Protein AF-A0A401GJI7-F1 (afdb_monomer)

Nearest PDB structures (foldseek):
  3aly-assembly1_A  TM=7.176E-01  e=6.654E-03  Sulfurisphaera tokodaii str. 7
  2ehg-assembly1_A  TM=6.901E-01  e=6.960E-03  Sulfurisphaera tokodaii str. 7
  8gh6-assembly1_A  TM=5.096E-01  e=1.489E-01  Bombyx mori
  8ibz-assembly1_C  TM=4.390E-01  e=1.629E-01  Bombyx mori
  3taz-assembly1_B  TM=2.075E-01  e=1.782E-01  Pyrococcus furiosus DSM 3638

Foldseek 3Di:
DDDDPLFDDDFDPDPVVVQVVQQVVQLVQLVVVHDDPQVLDAAEDAQDDPDDQWDWHWHADSVCSPDPDTDIDTHGYDLQWDQDPNATFLDQPVLLVVLLVLLVPDDDDDDPAQDFLLVVLVCCVVPNVVVSLVNLLRPFHALVSLVVSLQSNQVVVCVSVVDPDGDDSCQQCFDVVLVRVNRPRSSLSNLLSLQVSLVCQCLPLDPSSVVVSVVLQVCCCVVVNQLARLQQELDDPPQCVVVSSRHRPSNSRNSNLCNVLSKGWHQLAQQCVQLQVAFPLSLLRLADDPPPQRADPVLSVQCVVLVNGTRNSFWHWDADDDDDDDRPKIATQTDPCVCVSCVPTPNNVVNVSVRVVRRVDILQSSQVSSNDDDDDPPDDDDDDDDDDDDDDDDDDDDDPDDPSRSCSNHALVVLLVVQLVQLVVQFVPDPDDADDDPDWAKEKAKDKPPQDDAPLDWMWIKMWIHTPRGIAIATQCVQFQLDHRVLRQLVNLLSRLSPQDLPPPDDDDAHEYEDQPVVLLCVLVVQLPDPDHDRPVVCQQPRNSLSSQSSNCSVNVRPRRNYRYDHDHPPDPDPPPRRSNRVVRVCRNHVCSPPPGHHGDDSSSSDRSIFMAHPSRGTNSHRSSVSSSSSVSVVLSPPPVNPLCVVDDPVLADPDDAFCACSNVPDDSLLVVLLSCLSRVNPPWQLSCCVPPVPHHQCHLVDDPDGGHLQCLQAPPPVLVVLLVVLLVVLLVVLVVLCVVLVDDPVLSVQLSVQSNCQRYQAPQARVSGHDLSNLGGGYRDQPDPPGDDPSRVVSVSVSSNSSSVSSSVSSSVSSVVVVVVPPPPDDDPDDDDPDDDDPVCPVVDDDD

pLDDT: mean 79.85, std 16.94, range [22.72, 97.19]

Organism: NCBI:txid139825

Mean predicted aligned error: 14.29 Å

Secondary structure (DSSP, 8-state):
-EEETTEEE---SSHHHHHHHHHHHHHHHHTTT----TTT-EEE-SS-SS--SEEEEEEEBTTBTT-SPEEEEEEEEESS-EEETTEEET-HHHHHHHHHHHHHS-PPP--SSPPPHHHHHHHIIIIIIHHHHHHHHHS---HHHHHHHHHHHHHHHHHHHT-SSPPPHHHHHS-GGGTS--PPPHHHHHHHHHHHHHHHHHT-SSHHHHHHHHHHHHHIIIIISTT--TTTS-------GGGTTTS-HHHHHHHHHHHHHT-EEEES--HHHHHT-SBHHHHHHHS---TTTPPPHHHHHHHHHTT--BGGGTEEEEEPP-TTS--S-EEEEE-TTHHHHHTTSGGGTTHHHHHHHHHH-BHHHHHHHHH------------------------------S--GGGGGS-HHHHHHHHHHHHHHHHHH--SPPP--SS--EEEEEEEESSSPPTT---EEEEEEE-SS-EEEEE-GGGGGG--HHHHHHHHHHHHHTTS-S---S-----EEEES-HHHHHHHHHHHHSSSPPPTTTTTT-TTHHHHHHHHHHHHS-TT---EEEE--TT----SHHHHHHHHHHHHHHHTTTS----PPP-TTTS-SEEEEETTTEEE-S-HHHHHHHHHHHHHHS-TT--SGGG--GGGS--SPPP--HHHHT--HHHHHHHHHHHTT----HHHHHHHHS-S-SB-TTS-SSB--HHIIIII-TTTHHHHHHHHHHHHHHHHHHHHHTT--HHHHHHHHHHHHTTTS--TTSGGG---GGGT---------SSPPPHHHHHHHHHHHHHHHHHHHHHHHHHHHHHHHHHSTT-------------GGGGGGSPP-

Structure (mmCIF, N/CA/C/O backbone):
data_AF-A0A401GJI7-F1
#
_entry.id   AF-A0A401GJI7-F1
#
loop_
_atom_site.group_PDB
_atom_site.id
_atom_site.type_symbol
_atom_site.label_atom_id
_atom_site.label_alt_id
_atom_site.label_comp_id
_atom_site.label_asym_id
_atom_site.label_entity_id
_atom_site.label_seq_id
_atom_site.pdbx_PDB_ins_code
_atom_site.Cartn_x
_atom_site.Cartn_y
_atom_site.Cartn_z
_atom_site.occupancy
_atom_site.B_iso_or_equiv
_atom_site.auth_seq_id
_atom_site.auth_comp_id
_atom_site.auth_asym_id
_atom_site.auth_atom_id
_atom_site.pdbx_PDB_model_num
ATOM 1 N N . MET A 1 1 ? -27.485 -1.764 1.459 1.00 52.91 1 MET A N 1
ATOM 2 C CA . MET A 1 1 ? -27.855 -2.400 0.178 1.00 52.91 1 MET A CA 1
ATOM 3 C C . MET A 1 1 ? -27.010 -1.759 -0.903 1.00 52.91 1 MET A C 1
ATOM 5 O O . MET A 1 1 ? -27.029 -0.539 -1.001 1.00 52.91 1 MET A O 1
ATOM 9 N N . VAL A 1 2 ? -26.241 -2.546 -1.651 1.00 61.12 2 VAL A N 1
ATOM 10 C CA . VAL A 1 2 ? -25.560 -2.066 -2.862 1.00 61.12 2 VAL A CA 1
ATOM 11 C C . VAL A 1 2 ? -26.446 -2.448 -4.033 1.00 61.12 2 VAL A C 1
ATOM 13 O O . VAL A 1 2 ? -26.801 -3.615 -4.152 1.00 61.12 2 VAL A O 1
ATOM 16 N N . LYS A 1 3 ? -26.839 -1.477 -4.854 1.00 57.28 3 LYS A N 1
ATOM 17 C CA . LYS A 1 3 ? -27.684 -1.710 -6.024 1.00 57.28 3 LYS A CA 1
ATOM 18 C C . LYS A 1 3 ? -26.999 -1.147 -7.255 1.00 57.28 3 LYS A C 1
ATOM 20 O O . LYS A 1 3 ? -26.619 0.022 -7.264 1.00 57.28 3 LYS A O 1
ATOM 25 N N . VAL A 1 4 ? -26.877 -1.971 -8.284 1.00 64.50 4 VAL A N 1
ATOM 26 C CA . VAL A 1 4 ? -26.398 -1.578 -9.605 1.00 64.50 4 VAL A CA 1
ATOM 27 C C . VAL A 1 4 ? -27.353 -2.217 -10.602 1.00 64.50 4 VAL A C 1
ATOM 29 O O . VAL A 1 4 ? -27.445 -3.433 -10.660 1.00 64.50 4 VAL A O 1
ATOM 32 N N . THR A 1 5 ? -28.110 -1.387 -11.323 1.00 76.12 5 THR A N 1
ATOM 33 C CA . THR A 1 5 ? -29.221 -1.826 -12.189 1.00 76.12 5 THR A CA 1
ATOM 34 C C . THR A 1 5 ? -30.233 -2.714 -11.443 1.00 76.12 5 THR A C 1
ATOM 36 O O . THR A 1 5 ? -30.907 -2.238 -10.525 1.00 76.12 5 THR A O 1
ATOM 39 N N . ASP A 1 6 ? -30.363 -3.967 -11.856 1.00 78.88 6 ASP A N 1
ATOM 40 C CA . ASP A 1 6 ? -31.171 -5.046 -11.297 1.00 78.88 6 ASP A CA 1
ATOM 41 C C . ASP A 1 6 ? -30.412 -5.882 -10.251 1.00 78.88 6 ASP A C 1
ATOM 43 O O . ASP A 1 6 ? -31.036 -6.418 -9.333 1.00 78.88 6 ASP A O 1
ATOM 47 N N . ASP A 1 7 ? -29.080 -5.918 -10.308 1.00 81.81 7 ASP A N 1
ATOM 48 C CA . ASP A 1 7 ? -28.248 -6.642 -9.350 1.00 81.81 7 ASP A CA 1
ATOM 49 C C . ASP A 1 7 ? -28.186 -5.894 -8.007 1.00 81.81 7 ASP A C 1
ATOM 51 O O . ASP A 1 7 ? -27.717 -4.753 -7.896 1.00 81.81 7 ASP A O 1
ATOM 55 N N . SER A 1 8 ? -28.667 -6.549 -6.949 1.00 86.06 8 SER A N 1
ATOM 56 C CA . SER A 1 8 ? -28.716 -5.990 -5.594 1.00 86.06 8 SER A CA 1
ATOM 57 C C . SER A 1 8 ? -28.062 -6.928 -4.584 1.00 86.06 8 SER A C 1
ATOM 59 O O . SER A 1 8 ? -28.325 -8.126 -4.577 1.00 86.06 8 SER A O 1
ATOM 61 N N . ALA A 1 9 ? -27.243 -6.371 -3.691 1.00 87.31 9 ALA A N 1
ATOM 62 C CA . ALA A 1 9 ? -26.612 -7.090 -2.589 1.00 87.31 9 ALA A CA 1
ATOM 63 C C . ALA A 1 9 ? -27.047 -6.511 -1.232 1.00 87.31 9 ALA A C 1
ATOM 65 O O . ALA A 1 9 ? -26.938 -5.302 -0.971 1.00 87.31 9 ALA A O 1
ATOM 66 N N . ILE A 1 10 ? -27.518 -7.390 -0.345 1.00 88.38 10 ILE A N 1
ATOM 67 C CA . ILE A 1 10 ? -27.841 -7.086 1.053 1.00 88.38 10 ILE A CA 1
ATOM 68 C C . ILE A 1 10 ? -26.783 -7.750 1.932 1.00 88.38 10 ILE A C 1
ATOM 70 O O . ILE A 1 10 ? -26.533 -8.943 1.813 1.00 88.38 10 ILE A O 1
ATOM 74 N N . ILE A 1 11 ? -26.161 -6.967 2.813 1.00 86.25 11 ILE A N 1
ATOM 75 C CA . ILE A 1 11 ? -25.083 -7.425 3.692 1.00 86.25 11 ILE A CA 1
ATOM 76 C C . ILE A 1 11 ? -25.544 -7.236 5.132 1.00 86.25 11 ILE A C 1
ATOM 78 O O . ILE A 1 11 ? -25.928 -6.131 5.519 1.00 86.25 11 ILE A O 1
ATOM 82 N N . THR A 1 12 ? -25.506 -8.307 5.920 1.00 86.56 12 THR A N 1
ATOM 83 C CA . THR A 1 12 ? -25.958 -8.323 7.317 1.00 86.56 12 THR A CA 1
ATOM 84 C C . THR A 1 12 ? -25.105 -9.265 8.156 1.00 86.56 12 THR A C 1
ATOM 86 O O . THR A 1 12 ? -24.618 -10.268 7.650 1.00 86.56 12 THR A O 1
ATOM 89 N N . THR A 1 13 ? -24.994 -8.988 9.455 1.00 84.31 13 THR A N 1
ATOM 90 C CA . THR A 1 13 ? -24.252 -9.817 10.422 1.00 84.31 13 THR A CA 1
ATOM 91 C C . THR A 1 13 ? -24.993 -11.087 10.853 1.00 84.31 13 THR A C 1
ATOM 93 O O . THR A 1 13 ? -24.367 -12.003 11.373 1.00 84.31 13 THR A O 1
ATOM 96 N N . THR A 1 14 ? -26.321 -11.149 10.695 1.00 85.75 14 THR A N 1
ATOM 97 C CA . THR A 1 14 ? -27.144 -12.279 11.156 1.00 85.75 14 THR A CA 1
ATOM 98 C C . THR A 1 14 ? -28.225 -12.642 10.144 1.00 85.75 14 THR A C 1
ATOM 100 O O . THR A 1 14 ? -28.720 -11.787 9.407 1.00 85.75 14 THR A O 1
ATOM 103 N N . HIS A 1 15 ? -28.645 -13.909 10.156 1.00 88.00 15 HIS A N 1
ATOM 104 C CA . HIS A 1 15 ? -29.714 -14.406 9.289 1.00 88.00 15 HIS A CA 1
ATOM 105 C C . HIS A 1 15 ? -31.056 -13.692 9.531 1.00 88.00 15 HIS A C 1
ATOM 107 O O . HIS A 1 15 ? -31.736 -13.324 8.582 1.00 88.00 15 HIS A O 1
ATOM 113 N N . ASN A 1 16 ? -31.413 -13.413 10.788 1.00 91.12 16 ASN A N 1
ATOM 114 C CA . ASN A 1 16 ? -32.656 -12.704 11.116 1.00 91.12 16 ASN A CA 1
ATOM 115 C C . ASN A 1 16 ? -32.661 -11.277 10.536 1.00 91.12 16 ASN A C 1
ATOM 117 O O . ASN A 1 16 ? -33.642 -10.843 9.934 1.00 91.12 16 ASN A O 1
ATOM 121 N N . SER A 1 17 ? -31.535 -10.564 10.644 1.00 90.06 17 SER A N 1
ATOM 122 C CA . SER A 1 17 ? -31.387 -9.255 10.006 1.00 90.06 17 SER A CA 1
ATOM 123 C C . SER A 1 17 ? -31.508 -9.350 8.483 1.00 90.06 17 SER A C 1
ATOM 125 O O . SER A 1 17 ? -32.185 -8.510 7.893 1.00 90.06 17 SER A O 1
ATOM 127 N N . LEU A 1 18 ? -30.927 -10.383 7.855 1.00 91.69 18 LEU A N 1
ATOM 128 C CA . LEU A 1 18 ? -31.061 -10.627 6.414 1.00 91.69 18 LEU A CA 1
ATOM 129 C C . LEU A 1 18 ? -32.524 -10.822 6.008 1.00 91.69 18 LEU A C 1
ATOM 131 O O . LEU A 1 18 ? -32.992 -10.158 5.088 1.00 91.69 18 LEU A O 1
ATOM 135 N N . GLN A 1 19 ? -33.255 -11.683 6.721 1.00 93.56 19 GLN A N 1
ATOM 136 C CA . GLN A 1 19 ? -34.673 -11.954 6.472 1.00 93.56 19 GLN A CA 1
ATOM 137 C C . GLN A 1 19 ? -35.515 -10.679 6.596 1.00 93.56 19 GLN A C 1
ATOM 139 O O . GLN A 1 19 ? -36.306 -10.370 5.709 1.00 93.56 19 GLN A O 1
ATOM 144 N N . ARG A 1 20 ? -35.301 -9.882 7.650 1.00 91.81 20 ARG A N 1
ATOM 145 C CA . ARG A 1 20 ? -36.001 -8.600 7.833 1.00 91.81 20 ARG A CA 1
ATOM 146 C C . ARG A 1 20 ? -35.687 -7.604 6.721 1.00 91.81 20 ARG A C 1
ATOM 148 O O . ARG A 1 20 ? -36.605 -6.999 6.175 1.00 91.81 20 ARG A O 1
ATOM 155 N N . SER A 1 21 ? -34.410 -7.432 6.377 1.00 91.94 21 SER A N 1
ATOM 156 C CA . SER A 1 21 ? -33.995 -6.537 5.289 1.00 91.94 21 SER A CA 1
ATOM 157 C C . SER A 1 21 ? -34.542 -6.985 3.936 1.00 91.94 21 SER A C 1
ATOM 159 O O . SER A 1 21 ? -34.952 -6.144 3.142 1.00 91.94 21 SER A O 1
ATOM 161 N N . CYS A 1 22 ? -34.589 -8.293 3.685 1.00 92.25 22 CYS A N 1
ATOM 162 C CA . CYS A 1 22 ? -35.160 -8.861 2.473 1.00 92.25 22 CYS A CA 1
ATOM 163 C C . CYS A 1 22 ? -36.668 -8.608 2.392 1.00 92.25 22 CYS A C 1
ATOM 165 O O . CYS A 1 22 ? -37.124 -8.058 1.398 1.00 92.25 22 CYS A O 1
ATOM 167 N N . LEU A 1 23 ? -37.423 -8.857 3.467 1.00 90.94 23 LEU A N 1
ATOM 168 C CA . LEU A 1 23 ? -38.859 -8.564 3.501 1.00 90.94 23 LEU A CA 1
ATOM 169 C C . LEU A 1 23 ? -39.157 -7.070 3.274 1.00 90.94 23 LEU A C 1
ATOM 171 O O . LEU A 1 23 ? -40.095 -6.718 2.562 1.00 90.94 23 LEU A O 1
ATOM 175 N N . MET A 1 24 ? -38.347 -6.179 3.857 1.00 89.69 24 MET A N 1
ATOM 176 C CA . MET A 1 24 ? -38.456 -4.736 3.613 1.00 89.69 24 MET A CA 1
ATOM 177 C C . MET A 1 24 ? -38.156 -4.373 2.154 1.00 89.69 24 MET A C 1
ATOM 179 O O . MET A 1 24 ? -38.851 -3.535 1.582 1.00 89.69 24 MET A O 1
ATOM 183 N N . MET A 1 25 ? -37.143 -5.001 1.551 1.00 90.75 25 MET A N 1
ATOM 184 C CA . MET A 1 25 ? -36.811 -4.817 0.138 1.00 90.75 25 MET A CA 1
ATOM 185 C C . MET A 1 25 ? -37.958 -5.284 -0.764 1.00 90.75 25 MET A C 1
ATOM 187 O O . MET A 1 25 ? -38.340 -4.540 -1.660 1.00 90.75 25 MET A O 1
ATOM 191 N N . GLU A 1 26 ? -38.531 -6.460 -0.509 1.00 90.75 26 GLU A N 1
ATOM 192 C CA . GLU A 1 26 ? -39.651 -7.015 -1.279 1.00 90.75 26 GLU A CA 1
ATOM 193 C C . GLU A 1 26 ? -40.870 -6.089 -1.225 1.00 90.75 26 GLU A C 1
ATOM 195 O O . GLU A 1 26 ? -41.393 -5.686 -2.264 1.00 90.75 26 GLU A O 1
ATOM 200 N N . ARG A 1 27 ? -41.256 -5.643 -0.019 1.00 88.81 27 ARG A N 1
ATOM 201 C CA . ARG A 1 27 ? -42.331 -4.654 0.173 1.00 88.81 27 ARG A CA 1
ATOM 202 C C . ARG A 1 27 ? -42.067 -3.367 -0.596 1.00 88.81 27 ARG A C 1
ATOM 204 O O . ARG A 1 27 ? -42.973 -2.830 -1.222 1.00 88.81 27 ARG A O 1
ATOM 211 N N . PHE A 1 28 ? -40.831 -2.877 -0.573 1.00 88.19 28 PHE A N 1
ATOM 212 C CA . PHE A 1 28 ? -40.463 -1.682 -1.320 1.00 88.19 28 PHE A CA 1
ATOM 213 C C . PHE A 1 28 ? -40.555 -1.899 -2.835 1.00 88.19 28 PHE A C 1
ATOM 215 O O . PHE A 1 28 ? -41.115 -1.056 -3.524 1.00 88.19 28 PHE A O 1
ATOM 222 N N . GLN A 1 29 ? -40.029 -3.005 -3.366 1.00 88.69 29 GLN A N 1
ATOM 223 C CA . GLN A 1 29 ? -39.972 -3.271 -4.807 1.00 88.69 29 GLN A CA 1
ATOM 224 C C . GLN A 1 29 ? -41.355 -3.471 -5.435 1.00 88.69 29 GLN A C 1
ATOM 226 O O . GLN A 1 29 ? -41.609 -2.920 -6.510 1.00 88.69 29 GLN A O 1
ATOM 231 N N . VAL A 1 30 ? -42.262 -4.180 -4.754 1.00 88.62 30 VAL A N 1
ATOM 232 C CA . VAL A 1 30 ? -43.613 -4.435 -5.279 1.00 88.62 30 VAL A CA 1
ATOM 233 C C . VAL A 1 30 ? -44.409 -3.140 -5.453 1.00 88.62 30 VAL A C 1
ATOM 235 O O . VAL A 1 30 ? -45.145 -3.013 -6.428 1.00 88.62 30 VAL A O 1
ATOM 238 N N . MET A 1 31 ? -44.185 -2.122 -4.611 1.00 86.06 31 MET A N 1
ATOM 239 C CA . MET A 1 31 ? -44.800 -0.794 -4.789 1.00 86.06 31 MET A CA 1
ATOM 240 C C . MET A 1 31 ? -44.428 -0.119 -6.120 1.00 86.06 31 MET A C 1
ATOM 242 O O . MET A 1 31 ? -45.150 0.763 -6.579 1.00 86.06 31 MET A O 1
ATOM 246 N N . TYR A 1 32 ? -43.326 -0.535 -6.750 1.00 87.94 32 TYR A N 1
ATOM 247 C CA . TYR A 1 32 ? -42.883 -0.066 -8.067 1.00 87.94 32 TYR A CA 1
ATOM 248 C C . TYR A 1 32 ? -43.124 -1.100 -9.181 1.00 87.94 32 TYR A C 1
ATOM 250 O O . TYR A 1 32 ? -42.639 -0.918 -10.298 1.00 87.94 32 TYR A O 1
ATOM 258 N N . GLY A 1 33 ? -43.854 -2.185 -8.898 1.00 88.06 33 GLY A N 1
ATOM 259 C CA . GLY A 1 33 ? -44.110 -3.270 -9.848 1.00 88.06 33 GLY A CA 1
ATOM 260 C C . GLY A 1 33 ? -42.872 -4.110 -10.179 1.00 88.06 33 GLY A C 1
ATOM 261 O O . GLY A 1 33 ? -42.792 -4.677 -11.268 1.00 88.06 33 GLY A O 1
ATOM 262 N N . TRP A 1 34 ? -41.880 -4.153 -9.285 1.00 88.50 34 TRP A N 1
ATOM 263 C CA . TRP A 1 34 ? -40.667 -4.959 -9.440 1.00 88.50 34 TRP A CA 1
ATOM 264 C C . TRP A 1 34 ? -40.725 -6.210 -8.564 1.00 88.50 34 TRP A C 1
ATOM 266 O O . TRP A 1 34 ? -41.203 -6.156 -7.434 1.00 88.50 34 TRP A O 1
ATOM 276 N N . PHE A 1 35 ? -40.198 -7.322 -9.085 1.00 88.75 35 PHE A N 1
ATOM 277 C CA . PHE A 1 35 ? -40.228 -8.630 -8.428 1.00 88.75 35 PHE A CA 1
ATOM 278 C C . PHE A 1 35 ? -38.848 -9.283 -8.438 1.00 88.75 35 PHE A C 1
ATOM 280 O O . PHE A 1 35 ? -38.150 -9.262 -9.458 1.00 88.75 35 PHE A O 1
ATOM 287 N N . THR A 1 36 ? -38.475 -9.908 -7.323 1.00 90.06 36 THR A N 1
ATOM 288 C CA . THR A 1 36 ? -37.210 -10.636 -7.207 1.00 90.06 36 THR A CA 1
ATOM 289 C C . THR A 1 36 ? -37.245 -11.941 -7.996 1.00 90.06 36 THR A C 1
ATOM 291 O O . THR A 1 36 ? -38.158 -12.759 -7.877 1.00 90.06 36 THR A O 1
ATOM 294 N N . ASN A 1 37 ? -36.197 -12.179 -8.788 1.00 91.00 37 ASN A N 1
ATOM 295 C CA . ASN A 1 37 ? -35.975 -13.470 -9.428 1.00 91.00 37 ASN A CA 1
ATOM 296 C C . ASN A 1 37 ? -35.244 -14.421 -8.471 1.00 91.00 37 ASN A C 1
ATOM 298 O O . ASN A 1 37 ? -34.020 -14.551 -8.522 1.00 91.00 37 ASN A O 1
ATOM 302 N N . TRP A 1 38 ? -36.014 -15.120 -7.638 1.00 90.62 38 TRP A N 1
ATOM 303 C CA . TRP A 1 38 ? -35.503 -16.041 -6.619 1.00 90.62 38 TRP A CA 1
ATOM 304 C C . TRP A 1 38 ? -34.615 -17.170 -7.159 1.00 90.62 38 TRP A C 1
ATOM 306 O O . TRP A 1 38 ? -33.743 -17.644 -6.439 1.00 90.62 38 TRP A O 1
ATOM 316 N N . LEU A 1 39 ? -34.776 -17.574 -8.426 1.00 89.31 39 LEU A N 1
ATOM 317 C CA . LEU A 1 39 ? -33.933 -18.605 -9.051 1.00 89.31 39 LEU A CA 1
ATOM 318 C C . LEU A 1 39 ? -32.500 -18.123 -9.308 1.00 89.31 39 LEU A C 1
ATOM 320 O O . LEU A 1 39 ? -31.580 -18.937 -9.366 1.00 89.31 39 LEU A O 1
ATOM 324 N N . LYS A 1 40 ? -32.313 -16.811 -9.491 1.00 88.69 40 LYS A N 1
ATOM 325 C CA . LYS A 1 40 ? -30.992 -16.182 -9.639 1.00 88.69 40 LYS A CA 1
ATOM 326 C C . LYS A 1 40 ? -30.404 -15.738 -8.299 1.00 88.69 40 LYS A C 1
ATOM 328 O O . LYS A 1 40 ? -29.203 -15.497 -8.217 1.00 88.69 40 LYS A O 1
ATOM 333 N N . SER A 1 41 ? -31.236 -15.605 -7.269 1.00 90.88 41 SER A N 1
ATOM 334 C CA . SER A 1 41 ? -30.812 -15.193 -5.936 1.00 90.88 41 SER A CA 1
ATOM 335 C C . SER A 1 41 ? -29.980 -16.277 -5.250 1.00 90.88 41 SER A C 1
ATOM 337 O O . SER A 1 41 ? -30.242 -17.473 -5.369 1.00 90.88 41 SER A O 1
ATOM 339 N N . LEU A 1 42 ? -28.981 -15.843 -4.488 1.00 92.75 42 LEU A N 1
ATOM 340 C CA . LEU A 1 42 ? -28.121 -16.707 -3.689 1.00 92.75 42 LEU A CA 1
ATOM 341 C C . LEU A 1 42 ? -27.815 -16.042 -2.349 1.00 92.75 42 LEU A C 1
ATOM 343 O O . LEU A 1 42 ? -27.836 -14.816 -2.234 1.00 92.75 42 LEU A O 1
ATOM 347 N N . ILE A 1 43 ? -27.508 -16.856 -1.344 1.00 91.88 43 ILE A N 1
ATOM 348 C CA . ILE A 1 43 ? -27.002 -16.395 -0.052 1.00 91.88 43 ILE A CA 1
ATOM 349 C C . ILE A 1 43 ? -25.539 -16.793 0.040 1.00 91.88 43 ILE A C 1
ATOM 351 O O . ILE A 1 43 ? -25.201 -17.972 -0.046 1.00 91.88 43 ILE A O 1
ATOM 355 N N . PHE A 1 44 ? -24.674 -15.807 0.237 1.00 88.38 44 PHE A N 1
ATOM 356 C CA . PHE A 1 44 ? -23.254 -16.041 0.447 1.00 88.38 44 PHE A CA 1
ATOM 357 C C . PHE A 1 44 ? -22.922 -15.985 1.932 1.00 88.38 44 PHE A C 1
ATOM 359 O O . PHE A 1 44 ? -23.199 -14.980 2.587 1.00 88.38 44 PHE A O 1
ATOM 366 N N . LEU A 1 45 ? -22.342 -17.062 2.458 1.00 84.62 45 LEU A N 1
ATOM 367 C CA . LEU A 1 45 ? -21.911 -17.152 3.852 1.00 84.62 45 LEU A CA 1
ATOM 368 C C . LEU A 1 45 ? -20.396 -17.338 3.916 1.00 84.62 45 LEU A C 1
ATOM 370 O O . LEU A 1 45 ? -19.846 -18.212 3.249 1.00 84.62 45 LEU A O 1
ATOM 374 N N . LEU A 1 46 ? -19.749 -16.545 4.767 1.00 75.31 46 LEU A N 1
ATOM 375 C CA . LEU A 1 46 ? -18.341 -16.685 5.137 1.00 75.31 46 LEU A CA 1
ATOM 376 C C . LEU A 1 46 ? -18.245 -17.141 6.597 1.00 75.31 46 LEU A C 1
ATOM 378 O O . LEU A 1 46 ? -19.110 -16.798 7.402 1.00 75.31 46 LEU A O 1
ATOM 382 N N . ASN A 1 47 ? -17.196 -17.895 6.935 1.00 70.31 47 ASN A N 1
ATOM 383 C CA . ASN A 1 47 ? -16.873 -18.322 8.307 1.00 70.31 47 ASN A CA 1
ATOM 384 C C . ASN A 1 47 ? -17.948 -19.141 9.056 1.00 70.31 47 ASN A C 1
ATOM 386 O O . ASN A 1 47 ? -17.978 -19.150 10.285 1.00 70.31 47 ASN A O 1
ATOM 390 N N . VAL A 1 48 ? -18.812 -19.880 8.354 1.00 72.19 48 VAL A N 1
ATOM 391 C CA . VAL A 1 48 ? -19.814 -20.748 9.000 1.00 72.19 48 VAL A CA 1
ATOM 392 C C . VAL A 1 48 ? -19.388 -22.214 8.920 1.00 72.19 48 VAL A C 1
ATOM 394 O O . VAL A 1 48 ? -19.221 -22.769 7.836 1.00 72.19 48 VAL A O 1
ATOM 397 N N . LEU A 1 49 ? -19.250 -22.861 10.080 1.00 65.62 49 LEU A N 1
ATOM 398 C CA . LEU A 1 49 ? -19.062 -24.311 10.174 1.00 65.62 49 LEU A CA 1
ATOM 399 C C . LEU A 1 49 ? -20.396 -25.016 9.880 1.00 65.62 49 LEU A C 1
ATOM 401 O O . LEU A 1 49 ? -21.411 -24.668 10.477 1.00 65.62 49 LEU A O 1
ATOM 405 N N . ASN A 1 50 ? -20.380 -26.026 9.003 1.00 73.81 50 ASN A N 1
ATOM 406 C CA . ASN A 1 50 ? -21.556 -26.811 8.593 1.00 73.81 50 ASN A CA 1
ATOM 407 C C . ASN A 1 50 ? -22.678 -25.959 7.972 1.00 73.81 50 ASN A C 1
ATOM 409 O O . ASN A 1 50 ? -23.761 -25.813 8.539 1.00 73.81 50 ASN A O 1
ATOM 413 N N . THR A 1 51 ? -22.426 -25.392 6.792 1.00 79.69 51 THR A N 1
ATOM 414 C CA . THR A 1 51 ? -23.426 -24.586 6.088 1.00 79.69 51 THR A CA 1
ATOM 415 C C . THR A 1 51 ? -24.574 -25.432 5.526 1.00 79.69 51 THR A C 1
ATOM 417 O O . THR A 1 51 ? -24.329 -26.458 4.886 1.00 79.69 51 THR A O 1
ATOM 420 N N . PRO A 1 52 ? -25.839 -25.012 5.719 1.00 87.94 52 PRO A N 1
ATOM 421 C CA . PRO A 1 52 ? -26.973 -25.651 5.060 1.00 87.94 52 PRO A CA 1
ATOM 422 C C . PRO A 1 52 ? -26.928 -25.391 3.548 1.00 87.94 52 PRO A C 1
ATOM 424 O O . PRO A 1 52 ? -26.386 -24.381 3.108 1.00 87.94 52 PRO A O 1
ATOM 427 N N . HIS A 1 53 ? -27.516 -26.283 2.744 1.00 89.19 53 HIS A N 1
ATOM 428 C CA . HIS A 1 53 ? -27.558 -26.128 1.280 1.00 89.19 53 HIS A CA 1
ATOM 429 C C . HIS A 1 53 ? -28.508 -25.010 0.811 1.00 89.19 53 HIS A C 1
ATOM 431 O O . HIS A 1 53 ? -28.282 -24.406 -0.242 1.00 89.19 53 HIS A O 1
ATOM 437 N N . SER A 1 54 ? -29.552 -24.722 1.588 1.00 92.12 54 SER A N 1
ATOM 438 C CA . SER A 1 54 ? -30.512 -23.645 1.348 1.00 92.12 54 SER A CA 1
ATOM 439 C C . SER A 1 54 ? -30.932 -22.984 2.660 1.00 92.12 54 SER A C 1
ATOM 441 O O . SER A 1 54 ? -30.832 -23.584 3.734 1.00 92.12 54 SER A O 1
ATOM 443 N N . LEU A 1 55 ? -31.391 -21.736 2.572 1.00 92.94 55 LEU A N 1
ATOM 444 C CA . LEU A 1 55 ? -32.003 -21.008 3.681 1.00 92.94 55 LEU A CA 1
ATOM 445 C C . LEU A 1 55 ? -33.325 -20.368 3.231 1.00 92.94 55 LEU A C 1
ATOM 447 O O . LEU A 1 55 ? -33.389 -19.838 2.118 1.00 92.94 55 LEU A O 1
ATOM 451 N N . PRO A 1 56 ? -34.359 -20.384 4.090 1.00 93.62 56 PRO A N 1
ATOM 452 C CA . PRO A 1 56 ? -35.654 -19.811 3.764 1.00 93.62 56 PRO A CA 1
ATOM 453 C C . PRO A 1 56 ? -35.614 -18.280 3.862 1.00 93.62 56 PRO A C 1
ATOM 455 O O . PRO A 1 56 ? -35.282 -17.712 4.910 1.00 93.62 56 PRO A O 1
ATOM 458 N N . MET A 1 57 ? -36.011 -17.614 2.780 1.00 94.94 57 MET A N 1
ATOM 459 C CA . MET A 1 57 ? -36.098 -16.160 2.673 1.00 94.94 57 MET A CA 1
ATOM 460 C C . MET A 1 57 ? -37.549 -15.691 2.534 1.00 94.94 57 MET A C 1
ATOM 462 O O . MET A 1 57 ? -38.308 -16.291 1.769 1.00 94.94 57 MET A O 1
ATOM 466 N N . PRO A 1 58 ? -37.946 -14.634 3.264 1.00 93.62 58 PRO A N 1
ATOM 467 C CA . PRO A 1 58 ? -39.305 -14.117 3.220 1.00 93.62 58 PRO A CA 1
ATOM 468 C C . PRO A 1 58 ? -39.544 -13.232 1.987 1.00 93.62 58 PRO A C 1
ATOM 470 O O . PRO A 1 58 ? -38.679 -12.457 1.584 1.00 93.62 58 PRO A O 1
ATOM 473 N N . SER A 1 59 ? -40.759 -13.301 1.454 1.00 91.31 59 SER A N 1
ATOM 474 C CA . SER A 1 59 ? -41.318 -12.478 0.380 1.00 91.31 59 SER A CA 1
ATOM 475 C C . SER A 1 59 ? -42.790 -12.160 0.679 1.00 91.31 59 SER A C 1
ATOM 477 O O . SER A 1 59 ? -43.335 -12.573 1.707 1.00 91.31 59 SER A O 1
ATOM 479 N N . ILE A 1 60 ? -43.433 -11.406 -0.205 1.00 90.31 60 ILE A N 1
ATOM 480 C CA . ILE A 1 60 ? -44.837 -10.990 -0.117 1.00 90.31 60 ILE A CA 1
ATOM 481 C C . ILE A 1 60 ? -45.604 -11.411 -1.371 1.00 90.31 60 ILE A C 1
ATOM 483 O O . ILE A 1 60 ? -45.015 -11.624 -2.429 1.00 90.31 60 ILE A O 1
ATOM 487 N N . SER A 1 61 ? -46.930 -11.511 -1.260 1.00 85.38 61 SER A N 1
ATOM 488 C CA . SER A 1 61 ? -47.782 -11.734 -2.430 1.00 85.38 61 SER A CA 1
ATOM 489 C C . SER A 1 61 ? -47.804 -10.484 -3.321 1.00 85.38 61 SER A C 1
ATOM 491 O O . SER A 1 61 ? -48.107 -9.402 -2.814 1.00 85.38 61 SER A O 1
ATOM 493 N N . PRO A 1 62 ? -47.551 -10.604 -4.639 1.00 80.88 62 PRO A N 1
ATOM 494 C CA . PRO A 1 62 ? -47.727 -9.508 -5.594 1.00 80.88 62 PRO A CA 1
ATOM 495 C C . PRO A 1 62 ? -49.139 -8.916 -5.584 1.00 80.88 62 PRO A C 1
ATOM 497 O O . PRO A 1 62 ? -49.304 -7.711 -5.758 1.00 80.88 62 PRO A O 1
ATOM 500 N N . ASP A 1 63 ? -50.140 -9.773 -5.373 1.00 82.75 63 ASP A N 1
ATOM 501 C CA . ASP A 1 63 ? -51.557 -9.412 -5.442 1.00 82.75 63 ASP A CA 1
ATOM 502 C C . ASP A 1 63 ? -52.049 -8.708 -4.166 1.00 82.75 63 ASP A C 1
ATOM 504 O O . ASP A 1 63 ? -53.082 -8.042 -4.184 1.00 82.75 63 ASP A O 1
ATOM 508 N N . ASP A 1 64 ? -51.308 -8.841 -3.059 1.00 82.50 64 ASP A N 1
ATOM 509 C CA . ASP A 1 64 ? -51.615 -8.208 -1.773 1.00 82.50 64 ASP A CA 1
ATOM 510 C C . ASP A 1 64 ? -50.320 -7.821 -1.025 1.00 82.50 64 ASP A C 1
ATOM 512 O O . ASP A 1 64 ? -49.897 -8.503 -0.084 1.00 82.50 64 ASP A O 1
ATOM 516 N N . PRO A 1 65 ? -49.651 -6.724 -1.432 1.00 75.06 65 PRO A N 1
ATOM 517 C CA . PRO A 1 65 ? -48.370 -6.315 -0.855 1.00 75.06 65 PRO A CA 1
ATOM 518 C C . PRO A 1 65 ? -48.469 -5.747 0.567 1.00 75.06 65 PRO A C 1
ATOM 520 O O . PRO A 1 65 ? -47.447 -5.599 1.241 1.00 75.06 65 PRO A O 1
ATOM 523 N N . VAL A 1 66 ? -49.681 -5.404 1.018 1.00 78.06 66 VAL A N 1
ATOM 524 C CA . VAL A 1 66 ? -49.946 -4.835 2.352 1.00 78.06 66 VAL A CA 1
ATOM 525 C C . VAL A 1 66 ? -50.251 -5.937 3.375 1.00 78.06 66 VAL A C 1
ATOM 527 O O . VAL A 1 66 ? -50.213 -5.681 4.576 1.00 78.06 66 VAL A O 1
ATOM 530 N N . SER A 1 67 ? -50.489 -7.171 2.917 1.00 79.44 67 SER A N 1
ATOM 531 C CA . SER A 1 67 ? -50.705 -8.338 3.770 1.00 79.44 67 SER A CA 1
ATOM 532 C C . SER A 1 67 ? -49.564 -8.569 4.766 1.00 79.44 67 SER A C 1
ATOM 534 O O . SER A 1 67 ? -48.375 -8.441 4.449 1.00 79.44 67 SER A O 1
ATOM 536 N N . ASP A 1 68 ? -49.923 -9.040 5.960 1.00 82.19 68 ASP A N 1
ATOM 537 C CA . ASP A 1 68 ? -48.968 -9.621 6.913 1.00 82.19 68 ASP A CA 1
ATOM 538 C C . ASP A 1 68 ? -48.583 -11.068 6.551 1.00 82.19 68 ASP A C 1
ATOM 540 O O . ASP A 1 68 ? -47.734 -11.680 7.203 1.00 82.19 68 ASP A O 1
ATOM 544 N N . THR A 1 69 ? -49.177 -11.620 5.490 1.00 84.50 69 THR A N 1
ATOM 545 C CA . THR A 1 69 ? -48.884 -12.966 4.995 1.00 84.50 69 THR A CA 1
ATOM 546 C C . THR A 1 69 ? -47.521 -13.000 4.299 1.00 84.50 69 THR A C 1
ATOM 548 O O . THR A 1 69 ? -47.317 -12.350 3.274 1.00 84.50 69 THR A O 1
ATOM 551 N N . VAL A 1 70 ? -46.586 -13.786 4.841 1.00 88.88 70 VAL A N 1
ATOM 552 C CA . VAL A 1 70 ? -45.225 -13.947 4.305 1.00 88.88 70 VAL A CA 1
ATOM 553 C C . VAL A 1 70 ? -45.121 -15.233 3.487 1.00 88.88 70 VAL A C 1
ATOM 555 O O . VAL A 1 70 ? -45.458 -16.314 3.972 1.00 88.88 70 VAL A O 1
ATOM 558 N N . ILE A 1 71 ? -44.607 -15.118 2.263 1.00 91.00 71 ILE A N 1
ATOM 559 C CA . ILE A 1 71 ? -44.263 -16.244 1.386 1.00 91.00 71 ILE A CA 1
ATOM 560 C C . ILE A 1 71 ? -42.796 -16.607 1.621 1.00 91.00 71 ILE A C 1
ATOM 562 O O . ILE A 1 71 ? -41.964 -15.722 1.786 1.00 91.00 71 ILE A O 1
ATOM 566 N N . TRP A 1 72 ? -42.462 -17.895 1.643 1.00 93.19 72 TRP A N 1
ATOM 567 C CA . TRP A 1 72 ? -41.095 -18.358 1.883 1.00 93.19 72 TRP A CA 1
ATOM 568 C C . TRP A 1 72 ? -40.496 -18.989 0.630 1.00 93.19 72 TRP A C 1
ATOM 570 O O . TRP A 1 72 ? -41.115 -19.851 0.008 1.00 93.19 72 TRP A O 1
ATOM 580 N N . HIS A 1 73 ? -39.275 -18.581 0.292 1.00 93.00 73 HIS A N 1
ATOM 581 C CA . HIS A 1 73 ? -38.491 -19.135 -0.808 1.00 93.00 73 HIS A CA 1
ATOM 582 C C . HIS A 1 73 ? -37.210 -19.770 -0.275 1.00 93.00 73 HIS A C 1
ATOM 584 O O . HIS A 1 73 ? -36.459 -19.129 0.458 1.00 93.00 73 HIS A O 1
ATOM 590 N N . ASP A 1 74 ? -36.930 -21.009 -0.673 1.00 93.50 74 ASP A N 1
ATOM 591 C CA . ASP A 1 74 ? -35.650 -21.649 -0.377 1.00 93.50 74 ASP A CA 1
ATOM 592 C C . ASP A 1 74 ? -34.571 -21.108 -1.314 1.00 93.50 74 ASP A C 1
ATOM 594 O O . ASP A 1 74 ? -34.564 -21.381 -2.516 1.00 93.50 74 ASP A O 1
ATOM 598 N N . VAL A 1 75 ? -33.642 -20.334 -0.757 1.00 94.12 75 VAL A N 1
ATOM 599 C CA . VAL A 1 75 ? -32.548 -19.720 -1.511 1.00 94.12 75 VAL A CA 1
ATOM 600 C C . VAL A 1 75 ? -31.276 -20.526 -1.309 1.00 94.12 75 VAL A C 1
ATOM 602 O O . VAL A 1 75 ? -30.911 -20.873 -0.184 1.00 94.12 75 VAL A O 1
ATOM 605 N N . ARG A 1 76 ? -30.580 -20.822 -2.410 1.00 93.56 76 ARG A N 1
ATOM 606 C CA . ARG A 1 76 ? -29.328 -21.585 -2.393 1.00 93.56 76 ARG A CA 1
ATOM 607 C C . ARG A 1 76 ? -28.248 -20.842 -1.608 1.00 93.56 76 ARG A C 1
ATOM 609 O O . ARG A 1 76 ? -27.992 -19.663 -1.850 1.00 93.56 76 ARG A O 1
ATOM 616 N N . VAL A 1 77 ? -27.563 -21.568 -0.731 1.00 90.81 77 VAL A N 1
ATOM 617 C CA . VAL A 1 77 ? -26.398 -21.071 0.003 1.00 90.81 77 VAL A CA 1
ATOM 618 C C . VAL A 1 77 ? -25.118 -21.442 -0.743 1.00 90.81 77 VAL A C 1
ATOM 620 O O . VAL A 1 77 ? -24.954 -22.570 -1.212 1.00 90.81 77 VAL A O 1
ATOM 623 N N . VAL A 1 78 ? -24.198 -20.487 -0.847 1.00 88.25 78 VAL A N 1
ATOM 624 C CA . VAL A 1 78 ? -22.876 -20.660 -1.453 1.00 88.25 78 VAL A CA 1
ATOM 625 C C . VAL A 1 78 ? -21.809 -20.160 -0.479 1.00 88.25 78 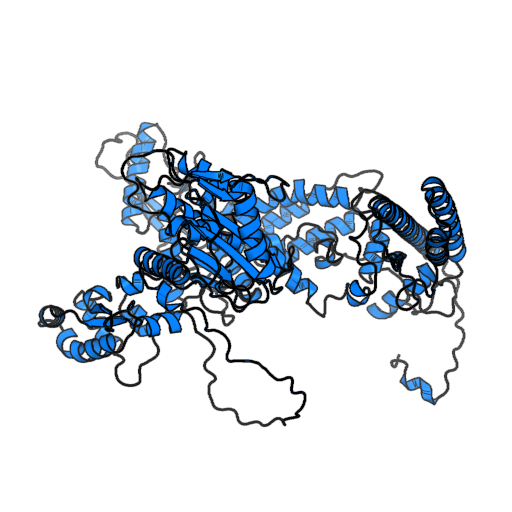VAL A C 1
ATOM 627 O O . VAL A 1 78 ? -21.988 -19.142 0.182 1.00 88.25 78 VAL A O 1
ATOM 630 N N . THR A 1 79 ? -20.692 -20.880 -0.386 1.00 82.00 79 THR A N 1
ATOM 631 C CA . THR A 1 79 ? -19.543 -20.529 0.476 1.00 82.00 79 THR A CA 1
ATOM 632 C C . THR A 1 79 ? -18.245 -20.353 -0.303 1.00 82.00 79 THR A C 1
ATOM 634 O O . THR A 1 79 ? -17.238 -19.916 0.241 1.00 82.00 79 THR A O 1
ATOM 637 N N . THR A 1 80 ? -18.241 -20.713 -1.587 1.00 80.88 80 THR A N 1
ATOM 638 C CA . THR A 1 80 ? -17.033 -20.723 -2.414 1.00 80.88 80 THR A CA 1
ATOM 639 C C . THR A 1 80 ? -16.840 -19.410 -3.149 1.00 80.88 80 THR A C 1
ATOM 641 O O . THR A 1 80 ? -15.817 -18.767 -2.971 1.00 80.88 80 THR A O 1
ATOM 644 N N . HIS A 1 81 ? -17.810 -19.005 -3.966 1.00 85.25 81 HIS A N 1
ATOM 645 C CA . HIS A 1 81 ? -17.713 -17.827 -4.821 1.00 85.25 81 HIS A CA 1
ATOM 646 C C . HIS A 1 81 ? -19.100 -17.254 -5.107 1.00 85.25 81 HIS A C 1
ATOM 648 O O . HIS A 1 81 ? -20.103 -17.953 -4.963 1.00 85.25 81 HIS A O 1
ATOM 654 N N . ILE A 1 82 ? -19.150 -16.003 -5.555 1.00 87.06 82 ILE A N 1
ATOM 655 C CA . ILE A 1 82 ? -20.369 -15.371 -6.073 1.00 87.06 82 ILE A CA 1
ATOM 656 C C . ILE A 1 82 ? -20.083 -14.697 -7.402 1.00 87.06 82 ILE A C 1
ATOM 658 O O . ILE A 1 82 ? -18.976 -14.218 -7.626 1.00 87.06 82 ILE A O 1
ATOM 662 N N . GLU A 1 83 ? -21.082 -14.631 -8.271 1.00 84.69 83 GLU A N 1
ATOM 663 C CA . GLU A 1 83 ? -21.029 -13.777 -9.450 1.00 84.69 83 GLU A CA 1
ATOM 664 C C . GLU A 1 83 ? -21.786 -12.482 -9.148 1.00 84.69 83 GLU A C 1
ATOM 666 O O . GLU A 1 83 ? -22.970 -12.510 -8.818 1.00 84.69 83 GLU A O 1
ATOM 671 N N . PHE A 1 84 ? -21.100 -11.345 -9.236 1.00 82.44 84 PHE A N 1
ATOM 672 C CA . PHE A 1 84 ? -21.712 -10.025 -9.095 1.00 82.44 84 PHE A CA 1
ATOM 673 C C . PHE A 1 84 ? -21.154 -9.106 -10.177 1.00 82.44 84 PHE A C 1
ATOM 675 O O . PHE A 1 84 ? -19.938 -9.036 -10.361 1.00 82.44 84 PHE A O 1
ATOM 682 N N . LEU A 1 85 ? -22.024 -8.433 -10.939 1.00 79.88 85 LEU A N 1
ATOM 683 C CA . LEU A 1 85 ? -21.626 -7.585 -12.073 1.00 79.88 85 LEU A CA 1
ATOM 684 C C . LEU A 1 85 ? -20.727 -8.305 -13.094 1.00 79.88 85 LEU A C 1
ATOM 686 O O . LEU A 1 85 ? -19.788 -7.721 -13.641 1.00 79.88 85 LEU A O 1
ATOM 690 N N . ARG A 1 86 ? -21.015 -9.590 -13.356 1.00 77.31 86 ARG A N 1
ATOM 691 C CA . ARG A 1 86 ? -20.231 -10.475 -14.246 1.00 77.31 86 ARG A CA 1
ATOM 692 C C . ARG A 1 86 ? -18.775 -10.669 -13.802 1.00 77.31 86 ARG A C 1
ATOM 694 O O . ARG A 1 86 ? -17.880 -10.911 -14.627 1.00 77.31 86 ARG A O 1
ATOM 701 N N . VAL A 1 87 ? -18.508 -10.508 -12.508 1.00 77.19 87 VAL A N 1
ATOM 702 C CA . VAL A 1 87 ? -17.218 -10.792 -11.880 1.00 77.19 87 VAL A CA 1
ATOM 703 C C . VAL A 1 87 ? -17.416 -11.905 -10.863 1.00 77.19 87 VAL A C 1
ATOM 705 O O . VAL A 1 87 ? -18.264 -11.803 -9.980 1.00 77.19 87 VAL A O 1
ATOM 708 N N . HIS A 1 88 ? -16.613 -12.959 -10.991 1.00 83.50 88 HIS A N 1
ATOM 709 C CA . HIS A 1 88 ? -16.549 -14.019 -9.997 1.00 83.50 88 HIS A CA 1
ATOM 710 C C . HIS A 1 88 ? -15.701 -13.534 -8.818 1.00 83.50 88 HIS A C 1
ATOM 712 O O . HIS A 1 88 ? -14.494 -13.326 -8.944 1.00 83.50 88 HIS A O 1
ATOM 718 N N . ILE A 1 89 ? -16.350 -13.314 -7.682 1.00 84.62 89 ILE A N 1
ATOM 719 C CA . ILE A 1 89 ? -15.729 -12.930 -6.418 1.00 84.62 89 ILE A CA 1
ATOM 720 C C . ILE A 1 89 ? -15.417 -14.206 -5.642 1.00 84.62 89 ILE A C 1
ATOM 722 O O . ILE A 1 89 ? -16.249 -15.107 -5.548 1.00 84.62 89 ILE A O 1
ATOM 726 N N . ASN A 1 90 ? -14.225 -14.251 -5.059 1.00 87.25 90 ASN A N 1
ATOM 727 C CA . ASN A 1 90 ? -13.642 -15.384 -4.351 1.00 87.25 90 ASN A CA 1
ATOM 728 C C . ASN A 1 90 ? -13.300 -16.611 -5.226 1.00 87.25 90 ASN A C 1
ATOM 730 O O . ASN A 1 90 ? -13.138 -17.712 -4.708 1.00 87.25 90 ASN A O 1
ATOM 734 N N . ASP A 1 91 ? -13.128 -16.421 -6.541 1.00 88.88 91 ASP A N 1
ATOM 735 C CA . ASP A 1 91 ? -12.616 -17.442 -7.471 1.00 88.88 91 ASP A CA 1
ATOM 736 C C . ASP A 1 91 ? -11.400 -16.915 -8.268 1.00 88.88 91 ASP A C 1
ATOM 738 O O . ASP A 1 91 ? -11.541 -16.412 -9.390 1.00 88.88 91 ASP A O 1
ATOM 742 N N . PRO A 1 92 ? -10.178 -17.002 -7.706 1.00 90.06 92 PRO A N 1
ATOM 743 C CA . PRO A 1 92 ? -8.974 -16.510 -8.376 1.00 90.06 92 PRO A CA 1
ATOM 744 C C . PRO A 1 92 ? -8.620 -17.311 -9.640 1.00 90.06 92 PRO A C 1
ATOM 746 O O . PRO A 1 92 ? -7.948 -16.786 -10.526 1.00 90.06 92 PRO A O 1
ATOM 749 N N . ASN A 1 93 ? -9.073 -18.565 -9.760 1.00 91.94 93 ASN A N 1
ATOM 750 C CA . ASN A 1 93 ? -8.771 -19.406 -10.919 1.00 91.94 93 ASN A CA 1
ATOM 751 C C . ASN A 1 93 ? -9.602 -18.996 -12.131 1.00 91.94 93 ASN A C 1
ATOM 753 O O . ASN A 1 93 ? -9.048 -18.804 -13.213 1.00 91.94 93 ASN A O 1
ATOM 757 N N . HIS A 1 94 ? -10.909 -18.798 -11.942 1.00 91.88 94 HIS A N 1
ATOM 758 C CA . HIS A 1 94 ? -11.758 -18.256 -12.998 1.00 91.88 94 HIS A CA 1
ATOM 759 C C . HIS A 1 94 ? -11.249 -16.884 -13.452 1.00 91.88 94 HIS A C 1
ATOM 761 O O . HIS A 1 94 ? -11.141 -16.608 -14.648 1.00 91.88 94 HIS A O 1
ATOM 767 N N . GLN A 1 95 ? -10.877 -16.033 -12.493 1.00 92.62 95 GLN A N 1
ATOM 768 C CA . GLN A 1 95 ? -10.341 -14.716 -12.801 1.00 92.62 95 GLN A CA 1
ATOM 769 C C . GLN A 1 95 ? -9.035 -14.793 -13.601 1.00 92.62 95 GLN A C 1
ATOM 771 O O . GLN A 1 95 ? -8.861 -14.042 -14.559 1.00 92.62 95 GLN A O 1
ATOM 776 N N . TYR A 1 96 ? -8.136 -15.718 -13.259 1.00 95.31 96 TYR A N 1
ATOM 777 C CA . TYR A 1 96 ? -6.912 -15.956 -14.020 1.00 95.31 96 TYR A CA 1
ATOM 778 C C . TYR A 1 96 ? -7.195 -16.323 -15.483 1.00 95.31 96 TYR A C 1
ATOM 780 O O . TYR A 1 96 ? -6.606 -15.707 -16.373 1.00 95.31 96 TYR A O 1
ATOM 788 N N . GLU A 1 97 ? -8.105 -17.266 -15.748 1.00 95.69 97 GLU A N 1
ATOM 789 C CA . GLU A 1 97 ? -8.446 -17.655 -17.125 1.00 95.69 97 GLU A CA 1
ATOM 790 C C . GLU A 1 97 ? -9.098 -16.495 -17.891 1.00 95.69 97 GLU A C 1
ATOM 792 O O . GLU A 1 97 ? -8.704 -16.200 -19.017 1.00 95.69 97 GLU A O 1
ATOM 797 N N . LYS A 1 98 ? -9.989 -15.727 -17.253 1.00 93.62 98 LYS A N 1
ATOM 798 C CA . LYS A 1 98 ? -10.577 -14.523 -17.862 1.00 93.62 98 LYS A CA 1
ATOM 799 C C . LYS A 1 98 ? -9.518 -13.489 -18.251 1.00 93.62 98 LYS A C 1
ATOM 801 O O . LYS A 1 98 ? -9.564 -12.919 -19.341 1.00 93.62 98 LYS A O 1
ATOM 806 N N . LEU A 1 99 ? -8.550 -13.228 -17.371 1.00 94.88 99 LEU A N 1
ATOM 807 C CA . LEU A 1 99 ? -7.451 -12.301 -17.655 1.00 94.88 99 LEU A CA 1
ATOM 808 C C . LEU A 1 99 ? -6.527 -12.829 -18.755 1.00 94.88 99 LEU A C 1
ATOM 810 O O . LEU A 1 99 ? -6.081 -12.061 -19.610 1.00 94.88 99 LEU A O 1
ATOM 814 N N . ARG A 1 100 ? -6.265 -14.136 -18.763 1.00 96.31 100 ARG A N 1
ATOM 815 C CA . ARG A 1 100 ? -5.521 -14.808 -19.826 1.00 96.31 100 ARG A CA 1
ATOM 816 C C . ARG A 1 100 ? -6.214 -14.633 -21.176 1.00 96.31 100 ARG A C 1
ATOM 818 O O . ARG A 1 100 ? -5.544 -14.245 -22.131 1.00 96.31 100 ARG A O 1
ATOM 825 N N . ASP A 1 101 ? -7.527 -14.826 -21.248 1.00 95.38 101 ASP A N 1
ATOM 826 C CA . ASP A 1 101 ? -8.307 -14.646 -22.476 1.00 95.38 101 ASP A CA 1
ATOM 827 C C . ASP A 1 101 ? -8.271 -13.198 -22.974 1.00 95.38 101 ASP A C 1
ATOM 829 O O . ASP A 1 101 ? -8.126 -12.958 -24.174 1.00 95.38 101 ASP A O 1
ATOM 833 N N . ILE A 1 102 ? -8.310 -12.212 -22.072 1.00 94.62 102 ILE A N 1
ATOM 834 C CA . ILE A 1 102 ? -8.137 -10.794 -22.433 1.00 94.62 102 ILE A CA 1
ATOM 835 C C . ILE A 1 102 ? -6.766 -10.555 -23.087 1.00 94.62 102 ILE A C 1
ATOM 837 O O . ILE A 1 102 ? -6.684 -9.843 -24.084 1.00 94.62 102 ILE A O 1
ATOM 841 N N . ILE A 1 103 ? -5.689 -11.156 -22.570 1.00 94.44 103 ILE A N 1
ATOM 842 C CA . ILE A 1 103 ? -4.330 -11.008 -23.129 1.00 94.44 103 ILE A CA 1
ATOM 843 C C . ILE A 1 103 ? -4.188 -11.755 -24.467 1.00 94.44 103 ILE A C 1
ATOM 845 O O . ILE A 1 103 ? -3.540 -11.267 -25.399 1.00 94.44 103 ILE A O 1
ATOM 849 N N . LEU A 1 104 ? -4.790 -12.940 -24.588 1.00 93.25 104 LEU A N 1
ATOM 850 C CA . LEU A 1 104 ? -4.745 -13.754 -25.806 1.00 93.25 104 LEU A CA 1
ATOM 851 C C . LEU A 1 104 ? -5.642 -13.216 -26.927 1.00 93.25 104 LEU A C 1
ATOM 853 O O . LEU A 1 104 ? -5.323 -13.417 -28.091 1.00 93.25 104 LEU A O 1
ATOM 857 N N . SER A 1 105 ? -6.714 -12.499 -26.599 1.00 92.62 105 SER A N 1
ATOM 858 C CA . SER A 1 105 ? -7.569 -11.801 -27.573 1.00 92.62 105 SER A CA 1
ATOM 859 C C . SER A 1 105 ? -7.101 -10.378 -27.889 1.00 92.62 105 SER A C 1
ATOM 861 O O . SER A 1 105 ? -7.682 -9.708 -28.738 1.00 92.62 105 SER A O 1
ATOM 863 N N . PHE A 1 106 ? -6.069 -9.885 -27.199 1.00 91.50 106 PHE A N 1
ATOM 864 C CA . PHE A 1 106 ? -5.523 -8.559 -27.453 1.00 91.50 106 PHE A CA 1
ATOM 865 C C . PHE A 1 106 ? -4.667 -8.549 -28.717 1.00 91.50 106 PHE A C 1
ATOM 867 O O . PHE A 1 106 ? -3.569 -9.112 -28.734 1.00 91.50 106 PHE A O 1
ATOM 874 N N . ASP A 1 107 ? -5.157 -7.865 -29.745 1.00 86.38 107 ASP A N 1
ATOM 875 C CA . ASP A 1 107 ? -4.459 -7.716 -31.014 1.00 86.38 107 ASP A CA 1
ATOM 876 C C . ASP A 1 107 ? -3.678 -6.405 -31.078 1.00 86.38 107 ASP A C 1
ATOM 878 O O . ASP A 1 107 ? -4.164 -5.325 -30.730 1.00 86.38 107 ASP A O 1
ATOM 882 N N . LEU A 1 108 ? -2.442 -6.512 -31.557 1.00 84.25 108 LEU A N 1
ATOM 883 C CA . LEU A 1 108 ? -1.604 -5.364 -31.865 1.00 84.25 108 LEU A CA 1
ATOM 884 C C . LEU A 1 108 ? -1.861 -4.910 -33.308 1.00 84.25 108 LEU A C 1
ATOM 886 O O . LEU A 1 108 ? -2.103 -5.748 -34.178 1.00 84.25 108 LEU A O 1
ATOM 890 N N . PRO A 1 109 ? -1.796 -3.597 -33.589 1.00 80.00 109 PRO A N 1
ATOM 891 C CA . PRO A 1 109 ? -1.998 -3.086 -34.937 1.00 80.00 109 PRO A CA 1
ATOM 892 C C . PRO A 1 109 ? -0.957 -3.676 -35.893 1.00 80.00 109 PRO A C 1
ATOM 894 O O . PRO A 1 109 ? 0.248 -3.579 -35.658 1.00 80.00 109 PRO A O 1
ATOM 897 N N . ASN A 1 110 ? -1.434 -4.280 -36.980 1.00 72.44 110 ASN A N 1
ATOM 898 C CA . ASN A 1 110 ? -0.585 -4.828 -38.029 1.00 72.44 110 ASN A CA 1
ATOM 899 C C . ASN A 1 110 ? -0.191 -3.700 -38.994 1.00 72.44 110 ASN A C 1
ATOM 901 O O . ASN A 1 110 ? -1.014 -3.233 -39.782 1.00 72.44 110 ASN A O 1
ATOM 905 N N . LEU A 1 111 ? 1.046 -3.217 -38.881 1.00 75.31 111 LEU A N 1
ATOM 906 C CA . LEU A 1 111 ? 1.594 -2.131 -39.694 1.00 75.31 111 LEU A CA 1
ATOM 907 C C . LEU A 1 111 ? 2.783 -2.638 -40.515 1.00 75.31 111 LEU A C 1
ATOM 909 O O . LEU A 1 111 ? 3.496 -3.543 -40.092 1.00 75.31 111 LEU A O 1
ATOM 913 N N . SER A 1 112 ? 3.046 -2.006 -41.663 1.00 67.38 112 SER A N 1
ATOM 914 C CA . SER A 1 112 ? 4.202 -2.329 -42.517 1.00 67.38 112 SER A CA 1
ATOM 915 C C . SER A 1 112 ? 5.557 -2.071 -41.841 1.00 67.38 112 SER A C 1
ATOM 917 O O . SER A 1 112 ? 6.567 -2.644 -42.242 1.00 67.38 112 SER A O 1
ATOM 919 N N . LEU A 1 113 ? 5.579 -1.220 -40.812 1.00 66.50 113 LEU A N 1
ATOM 920 C CA . LEU A 1 113 ? 6.733 -0.924 -39.970 1.00 66.50 113 LEU A CA 1
ATOM 921 C C . LEU A 1 113 ? 6.371 -1.191 -38.508 1.00 66.50 113 LEU A C 1
ATOM 923 O O . LEU A 1 113 ? 5.357 -0.689 -38.018 1.00 66.50 113 LEU A O 1
ATOM 927 N N . CYS A 1 114 ? 7.220 -1.935 -37.796 1.00 69.62 114 CYS A N 1
ATOM 928 C CA . CYS A 1 114 ? 7.015 -2.199 -36.375 1.00 69.62 114 CYS A CA 1
ATOM 929 C C . CYS A 1 114 ? 7.001 -0.892 -35.574 1.00 69.62 114 CYS A C 1
ATOM 931 O O . CYS A 1 114 ? 7.935 -0.088 -35.639 1.00 69.62 114 CYS A O 1
ATOM 933 N N . LEU A 1 115 ? 5.950 -0.710 -34.775 1.00 76.50 115 LEU A N 1
ATOM 934 C CA . LEU A 1 115 ? 5.841 0.407 -33.838 1.00 76.50 115 LEU A CA 1
ATOM 935 C C . LEU A 1 115 ? 7.054 0.501 -32.892 1.00 76.50 115 LEU A C 1
ATOM 937 O O . LEU A 1 115 ? 7.545 -0.527 -32.414 1.00 76.50 115 LEU A O 1
ATOM 941 N N . PRO A 1 116 ? 7.490 1.726 -32.540 1.00 74.50 116 PRO A N 1
ATOM 942 C CA . PRO A 1 116 ? 8.477 1.939 -31.489 1.00 74.50 116 PRO A CA 1
ATOM 943 C C . PRO A 1 116 ? 8.038 1.348 -30.146 1.00 74.50 116 PRO A C 1
ATOM 945 O O . PRO A 1 116 ? 6.854 1.370 -29.797 1.00 74.50 116 PRO A O 1
ATOM 948 N N . LEU A 1 117 ? 9.013 0.906 -29.347 1.00 75.44 117 LEU A N 1
ATOM 949 C CA . LEU A 1 117 ? 8.782 0.318 -28.024 1.00 75.44 117 LEU A CA 1
ATOM 950 C C . LEU A 1 117 ? 8.000 1.258 -27.083 1.00 75.44 117 LEU A C 1
ATOM 952 O O . LEU A 1 117 ? 7.174 0.797 -26.303 1.00 75.44 117 LEU A O 1
ATOM 956 N N . THR A 1 118 ? 8.193 2.577 -27.203 1.00 75.44 118 THR A N 1
ATOM 957 C CA . THR A 1 118 ? 7.435 3.607 -26.464 1.00 75.44 118 THR A CA 1
ATOM 958 C C . THR A 1 118 ? 5.947 3.587 -26.761 1.00 75.44 118 THR A C 1
ATOM 960 O O . THR A 1 118 ? 5.125 3.665 -25.847 1.00 75.44 118 THR A O 1
ATOM 963 N N . VAL A 1 119 ? 5.604 3.507 -28.047 1.00 81.69 119 VAL A N 1
ATOM 964 C CA . VAL A 1 119 ? 4.223 3.473 -28.523 1.00 81.69 119 VAL A CA 1
ATOM 965 C C . VAL A 1 119 ? 3.591 2.161 -28.093 1.00 81.69 119 VAL A C 1
ATOM 967 O O . VAL A 1 119 ? 2.484 2.170 -27.563 1.00 81.69 119 VAL A O 1
ATOM 970 N N . LEU A 1 120 ? 4.327 1.054 -28.224 1.00 84.50 120 LEU A N 1
ATOM 971 C CA . LEU A 1 120 ? 3.876 -0.250 -27.762 1.00 84.50 120 LEU A CA 1
ATOM 972 C C . LEU A 1 120 ? 3.587 -0.234 -26.255 1.00 84.50 120 LEU A C 1
ATOM 974 O O . LEU A 1 120 ? 2.479 -0.562 -25.849 1.00 84.50 120 LEU A O 1
ATOM 978 N N . ARG A 1 121 ? 4.522 0.248 -25.428 1.00 86.12 121 ARG A N 1
ATOM 979 C CA . ARG A 1 121 ? 4.322 0.414 -23.980 1.00 86.12 121 ARG A CA 1
ATOM 980 C C . ARG A 1 121 ? 3.058 1.212 -23.670 1.00 86.12 121 ARG A C 1
ATOM 982 O O . ARG A 1 121 ? 2.252 0.788 -22.849 1.00 86.12 121 ARG A O 1
ATOM 989 N N . ARG A 1 122 ? 2.850 2.341 -24.356 1.00 87.81 122 ARG A N 1
ATOM 990 C CA . ARG A 1 122 ? 1.652 3.171 -24.181 1.00 87.81 122 ARG A CA 1
ATOM 991 C C . ARG A 1 122 ? 0.372 2.423 -24.560 1.00 87.81 122 ARG A C 1
ATOM 993 O O . ARG A 1 122 ? -0.597 2.519 -23.816 1.00 87.81 122 ARG A O 1
ATOM 1000 N N . ILE A 1 123 ? 0.372 1.665 -25.657 1.00 89.94 123 ILE A N 1
ATOM 1001 C CA . ILE A 1 123 ? -0.755 0.814 -26.071 1.00 89.94 123 ILE A CA 1
ATOM 1002 C C . ILE A 1 123 ? -1.062 -0.232 -24.992 1.00 89.94 123 ILE A C 1
ATOM 1004 O O . ILE A 1 123 ? -2.212 -0.367 -24.580 1.00 89.94 123 ILE A O 1
ATOM 1008 N N . PHE A 1 124 ? -0.048 -0.930 -24.475 1.00 91.62 124 PHE A N 1
ATOM 1009 C CA . PHE A 1 124 ? -0.236 -1.900 -23.395 1.00 91.62 124 PHE A CA 1
ATOM 1010 C C . PHE A 1 124 ? -0.828 -1.237 -22.144 1.00 91.62 124 PHE A C 1
ATOM 1012 O O . PHE A 1 124 ? -1.838 -1.709 -21.628 1.00 91.62 124 PHE A O 1
ATOM 1019 N N . THR A 1 125 ? -0.275 -0.110 -21.695 1.00 90.19 125 THR A N 1
ATOM 1020 C CA . THR A 1 125 ? -0.784 0.614 -20.520 1.00 90.19 125 THR A CA 1
ATOM 1021 C C . THR A 1 125 ? -2.215 1.127 -20.723 1.00 90.19 125 THR A C 1
ATOM 1023 O O . THR A 1 125 ? -3.066 0.944 -19.855 1.00 90.19 125 THR A O 1
ATOM 1026 N N . GLN A 1 126 ? -2.507 1.762 -21.862 1.00 91.19 126 GLN A N 1
ATOM 1027 C CA . GLN A 1 126 ? -3.780 2.455 -22.093 1.00 91.19 126 GLN A CA 1
ATOM 1028 C C . GLN A 1 126 ? -4.908 1.539 -22.568 1.00 91.19 126 GLN A C 1
ATOM 1030 O O . GLN A 1 126 ? -6.069 1.851 -22.310 1.00 91.19 126 GLN A O 1
ATOM 1035 N N . CYS A 1 127 ? -4.601 0.432 -23.246 1.00 91.94 127 CYS A N 1
ATOM 1036 C CA . CYS A 1 127 ? -5.611 -0.434 -23.861 1.00 91.94 127 CYS A CA 1
ATOM 1037 C C . CYS A 1 127 ? -5.721 -1.805 -23.187 1.00 91.94 127 CYS A C 1
ATOM 1039 O O . CYS A 1 127 ? -6.833 -2.300 -23.020 1.00 91.94 127 CYS A O 1
ATOM 1041 N N . LEU A 1 128 ? -4.599 -2.432 -22.812 1.00 93.50 128 LEU A N 1
ATOM 1042 C CA . LEU A 1 128 ? -4.624 -3.758 -22.186 1.00 93.50 128 LEU A CA 1
ATOM 1043 C C . LEU A 1 128 ? -4.784 -3.648 -20.668 1.00 93.50 128 LEU A C 1
ATOM 1045 O O . LEU A 1 128 ? -5.727 -4.186 -20.093 1.00 93.50 128 LEU A O 1
ATOM 1049 N N . ILE A 1 129 ? -3.885 -2.919 -20.010 1.00 93.88 129 ILE A N 1
ATOM 1050 C CA . ILE A 1 129 ? -3.862 -2.817 -18.547 1.00 93.88 129 ILE A CA 1
ATOM 1051 C C . ILE A 1 129 ? -5.078 -2.071 -18.009 1.00 93.88 129 ILE A C 1
ATOM 1053 O O . ILE A 1 129 ? -5.627 -2.481 -16.994 1.00 93.88 129 ILE A O 1
ATOM 1057 N N . SER A 1 130 ? -5.564 -1.046 -18.711 1.00 91.88 130 SER A N 1
ATOM 1058 C CA . SER A 1 130 ? -6.813 -0.360 -18.355 1.00 91.88 130 SER A CA 1
ATOM 1059 C C . SER A 1 130 ? -8.032 -1.295 -18.315 1.00 91.88 130 SER A C 1
ATOM 1061 O O . SER A 1 130 ? -8.942 -1.064 -17.524 1.00 91.88 130 SER A O 1
ATOM 1063 N N . ARG A 1 131 ? -8.039 -2.375 -19.113 1.00 92.00 131 ARG A N 1
ATOM 1064 C CA . ARG A 1 131 ? -9.075 -3.422 -19.083 1.00 92.00 131 ARG A CA 1
ATOM 1065 C C . ARG A 1 131 ? -8.841 -4.447 -17.973 1.00 92.00 131 ARG A C 1
ATOM 1067 O O . ARG A 1 131 ? -9.804 -4.967 -17.426 1.00 92.00 131 ARG A O 1
ATOM 1074 N N . ILE A 1 132 ? -7.585 -4.738 -17.634 1.00 93.06 132 ILE A N 1
ATOM 1075 C CA . ILE A 1 132 ? -7.210 -5.737 -16.618 1.00 93.06 132 ILE A CA 1
ATOM 1076 C C . ILE A 1 132 ? -7.321 -5.186 -15.188 1.00 93.06 132 ILE A C 1
ATOM 1078 O O . ILE A 1 132 ? -7.752 -5.901 -14.286 1.00 93.06 132 ILE A O 1
ATOM 1082 N N . LEU A 1 133 ? -6.955 -3.924 -14.959 1.00 90.75 133 LEU A N 1
ATOM 1083 C CA . LEU A 1 133 ? -6.900 -3.322 -13.622 1.00 90.75 133 LEU A CA 1
ATOM 1084 C C . LEU A 1 133 ? -8.215 -3.417 -12.834 1.00 90.75 133 LEU A C 1
ATOM 1086 O O . LEU A 1 133 ? -8.156 -3.831 -11.677 1.00 90.75 133 LEU A O 1
ATOM 1090 N N . PRO A 1 134 ? -9.394 -3.106 -13.412 1.00 90.12 134 PRO A N 1
ATOM 1091 C CA . PRO A 1 134 ? -10.655 -3.248 -12.690 1.00 90.12 134 PRO A CA 1
ATOM 1092 C C . PRO A 1 134 ? -10.882 -4.683 -12.212 1.00 90.12 134 PRO A C 1
ATOM 1094 O O . PRO A 1 134 ? -11.311 -4.901 -11.085 1.00 90.12 134 PRO A O 1
ATOM 1097 N N . HIS A 1 135 ? -10.536 -5.670 -13.040 1.00 90.88 135 HIS A N 1
ATOM 1098 C CA . HIS A 1 135 ? -10.663 -7.083 -12.701 1.00 90.88 135 HIS A CA 1
ATOM 1099 C C . HIS A 1 135 ? -9.763 -7.471 -11.519 1.00 90.88 135 HIS A C 1
ATOM 1101 O O . HIS A 1 135 ? -10.249 -8.089 -10.572 1.00 90.88 135 HIS A O 1
ATOM 1107 N N . LEU A 1 136 ? -8.493 -7.055 -11.518 1.00 91.31 136 LEU A N 1
ATOM 1108 C CA . LEU A 1 136 ? -7.583 -7.299 -10.390 1.00 91.31 136 LEU A CA 1
ATOM 1109 C C . LEU A 1 136 ? -8.026 -6.581 -9.107 1.00 91.31 136 LEU A C 1
ATOM 1111 O O . LEU A 1 136 ? -7.894 -7.135 -8.021 1.00 91.31 136 LEU A O 1
ATOM 1115 N N . ALA A 1 137 ? -8.593 -5.377 -9.224 1.00 88.38 137 ALA A N 1
ATOM 1116 C CA . ALA A 1 137 ? -9.098 -4.618 -8.081 1.00 88.38 137 ALA A CA 1
ATOM 1117 C C . ALA A 1 137 ? -10.340 -5.252 -7.423 1.00 88.38 137 ALA A C 1
ATOM 1119 O O . ALA A 1 137 ? -10.575 -5.036 -6.233 1.00 88.38 137 ALA A O 1
ATOM 1120 N N . PHE A 1 138 ? -11.141 -6.009 -8.184 1.00 86.00 138 PHE A N 1
ATOM 1121 C CA . PHE A 1 138 ? -12.262 -6.789 -7.648 1.00 86.00 138 PHE A CA 1
ATOM 1122 C C . PHE A 1 138 ? -11.812 -8.126 -7.061 1.00 86.00 138 PHE A C 1
ATOM 1124 O O . PHE A 1 138 ? -12.241 -8.492 -5.971 1.00 86.00 138 PHE A O 1
ATOM 1131 N N . GLN A 1 139 ? -10.971 -8.858 -7.791 1.00 90.81 139 GLN A N 1
ATOM 1132 C CA . GLN A 1 139 ? -10.479 -10.168 -7.388 1.00 90.81 139 GLN A CA 1
ATOM 1133 C C . GLN A 1 139 ? -9.009 -10.302 -7.800 1.00 90.81 139 GLN A C 1
ATOM 1135 O O . GLN A 1 139 ? -8.721 -10.583 -8.969 1.00 90.81 139 GLN A O 1
ATOM 1140 N N . PRO A 1 140 ? -8.076 -10.132 -6.852 1.00 93.81 140 PRO A N 1
ATOM 1141 C CA . PRO A 1 140 ? -6.683 -10.485 -7.056 1.00 93.81 140 PRO A CA 1
ATOM 1142 C C . PRO A 1 140 ? -6.528 -11.985 -7.331 1.00 93.81 140 PRO A C 1
ATOM 1144 O O . PRO A 1 140 ? -7.312 -12.818 -6.858 1.00 93.81 140 PRO A O 1
ATOM 1147 N N . ILE A 1 141 ? -5.493 -12.320 -8.090 1.00 94.88 141 ILE A N 1
ATOM 1148 C CA . ILE A 1 141 ? -5.073 -13.690 -8.390 1.00 94.88 141 ILE A CA 1
ATOM 1149 C C . ILE A 1 141 ? -3.811 -14.029 -7.596 1.00 94.88 141 ILE A C 1
ATOM 1151 O O . ILE A 1 141 ? -3.158 -13.154 -7.029 1.00 94.88 141 ILE A O 1
ATOM 1155 N N . THR A 1 142 ? -3.430 -15.305 -7.561 1.00 92.69 142 THR A N 1
ATOM 1156 C CA . THR A 1 142 ? -2.183 -15.689 -6.884 1.00 92.69 142 THR A CA 1
ATOM 1157 C C . THR A 1 142 ? -0.968 -15.072 -7.585 1.00 92.69 142 THR A C 1
ATOM 1159 O O . THR A 1 142 ? -0.948 -14.935 -8.812 1.00 92.69 142 THR A O 1
ATOM 1162 N N . HIS A 1 143 ? 0.090 -14.768 -6.831 1.00 91.56 143 HIS A N 1
ATOM 1163 C CA . HIS A 1 143 ? 1.326 -14.210 -7.391 1.00 91.56 143 HIS A CA 1
ATOM 1164 C C . HIS A 1 143 ? 1.885 -15.064 -8.548 1.00 91.56 143 HIS A C 1
ATOM 1166 O O . HIS A 1 143 ? 2.243 -14.549 -9.606 1.00 91.56 143 HIS A O 1
ATOM 1172 N N . GLN A 1 144 ? 1.872 -16.396 -8.409 1.00 92.38 144 GLN A N 1
ATOM 1173 C CA . GLN A 1 144 ? 2.320 -17.316 -9.464 1.00 92.38 144 GLN A CA 1
ATOM 1174 C C . GLN A 1 144 ? 1.493 -17.192 -10.752 1.00 92.38 144 GLN A C 1
ATOM 1176 O O . GLN A 1 144 ? 2.041 -17.241 -11.855 1.00 92.38 144 GLN A O 1
ATOM 1181 N N . GLN A 1 145 ? 0.173 -17.032 -10.635 1.00 95.19 145 GLN A N 1
ATOM 1182 C CA . GLN A 1 145 ? -0.704 -16.792 -11.780 1.00 95.19 145 GLN A CA 1
ATOM 1183 C C . GLN A 1 145 ? -0.402 -15.440 -12.431 1.00 95.19 145 GLN A C 1
ATOM 1185 O O . GLN A 1 145 ? -0.278 -15.376 -13.655 1.00 95.19 145 GLN A O 1
ATOM 1190 N N . ALA A 1 146 ? -0.204 -14.384 -11.638 1.00 95.31 146 ALA A N 1
ATOM 1191 C CA . ALA A 1 146 ? 0.142 -13.062 -12.154 1.00 95.31 146 ALA A CA 1
ATOM 1192 C C . ALA A 1 146 ? 1.475 -13.075 -12.922 1.00 95.31 146 ALA A C 1
ATOM 1194 O O . ALA A 1 146 ? 1.554 -12.543 -14.030 1.00 95.31 146 ALA A O 1
ATOM 1195 N N . VAL A 1 147 ? 2.488 -13.781 -12.406 1.00 92.44 147 VAL A N 1
ATOM 1196 C CA . VAL A 1 147 ? 3.767 -13.999 -13.101 1.00 92.44 147 VAL A CA 1
ATOM 1197 C C . VAL A 1 147 ? 3.563 -14.748 -14.422 1.00 92.44 147 VAL A C 1
ATOM 1199 O O . VAL A 1 147 ? 4.149 -14.365 -15.435 1.00 92.44 147 VAL A O 1
ATOM 1202 N N . LYS A 1 148 ? 2.706 -15.777 -14.477 1.00 94.44 148 LYS A N 1
ATOM 1203 C CA . LYS A 1 148 ? 2.384 -16.471 -15.741 1.00 94.44 148 LYS A CA 1
ATOM 1204 C C . LYS A 1 148 ? 1.739 -15.534 -16.769 1.00 94.44 148 LYS A C 1
ATOM 1206 O O . LYS A 1 148 ? 2.100 -15.594 -17.943 1.00 94.44 148 LYS A O 1
ATOM 1211 N N . LEU A 1 149 ? 0.820 -14.657 -16.354 1.00 94.75 149 LEU A N 1
ATOM 1212 C CA . LEU A 1 149 ? 0.224 -13.655 -17.250 1.00 94.75 149 LEU A CA 1
ATOM 1213 C C . LEU A 1 149 ? 1.262 -12.634 -17.740 1.00 94.75 149 LEU A C 1
ATOM 1215 O O . LEU A 1 149 ? 1.241 -12.239 -18.905 1.00 94.75 149 LEU A O 1
ATOM 1219 N N . GLU A 1 150 ? 2.211 -12.249 -16.887 1.00 92.38 150 GLU A N 1
ATOM 1220 C CA . GLU A 1 150 ? 3.317 -11.362 -17.261 1.00 92.38 150 GLU A CA 1
ATOM 1221 C C . GLU A 1 150 ? 4.223 -12.000 -18.329 1.00 92.38 150 GLU A C 1
ATOM 1223 O O . GLU A 1 150 ? 4.593 -11.346 -19.309 1.00 92.38 150 GLU A O 1
ATOM 1228 N N . HIS A 1 151 ? 4.500 -13.304 -18.222 1.00 90.31 151 HIS A N 1
ATOM 1229 C CA . HIS A 1 151 ? 5.199 -14.058 -19.267 1.00 90.31 151 HIS A CA 1
ATOM 1230 C C . HIS A 1 151 ? 4.411 -14.106 -20.585 1.00 90.31 151 HIS A C 1
ATOM 1232 O O . HIS A 1 151 ? 5.020 -14.050 -21.653 1.00 90.31 151 HIS A O 1
ATOM 1238 N N . LEU A 1 152 ? 3.075 -14.168 -20.544 1.00 91.38 152 LEU A N 1
ATOM 1239 C CA . LEU A 1 152 ? 2.247 -14.105 -21.754 1.00 91.38 152 LEU A CA 1
ATOM 1240 C C . LEU A 1 152 ? 2.319 -12.731 -22.427 1.00 91.38 152 LEU A C 1
ATOM 1242 O O . LEU A 1 152 ? 2.507 -12.668 -23.639 1.00 91.38 152 LEU A O 1
ATOM 1246 N N . ILE A 1 153 ? 2.248 -11.635 -21.666 1.00 89.94 153 ILE A N 1
ATOM 1247 C CA . ILE A 1 153 ? 2.470 -10.279 -22.203 1.00 89.94 153 ILE A CA 1
ATOM 1248 C C . ILE A 1 153 ? 3.854 -10.188 -22.847 1.00 89.94 153 ILE A C 1
ATOM 1250 O O . ILE A 1 153 ? 3.997 -9.729 -23.979 1.00 89.94 153 ILE A O 1
ATOM 1254 N N . THR A 1 154 ? 4.864 -10.693 -22.145 1.00 86.38 154 THR A N 1
ATOM 1255 C CA . THR A 1 154 ? 6.250 -10.730 -22.614 1.00 86.38 154 THR A CA 1
ATOM 1256 C C . THR A 1 154 ? 6.379 -11.517 -23.923 1.00 86.38 154 THR A C 1
ATOM 1258 O O . THR A 1 154 ? 7.047 -11.070 -24.856 1.00 86.38 154 THR A O 1
ATOM 1261 N N . LEU A 1 155 ? 5.679 -12.650 -24.040 1.00 84.94 155 LEU A N 1
ATOM 1262 C CA . LEU A 1 155 ? 5.607 -13.447 -25.263 1.00 84.94 155 LEU A CA 1
ATOM 1263 C C . LEU A 1 155 ? 4.921 -12.691 -26.408 1.00 84.94 155 LEU A C 1
ATOM 1265 O O . LEU A 1 155 ? 5.392 -12.765 -27.538 1.00 84.94 155 LEU A O 1
ATOM 1269 N N . ARG A 1 156 ? 3.847 -11.938 -26.143 1.00 86.12 156 ARG A N 1
ATOM 1270 C CA . ARG A 1 156 ? 3.174 -11.118 -27.166 1.00 86.12 156 ARG A CA 1
ATOM 1271 C C . ARG A 1 156 ? 4.082 -10.009 -27.689 1.00 86.12 156 ARG A C 1
ATOM 1273 O O . ARG A 1 156 ? 4.173 -9.819 -28.899 1.00 86.12 156 ARG A O 1
ATOM 1280 N N . VAL A 1 157 ? 4.800 -9.325 -26.796 1.00 82.81 157 VAL A N 1
ATOM 1281 C CA . VAL A 1 157 ? 5.811 -8.324 -27.175 1.00 82.81 157 VAL A CA 1
ATOM 1282 C C . VAL A 1 157 ? 6.928 -8.980 -27.993 1.00 82.81 157 VAL A C 1
ATOM 1284 O O . VAL A 1 157 ? 7.326 -8.451 -29.026 1.00 82.81 157 VAL A O 1
ATOM 1287 N N . HIS A 1 158 ? 7.389 -10.165 -27.589 1.00 78.31 158 HIS A N 1
ATOM 1288 C CA . HIS A 1 158 ? 8.366 -10.951 -28.343 1.00 78.31 158 HIS A CA 1
ATOM 1289 C C . HIS A 1 158 ? 7.885 -11.310 -29.759 1.00 78.31 158 HIS A C 1
ATOM 1291 O O . HIS A 1 158 ? 8.612 -11.077 -30.724 1.00 78.31 158 HIS A O 1
ATOM 1297 N N . GLN A 1 159 ? 6.663 -11.831 -29.893 1.00 79.75 159 GLN A N 1
ATOM 1298 C CA . GLN A 1 159 ? 6.064 -12.210 -31.177 1.00 79.75 159 GLN A CA 1
ATOM 1299 C C . GLN A 1 159 ? 5.898 -11.011 -32.110 1.00 79.75 159 GLN A C 1
ATOM 1301 O O . GLN A 1 159 ? 6.250 -11.104 -33.283 1.00 79.75 159 GLN A O 1
ATOM 1306 N N . TYR A 1 160 ? 5.416 -9.880 -31.583 1.00 81.25 160 TYR A N 1
ATOM 1307 C CA . TYR A 1 160 ? 5.193 -8.660 -32.361 1.00 81.25 160 TYR A CA 1
ATOM 1308 C C . TYR A 1 160 ? 6.446 -8.200 -33.105 1.00 81.25 160 TYR A C 1
ATOM 1310 O O . TYR A 1 160 ? 6.379 -7.753 -34.246 1.00 81.25 160 TYR A O 1
ATOM 1318 N N . PHE A 1 161 ? 7.604 -8.350 -32.475 1.00 74.44 161 PHE A N 1
ATOM 1319 C CA . PHE A 1 161 ? 8.862 -7.976 -33.089 1.00 74.44 161 PHE A CA 1
ATOM 1320 C C . PHE A 1 161 ? 9.646 -9.148 -33.716 1.00 74.44 161 PHE A C 1
ATOM 1322 O O . PHE A 1 161 ? 10.682 -8.915 -34.336 1.00 74.44 161 PHE A O 1
ATOM 1329 N N . SER A 1 162 ? 9.163 -10.391 -33.584 1.00 69.25 162 SER A N 1
ATOM 1330 C CA . SER A 1 162 ? 9.749 -11.601 -34.189 1.00 69.25 162 SER A CA 1
ATOM 1331 C C . SER A 1 162 ? 11.226 -11.839 -33.840 1.00 69.25 162 SER A C 1
ATOM 1333 O O . SER A 1 162 ? 12.056 -12.118 -34.707 1.00 69.25 162 SER A O 1
ATOM 1335 N N . PHE A 1 163 ? 11.579 -11.710 -32.560 1.00 60.59 163 PHE A N 1
ATOM 1336 C CA . PHE A 1 163 ? 12.969 -11.864 -32.125 1.00 60.59 163 PHE A CA 1
ATOM 1337 C C . PHE A 1 163 ? 13.445 -13.317 -32.001 1.00 60.59 163 PHE A C 1
ATOM 1339 O O . PHE A 1 163 ? 12.629 -14.213 -31.812 1.00 60.59 163 PHE A O 1
ATOM 1346 N N . PRO A 1 164 ? 14.770 -13.570 -32.045 1.00 51.84 164 PRO A N 1
ATOM 1347 C CA . PRO A 1 164 ? 15.316 -14.920 -31.892 1.00 51.84 164 PRO A CA 1
ATOM 1348 C C . PRO A 1 164 ? 15.257 -15.465 -30.452 1.00 51.84 164 PRO A C 1
ATOM 1350 O O . PRO A 1 164 ? 15.287 -16.680 -30.277 1.00 51.84 164 PRO A O 1
ATOM 1353 N N . PHE A 1 165 ? 15.131 -14.617 -29.416 1.00 59.00 165 PHE A N 1
ATOM 1354 C CA . PHE A 1 165 ? 15.063 -15.061 -28.014 1.00 59.00 165 PHE A CA 1
ATOM 1355 C C . PHE A 1 165 ? 13.936 -14.415 -27.214 1.00 59.00 165 PHE A C 1
ATOM 1357 O O . PHE A 1 165 ? 13.553 -13.268 -27.450 1.00 59.00 165 PHE A O 1
ATOM 1364 N N . ARG A 1 166 ? 13.424 -15.157 -26.226 1.00 62.09 166 ARG A N 1
ATOM 1365 C CA . ARG A 1 166 ? 12.367 -14.690 -25.323 1.00 62.09 166 ARG A CA 1
ATOM 1366 C C . ARG A 1 166 ? 12.904 -13.601 -24.392 1.00 62.09 166 ARG A C 1
ATOM 1368 O O . ARG A 1 166 ? 13.919 -13.804 -23.732 1.00 62.09 166 ARG A O 1
ATOM 1375 N N . PHE A 1 167 ? 12.184 -12.482 -24.308 1.00 65.38 167 PHE A N 1
ATOM 1376 C CA . PHE A 1 167 ? 12.460 -11.431 -23.328 1.00 65.38 167 PHE A CA 1
ATOM 1377 C C . PHE A 1 167 ? 12.390 -11.993 -21.901 1.00 65.38 167 PHE A C 1
ATOM 1379 O O . PHE A 1 167 ? 11.504 -12.791 -21.588 1.00 65.38 167 PHE A O 1
ATOM 1386 N N . ASN A 1 168 ? 13.284 -11.535 -21.021 1.00 73.69 168 ASN A N 1
ATOM 1387 C CA . ASN A 1 168 ? 13.085 -11.709 -19.584 1.00 73.69 168 ASN A CA 1
ATOM 1388 C C . ASN A 1 168 ? 11.944 -10.771 -19.147 1.00 73.69 168 ASN A C 1
ATOM 1390 O O . ASN A 1 168 ? 12.030 -9.557 -19.351 1.00 73.69 168 ASN A O 1
ATOM 1394 N N . SER A 1 169 ? 10.878 -11.330 -18.568 1.00 78.06 169 SER A N 1
ATOM 1395 C CA . SER A 1 169 ? 9.693 -10.569 -18.160 1.00 78.06 169 SER A CA 1
ATOM 1396 C C . SER A 1 169 ? 10.007 -9.511 -17.101 1.00 78.06 169 SER A C 1
ATOM 1398 O O . SER A 1 169 ? 9.482 -8.404 -17.178 1.00 78.06 169 SER A O 1
ATOM 1400 N N . GLN A 1 170 ? 10.921 -9.802 -16.168 1.00 79.19 170 GLN A N 1
ATOM 1401 C CA . GLN A 1 170 ? 11.326 -8.856 -15.124 1.00 79.19 170 GLN A CA 1
ATOM 1402 C C . GLN A 1 170 ? 11.993 -7.620 -15.731 1.00 79.19 170 GLN A C 1
ATOM 1404 O O . GLN A 1 170 ? 11.669 -6.500 -15.356 1.00 79.19 170 GLN A O 1
ATOM 1409 N N . LEU A 1 171 ? 12.868 -7.798 -16.725 1.00 75.94 171 LEU A N 1
ATOM 1410 C CA . LEU A 1 171 ? 13.532 -6.685 -17.407 1.00 75.94 171 LEU A CA 1
ATOM 1411 C C . LEU A 1 171 ? 12.539 -5.830 -18.208 1.00 75.94 171 LEU A C 1
ATOM 1413 O O . LEU A 1 171 ? 12.637 -4.602 -18.217 1.00 75.94 171 LEU A O 1
ATOM 1417 N N . LEU A 1 172 ? 11.575 -6.477 -18.875 1.00 80.94 172 LEU A N 1
ATOM 1418 C CA . LEU A 1 172 ? 10.523 -5.785 -19.616 1.00 80.94 172 LEU A CA 1
ATOM 1419 C C . LEU A 1 172 ? 9.758 -4.829 -18.692 1.00 80.94 172 LEU A C 1
ATOM 1421 O O . LEU A 1 172 ? 9.507 -3.682 -19.064 1.00 80.94 172 LEU A O 1
ATOM 1425 N N . THR A 1 173 ? 9.429 -5.279 -17.481 1.00 87.38 173 THR A N 1
ATOM 1426 C CA . THR A 1 173 ? 8.587 -4.504 -16.571 1.00 87.38 173 THR A CA 1
ATOM 1427 C C . THR A 1 173 ? 9.348 -3.610 -15.600 1.00 87.38 173 THR A C 1
ATOM 1429 O O . THR A 1 173 ? 8.755 -2.690 -15.043 1.00 87.38 173 THR A O 1
ATOM 1432 N N . LEU A 1 174 ? 10.640 -3.825 -15.371 1.00 82.19 174 LEU A N 1
ATOM 1433 C CA . LEU A 1 174 ? 11.441 -2.998 -14.471 1.00 82.19 174 LEU A CA 1
ATOM 1434 C C . LEU A 1 174 ? 11.478 -1.522 -14.948 1.00 82.19 174 LEU A C 1
ATOM 1436 O O . LEU A 1 174 ? 11.508 -1.276 -16.158 1.00 82.19 174 LEU A O 1
ATOM 1440 N N . PRO A 1 175 ? 11.471 -0.521 -14.046 1.00 80.00 175 PRO A N 1
ATOM 1441 C CA . PRO A 1 175 ? 11.515 0.884 -14.451 1.00 80.00 175 PRO A CA 1
ATOM 1442 C C . PRO A 1 175 ? 12.783 1.257 -15.224 1.00 80.00 175 PRO A C 1
ATOM 1444 O O . PRO A 1 175 ? 13.859 0.704 -14.982 1.00 80.00 175 PRO A O 1
ATOM 1447 N N . LEU A 1 176 ? 12.686 2.295 -16.064 1.00 72.25 176 LEU A N 1
ATOM 1448 C CA . LEU A 1 176 ? 13.818 2.792 -16.860 1.00 72.25 176 LEU A CA 1
ATOM 1449 C C . LEU A 1 176 ? 15.032 3.176 -15.999 1.00 72.25 176 LEU A C 1
ATOM 1451 O O . LEU A 1 176 ? 16.167 2.900 -16.379 1.00 72.25 176 LEU A O 1
ATOM 1455 N N . ARG A 1 177 ? 14.801 3.770 -14.817 1.00 67.75 177 ARG A N 1
ATOM 1456 C CA . ARG A 1 177 ? 15.863 4.175 -13.873 1.00 67.75 177 ARG A CA 1
ATOM 1457 C C . ARG A 1 177 ? 16.682 3.002 -13.321 1.00 67.75 177 ARG A C 1
ATOM 1459 O O . ARG A 1 177 ? 17.784 3.209 -12.838 1.00 67.75 177 ARG A O 1
ATOM 1466 N N . HIS A 1 178 ? 16.137 1.790 -13.399 1.00 70.00 178 HIS A N 1
ATOM 1467 C CA . HIS A 1 178 ? 16.813 0.547 -13.035 1.00 70.00 178 HIS A CA 1
ATOM 1468 C C . HIS A 1 178 ? 17.162 -0.280 -14.284 1.00 70.00 178 HIS A C 1
ATOM 1470 O O . HIS A 1 178 ? 17.342 -1.487 -14.195 1.00 70.00 178 HIS A O 1
ATOM 1476 N N . TYR A 1 179 ? 17.259 0.363 -15.454 1.00 67.81 179 TYR A N 1
ATOM 1477 C CA . TYR A 1 179 ? 17.622 -0.236 -16.745 1.00 67.81 179 TYR A CA 1
ATOM 1478 C C . TYR A 1 179 ? 16.608 -1.199 -17.373 1.00 67.81 179 TYR A C 1
ATOM 1480 O O . TYR A 1 179 ? 16.957 -1.904 -18.323 1.00 67.81 179 TYR A O 1
ATOM 1488 N N . GLY A 1 180 ? 15.363 -1.216 -16.896 1.00 73.12 180 GLY A N 1
ATOM 1489 C CA . GLY A 1 180 ? 14.282 -1.944 -17.560 1.00 73.12 180 GLY A CA 1
ATOM 1490 C C . GLY A 1 180 ? 13.592 -1.145 -18.668 1.00 73.12 180 GLY A C 1
ATOM 1491 O O . GLY A 1 180 ? 14.088 -0.103 -19.099 1.00 73.12 180 GLY A O 1
ATOM 1492 N N . PHE A 1 181 ? 12.431 -1.627 -19.127 1.00 75.12 181 PHE A N 1
ATOM 1493 C CA . PHE A 1 181 ? 11.642 -1.004 -20.210 1.00 75.12 181 PHE A CA 1
ATOM 1494 C C . PHE A 1 181 ? 10.356 -0.333 -19.747 1.00 75.12 181 PHE A C 1
ATOM 1496 O O . PHE A 1 181 ? 9.655 0.285 -20.558 1.00 75.12 181 PHE A O 1
ATOM 1503 N N . ASP A 1 182 ? 10.086 -0.390 -18.444 1.00 79.12 182 ASP A N 1
ATOM 1504 C CA . ASP A 1 182 ? 8.976 0.298 -17.792 1.00 79.12 182 ASP A CA 1
ATOM 1505 C C . ASP A 1 182 ? 7.617 -0.123 -18.372 1.00 79.12 182 ASP A C 1
ATOM 1507 O O . ASP A 1 182 ? 6.654 0.643 -18.394 1.00 79.12 182 ASP A O 1
ATOM 1511 N N . PHE A 1 183 ? 7.530 -1.358 -18.887 1.00 87.94 183 PHE A N 1
ATOM 1512 C CA . PHE A 1 183 ? 6.233 -1.952 -19.179 1.00 87.94 183 PHE A CA 1
ATOM 1513 C C . PHE A 1 183 ? 5.479 -2.205 -17.872 1.00 87.94 183 PHE A C 1
ATOM 1515 O O . PHE A 1 183 ? 6.076 -2.488 -16.830 1.00 87.94 183 PHE A O 1
ATOM 1522 N N . PRO A 1 184 ? 4.144 -2.150 -17.916 1.00 89.69 184 PRO A N 1
ATOM 1523 C CA . PRO A 1 184 ? 3.335 -2.467 -16.753 1.00 89.69 184 PRO A CA 1
ATOM 1524 C C . PRO A 1 184 ? 3.559 -3.921 -16.309 1.00 89.69 184 PRO A C 1
ATOM 1526 O O . PRO A 1 184 ? 3.467 -4.846 -17.116 1.00 89.69 184 PRO A O 1
ATOM 1529 N N . SER A 1 185 ? 3.823 -4.121 -15.017 1.00 91.81 185 SER A N 1
ATOM 1530 C CA . SER A 1 185 ? 3.927 -5.453 -14.409 1.00 91.81 185 SER A CA 1
ATOM 1531 C C . SER A 1 185 ? 2.589 -5.884 -13.842 1.00 91.81 185 SER A C 1
ATOM 1533 O O . SER A 1 185 ? 2.070 -5.249 -12.926 1.00 91.81 185 SER A O 1
ATOM 1535 N N . LEU A 1 186 ? 2.050 -6.990 -14.353 1.00 93.44 186 LEU A N 1
ATOM 1536 C CA . LEU A 1 186 ? 0.825 -7.565 -13.806 1.00 93.44 186 LEU A CA 1
ATOM 1537 C C . LEU A 1 186 ? 1.026 -8.124 -12.400 1.00 93.44 186 LEU A C 1
ATOM 1539 O O . LEU A 1 186 ? 0.116 -7.993 -11.590 1.00 93.44 186 LEU A O 1
ATOM 1543 N N . SER A 1 187 ? 2.194 -8.700 -12.099 1.00 93.19 187 SER A N 1
ATOM 1544 C CA . SER A 1 187 ? 2.497 -9.176 -10.746 1.00 93.19 187 SER A CA 1
ATOM 1545 C C . SER A 1 187 ? 2.497 -8.024 -9.741 1.00 93.19 187 SER A C 1
ATOM 1547 O O . SER A 1 187 ? 1.729 -8.058 -8.787 1.00 93.19 187 SER A O 1
ATOM 1549 N N . ARG A 1 188 ? 3.218 -6.927 -10.010 1.00 92.69 188 ARG A N 1
ATOM 1550 C CA . ARG A 1 188 ? 3.227 -5.768 -9.098 1.00 92.69 188 ARG A CA 1
ATOM 1551 C C . ARG A 1 188 ? 1.857 -5.106 -8.950 1.00 92.69 188 ARG A C 1
ATOM 1553 O O . ARG A 1 188 ? 1.492 -4.709 -7.848 1.00 92.69 188 ARG A O 1
ATOM 1560 N N . LEU A 1 189 ? 1.097 -4.989 -10.042 1.00 93.75 189 LEU A N 1
ATOM 1561 C CA . LEU A 1 189 ? -0.261 -4.438 -9.995 1.00 93.75 189 LEU A CA 1
ATOM 1562 C C . LEU A 1 189 ? -1.213 -5.330 -9.188 1.00 93.75 189 LEU A C 1
ATOM 1564 O O . LEU A 1 189 ? -2.030 -4.806 -8.437 1.00 93.75 189 LEU A O 1
ATOM 1568 N N . ASN A 1 190 ? -1.099 -6.653 -9.321 1.00 95.44 190 ASN A N 1
ATOM 1569 C CA . ASN A 1 190 ? -1.887 -7.619 -8.562 1.00 95.44 190 ASN A CA 1
ATOM 1570 C C . ASN A 1 190 ? -1.574 -7.559 -7.064 1.00 95.44 190 ASN A C 1
ATOM 1572 O O . ASN A 1 190 ? -2.491 -7.412 -6.262 1.00 95.44 190 ASN A O 1
ATOM 1576 N N . ASP A 1 191 ? -0.293 -7.622 -6.703 1.00 93.75 191 ASP A N 1
ATOM 1577 C CA . ASP A 1 191 ? 0.148 -7.634 -5.306 1.00 93.75 191 ASP A CA 1
ATOM 1578 C C . ASP A 1 191 ? -0.256 -6.317 -4.608 1.00 93.75 191 ASP A C 1
ATOM 1580 O O . ASP A 1 191 ? -0.792 -6.302 -3.498 1.00 93.75 191 ASP A O 1
ATOM 1584 N N . SER A 1 192 ? -0.096 -5.190 -5.313 1.00 93.25 192 SER A N 1
ATOM 1585 C CA . SER A 1 192 ? -0.566 -3.875 -4.869 1.00 93.25 192 SER A CA 1
ATOM 1586 C C . SER A 1 192 ? -2.089 -3.833 -4.689 1.00 93.25 192 SER A C 1
ATOM 1588 O O . SER A 1 192 ? -2.573 -3.390 -3.646 1.00 93.25 192 SER A O 1
ATOM 1590 N N . ALA A 1 193 ? -2.863 -4.350 -5.651 1.00 93.44 193 ALA A N 1
ATOM 1591 C CA . ALA A 1 193 ? -4.324 -4.423 -5.560 1.00 93.44 193 ALA A CA 1
ATOM 1592 C C . ALA A 1 193 ? -4.801 -5.314 -4.399 1.00 93.44 193 ALA A C 1
ATOM 1594 O O . ALA A 1 193 ? -5.782 -4.978 -3.736 1.00 93.44 193 ALA A O 1
ATOM 1595 N N . ALA A 1 194 ? -4.100 -6.415 -4.114 1.00 94.44 194 ALA A N 1
ATOM 1596 C CA . ALA A 1 194 ? -4.431 -7.311 -3.012 1.00 94.44 194 ALA A CA 1
ATOM 1597 C C . ALA A 1 194 ? -4.273 -6.620 -1.652 1.00 94.44 194 ALA A C 1
ATOM 1599 O O . ALA A 1 194 ? -5.221 -6.573 -0.865 1.00 94.44 194 ALA A O 1
ATOM 1600 N N . VAL A 1 195 ? -3.105 -6.030 -1.387 1.00 93.88 195 VAL A N 1
ATOM 1601 C CA . VAL A 1 195 ? -2.822 -5.377 -0.099 1.00 93.88 195 VAL A CA 1
ATOM 1602 C C . VAL A 1 195 ? -3.656 -4.108 0.088 1.00 93.88 195 VAL A C 1
ATOM 1604 O O . VAL A 1 195 ? -4.211 -3.889 1.165 1.00 93.88 195 VAL A O 1
ATOM 1607 N N . THR A 1 196 ? -3.800 -3.283 -0.954 1.00 92.19 196 THR A N 1
ATOM 1608 C CA . THR A 1 196 ? -4.652 -2.081 -0.895 1.00 92.19 196 THR A CA 1
ATOM 1609 C C . THR A 1 196 ? -6.129 -2.437 -0.732 1.00 92.19 196 THR A C 1
ATOM 1611 O O . THR A 1 196 ? -6.839 -1.747 -0.001 1.00 92.19 196 THR A O 1
ATOM 1614 N N . GLY A 1 197 ? -6.586 -3.534 -1.345 1.00 92.31 197 GLY A N 1
ATOM 1615 C CA . GLY A 1 197 ? -7.921 -4.094 -1.147 1.00 92.31 197 GLY A CA 1
ATOM 1616 C C . GLY A 1 197 ? -8.168 -4.488 0.308 1.00 92.31 197 GLY A C 1
ATOM 1617 O O . GLY A 1 197 ? -9.138 -4.022 0.898 1.00 92.31 197 GLY A O 1
ATOM 1618 N N . LEU A 1 198 ? -7.250 -5.247 0.917 1.00 93.88 198 LEU A N 1
ATOM 1619 C CA . LEU A 1 198 ? -7.326 -5.624 2.334 1.00 93.88 198 LEU A CA 1
ATOM 1620 C C . LEU A 1 198 ? -7.352 -4.395 3.260 1.00 93.88 198 LEU A C 1
ATOM 1622 O O . LEU A 1 198 ? -8.198 -4.300 4.148 1.00 93.88 198 LEU A O 1
ATOM 1626 N N . LEU A 1 199 ? -6.464 -3.422 3.031 1.00 92.19 199 LEU A N 1
ATOM 1627 C CA . LEU A 1 199 ? -6.442 -2.159 3.778 1.00 92.19 199 LEU A CA 1
ATOM 1628 C C . LEU A 1 199 ? -7.760 -1.385 3.652 1.00 92.19 199 LEU A C 1
ATOM 1630 O O . LEU A 1 199 ? -8.238 -0.814 4.633 1.00 92.19 199 LEU A O 1
ATOM 1634 N N . ARG A 1 200 ? -8.351 -1.357 2.453 1.00 90.75 200 ARG A N 1
ATOM 1635 C CA . ARG A 1 200 ? -9.638 -0.704 2.193 1.00 90.75 200 ARG A CA 1
ATOM 1636 C C . ARG A 1 200 ? -10.787 -1.414 2.900 1.00 90.75 200 ARG A C 1
ATOM 1638 O O . ARG A 1 200 ? -11.671 -0.729 3.405 1.00 90.75 200 ARG A O 1
ATOM 1645 N N . ASP A 1 201 ? -10.785 -2.744 2.930 1.00 91.12 201 ASP A N 1
ATOM 1646 C CA . ASP A 1 201 ? -11.817 -3.532 3.608 1.00 91.12 201 ASP A CA 1
ATOM 1647 C C . ASP A 1 201 ? -11.787 -3.278 5.123 1.00 91.12 201 ASP A C 1
ATOM 1649 O O . ASP A 1 201 ? -12.825 -3.018 5.734 1.00 91.12 201 ASP A O 1
ATOM 1653 N N . LEU A 1 202 ? -10.591 -3.280 5.722 1.00 92.19 202 LEU A N 1
ATOM 1654 C CA . LEU A 1 202 ? -10.399 -3.030 7.154 1.00 92.19 202 LEU A CA 1
ATOM 1655 C C . LEU A 1 202 ? -10.761 -1.590 7.551 1.00 92.19 202 LEU A C 1
ATOM 1657 O O . LEU A 1 202 ? -11.440 -1.374 8.554 1.00 92.19 202 LEU A O 1
ATOM 1661 N N . ASN A 1 203 ? -10.380 -0.607 6.732 1.00 90.50 203 ASN A N 1
ATOM 1662 C CA . ASN A 1 203 ? -10.632 0.817 6.980 1.00 90.50 203 ASN A CA 1
ATOM 1663 C C . ASN A 1 203 ? -11.870 1.350 6.235 1.00 90.50 203 ASN A C 1
ATOM 1665 O O . ASN A 1 203 ? -11.939 2.529 5.873 1.00 90.50 203 ASN A O 1
ATOM 1669 N N . HIS A 1 204 ? -12.844 0.487 5.940 1.00 88.62 204 HIS A N 1
ATOM 1670 C CA . HIS A 1 204 ? -13.979 0.870 5.110 1.00 88.62 204 HIS A CA 1
ATOM 1671 C C . HIS A 1 204 ? -14.864 1.923 5.804 1.00 88.62 204 HIS A C 1
ATOM 1673 O O . HIS A 1 204 ? -15.354 1.720 6.908 1.00 88.62 204 HIS A O 1
ATOM 1679 N N . HIS A 1 205 ? -15.150 3.038 5.128 1.00 83.56 205 HIS A N 1
ATOM 1680 C CA . HIS A 1 205 ? -15.931 4.153 5.694 1.00 83.56 205 HIS A CA 1
ATOM 1681 C C . HIS A 1 205 ? -17.388 3.790 6.043 1.00 83.56 205 HIS A C 1
ATOM 1683 O O . HIS A 1 205 ? -17.994 4.390 6.927 1.00 83.56 205 HIS A O 1
ATOM 1689 N N . HIS A 1 206 ? -17.980 2.828 5.333 1.00 84.69 206 HIS A N 1
ATOM 1690 C CA . HIS A 1 206 ? -19.332 2.345 5.613 1.00 84.69 206 HIS A CA 1
ATOM 1691 C C . HIS A 1 206 ? -19.310 1.224 6.663 1.00 84.69 206 HIS A C 1
ATOM 1693 O O . HIS A 1 206 ? -18.744 0.152 6.431 1.00 84.69 206 HIS A O 1
ATOM 1699 N N . THR A 1 207 ? -20.025 1.444 7.769 1.00 83.75 207 THR A N 1
ATOM 1700 C CA . THR A 1 207 ? -20.025 0.610 8.986 1.00 83.75 207 THR A CA 1
ATOM 1701 C C . THR A 1 207 ? -20.319 -0.868 8.739 1.00 83.75 207 THR A C 1
ATOM 1703 O O . THR A 1 207 ? -19.641 -1.722 9.291 1.00 83.75 207 THR A O 1
ATOM 1706 N N . THR A 1 208 ? -21.285 -1.204 7.880 1.00 82.69 208 THR A N 1
ATOM 1707 C CA . THR A 1 208 ? -21.590 -2.608 7.545 1.00 82.69 208 THR A CA 1
ATOM 1708 C C . THR A 1 208 ? -20.383 -3.374 6.994 1.00 82.69 208 THR A C 1
ATOM 1710 O O . THR A 1 208 ? -20.125 -4.484 7.447 1.00 82.69 208 THR A O 1
ATOM 1713 N N . PHE A 1 209 ? -19.631 -2.794 6.053 1.00 85.06 209 PHE A N 1
ATOM 1714 C CA . PHE A 1 209 ? -18.449 -3.445 5.476 1.00 85.06 209 PHE A CA 1
ATOM 1715 C C . PHE A 1 209 ? -17.309 -3.525 6.487 1.00 85.06 209 PHE A C 1
ATOM 1717 O O . PHE A 1 209 ? -16.711 -4.584 6.643 1.00 85.06 209 PHE A O 1
ATOM 1724 N N . HIS A 1 210 ? -17.080 -2.443 7.233 1.00 86.75 210 HIS A N 1
ATOM 1725 C CA . HIS A 1 210 ? -16.098 -2.417 8.314 1.00 86.75 210 HIS A CA 1
ATOM 1726 C C . HIS A 1 210 ? -16.382 -3.498 9.371 1.00 86.75 210 HIS A C 1
ATOM 1728 O O . HIS A 1 210 ? -15.488 -4.247 9.755 1.00 86.75 210 HIS A O 1
ATOM 1734 N N . ASN A 1 211 ? -17.643 -3.661 9.781 1.00 87.81 211 ASN A N 1
ATOM 1735 C CA . ASN A 1 211 ? -18.047 -4.697 10.731 1.00 87.81 211 ASN A CA 1
ATOM 1736 C C . ASN A 1 211 ? -17.833 -6.108 10.168 1.00 87.81 211 ASN A C 1
ATOM 1738 O O . ASN A 1 211 ? -17.368 -6.983 10.893 1.00 87.81 211 ASN A O 1
ATOM 1742 N N . MET A 1 212 ? -18.133 -6.338 8.883 1.00 87.06 212 MET A N 1
ATOM 1743 C CA . MET A 1 212 ? -17.854 -7.623 8.226 1.00 87.06 212 MET A CA 1
ATOM 1744 C C . MET A 1 212 ? -16.357 -7.928 8.177 1.00 87.06 212 MET A C 1
ATOM 1746 O O . MET A 1 212 ? -15.954 -9.044 8.505 1.00 87.06 212 MET A O 1
ATOM 1750 N N . ALA A 1 213 ? -15.528 -6.943 7.831 1.00 91.56 213 ALA A N 1
ATOM 1751 C CA . ALA A 1 213 ? -14.078 -7.091 7.834 1.00 91.56 213 ALA A CA 1
ATOM 1752 C C . ALA A 1 213 ? -13.553 -7.393 9.250 1.00 91.56 213 ALA A C 1
ATOM 1754 O O . ALA A 1 213 ? -12.762 -8.316 9.431 1.00 91.56 213 ALA A O 1
ATOM 1755 N N . ARG A 1 214 ? -14.052 -6.700 10.282 1.00 90.12 214 ARG A N 1
ATOM 1756 C CA . ARG A 1 214 ? -13.677 -6.950 11.685 1.00 90.12 214 ARG A CA 1
ATOM 1757 C C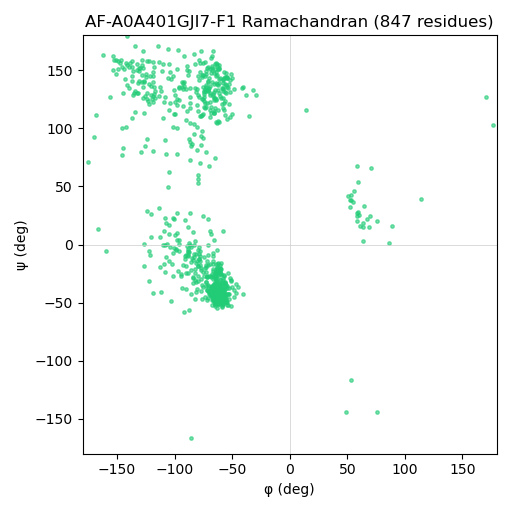 . ARG A 1 214 ? -14.081 -8.329 12.185 1.00 90.12 214 ARG A C 1
ATOM 1759 O O . ARG A 1 214 ? -13.282 -8.969 12.865 1.00 90.12 214 ARG A O 1
ATOM 1766 N N . ILE A 1 215 ? -15.284 -8.795 11.848 1.00 89.12 215 ILE A N 1
ATOM 1767 C CA . ILE A 1 215 ? -15.727 -10.162 12.159 1.00 89.12 215 ILE A CA 1
ATOM 1768 C C . ILE A 1 215 ? -14.802 -11.163 11.466 1.00 89.12 215 ILE A C 1
ATOM 1770 O O . ILE A 1 215 ? -14.231 -12.017 12.133 1.00 89.12 215 ILE A O 1
ATOM 1774 N N . THR A 1 216 ? -14.549 -10.979 10.167 1.00 90.56 216 THR A N 1
ATOM 1775 C CA . THR A 1 216 ? -13.658 -11.853 9.387 1.00 90.56 216 THR A CA 1
ATOM 1776 C C . THR A 1 216 ? -12.251 -11.915 9.988 1.00 90.56 216 THR A C 1
ATOM 1778 O O . THR A 1 216 ? -11.691 -12.999 10.142 1.00 90.56 216 THR A O 1
ATOM 1781 N N . LEU A 1 217 ? -11.684 -10.771 10.384 1.00 91.94 217 LEU A N 1
ATOM 1782 C CA . LEU A 1 217 ? -10.369 -10.700 11.021 1.00 91.94 217 LEU A CA 1
ATOM 1783 C C . LEU A 1 217 ? -10.366 -11.327 12.423 1.00 91.94 217 LEU A C 1
ATOM 1785 O O . LEU A 1 217 ? -9.388 -11.968 12.810 1.00 91.94 217 LEU A O 1
ATOM 1789 N N . THR A 1 218 ? -11.451 -11.169 13.180 1.00 90.25 218 THR A N 1
ATOM 1790 C CA . THR A 1 218 ? -11.603 -11.767 14.513 1.00 90.25 218 THR A CA 1
ATOM 1791 C C . THR A 1 218 ? -11.719 -13.285 14.417 1.00 90.25 218 THR A C 1
ATOM 1793 O O . THR A 1 218 ? -11.063 -13.984 15.185 1.00 90.25 218 THR A O 1
ATOM 1796 N N . ASP A 1 219 ? -12.469 -13.809 13.448 1.00 89.19 219 ASP A N 1
ATOM 1797 C CA . ASP A 1 219 ? -12.563 -15.245 13.171 1.00 89.19 219 ASP A CA 1
ATOM 1798 C C . ASP A 1 219 ? -11.212 -15.803 12.721 1.00 89.19 219 ASP A C 1
ATOM 1800 O O . ASP A 1 219 ? -10.757 -16.829 13.232 1.00 89.19 219 ASP A O 1
ATOM 1804 N N . TRP A 1 220 ? -10.515 -15.093 11.827 1.00 90.06 220 TRP A N 1
ATOM 1805 C CA . TRP A 1 220 ? -9.163 -15.467 11.422 1.00 90.06 220 TRP A CA 1
ATOM 1806 C C . TRP A 1 220 ? -8.232 -15.541 12.635 1.00 90.06 220 TRP A C 1
ATOM 1808 O O . TRP A 1 220 ? -7.560 -16.548 12.846 1.00 90.06 220 TRP A O 1
ATOM 1818 N N . THR A 1 221 ? -8.251 -14.516 13.482 1.00 89.19 221 THR A N 1
ATOM 1819 C CA . THR A 1 221 ? -7.417 -14.436 14.683 1.00 89.19 221 THR A CA 1
ATOM 1820 C C . THR A 1 221 ? -7.765 -15.544 15.677 1.00 89.19 221 THR A C 1
ATOM 1822 O O . THR A 1 221 ? -6.900 -16.312 16.085 1.00 89.19 221 THR A O 1
ATOM 1825 N N . CYS A 1 222 ? -9.029 -15.665 16.075 1.00 88.69 222 CYS A N 1
ATOM 1826 C CA . CYS A 1 222 ? -9.453 -16.504 17.195 1.00 88.69 222 CYS A CA 1
ATOM 1827 C C . CYS A 1 222 ? -9.715 -17.962 16.815 1.00 88.69 222 CYS A C 1
ATOM 1829 O O . CYS A 1 222 ? -9.346 -18.854 17.580 1.00 88.69 222 CYS A O 1
ATOM 1831 N N . ALA A 1 223 ? -10.369 -1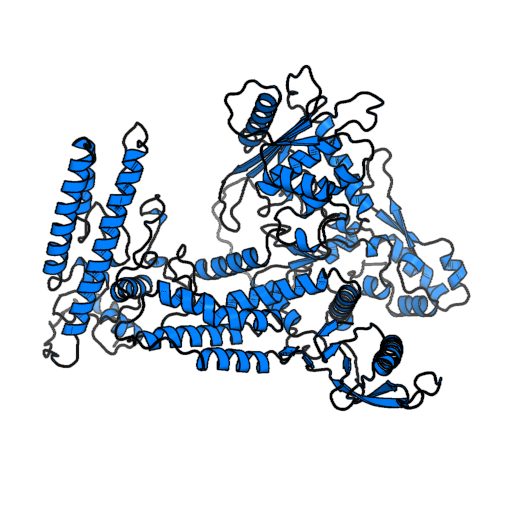8.210 15.679 1.00 87.31 223 ALA A N 1
ATOM 1832 C CA . ALA A 1 223 ? -10.770 -19.553 15.270 1.00 87.31 223 ALA A CA 1
ATOM 1833 C C . ALA A 1 223 ? -9.690 -20.249 14.435 1.00 87.31 223 ALA A C 1
ATOM 1835 O O . ALA A 1 223 ? -9.468 -21.445 14.615 1.00 87.31 223 ALA A O 1
ATOM 1836 N N . LEU A 1 224 ? -9.006 -19.512 13.551 1.00 87.31 224 LEU A N 1
ATOM 1837 C CA . LEU A 1 224 ? -8.052 -20.096 12.597 1.00 87.31 224 LEU A CA 1
ATOM 1838 C C . LEU A 1 224 ? -6.583 -19.927 13.006 1.00 87.31 224 LEU A C 1
ATOM 1840 O O . LEU A 1 224 ? -5.759 -20.753 12.627 1.00 87.31 224 LEU A O 1
ATOM 1844 N N . ASN A 1 225 ? -6.243 -18.891 13.780 1.00 87.44 225 ASN A N 1
ATOM 1845 C CA . ASN A 1 225 ? -4.859 -18.573 14.150 1.00 87.44 225 ASN A CA 1
ATOM 1846 C C . ASN A 1 225 ? -4.621 -18.504 15.669 1.00 87.44 225 ASN A C 1
ATOM 1848 O O . ASN A 1 225 ? -3.735 -17.794 16.134 1.00 87.44 225 ASN A O 1
ATOM 1852 N N . HIS A 1 226 ? -5.394 -19.258 16.457 1.00 87.19 226 HIS A N 1
ATOM 1853 C CA . HIS A 1 226 ? -5.159 -19.467 17.896 1.00 87.19 226 HIS A CA 1
ATOM 1854 C C . HIS A 1 226 ? -5.018 -18.182 18.735 1.00 87.19 226 HIS A C 1
ATOM 1856 O O . HIS A 1 226 ? -4.168 -18.096 19.614 1.00 87.19 226 HIS A O 1
ATOM 1862 N N . CYS A 1 227 ? -5.868 -17.189 18.477 1.00 87.06 227 CYS A N 1
ATOM 1863 C CA . CYS A 1 227 ? -5.856 -15.872 19.124 1.00 87.06 227 CYS A CA 1
ATOM 1864 C C . CYS A 1 227 ? -4.583 -15.040 18.866 1.00 87.06 227 CYS A C 1
ATOM 1866 O O . CYS A 1 227 ? -4.352 -14.060 19.570 1.00 87.06 227 CYS A O 1
ATOM 1868 N N . VAL A 1 228 ? -3.802 -15.374 17.832 1.00 84.19 228 VAL A N 1
ATOM 1869 C CA . VAL A 1 228 ? -2.660 -14.576 17.364 1.00 84.19 228 VAL A CA 1
ATOM 1870 C C . VAL A 1 228 ? -3.095 -13.723 16.165 1.00 84.19 228 VAL A C 1
ATOM 1872 O O . VAL A 1 228 ? -3.609 -14.280 15.189 1.00 84.19 228 VAL A O 1
ATOM 1875 N N . PRO A 1 229 ? -2.916 -12.389 16.196 1.00 85.00 229 PRO A N 1
ATOM 1876 C CA . PRO A 1 229 ? -3.313 -11.523 15.090 1.00 85.00 229 PRO A CA 1
ATOM 1877 C C . PRO A 1 229 ? -2.468 -11.835 13.840 1.00 85.00 229 PRO A C 1
ATOM 1879 O O . PRO A 1 229 ? -1.251 -11.659 13.873 1.00 85.00 229 PRO A O 1
ATOM 1882 N N . PRO A 1 230 ? -3.073 -12.286 12.724 1.00 86.69 230 PRO A N 1
ATOM 1883 C CA . PRO A 1 230 ? -2.325 -12.754 11.554 1.00 86.69 230 PRO A CA 1
ATOM 1884 C C . PRO A 1 230 ? -1.660 -11.620 10.760 1.00 86.69 230 PRO A C 1
ATOM 1886 O O . PRO A 1 230 ? -0.767 -11.880 9.964 1.00 86.69 230 PRO A O 1
ATOM 1889 N N . LEU A 1 231 ? -2.095 -10.371 10.956 1.00 89.50 231 LEU A N 1
ATOM 1890 C CA . LEU A 1 231 ? -1.636 -9.214 10.181 1.00 89.50 231 LEU A CA 1
ATOM 1891 C C . LEU A 1 231 ? -0.655 -8.301 10.938 1.00 89.50 231 LEU A C 1
ATOM 1893 O O . LEU A 1 231 ? -0.027 -7.462 10.301 1.00 89.50 231 LEU A O 1
ATOM 1897 N N . ASP A 1 232 ? -0.529 -8.445 12.263 1.00 78.56 232 ASP A N 1
ATOM 1898 C CA . ASP A 1 232 ? 0.183 -7.498 13.147 1.00 78.56 232 ASP A CA 1
ATOM 1899 C C . ASP A 1 232 ? 1.593 -7.992 13.552 1.00 78.56 232 ASP A C 1
ATOM 1901 O O . ASP A 1 232 ? 2.452 -7.228 13.986 1.00 78.56 232 ASP A O 1
ATOM 1905 N N . SER A 1 233 ? 1.880 -9.283 13.373 1.00 70.56 233 SER A N 1
ATOM 1906 C CA . SER A 1 233 ? 3.201 -9.870 13.630 1.00 70.56 233 SER A CA 1
ATOM 1907 C C . SER A 1 233 ? 3.933 -10.165 12.329 1.00 70.56 233 SER A C 1
ATOM 1909 O O . SER A 1 233 ? 3.298 -10.642 11.390 1.00 70.56 233 SER A O 1
ATOM 1911 N N . LEU A 1 234 ? 5.260 -9.971 12.299 1.00 65.81 234 LEU A N 1
ATOM 1912 C CA . LEU A 1 234 ? 6.097 -10.471 11.205 1.00 65.81 234 LEU A CA 1
ATOM 1913 C C . LEU A 1 234 ? 5.873 -11.987 11.091 1.00 65.81 234 LEU A C 1
ATOM 1915 O O . LEU A 1 234 ? 6.194 -12.728 12.025 1.00 65.81 234 LEU A O 1
ATOM 1919 N N . PRO A 1 235 ? 5.246 -12.450 10.005 1.00 55.03 235 PRO A N 1
ATOM 1920 C CA . PRO A 1 235 ? 4.684 -13.784 9.975 1.00 55.03 235 PRO A CA 1
ATOM 1921 C C . PRO A 1 235 ? 5.799 -14.826 9.876 1.00 55.03 235 PRO A C 1
ATOM 1923 O O . PRO A 1 235 ? 6.674 -14.755 9.014 1.00 55.03 235 PRO A O 1
ATOM 1926 N N . THR A 1 236 ? 5.717 -15.868 10.707 1.00 56.56 236 THR A N 1
ATOM 1927 C CA . THR A 1 236 ? 6.175 -17.181 10.239 1.00 56.56 236 THR A CA 1
ATOM 1928 C C . THR A 1 236 ? 5.289 -17.544 9.045 1.00 56.56 236 THR A C 1
ATOM 1930 O O . THR A 1 236 ? 4.089 -17.272 9.110 1.00 56.56 236 THR A O 1
ATOM 1933 N N . PRO A 1 237 ? 5.825 -18.116 7.950 1.00 57.56 237 PRO A N 1
ATOM 1934 C CA . PRO A 1 237 ? 5.075 -18.385 6.724 1.00 57.56 237 PRO A CA 1
ATOM 1935 C C . PRO A 1 237 ? 4.062 -19.523 6.935 1.00 57.56 237 PRO A C 1
ATOM 1937 O O . PRO A 1 237 ? 4.190 -20.620 6.398 1.00 57.56 237 PRO A O 1
ATOM 1940 N N . ARG A 1 238 ? 3.037 -19.281 7.754 1.00 67.25 238 ARG A N 1
ATOM 1941 C CA . ARG A 1 238 ? 1.851 -20.118 7.845 1.00 67.25 238 ARG A CA 1
ATOM 1942 C C . ARG A 1 238 ? 1.011 -19.817 6.617 1.00 67.25 238 ARG A C 1
ATOM 1944 O O . ARG A 1 238 ? 0.498 -18.714 6.438 1.00 67.25 238 ARG A O 1
ATOM 1951 N N . LEU A 1 239 ? 0.914 -20.807 5.743 1.00 70.69 239 LEU A N 1
ATOM 1952 C CA . LEU A 1 239 ? 0.116 -20.715 4.533 1.00 70.69 239 LEU A CA 1
ATOM 1953 C C . LEU A 1 239 ? -1.353 -20.959 4.886 1.00 70.69 239 LEU A C 1
ATOM 1955 O O . LEU A 1 239 ? -1.736 -22.062 5.263 1.00 70.69 239 LEU A O 1
ATOM 1959 N N . PHE A 1 240 ? -2.189 -19.933 4.721 1.00 84.12 240 PHE A N 1
ATOM 1960 C CA . PHE A 1 240 ? -3.646 -20.037 4.880 1.00 84.12 240 PHE A CA 1
ATOM 1961 C C . PHE A 1 240 ? -4.357 -20.449 3.580 1.00 84.12 240 PHE A C 1
ATOM 1963 O O . PHE A 1 240 ? -5.574 -20.335 3.465 1.00 84.12 240 PHE A O 1
ATOM 1970 N N . THR A 1 241 ? -3.612 -20.955 2.594 1.00 79.25 241 THR A N 1
ATOM 1971 C CA . THR A 1 241 ? -4.119 -21.352 1.269 1.00 79.25 241 THR A CA 1
ATOM 1972 C C . THR A 1 241 ? -5.198 -22.433 1.329 1.00 79.25 241 THR A C 1
ATOM 1974 O O . THR A 1 241 ? -6.037 -22.497 0.438 1.00 79.25 241 THR A O 1
ATOM 1977 N N . HIS A 1 242 ? -5.225 -23.251 2.384 1.00 80.69 242 HIS A N 1
ATOM 1978 C CA . HIS A 1 242 ? -6.255 -24.273 2.602 1.00 80.69 242 HIS A CA 1
ATOM 1979 C C . HIS A 1 242 ? -7.554 -23.727 3.221 1.00 80.69 242 HIS A C 1
ATOM 1981 O O . HIS A 1 242 ? -8.548 -24.444 3.292 1.00 80.69 242 HIS A O 1
ATOM 1987 N N . HIS A 1 243 ? -7.572 -22.463 3.653 1.00 82.06 243 HIS A N 1
ATOM 1988 C CA . HIS A 1 243 ? -8.719 -21.834 4.312 1.00 82.06 243 HIS A CA 1
ATOM 1989 C C . HIS A 1 243 ? -9.546 -20.945 3.374 1.00 82.06 243 HIS A C 1
ATOM 1991 O O . HIS A 1 243 ? -10.284 -20.093 3.854 1.00 82.06 243 HIS A O 1
ATOM 1997 N N . THR A 1 244 ? -9.482 -21.150 2.056 1.00 75.38 244 THR A N 1
ATOM 1998 C CA . THR A 1 244 ? -10.238 -20.375 1.044 1.00 75.38 244 THR A CA 1
ATOM 1999 C C . THR A 1 244 ? -11.762 -20.462 1.181 1.00 75.38 244 THR A C 1
ATOM 2001 O O . THR A 1 244 ? -12.475 -19.622 0.638 1.00 75.38 244 THR A O 1
ATOM 2004 N N . HIS A 1 245 ? -12.267 -21.464 1.906 1.00 75.06 245 HIS A N 1
ATOM 2005 C CA . HIS A 1 245 ? -13.686 -21.599 2.251 1.00 75.06 245 HIS A CA 1
ATOM 2006 C C . HIS A 1 245 ? -14.110 -20.755 3.461 1.00 75.06 245 HIS A C 1
ATOM 2008 O O . HIS A 1 245 ? -15.295 -20.487 3.632 1.00 75.06 245 HIS A O 1
ATOM 2014 N N . ASN A 1 246 ? -13.154 -20.358 4.302 1.00 81.44 246 ASN A N 1
ATOM 2015 C CA . ASN A 1 246 ? -13.415 -19.564 5.501 1.00 81.44 246 ASN A CA 1
ATOM 2016 C C . ASN A 1 246 ? -13.025 -18.103 5.244 1.00 81.44 246 ASN A C 1
ATOM 2018 O O . ASN A 1 246 ? -13.809 -17.187 5.460 1.00 81.44 246 ASN A O 1
ATOM 2022 N N . LEU A 1 247 ? -11.829 -17.890 4.699 1.00 87.38 247 LEU A N 1
ATOM 2023 C CA . LEU A 1 247 ? -11.263 -16.574 4.449 1.00 87.38 247 LEU A CA 1
ATOM 2024 C C . LEU A 1 247 ? -11.400 -16.174 2.977 1.00 87.38 247 LEU A C 1
ATOM 2026 O O . LEU A 1 247 ? -11.215 -17.020 2.095 1.00 87.38 247 LEU A O 1
ATOM 2030 N N . PRO A 1 248 ? -11.611 -14.877 2.689 1.00 90.06 248 PRO A N 1
ATOM 2031 C CA . PRO A 1 248 ? -11.512 -14.367 1.331 1.00 90.06 248 PRO A CA 1
ATOM 2032 C C . PRO A 1 248 ? -10.139 -14.676 0.714 1.00 90.06 248 PRO A C 1
ATOM 2034 O O . PRO A 1 248 ? -9.087 -14.385 1.284 1.00 90.06 248 PRO A O 1
ATOM 2037 N N . SER A 1 249 ? -10.134 -15.220 -0.498 1.00 89.50 249 SER A N 1
ATOM 2038 C CA . SER A 1 249 ? -8.921 -15.501 -1.281 1.00 89.50 249 SER A CA 1
ATOM 2039 C C . SER A 1 249 ? -8.068 -14.252 -1.531 1.00 89.50 249 SER A C 1
ATOM 2041 O O . SER A 1 249 ? -6.838 -14.341 -1.556 1.00 89.50 249 SER A O 1
ATOM 2043 N N . SER A 1 250 ? -8.699 -13.081 -1.655 1.00 91.75 250 SER A N 1
ATOM 2044 C CA . SER A 1 250 ? -8.017 -11.786 -1.748 1.00 91.75 250 SER A CA 1
ATOM 2045 C C . SER A 1 250 ? -7.211 -11.471 -0.483 1.00 91.75 250 SER A C 1
ATOM 2047 O O . SER A 1 250 ? -6.074 -11.018 -0.586 1.00 91.75 250 SER A O 1
ATOM 2049 N N . TRP A 1 251 ? -7.746 -11.788 0.702 1.00 93.25 251 TRP A N 1
ATOM 2050 C CA . TRP A 1 251 ? -7.070 -11.596 1.988 1.00 93.25 251 TRP A CA 1
ATOM 2051 C C . TRP A 1 251 ? -5.897 -12.565 2.163 1.00 93.25 251 TRP A C 1
ATOM 2053 O O . TRP A 1 251 ? -4.831 -12.162 2.623 1.00 93.25 251 TRP A O 1
ATOM 2063 N N . ILE A 1 252 ? -6.054 -13.825 1.739 1.00 91.62 252 ILE A N 1
ATOM 2064 C CA . ILE A 1 252 ? -4.964 -14.817 1.742 1.00 91.62 252 ILE A CA 1
ATOM 2065 C C . ILE A 1 252 ? -3.821 -14.366 0.815 1.00 91.62 252 ILE A C 1
ATOM 2067 O O . ILE A 1 252 ? -2.646 -14.459 1.182 1.00 91.62 252 ILE A O 1
ATOM 2071 N N . THR A 1 253 ? -4.161 -13.857 -0.373 1.00 92.50 253 THR A N 1
ATOM 2072 C CA . THR A 1 253 ? -3.187 -13.321 -1.338 1.00 92.50 253 THR A CA 1
ATOM 2073 C C . THR A 1 253 ? -2.453 -12.120 -0.741 1.00 92.50 253 THR A C 1
ATOM 2075 O O . THR A 1 253 ? -1.228 -12.144 -0.653 1.00 92.50 253 THR A O 1
ATOM 2078 N N . ALA A 1 254 ? -3.193 -11.143 -0.207 1.00 93.88 254 ALA A N 1
ATOM 2079 C CA . ALA A 1 254 ? -2.634 -9.962 0.445 1.00 93.88 254 ALA A CA 1
ATOM 2080 C C . ALA A 1 254 ? -1.703 -10.314 1.615 1.00 93.88 254 ALA A C 1
ATOM 2082 O O . ALA A 1 254 ? -0.611 -9.767 1.715 1.00 93.88 254 ALA A O 1
ATOM 2083 N N . HIS A 1 255 ? -2.093 -11.259 2.477 1.00 92.94 255 HIS A N 1
ATOM 2084 C CA . HIS A 1 255 ? -1.240 -11.735 3.567 1.00 92.94 255 HIS A CA 1
ATOM 2085 C C . HIS A 1 255 ? 0.049 -12.370 3.042 1.00 92.94 255 HIS A C 1
ATOM 2087 O O . HIS A 1 255 ? 1.122 -12.093 3.568 1.00 92.94 255 HIS A O 1
ATOM 2093 N N . THR A 1 256 ? -0.028 -13.178 1.983 1.00 90.38 256 THR A N 1
ATOM 2094 C CA . THR A 1 256 ? 1.161 -13.784 1.362 1.00 90.38 256 THR A CA 1
ATOM 2095 C C . THR A 1 256 ? 2.117 -12.717 0.815 1.00 90.38 256 THR A C 1
ATOM 2097 O O . THR A 1 256 ? 3.331 -12.832 0.989 1.00 90.38 256 THR A O 1
ATOM 2100 N N . ASP A 1 257 ? 1.586 -11.653 0.209 1.00 90.50 257 ASP A N 1
ATOM 2101 C CA . ASP A 1 257 ? 2.389 -10.533 -0.291 1.00 90.50 257 ASP A CA 1
ATOM 2102 C C . ASP A 1 257 ? 2.995 -9.686 0.833 1.00 90.50 257 ASP A C 1
ATOM 2104 O O . ASP A 1 257 ? 4.177 -9.345 0.766 1.00 90.50 257 ASP A O 1
ATOM 2108 N N . LEU A 1 258 ? 2.237 -9.418 1.901 1.00 91.50 258 LEU A N 1
ATOM 2109 C CA . LEU A 1 258 ? 2.740 -8.769 3.115 1.00 91.50 258 LEU A CA 1
ATOM 2110 C C . LEU A 1 258 ? 3.899 -9.566 3.735 1.00 91.50 258 LEU A C 1
ATOM 2112 O O . LEU A 1 258 ? 4.944 -8.984 4.025 1.00 91.50 258 LEU A O 1
ATOM 2116 N N . CYS A 1 259 ? 3.764 -10.897 3.846 1.00 88.69 259 CYS A N 1
ATOM 2117 C CA . CYS A 1 259 ? 4.834 -11.784 4.322 1.00 88.69 259 CYS A CA 1
ATOM 2118 C C . CYS A 1 259 ? 6.109 -11.617 3.488 1.00 88.69 259 CYS A C 1
ATOM 2120 O O . CYS A 1 259 ? 7.201 -11.450 4.029 1.00 88.69 259 CYS A O 1
ATOM 2122 N N . ARG A 1 260 ? 5.968 -11.667 2.158 1.00 87.44 260 ARG A N 1
ATOM 2123 C CA . ARG A 1 260 ? 7.090 -11.599 1.215 1.00 87.44 260 ARG A CA 1
ATOM 2124 C C . ARG A 1 260 ? 7.803 -10.249 1.256 1.00 87.44 260 ARG A C 1
ATOM 2126 O O . ARG A 1 260 ? 9.018 -10.208 1.101 1.00 87.44 260 ARG A O 1
ATOM 2133 N N . LEU A 1 261 ? 7.056 -9.169 1.468 1.00 87.38 261 LEU A N 1
ATOM 2134 C CA . LEU A 1 261 ? 7.584 -7.809 1.575 1.00 87.38 261 LEU A CA 1
ATOM 2135 C C . LEU A 1 261 ? 8.047 -7.436 2.990 1.00 87.38 261 LEU A C 1
ATOM 2137 O O . LEU A 1 261 ? 8.532 -6.326 3.182 1.00 87.38 261 LEU A O 1
ATOM 2141 N N . GLN A 1 262 ? 7.899 -8.336 3.971 1.00 88.94 262 GLN A N 1
ATOM 2142 C CA . GLN A 1 262 ? 8.163 -8.066 5.390 1.00 88.94 262 GLN A CA 1
ATOM 2143 C C . GLN A 1 262 ? 7.375 -6.856 5.926 1.00 88.94 262 GLN A C 1
ATOM 2145 O O . GLN A 1 262 ? 7.857 -6.084 6.757 1.00 88.94 262 GLN A O 1
ATOM 2150 N N . LEU A 1 263 ? 6.144 -6.700 5.441 1.00 90.31 263 LEU A N 1
ATOM 2151 C CA . LEU A 1 263 ? 5.216 -5.655 5.853 1.00 90.31 263 LEU A CA 1
ATOM 2152 C C . LEU A 1 263 ? 4.148 -6.238 6.773 1.00 90.31 263 LEU A C 1
ATOM 2154 O O . LEU A 1 263 ? 3.739 -7.388 6.623 1.00 90.31 263 LEU A O 1
ATOM 2158 N N . VAL A 1 264 ? 3.667 -5.421 7.705 1.00 91.62 264 VAL A N 1
ATOM 2159 C CA . VAL A 1 264 ? 2.561 -5.772 8.606 1.00 91.62 264 VAL A CA 1
ATOM 2160 C C . VAL A 1 264 ? 1.490 -4.685 8.563 1.00 91.62 264 VAL A C 1
ATOM 2162 O O . VAL A 1 264 ? 1.771 -3.528 8.243 1.00 91.62 264 VAL A O 1
ATOM 2165 N N . LEU A 1 265 ? 0.248 -5.048 8.878 1.00 92.31 265 LEU A N 1
ATOM 2166 C CA . LEU A 1 265 ? -0.840 -4.099 9.097 1.00 92.31 265 LEU A CA 1
ATOM 2167 C C . LEU A 1 265 ? -1.034 -3.938 10.604 1.00 92.31 265 LEU A C 1
ATOM 2169 O O . LEU A 1 265 ? -1.647 -4.785 11.253 1.00 92.31 265 LEU A O 1
ATOM 2173 N N . ARG A 1 266 ? -0.500 -2.844 11.156 1.00 89.44 266 ARG A N 1
ATOM 2174 C CA . ARG A 1 266 ? -0.622 -2.523 12.582 1.00 89.44 266 ARG A CA 1
ATOM 2175 C C . ARG A 1 266 ? -2.030 -2.042 12.891 1.00 89.44 266 ARG A C 1
ATOM 2177 O O . ARG A 1 266 ? -2.528 -1.140 12.213 1.00 89.44 266 ARG A O 1
ATOM 2184 N N . HIS A 1 267 ? -2.628 -2.584 13.950 1.00 90.25 267 HIS A N 1
ATOM 2185 C CA . HIS A 1 267 ? -3.876 -2.064 14.499 1.00 90.25 267 HIS A CA 1
ATOM 2186 C C . HIS A 1 267 ? -3.565 -0.846 15.384 1.00 90.25 267 HIS A C 1
ATOM 2188 O O . HIS A 1 267 ? -3.083 -0.985 16.507 1.00 90.25 267 HIS A O 1
ATOM 2194 N N . THR A 1 268 ? -3.788 0.359 14.859 1.00 90.38 268 THR A N 1
ATOM 2195 C CA . THR A 1 268 ? -3.435 1.637 15.503 1.00 90.38 268 THR A CA 1
ATOM 2196 C C . THR A 1 268 ? -4.436 2.062 16.581 1.00 90.38 268 THR A C 1
ATOM 2198 O O . THR A 1 268 ? -4.159 2.980 17.359 1.00 90.38 268 THR A O 1
ATOM 2201 N N . ASP A 1 269 ? -5.600 1.414 16.653 1.00 90.12 269 ASP A N 1
ATOM 2202 C CA . ASP A 1 269 ? -6.617 1.660 17.669 1.00 90.12 269 ASP A CA 1
ATOM 2203 C C . ASP A 1 269 ? -6.969 0.388 18.432 1.00 90.12 269 ASP A C 1
ATOM 2205 O O . ASP A 1 269 ? -7.872 -0.367 18.081 1.00 90.12 269 ASP A O 1
ATOM 2209 N N . GLN A 1 270 ? -6.250 0.173 19.530 1.00 90.19 270 GLN A N 1
ATOM 2210 C CA . GLN A 1 270 ? -6.464 -0.961 20.420 1.00 90.19 270 GLN A CA 1
ATOM 2211 C C . GLN A 1 270 ? -7.249 -0.568 21.681 1.00 90.19 270 GLN A C 1
ATOM 2213 O O . GLN A 1 270 ? -7.184 -1.251 22.705 1.00 90.19 270 GLN A O 1
ATOM 2218 N N . SER A 1 271 ? -8.016 0.527 21.621 1.00 91.69 271 SER A N 1
ATOM 2219 C CA . SER A 1 271 ? -8.785 1.062 22.756 1.00 91.69 271 SER A CA 1
ATOM 2220 C C . SER A 1 271 ? -9.827 0.097 23.334 1.00 91.69 271 SER A C 1
ATOM 2222 O O . SER A 1 271 ? -10.266 0.260 24.476 1.00 91.69 271 SER A O 1
ATOM 2224 N N . PHE A 1 272 ? -10.176 -0.961 22.598 1.00 90.62 272 PHE A N 1
ATOM 2225 C CA . PHE A 1 272 ? -11.002 -2.065 23.086 1.00 90.62 272 PHE A CA 1
ATOM 2226 C C . PHE A 1 272 ? -10.368 -2.801 24.285 1.00 90.62 272 PHE A C 1
ATOM 2228 O O . PHE A 1 272 ? -11.086 -3.253 25.175 1.00 90.62 272 PHE A O 1
ATOM 2235 N N . PHE A 1 273 ? -9.033 -2.848 24.398 1.00 91.19 273 PHE A N 1
ATOM 2236 C CA . PHE A 1 273 ? -8.375 -3.392 25.593 1.00 91.19 273 PHE A CA 1
ATOM 2237 C C . PHE A 1 273 ? -8.580 -2.509 26.825 1.00 91.19 273 PHE A C 1
ATOM 2239 O O . PHE A 1 273 ? -8.780 -3.025 27.926 1.00 91.19 273 PHE A O 1
ATOM 2246 N N . PHE A 1 274 ? -8.571 -1.184 26.654 1.00 92.25 274 PHE A N 1
ATOM 2247 C CA . PHE A 1 274 ? -8.790 -0.245 27.754 1.00 92.25 274 PHE A CA 1
ATOM 2248 C C . PHE A 1 274 ? -10.263 -0.125 28.148 1.00 92.25 274 PHE A C 1
ATOM 2250 O O . PHE A 1 274 ? -10.586 -0.100 29.328 1.00 92.25 274 PHE A O 1
ATOM 2257 N N . SER A 1 275 ? -11.184 -0.103 27.188 1.00 92.94 275 SER A N 1
ATOM 2258 C CA . SER A 1 275 ? -12.622 -0.163 27.501 1.00 92.94 275 SER A CA 1
ATOM 2259 C C . SER A 1 275 ? -13.051 -1.526 28.053 1.00 92.94 275 SER A C 1
ATOM 2261 O O . SER A 1 275 ? -14.112 -1.629 28.660 1.00 92.94 275 SER A O 1
ATOM 2263 N N . GLY A 1 276 ? -12.224 -2.562 27.878 1.00 91.00 276 GLY A N 1
ATOM 2264 C CA . GLY A 1 276 ? -12.507 -3.928 28.301 1.00 91.00 276 GLY A CA 1
ATOM 2265 C C . GLY A 1 276 ? -13.500 -4.653 27.391 1.00 91.00 276 GLY A C 1
ATOM 2266 O O . GLY A 1 276 ? -14.096 -5.650 27.809 1.00 91.00 276 GLY A O 1
ATOM 2267 N N . ASP A 1 277 ? -13.666 -4.184 26.152 1.00 92.44 277 ASP A N 1
ATOM 2268 C CA . ASP A 1 277 ? -14.424 -4.838 25.080 1.00 92.44 277 ASP A CA 1
ATOM 2269 C C . ASP A 1 277 ? -13.593 -5.952 24.419 1.00 92.44 277 ASP A C 1
ATOM 2271 O O . ASP A 1 277 ? -13.276 -5.961 23.231 1.00 92.44 277 ASP A O 1
ATOM 2275 N N . VAL A 1 278 ? -13.146 -6.887 25.253 1.00 92.00 278 VAL A N 1
ATOM 2276 C CA . VAL A 1 278 ? -12.376 -8.062 24.857 1.00 92.00 278 VAL A CA 1
ATOM 2277 C C . VAL A 1 278 ? -12.843 -9.247 25.691 1.00 92.00 278 VAL A C 1
ATOM 2279 O O . VAL A 1 278 ? -13.085 -9.122 26.895 1.00 92.00 278 VAL A O 1
ATOM 2282 N N . SER A 1 279 ? -13.001 -10.409 25.056 1.00 93.56 279 SER A N 1
ATOM 2283 C CA . SER A 1 279 ? -13.428 -11.610 25.775 1.00 93.56 279 SER A CA 1
ATOM 2284 C C . SER A 1 279 ? -12.325 -12.134 26.699 1.00 93.56 279 SER A C 1
ATOM 2286 O O . SER A 1 279 ? -11.149 -12.189 26.326 1.00 93.56 279 SER A O 1
ATOM 2288 N N . LEU A 1 280 ? -12.710 -12.593 27.891 1.00 92.94 280 LEU A N 1
ATOM 2289 C CA . LEU A 1 280 ? -11.788 -13.201 28.856 1.00 92.94 280 LEU A CA 1
ATOM 2290 C C . LEU A 1 280 ? -11.102 -14.443 28.275 1.00 92.94 280 LEU A C 1
ATOM 2292 O O . LEU A 1 280 ? -9.924 -14.683 28.531 1.00 92.94 280 LEU A O 1
ATOM 2296 N N . ARG A 1 281 ? -11.813 -15.216 27.443 1.00 92.94 281 ARG A N 1
ATOM 2297 C CA . ARG A 1 281 ? -11.249 -16.383 26.753 1.00 92.94 281 ARG A CA 1
ATOM 2298 C C . ARG A 1 281 ? -10.190 -16.002 25.722 1.00 92.94 281 ARG A C 1
ATOM 2300 O O . ARG A 1 281 ? -9.197 -16.718 25.620 1.00 92.94 281 ARG A O 1
ATOM 2307 N N . HIS A 1 282 ? -10.389 -14.922 24.963 1.00 91.12 282 HIS A N 1
ATOM 2308 C CA . HIS A 1 282 ? -9.364 -14.426 24.045 1.00 91.12 282 HIS A CA 1
ATOM 2309 C C . HIS A 1 282 ? -8.116 -14.001 24.822 1.00 91.12 282 HIS A C 1
ATOM 2311 O O . HIS A 1 282 ? -7.037 -14.483 24.503 1.00 91.12 282 HIS A O 1
ATOM 2317 N N . LEU A 1 283 ? -8.280 -13.211 25.891 1.00 89.81 283 LEU A N 1
ATOM 2318 C CA . LEU A 1 283 ? -7.169 -12.783 26.750 1.00 89.81 283 LEU A CA 1
ATOM 2319 C C . LEU A 1 283 ? -6.397 -13.962 27.352 1.00 89.81 283 LEU A C 1
ATOM 2321 O O . LEU A 1 283 ? -5.172 -13.974 27.327 1.00 89.81 283 LEU A O 1
ATOM 2325 N N . LEU A 1 284 ? -7.096 -14.978 27.866 1.00 90.44 284 LEU A N 1
ATOM 2326 C CA . LEU A 1 284 ? -6.442 -16.164 28.424 1.00 90.44 284 LEU A CA 1
ATOM 2327 C C . LEU A 1 284 ? -5.595 -16.903 27.377 1.00 90.44 284 LEU A C 1
ATOM 2329 O O . LEU A 1 284 ? -4.554 -17.457 27.711 1.00 90.44 284 LEU A O 1
ATOM 2333 N N . ARG A 1 285 ? -6.057 -16.951 26.123 1.00 88.62 285 ARG A N 1
ATOM 2334 C CA . ARG A 1 285 ? -5.363 -17.651 25.034 1.00 88.62 285 ARG A CA 1
ATOM 2335 C C . ARG A 1 285 ? -4.245 -16.826 24.407 1.00 88.62 285 ARG A C 1
ATOM 2337 O O . ARG A 1 285 ? -3.299 -17.419 23.902 1.00 88.62 285 ARG A O 1
ATOM 2344 N N . SER A 1 286 ? -4.367 -15.500 24.398 1.00 84.31 286 SER A N 1
ATOM 2345 C CA . SER A 1 286 ? -3.371 -14.609 23.800 1.00 84.31 286 SER A CA 1
ATOM 2346 C C . SER A 1 286 ? -2.187 -14.331 24.729 1.00 84.31 286 SER A C 1
ATOM 2348 O O . SER A 1 286 ? -1.094 -14.038 24.247 1.00 84.31 286 SER A O 1
ATOM 2350 N N . LEU A 1 287 ? -2.371 -14.446 26.048 1.00 82.06 287 LEU A N 1
ATOM 2351 C CA . LEU A 1 287 ? -1.316 -14.207 27.031 1.00 82.06 287 LEU A CA 1
ATOM 2352 C C . LEU A 1 287 ? -0.530 -15.496 27.346 1.00 82.06 287 LEU A C 1
ATOM 2354 O O . LEU A 1 287 ? -1.138 -16.536 27.610 1.00 82.06 287 LEU A O 1
ATOM 2358 N N . PRO A 1 288 ? 0.817 -15.459 27.374 1.00 71.31 288 PRO A N 1
ATOM 2359 C CA . PRO A 1 288 ? 1.606 -16.592 27.843 1.00 71.31 288 PRO A CA 1
ATOM 2360 C C . PRO A 1 288 ? 1.343 -16.845 29.338 1.00 71.31 288 PRO A C 1
ATOM 2362 O O . PRO A 1 288 ? 1.054 -15.901 30.079 1.00 71.31 288 PRO A O 1
ATOM 2365 N N . PRO A 1 289 ? 1.462 -18.099 29.812 1.00 68.69 289 PRO A N 1
ATOM 2366 C CA . PRO A 1 289 ? 1.172 -18.426 31.199 1.00 68.69 289 PRO A CA 1
ATOM 2367 C C . PRO A 1 289 ? 2.121 -17.671 32.137 1.00 68.69 289 PRO A C 1
ATOM 2369 O O . PRO A 1 289 ? 3.333 -17.890 32.141 1.00 68.69 289 PRO A O 1
ATOM 2372 N N . LEU A 1 290 ? 1.564 -16.782 32.958 1.00 68.19 290 LEU A N 1
ATOM 2373 C CA . LEU A 1 290 ? 2.267 -16.196 34.093 1.00 68.19 290 LEU A CA 1
ATOM 2374 C C . LEU A 1 290 ? 2.447 -17.317 35.123 1.00 68.19 290 LEU A C 1
ATOM 2376 O O . LEU A 1 290 ? 1.457 -17.935 35.527 1.00 68.19 290 LEU A O 1
ATOM 2380 N N . LEU A 1 291 ? 3.705 -17.592 35.498 1.00 54.00 291 LEU A N 1
ATOM 2381 C CA . LEU A 1 291 ? 4.214 -18.798 36.185 1.00 54.00 291 LEU A CA 1
ATOM 2382 C C . LEU A 1 291 ? 3.576 -19.153 37.555 1.00 54.00 291 LEU A C 1
ATOM 2384 O O . LEU A 1 291 ? 4.073 -20.037 38.245 1.00 54.00 291 LEU A O 1
ATOM 2388 N N . SER A 1 292 ? 2.466 -18.530 37.958 1.00 63.12 292 SER A N 1
ATOM 2389 C CA . SER A 1 292 ? 1.737 -18.871 39.190 1.00 63.12 292 SER A CA 1
ATOM 2390 C C . SER A 1 292 ? 0.268 -18.422 39.267 1.00 63.12 292 SER A C 1
ATOM 2392 O O . SER A 1 292 ? -0.404 -18.778 40.231 1.00 63.12 292 SER A O 1
ATOM 2394 N N . THR A 1 293 ? -0.260 -17.667 38.295 1.00 72.25 293 THR A N 1
ATOM 2395 C CA . THR A 1 293 ? -1.598 -17.039 38.402 1.00 72.25 293 THR A CA 1
ATOM 2396 C C . THR A 1 293 ? -2.543 -17.353 37.246 1.00 72.25 293 THR A C 1
ATOM 2398 O O . THR A 1 293 ? -3.667 -16.874 37.245 1.00 72.25 293 THR A O 1
ATOM 2401 N N . THR A 1 294 ? -2.138 -18.148 36.253 1.00 83.81 294 THR A N 1
ATOM 2402 C CA . THR A 1 294 ? -2.954 -18.346 35.042 1.00 83.81 294 THR A CA 1
ATOM 2403 C C . THR A 1 294 ? -4.176 -19.239 35.326 1.00 83.81 294 THR A C 1
ATOM 2405 O O . THR A 1 294 ? -3.993 -20.383 35.752 1.00 83.81 294 THR A O 1
ATOM 2408 N N . PRO A 1 295 ? -5.419 -18.771 35.096 1.00 89.44 295 PRO A N 1
ATOM 2409 C CA . PRO A 1 295 ? -6.614 -19.559 35.365 1.00 89.44 295 PRO A CA 1
ATOM 2410 C C . PRO A 1 295 ? -6.771 -20.685 34.340 1.00 89.44 295 PRO A C 1
ATOM 2412 O O . PRO A 1 295 ? -6.358 -20.576 33.185 1.00 89.44 295 PRO A O 1
ATOM 2415 N N . SER A 1 296 ? -7.417 -21.779 34.743 1.00 90.62 296 SER A N 1
ATOM 2416 C CA . SER A 1 296 ? -7.732 -22.858 33.805 1.00 90.62 296 SER A CA 1
ATOM 2417 C C . SER A 1 296 ? -8.834 -22.431 32.814 1.00 90.62 296 SER A C 1
ATOM 2419 O O . SER A 1 296 ? -9.713 -21.638 33.166 1.00 90.62 296 SER A O 1
ATOM 2421 N N . PRO A 1 297 ? -8.884 -22.998 31.592 1.00 90.94 297 PRO A N 1
ATOM 2422 C CA . PRO A 1 297 ? -9.967 -22.720 30.642 1.00 90.94 297 PRO A CA 1
ATOM 2423 C C . PRO A 1 297 ? -11.376 -23.024 31.184 1.00 90.94 297 PRO A C 1
ATOM 2425 O O . PRO A 1 297 ? -12.357 -22.405 30.760 1.00 90.94 297 PRO A O 1
ATOM 2428 N N . ALA A 1 298 ? -11.490 -23.963 32.131 1.00 92.56 298 ALA A N 1
ATOM 2429 C CA . ALA A 1 298 ? -12.748 -24.297 32.795 1.00 92.56 298 ALA A CA 1
ATOM 2430 C C . ALA A 1 298 ? -13.250 -23.150 33.689 1.00 92.56 298 ALA A C 1
ATOM 2432 O O . ALA A 1 298 ? -14.436 -22.830 33.641 1.00 92.56 298 ALA A O 1
ATOM 2433 N N . MET A 1 299 ? -12.347 -22.474 34.409 1.00 93.75 299 MET A N 1
ATOM 2434 C CA . MET A 1 299 ? -12.676 -21.326 35.268 1.00 93.75 299 MET A CA 1
ATOM 2435 C C . MET A 1 299 ? -13.271 -20.169 34.453 1.00 93.75 299 MET A C 1
ATOM 2437 O O . MET A 1 299 ? -14.311 -19.619 34.808 1.00 93.75 299 MET A O 1
ATOM 2441 N N . ILE A 1 300 ? -12.674 -19.853 33.296 1.00 93.94 300 ILE A N 1
ATOM 2442 C CA . ILE A 1 300 ? -13.222 -18.838 32.379 1.00 93.94 300 ILE A CA 1
ATOM 2443 C C . ILE A 1 300 ? -14.585 -19.267 31.822 1.00 93.94 300 ILE A C 1
ATOM 2445 O O . ILE A 1 300 ? -15.499 -18.456 31.714 1.00 93.94 300 ILE A O 1
ATOM 2449 N N . THR A 1 301 ? -14.767 -20.554 31.525 1.00 94.00 301 THR A N 1
ATOM 2450 C CA . THR A 1 301 ? -16.056 -21.075 31.040 1.00 94.00 301 THR A CA 1
ATOM 2451 C C . THR A 1 301 ? -17.158 -20.970 32.105 1.00 94.00 301 THR A C 1
ATOM 2453 O O . THR A 1 301 ? -18.311 -20.705 31.767 1.00 94.00 301 THR A O 1
ATOM 2456 N N . ASN A 1 302 ? -16.829 -21.132 33.390 1.00 94.06 302 ASN A N 1
ATOM 2457 C CA . ASN A 1 302 ? -17.779 -20.926 34.486 1.00 94.06 302 ASN A CA 1
ATOM 2458 C C . ASN A 1 302 ? -18.190 -19.450 34.622 1.00 94.06 302 ASN A C 1
ATOM 2460 O O . ASN A 1 302 ? -19.371 -19.174 34.830 1.00 94.06 302 ASN A O 1
ATOM 2464 N N . LEU A 1 303 ? -17.253 -18.511 34.448 1.00 93.81 303 LEU A N 1
ATOM 2465 C CA . LEU A 1 303 ? -17.544 -17.070 34.421 1.00 93.81 303 LEU A CA 1
ATOM 2466 C C . LEU A 1 303 ? -18.448 -16.684 33.246 1.00 93.81 303 LEU A C 1
ATOM 2468 O O . LEU A 1 303 ? -19.434 -15.976 33.433 1.00 93.81 303 LEU A O 1
ATOM 2472 N N . GLU A 1 304 ? -18.172 -17.211 32.053 1.00 94.19 304 GLU A N 1
ATOM 2473 C CA . GLU A 1 304 ? -19.017 -16.985 30.877 1.00 94.19 304 GLU A CA 1
ATOM 2474 C C . GLU A 1 304 ? -20.447 -17.499 31.086 1.00 94.19 304 GLU A C 1
ATOM 2476 O O . GLU A 1 304 ? -21.405 -16.812 30.738 1.00 94.19 304 GLU A O 1
ATOM 2481 N N . ARG A 1 305 ? -20.612 -18.676 31.710 1.00 93.44 305 ARG A N 1
ATOM 2482 C CA . ARG A 1 305 ? -21.933 -19.219 32.079 1.00 93.44 305 ARG A CA 1
ATOM 2483 C C . ARG A 1 305 ? -22.665 -18.356 33.107 1.00 93.44 305 ARG A C 1
ATOM 2485 O O . ARG A 1 305 ? -23.891 -18.365 33.127 1.00 93.44 305 ARG A O 1
ATOM 2492 N N . ALA A 1 306 ? -21.932 -17.612 33.932 1.00 92.19 306 ALA A N 1
ATOM 2493 C CA . ALA A 1 306 ? -22.477 -16.619 34.855 1.00 92.19 306 ALA A CA 1
ATOM 2494 C C . ALA A 1 306 ? -22.772 -15.258 34.183 1.00 92.19 306 ALA A C 1
ATOM 2496 O O . ALA A 1 306 ? -23.169 -14.317 34.864 1.00 92.19 306 ALA A O 1
ATOM 2497 N N . GLY A 1 307 ? -22.580 -15.132 32.863 1.00 93.19 307 GLY A N 1
ATOM 2498 C CA . GLY A 1 307 ? -22.781 -13.891 32.105 1.00 93.19 307 GLY A CA 1
ATOM 2499 C C . GLY A 1 307 ? -21.566 -12.954 32.080 1.00 93.19 307 GLY A C 1
ATOM 2500 O O . GLY A 1 307 ? -21.613 -11.891 31.461 1.00 93.19 307 GLY A O 1
ATOM 2501 N N . LEU A 1 308 ? -20.446 -13.334 32.702 1.00 94.12 308 LEU A N 1
ATOM 2502 C CA . LEU A 1 308 ? -19.218 -12.538 32.752 1.00 94.12 308 LEU A CA 1
ATOM 2503 C C . LEU A 1 308 ? -18.231 -13.009 31.671 1.00 94.12 308 LEU A C 1
ATOM 2505 O O . LEU A 1 308 ? -17.288 -13.743 31.950 1.00 94.12 308 LEU A O 1
ATOM 2509 N N . SER A 1 309 ? -18.463 -12.618 30.414 1.00 94.44 309 SER A N 1
ATOM 2510 C CA . SER A 1 309 ? -17.622 -13.025 29.275 1.00 94.44 309 SER A CA 1
ATOM 2511 C C . SER A 1 309 ? -16.549 -12.011 28.860 1.00 94.44 309 SER A C 1
ATOM 2513 O O . SER A 1 309 ? -15.567 -12.403 28.227 1.00 94.44 309 SER A O 1
ATOM 2515 N N . HIS A 1 310 ? -16.723 -10.725 29.180 1.00 95.50 310 HIS A N 1
ATOM 2516 C CA . HIS A 1 310 ? -15.827 -9.638 28.767 1.00 95.50 310 HIS A CA 1
ATOM 2517 C C . HIS A 1 310 ? -15.032 -9.073 29.944 1.00 95.50 310 HIS A C 1
ATOM 2519 O O . HIS A 1 310 ? -15.467 -9.148 31.094 1.00 95.50 310 HIS A O 1
ATOM 2525 N N . LEU A 1 311 ? -13.876 -8.471 29.652 1.00 94.69 311 LEU A N 1
ATOM 2526 C CA . LEU A 1 311 ? -13.000 -7.886 30.667 1.00 94.69 311 LEU A CA 1
ATOM 2527 C C . LEU A 1 311 ? -13.727 -6.834 31.516 1.00 94.69 311 LEU A C 1
ATOM 2529 O O . LEU A 1 311 ? -13.686 -6.921 32.744 1.00 94.69 311 LEU A O 1
ATOM 2533 N N . HIS A 1 312 ? -14.469 -5.920 30.883 1.00 94.88 312 HIS A N 1
ATOM 2534 C CA . HIS A 1 312 ? -15.200 -4.856 31.582 1.00 94.88 312 HIS A CA 1
ATOM 2535 C C . HIS A 1 312 ? -16.312 -5.362 32.516 1.00 94.88 312 HIS A C 1
ATOM 2537 O O . HIS A 1 312 ? -16.748 -4.627 33.397 1.00 94.88 312 HIS A O 1
ATOM 2543 N N . HIS A 1 313 ? -16.757 -6.617 32.373 1.00 95.00 313 HIS A N 1
ATOM 2544 C CA . HIS A 1 313 ? -17.685 -7.231 33.327 1.00 95.00 313 HIS A CA 1
ATOM 2545 C C . HIS A 1 313 ? -17.009 -7.576 34.666 1.00 95.00 313 HIS A C 1
ATOM 2547 O O . HIS A 1 313 ? -17.698 -7.816 35.654 1.00 95.00 313 HIS A O 1
ATOM 2553 N N . THR A 1 314 ? -15.673 -7.662 34.697 1.00 94.31 314 THR A N 1
ATOM 2554 C CA . THR A 1 314 ? -14.909 -8.215 35.830 1.00 94.31 314 THR A CA 1
ATOM 2555 C C . THR A 1 314 ? -13.888 -7.252 36.426 1.00 94.31 314 THR A C 1
ATOM 2557 O O . THR A 1 314 ? -13.629 -7.315 37.627 1.00 94.31 314 THR A O 1
ATOM 2560 N N . ALA A 1 315 ? -13.306 -6.364 35.620 1.00 93.88 315 ALA A N 1
ATOM 2561 C CA . ALA A 1 315 ? -12.269 -5.434 36.048 1.00 93.88 315 ALA A CA 1
ATOM 2562 C C . ALA A 1 315 ? -12.268 -4.154 35.203 1.00 93.88 315 ALA A C 1
ATOM 2564 O O . ALA A 1 315 ? -12.730 -4.139 34.063 1.00 93.88 315 ALA A O 1
ATOM 2565 N N . SER A 1 316 ? -11.695 -3.091 35.762 1.00 93.25 316 SER A N 1
ATOM 2566 C CA . SER A 1 316 ? -11.449 -1.814 35.089 1.00 93.25 316 SER A CA 1
ATOM 2567 C C . SER A 1 316 ? -9.994 -1.388 35.259 1.00 93.25 316 SER A C 1
ATOM 2569 O O . SER A 1 316 ? -9.313 -1.826 36.185 1.00 93.25 316 SER A O 1
ATOM 2571 N N . TRP A 1 317 ? -9.499 -0.518 34.383 1.00 91.75 317 TRP A N 1
ATOM 2572 C CA . TRP A 1 317 ? -8.137 0.000 34.497 1.00 91.75 317 TRP A CA 1
ATOM 2573 C C . TRP A 1 317 ? -8.052 1.125 35.522 1.00 91.75 317 TRP A C 1
ATOM 2575 O O . TRP A 1 317 ? -8.845 2.064 35.491 1.00 91.75 317 TRP A O 1
ATOM 2585 N N . SER A 1 318 ? -7.048 1.054 36.392 1.00 88.06 318 SER A N 1
ATOM 2586 C CA . SER A 1 318 ? -6.678 2.145 37.288 1.00 88.06 318 SER A CA 1
ATOM 2587 C C . SER A 1 318 ? -5.241 2.602 37.012 1.00 88.06 318 SER A C 1
ATOM 2589 O O . SER A 1 318 ? -4.361 1.775 36.725 1.00 88.06 318 SER A O 1
ATOM 2591 N N . PRO A 1 319 ? -4.982 3.920 37.045 1.00 84.00 319 PRO A N 1
ATOM 2592 C CA . PRO A 1 319 ? -3.636 4.440 36.887 1.00 84.00 319 PRO A CA 1
ATOM 2593 C C . PRO A 1 319 ? -2.821 4.106 38.138 1.00 84.00 319 PRO A C 1
ATOM 2595 O O . PRO A 1 319 ? -3.263 4.352 39.261 1.00 84.00 319 PRO A O 1
ATOM 2598 N N . ARG A 1 320 ? -1.604 3.580 37.966 1.00 75.12 320 ARG A N 1
ATOM 2599 C CA . ARG A 1 320 ? -0.669 3.460 39.089 1.00 75.12 320 ARG A CA 1
ATOM 2600 C C . ARG A 1 320 ? -0.118 4.865 39.394 1.00 75.12 320 ARG A C 1
ATOM 2602 O O . ARG A 1 320 ? 0.355 5.519 38.463 1.00 75.12 320 ARG A O 1
ATOM 2609 N N . PRO A 1 321 ? -0.186 5.365 40.641 1.00 59.53 321 PRO A N 1
ATOM 2610 C CA . PRO A 1 321 ? 0.198 6.744 40.945 1.00 59.53 321 PRO A CA 1
ATOM 2611 C C . PRO A 1 321 ? 1.682 7.009 40.639 1.00 59.53 321 PRO A C 1
ATOM 2613 O O . PRO A 1 321 ? 2.541 6.194 40.985 1.00 59.53 321 PRO A O 1
ATOM 2616 N N . PRO A 1 322 ? 1.984 8.172 40.032 1.00 52.38 322 PRO A N 1
ATOM 2617 C CA . PRO A 1 322 ? 2.851 9.124 40.726 1.00 52.38 322 PRO A CA 1
ATOM 2618 C C . PRO A 1 322 ? 2.276 10.555 40.746 1.00 52.38 322 PRO A C 1
ATOM 2620 O O . PRO A 1 322 ? 1.544 10.978 39.859 1.00 52.38 322 PRO A O 1
ATOM 2623 N N . ALA A 1 323 ? 2.642 11.315 41.779 1.00 45.72 323 ALA A N 1
ATOM 2624 C CA . ALA A 1 323 ? 2.021 12.571 42.211 1.00 45.72 323 ALA A CA 1
ATOM 2625 C C . ALA A 1 323 ? 2.183 13.813 41.291 1.00 45.72 323 ALA A C 1
ATOM 2627 O O . ALA A 1 323 ? 1.877 14.915 41.738 1.00 45.72 323 ALA A O 1
ATOM 2628 N N . SER A 1 324 ? 2.657 13.695 40.041 1.00 47.81 324 SER A N 1
ATOM 2629 C CA . SER A 1 324 ? 2.927 14.879 39.189 1.00 47.81 324 SER A CA 1
ATOM 2630 C C . SER A 1 324 ? 3.169 14.627 37.685 1.00 47.81 324 SER A C 1
ATOM 2632 O O . SER A 1 324 ? 3.634 15.526 36.989 1.00 47.81 324 SER A O 1
ATOM 2634 N N . SER A 1 325 ? 2.874 13.439 37.137 1.00 54.59 325 SER A N 1
ATOM 2635 C CA . SER A 1 325 ? 3.084 13.134 35.701 1.00 54.59 325 SER A CA 1
ATOM 2636 C C . SER A 1 325 ? 2.014 12.174 35.156 1.00 54.59 325 SER A C 1
ATOM 2638 O O . SER A 1 325 ? 1.374 11.488 35.957 1.00 54.59 325 SER A O 1
ATOM 2640 N N . PRO A 1 326 ? 1.770 12.115 33.825 1.00 58.53 326 PRO A N 1
ATOM 2641 C CA . PRO A 1 326 ? 0.824 11.156 33.255 1.00 58.53 326 PRO A CA 1
ATOM 2642 C C . PRO A 1 326 ? 1.203 9.722 33.664 1.00 58.53 326 PRO A C 1
ATOM 2644 O O . PRO A 1 326 ? 2.390 9.381 33.646 1.00 58.53 326 PRO A O 1
ATOM 2647 N N . PRO A 1 327 ? 0.225 8.877 34.041 1.00 62.34 327 PRO A N 1
ATOM 2648 C CA . PRO A 1 327 ? 0.496 7.554 34.587 1.00 62.34 327 PRO A CA 1
ATOM 2649 C C . PRO A 1 327 ? 1.288 6.715 33.586 1.00 62.34 327 PRO A C 1
ATOM 2651 O O . PRO A 1 327 ? 0.851 6.461 32.463 1.00 62.34 327 PRO A O 1
ATOM 2654 N N . THR A 1 328 ? 2.472 6.278 34.010 1.00 66.94 328 THR A N 1
ATOM 2655 C CA . THR A 1 328 ? 3.398 5.481 33.194 1.00 66.94 328 THR A CA 1
ATOM 2656 C C . THR A 1 328 ? 3.000 4.010 33.115 1.00 66.94 328 THR A C 1
ATOM 2658 O O . THR A 1 328 ? 3.543 3.276 32.296 1.00 66.94 328 THR A O 1
ATOM 2661 N N . SER A 1 329 ? 2.057 3.568 33.953 1.00 76.50 329 SER A N 1
ATOM 2662 C CA . SER A 1 329 ? 1.526 2.207 33.939 1.00 76.50 329 SER A CA 1
ATOM 2663 C C . SER A 1 329 ? 0.081 2.159 34.437 1.00 76.50 329 SER A C 1
ATOM 2665 O O . SER A 1 329 ? -0.319 2.914 35.327 1.00 76.50 329 SER A O 1
ATOM 2667 N N . TRP A 1 330 ? -0.687 1.240 33.857 1.00 86.50 330 TRP A N 1
ATOM 2668 C CA . TRP A 1 330 ? -2.075 0.956 34.210 1.00 86.50 330 TRP A CA 1
ATOM 2669 C C . TRP A 1 330 ? -2.188 -0.500 34.648 1.00 86.50 330 TRP A C 1
ATOM 2671 O O . TRP A 1 330 ? -1.617 -1.390 34.009 1.00 86.50 330 TRP A O 1
ATOM 2681 N N . THR A 1 331 ? -2.920 -0.732 35.731 1.00 89.19 331 THR A N 1
ATOM 2682 C CA . THR A 1 331 ? -3.173 -2.063 36.299 1.00 89.19 331 THR A CA 1
ATOM 2683 C C . THR A 1 331 ? -4.666 -2.335 36.333 1.00 89.19 331 THR A C 1
ATOM 2685 O O . THR A 1 331 ? -5.453 -1.417 36.574 1.00 89.19 331 THR A O 1
ATOM 2688 N N . LEU A 1 332 ? -5.064 -3.585 36.111 1.00 91.06 332 LEU A N 1
ATOM 2689 C CA . LEU A 1 332 ? -6.463 -3.978 36.240 1.00 91.06 332 LEU A CA 1
ATOM 2690 C C . LEU A 1 332 ? -6.860 -4.088 37.714 1.00 91.06 332 LEU A C 1
ATOM 2692 O O . LEU A 1 332 ? -6.254 -4.819 38.495 1.00 91.06 332 LEU A O 1
ATOM 2696 N N . THR A 1 333 ? -7.918 -3.373 38.080 1.00 91.75 333 THR A N 1
ATOM 2697 C CA . THR A 1 333 ? -8.589 -3.474 39.376 1.00 91.75 333 THR A CA 1
ATOM 2698 C C . THR A 1 333 ? -9.907 -4.223 39.201 1.00 91.75 333 THR A C 1
ATOM 2700 O O . THR A 1 333 ? -10.787 -3.729 38.491 1.00 91.75 333 THR A O 1
ATOM 2703 N N . PRO A 1 334 ? -10.058 -5.411 39.814 1.00 92.75 334 PRO A N 1
ATOM 2704 C CA . PRO A 1 334 ? -11.315 -6.152 39.825 1.00 92.75 334 PRO A CA 1
ATOM 2705 C C . PRO A 1 334 ? -12.452 -5.325 40.432 1.00 92.75 334 PRO A C 1
ATOM 2707 O O . PRO A 1 334 ? -12.233 -4.597 41.400 1.00 92.75 334 PRO A O 1
ATOM 2710 N N . LEU A 1 335 ? -13.658 -5.446 39.880 1.00 93.44 335 LEU A N 1
ATOM 2711 C CA . LEU A 1 335 ? -14.827 -4.714 40.367 1.00 93.44 335 LEU A CA 1
ATOM 2712 C C . LEU A 1 335 ? -15.357 -5.334 41.672 1.00 93.44 335 LEU A C 1
ATOM 2714 O O . LEU A 1 335 ? -15.508 -6.553 41.784 1.00 93.44 335 LEU A O 1
ATOM 2718 N N . GLU A 1 336 ? -15.691 -4.492 42.652 1.00 90.50 336 GLU A N 1
ATOM 2719 C CA . GLU A 1 336 ? -16.114 -4.928 43.996 1.00 90.50 336 GLU A CA 1
ATOM 2720 C C . GLU A 1 336 ? -17.428 -5.726 44.005 1.00 90.50 336 GLU A C 1
ATOM 2722 O O . GLU A 1 336 ? -17.676 -6.528 44.904 1.00 90.50 336 GLU A O 1
ATOM 2727 N N . ASN A 1 337 ? -18.277 -5.547 42.993 1.00 92.00 337 ASN A N 1
ATOM 2728 C CA . ASN A 1 337 ? -19.570 -6.219 42.881 1.00 92.00 337 ASN A CA 1
ATOM 2729 C C . ASN A 1 337 ? -19.483 -7.652 42.325 1.00 92.00 337 ASN A C 1
ATOM 2731 O O . ASN A 1 337 ? -20.439 -8.415 42.474 1.00 92.00 337 ASN A O 1
ATOM 2735 N N . VAL A 1 338 ? -18.366 -8.051 41.709 1.00 91.31 338 VAL A N 1
ATOM 2736 C CA . VAL A 1 338 ? -18.243 -9.361 41.044 1.00 91.31 338 VAL A CA 1
ATOM 2737 C C . VAL A 1 338 ? -18.415 -10.542 42.010 1.00 91.31 338 VAL A C 1
ATOM 2739 O O . VAL A 1 338 ? -19.219 -11.424 41.700 1.00 91.31 338 VAL A O 1
ATOM 2742 N N . PRO A 1 339 ? -17.795 -10.571 43.210 1.00 91.25 339 PRO A N 1
ATOM 2743 C CA . PRO A 1 339 ? -18.048 -11.631 44.190 1.00 91.25 339 PRO A CA 1
ATOM 2744 C C . PRO A 1 339 ? -19.534 -11.793 44.545 1.00 91.25 339 PRO A C 1
ATOM 2746 O O . PRO A 1 339 ? -20.012 -12.912 44.743 1.00 91.25 339 PRO A O 1
ATOM 2749 N N . HIS A 1 340 ? -20.286 -10.688 44.600 1.00 90.31 340 HIS A N 1
ATOM 2750 C CA . HIS A 1 340 ? -21.718 -10.712 44.894 1.00 90.31 340 HIS A CA 1
ATOM 2751 C C . HIS A 1 340 ? -22.534 -11.318 43.747 1.00 90.31 340 HIS A C 1
ATOM 2753 O O . HIS A 1 340 ? -23.444 -12.104 44.009 1.00 90.31 340 HIS A O 1
ATOM 2759 N N . LEU A 1 341 ? -22.181 -11.007 42.495 1.00 90.88 341 LEU A N 1
ATOM 2760 C CA . LEU A 1 341 ? -22.815 -11.579 41.301 1.00 90.88 341 LEU A CA 1
ATOM 2761 C C . LEU A 1 341 ? -22.557 -13.085 41.178 1.00 90.88 341 LEU A C 1
ATOM 2763 O O . LEU A 1 341 ? -23.430 -13.835 40.746 1.00 90.88 341 LEU A O 1
ATOM 2767 N N . LEU A 1 342 ? -21.375 -13.542 41.595 1.00 92.94 342 LEU A N 1
ATOM 2768 C CA . LEU A 1 342 ? -20.967 -14.937 41.445 1.00 92.94 342 LEU A CA 1
ATOM 2769 C C . LEU A 1 342 ? -21.469 -15.862 42.553 1.00 92.94 342 LEU A C 1
ATOM 2771 O O . LEU A 1 342 ? -21.424 -17.075 42.358 1.00 92.94 342 LEU A O 1
ATOM 2775 N N . ARG A 1 343 ? -21.977 -15.326 43.673 1.00 90.00 343 ARG A N 1
ATOM 2776 C CA . ARG A 1 343 ? -22.302 -16.059 44.915 1.00 90.00 343 ARG A CA 1
ATOM 2777 C C . ARG A 1 343 ? -23.084 -17.365 44.720 1.00 90.00 343 ARG A C 1
ATOM 2779 O O . ARG A 1 343 ? -22.880 -18.303 45.484 1.00 90.00 343 ARG A O 1
ATOM 2786 N N . PHE A 1 344 ? -23.973 -17.425 43.729 1.00 89.56 344 PHE A N 1
ATOM 2787 C CA . PHE A 1 344 ? -24.837 -18.583 43.455 1.00 89.56 344 PHE A CA 1
ATOM 2788 C C . PHE A 1 344 ? -24.435 -19.368 42.197 1.00 89.56 344 PHE A C 1
ATOM 2790 O O . PHE A 1 344 ? -25.237 -20.114 41.642 1.00 89.56 344 PHE A O 1
ATOM 2797 N N . THR A 1 345 ? -23.202 -19.193 41.727 1.00 91.75 345 THR A N 1
ATOM 2798 C CA . THR A 1 345 ? -22.683 -19.815 40.506 1.00 91.75 345 THR A CA 1
ATOM 2799 C C . THR A 1 345 ? -21.446 -20.655 40.814 1.00 91.75 345 THR A C 1
ATOM 2801 O O . THR A 1 345 ? -20.737 -20.405 41.788 1.00 91.75 345 THR A O 1
ATOM 2804 N N . ALA A 1 346 ? -21.135 -21.617 39.942 1.00 88.25 346 ALA A N 1
ATOM 2805 C CA . ALA A 1 346 ? -19.903 -22.404 40.040 1.00 88.25 346 ALA A CA 1
ATOM 2806 C C . ALA A 1 346 ? -18.626 -21.542 39.947 1.00 88.25 346 ALA A C 1
ATOM 2808 O O . ALA A 1 346 ? -17.573 -21.959 40.410 1.00 88.25 346 ALA A O 1
ATOM 2809 N N . ALA A 1 347 ? -18.717 -20.325 39.399 1.00 91.56 347 ALA A N 1
ATOM 2810 C CA . ALA A 1 347 ? -17.588 -19.408 39.285 1.00 91.56 347 ALA A CA 1
ATOM 2811 C C . ALA A 1 347 ? -17.183 -18.750 40.621 1.00 91.56 347 ALA A C 1
ATOM 2813 O O . ALA A 1 347 ? -16.112 -18.153 40.689 1.00 91.56 347 ALA A O 1
ATOM 2814 N N . ALA A 1 348 ? -17.984 -18.866 41.693 1.00 91.50 348 ALA A N 1
ATOM 2815 C CA . ALA A 1 348 ? -17.638 -18.300 43.002 1.00 91.50 348 ALA A CA 1
ATOM 2816 C C . ALA A 1 348 ? -16.333 -18.873 43.577 1.00 91.50 348 ALA A C 1
ATOM 2818 O O . ALA A 1 348 ? -15.525 -18.124 44.121 1.00 91.50 348 ALA A O 1
ATOM 2819 N N . SER A 1 349 ? -16.116 -20.188 43.445 1.00 90.88 349 SER A N 1
ATOM 2820 C CA . SER A 1 349 ? -14.890 -20.852 43.913 1.00 90.88 349 SER A CA 1
ATOM 2821 C C . SER A 1 349 ? -13.672 -20.514 43.057 1.00 90.88 349 SER A C 1
ATOM 2823 O O . SER A 1 349 ? -12.551 -20.534 43.555 1.00 90.88 349 SER A O 1
ATOM 2825 N N . ASP A 1 350 ? -13.900 -20.192 41.784 1.00 91.38 350 ASP A N 1
ATOM 2826 C CA . ASP A 1 350 ? -12.855 -19.913 40.797 1.00 91.38 350 ASP A CA 1
ATOM 2827 C C . ASP A 1 350 ? -12.405 -18.441 40.827 1.00 91.38 350 ASP A C 1
ATOM 2829 O O . ASP A 1 350 ? -11.301 -18.104 40.388 1.00 91.38 350 ASP A O 1
ATOM 2833 N N . TRP A 1 351 ? -13.257 -17.554 41.356 1.00 93.50 351 TRP A N 1
ATOM 2834 C CA . TRP A 1 351 ? -13.040 -16.111 41.354 1.00 93.50 351 TRP A CA 1
ATOM 2835 C C . TRP A 1 351 ? -11.718 -15.663 41.993 1.00 93.50 351 TRP A C 1
ATOM 2837 O O . TRP A 1 351 ? -11.054 -14.845 41.365 1.00 93.50 351 TRP A O 1
ATOM 2847 N N . PRO A 1 352 ? -11.258 -16.177 43.154 1.00 92.75 352 PRO A N 1
ATOM 2848 C CA . PRO A 1 352 ? -10.000 -15.720 43.753 1.00 92.75 352 PRO A CA 1
ATOM 2849 C C . PRO A 1 352 ? -8.788 -15.882 42.823 1.00 92.75 352 PRO A C 1
ATOM 2851 O O . PRO A 1 352 ? -7.958 -14.979 42.720 1.00 92.75 352 PRO A O 1
ATOM 2854 N N . THR A 1 353 ? -8.710 -16.999 42.090 1.00 91.56 353 THR A N 1
ATOM 2855 C CA . THR A 1 353 ? -7.637 -17.249 41.116 1.00 91.56 353 THR A CA 1
ATOM 2856 C C . THR A 1 353 ? -7.733 -16.292 39.930 1.00 91.56 353 THR A C 1
ATOM 2858 O O . THR A 1 353 ? -6.730 -15.703 39.530 1.00 91.56 353 THR A O 1
ATOM 2861 N N . VAL A 1 354 ? -8.940 -16.081 39.393 1.00 91.06 354 VAL A N 1
ATOM 2862 C CA . VAL A 1 354 ? -9.162 -15.140 38.280 1.00 91.06 354 VAL A CA 1
ATOM 2863 C C . VAL A 1 354 ? -8.895 -13.696 38.712 1.00 91.06 354 VAL A C 1
ATOM 2865 O O . VAL A 1 354 ? -8.299 -12.928 37.964 1.00 91.06 354 VAL A O 1
ATOM 2868 N N . GLN A 1 355 ? -9.267 -13.326 39.932 1.00 92.75 355 GLN A N 1
ATOM 2869 C CA . GLN A 1 355 ? -9.012 -12.013 40.510 1.00 92.75 355 GLN A CA 1
ATOM 2870 C C . GLN A 1 355 ? -7.505 -11.736 40.601 1.00 92.75 355 GLN A C 1
ATOM 2872 O O . GLN A 1 355 ? -7.047 -10.678 40.167 1.00 92.75 355 GLN A O 1
ATOM 2877 N N . GLN A 1 356 ? -6.733 -12.697 41.117 1.00 91.44 356 GLN A N 1
ATOM 2878 C CA . GLN A 1 356 ? -5.277 -12.592 41.222 1.00 91.44 356 GLN A CA 1
ATOM 2879 C C . GLN A 1 356 ? -4.607 -12.524 39.841 1.00 91.44 356 GLN A C 1
ATOM 2881 O O . GLN A 1 356 ? -3.666 -11.754 39.642 1.00 91.44 356 GLN A O 1
ATOM 2886 N N . TRP A 1 357 ? -5.114 -13.291 38.873 1.00 91.50 357 TRP A N 1
ATOM 2887 C CA . TRP A 1 357 ? -4.686 -13.205 37.479 1.00 91.50 357 TRP A CA 1
ATOM 2888 C C . TRP A 1 357 ? -4.911 -11.810 36.896 1.00 91.50 357 TRP A C 1
ATOM 2890 O O . TRP A 1 357 ? -3.959 -11.199 36.414 1.00 91.50 357 TRP A O 1
ATOM 2900 N N . LEU A 1 358 ? -6.130 -11.271 36.993 1.00 91.38 358 LEU A N 1
ATOM 2901 C CA . LEU A 1 358 ? -6.467 -9.946 36.466 1.00 91.38 358 LEU A CA 1
ATOM 2902 C C . LEU A 1 358 ? -5.571 -8.862 37.077 1.00 91.38 358 LEU A C 1
ATOM 2904 O O . LEU A 1 358 ? -5.006 -8.060 36.344 1.00 91.38 358 LEU A O 1
ATOM 2908 N N . GLN A 1 359 ? -5.348 -8.894 38.393 1.00 90.81 359 GLN A N 1
ATOM 2909 C CA . GLN A 1 359 ? -4.465 -7.945 39.088 1.00 90.81 359 GLN A CA 1
ATOM 2910 C C . GLN A 1 359 ? -2.996 -8.018 38.640 1.00 90.81 359 GLN A C 1
ATOM 2912 O O . GLN A 1 359 ? -2.259 -7.042 38.793 1.00 90.81 359 GLN A O 1
ATOM 2917 N N . SER A 1 360 ? -2.556 -9.155 38.092 1.00 88.56 360 SER A N 1
ATOM 2918 C CA . SER A 1 360 ? -1.194 -9.324 37.572 1.00 88.56 360 SER A CA 1
ATOM 2919 C C . SER A 1 360 ? -0.990 -8.734 36.170 1.00 88.56 360 SER A C 1
ATOM 2921 O O . SER A 1 360 ? 0.150 -8.537 35.749 1.00 88.56 360 SER A O 1
ATOM 2923 N N . ILE A 1 361 ? -2.072 -8.411 35.456 1.00 88.50 361 ILE A N 1
ATOM 2924 C CA . ILE A 1 361 ? -2.018 -7.885 34.092 1.00 88.50 361 ILE A CA 1
ATOM 2925 C C . ILE A 1 361 ? -1.864 -6.359 34.123 1.00 88.50 361 ILE A C 1
ATOM 2927 O O . ILE A 1 361 ? -2.658 -5.628 34.725 1.00 88.50 361 ILE A O 1
ATOM 2931 N N . THR A 1 362 ? -0.849 -5.866 33.412 1.00 88.12 362 THR A N 1
ATOM 2932 C CA . THR A 1 362 ? -0.678 -4.440 33.111 1.00 88.12 362 THR A CA 1
ATOM 2933 C C . THR A 1 362 ? -1.052 -4.155 31.661 1.00 88.12 362 THR A C 1
ATOM 2935 O O . THR A 1 362 ? -0.955 -5.031 30.800 1.00 88.12 362 THR A O 1
ATOM 2938 N N . LEU A 1 363 ? -1.445 -2.913 31.368 1.00 86.38 363 LEU A N 1
ATOM 2939 C CA . LEU A 1 363 ? -1.799 -2.517 30.000 1.00 86.38 363 LEU A CA 1
ATOM 2940 C C . LEU A 1 363 ? -0.598 -2.660 29.057 1.00 86.38 363 LEU A C 1
ATOM 2942 O O . LEU A 1 363 ? -0.739 -3.102 27.923 1.00 86.38 363 LEU A O 1
ATOM 2946 N N . GLN A 1 364 ? 0.599 -2.356 29.565 1.00 84.31 364 GLN A N 1
ATOM 2947 C CA . GLN A 1 364 ? 1.842 -2.534 28.827 1.00 84.31 364 GLN A CA 1
ATOM 2948 C C . GLN A 1 364 ? 2.119 -4.006 28.507 1.00 84.31 364 GLN A C 1
ATOM 2950 O O . GLN A 1 364 ? 2.419 -4.328 27.363 1.00 84.31 364 GLN A O 1
ATOM 2955 N N . TYR A 1 365 ? 1.967 -4.904 29.485 1.00 82.69 365 TYR A N 1
ATOM 2956 C CA . TYR A 1 365 ? 2.166 -6.340 29.275 1.00 82.69 365 TYR A CA 1
ATOM 2957 C C . TYR A 1 365 ? 1.233 -6.902 28.195 1.00 82.69 365 TYR A C 1
ATOM 2959 O O . TYR A 1 365 ? 1.646 -7.732 27.386 1.00 82.69 365 TYR A O 1
ATOM 2967 N N . LEU A 1 366 ? -0.008 -6.414 28.167 1.00 80.50 366 LEU A N 1
ATOM 2968 C CA . LEU A 1 366 ? -1.015 -6.828 27.202 1.00 80.50 366 LEU A CA 1
ATOM 2969 C C . LEU A 1 366 ? -0.607 -6.447 25.767 1.00 80.50 366 LEU A C 1
ATOM 2971 O O . LEU A 1 366 ? -0.670 -7.283 24.866 1.00 80.50 366 LEU A O 1
ATOM 2975 N N . VAL A 1 367 ? -0.154 -5.210 25.551 1.00 76.31 367 VAL A N 1
ATOM 2976 C CA . VAL A 1 367 ? 0.163 -4.710 24.203 1.00 76.31 367 VAL A CA 1
ATOM 2977 C C . VAL A 1 367 ? 1.544 -5.144 23.720 1.00 76.31 367 VAL A C 1
ATOM 2979 O O . VAL A 1 367 ? 1.674 -5.563 22.571 1.00 76.31 367 VAL A O 1
ATOM 2982 N N . ASP A 1 368 ? 2.565 -5.125 24.585 1.00 68.25 368 ASP A N 1
ATOM 2983 C CA . ASP A 1 368 ? 3.933 -5.496 24.201 1.00 68.25 368 ASP A CA 1
ATOM 2984 C C . ASP A 1 368 ? 3.976 -6.928 23.634 1.00 68.25 36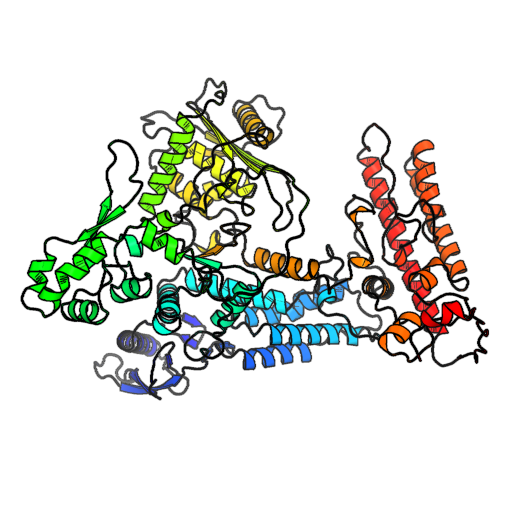8 ASP A C 1
ATOM 2986 O O . ASP A 1 368 ? 4.755 -7.205 22.724 1.00 68.25 368 ASP A O 1
ATOM 2990 N N . ARG A 1 369 ? 3.093 -7.836 24.081 1.00 62.12 369 ARG A N 1
ATOM 2991 C CA . ARG A 1 369 ? 2.963 -9.196 23.522 1.00 62.12 369 ARG A CA 1
ATOM 2992 C C . ARG A 1 369 ? 2.078 -9.308 22.288 1.00 62.12 369 ARG A C 1
ATOM 2994 O O . ARG A 1 369 ? 2.368 -10.150 21.443 1.00 62.12 369 ARG A O 1
ATOM 3001 N N . HIS A 1 370 ? 1.074 -8.451 22.128 1.00 55.47 370 HIS A N 1
ATOM 3002 C CA . HIS A 1 370 ? 0.388 -8.341 20.840 1.00 55.47 370 HIS A CA 1
ATOM 3003 C C . HIS A 1 370 ? 1.332 -7.827 19.735 1.00 55.47 370 HIS A C 1
ATOM 3005 O O . HIS A 1 370 ? 1.177 -8.233 18.585 1.00 55.47 370 HIS A O 1
ATOM 3011 N N . SER A 1 371 ? 2.355 -7.034 20.090 1.00 49.03 371 SER A N 1
ATOM 3012 C CA . SER A 1 371 ? 3.334 -6.472 19.147 1.00 49.03 371 SER A CA 1
ATOM 3013 C C . SER A 1 371 ? 4.632 -7.278 18.962 1.00 49.03 371 SER A C 1
ATOM 3015 O O . SER A 1 371 ? 5.261 -7.139 17.909 1.00 49.03 371 SER A O 1
ATOM 3017 N N . SER A 1 372 ? 5.065 -8.095 19.937 1.00 43.53 372 SER A N 1
ATOM 3018 C CA . SER A 1 372 ? 6.357 -8.817 19.921 1.00 43.53 372 SER A CA 1
ATOM 3019 C C . SER A 1 372 ? 6.207 -10.347 19.948 1.00 43.53 372 SER A C 1
ATOM 3021 O O . SER A 1 372 ? 6.397 -11.015 20.964 1.00 43.53 372 SER A O 1
ATOM 3023 N N . ASN A 1 373 ? 5.928 -10.930 18.782 1.00 42.69 373 ASN A N 1
ATOM 3024 C CA . ASN A 1 373 ? 6.084 -12.369 18.551 1.00 42.69 373 ASN A CA 1
ATOM 3025 C C . ASN A 1 373 ? 7.298 -12.622 17.648 1.00 42.69 373 ASN A C 1
ATOM 3027 O O . ASN A 1 373 ? 7.163 -12.852 16.450 1.00 42.69 373 ASN A O 1
ATOM 3031 N N . GLY A 1 374 ? 8.496 -12.554 18.236 1.00 31.36 374 GLY A N 1
ATOM 3032 C CA . GLY A 1 374 ? 9.672 -13.258 17.713 1.00 31.36 374 GLY A CA 1
ATOM 3033 C C . GLY A 1 374 ? 9.664 -14.721 18.185 1.00 31.36 374 GLY A C 1
ATOM 3034 O O . GLY A 1 374 ? 9.030 -15.014 19.204 1.00 31.36 374 GLY A O 1
ATOM 3035 N N . PRO A 1 375 ? 10.318 -15.650 17.465 1.00 28.92 375 PRO A N 1
ATOM 3036 C CA . PRO A 1 375 ? 10.313 -17.063 17.823 1.00 28.92 375 PRO A CA 1
ATOM 3037 C C . PRO A 1 375 ? 10.979 -17.288 19.185 1.00 28.92 375 PRO A C 1
ATOM 3039 O O . PRO A 1 375 ? 12.017 -16.707 19.497 1.00 28.92 375 PRO A O 1
ATOM 3042 N N . ILE A 1 376 ? 10.360 -18.153 19.985 1.00 31.27 376 ILE A N 1
ATOM 3043 C CA . ILE A 1 376 ? 10.980 -18.778 21.149 1.00 31.27 376 ILE A CA 1
ATOM 3044 C C . ILE A 1 376 ? 12.031 -19.735 20.582 1.00 31.27 376 ILE A C 1
ATOM 3046 O O . ILE A 1 376 ? 11.677 -20.716 19.931 1.00 31.27 376 ILE A O 1
ATOM 3050 N N . GLU A 1 377 ? 13.313 -19.418 20.757 1.00 30.38 377 GLU A N 1
ATOM 3051 C CA . GLU A 1 377 ? 14.372 -20.409 20.591 1.00 30.38 377 GLU A CA 1
ATOM 3052 C C . GLU A 1 377 ? 14.149 -21.492 21.648 1.00 30.38 377 GLU A C 1
ATOM 3054 O O . GLU A 1 377 ? 14.397 -21.287 22.839 1.00 30.38 377 GLU A O 1
ATOM 3059 N N . ASP A 1 378 ? 13.635 -22.640 21.211 1.00 28.39 378 ASP A N 1
ATOM 3060 C CA . ASP A 1 378 ? 13.684 -23.863 21.995 1.00 28.39 378 ASP A CA 1
ATOM 3061 C C . ASP A 1 378 ? 15.158 -24.209 22.218 1.00 28.39 378 ASP A C 1
ATOM 3063 O O . ASP A 1 378 ? 15.882 -24.656 21.325 1.00 28.39 378 ASP A O 1
ATOM 3067 N N . GLY A 1 379 ? 15.622 -23.966 23.440 1.00 30.72 379 GLY A N 1
ATOM 3068 C CA . GLY A 1 379 ? 16.907 -24.444 23.901 1.00 30.72 379 GLY A CA 1
ATOM 3069 C C . GLY A 1 379 ? 16.910 -25.966 23.891 1.00 30.72 379 GLY A C 1
ATOM 3070 O O . GLY A 1 379 ? 16.273 -26.587 24.733 1.00 30.72 379 GLY A O 1
ATOM 3071 N N . THR A 1 380 ? 17.617 -26.567 22.935 1.00 30.41 380 THR A N 1
ATOM 3072 C CA . THR A 1 380 ? 18.435 -27.787 23.083 1.00 30.41 380 THR A CA 1
ATOM 3073 C C . THR A 1 380 ? 19.011 -28.183 21.721 1.00 30.41 380 THR A C 1
ATOM 3075 O O . THR A 1 380 ? 18.336 -28.756 20.875 1.00 30.41 380 THR A O 1
ATOM 3078 N N . GLY A 1 381 ? 20.295 -27.894 21.507 1.00 24.56 381 GLY A N 1
ATOM 3079 C CA . GLY A 1 381 ? 20.984 -28.236 20.263 1.00 24.56 381 GLY A CA 1
ATOM 3080 C C . GLY A 1 381 ? 22.468 -27.907 20.320 1.00 24.56 381 GLY A C 1
ATOM 3081 O O . GLY A 1 381 ? 22.931 -26.964 19.695 1.00 24.56 381 GLY A O 1
ATOM 3082 N N . SER A 1 382 ? 23.210 -28.677 21.112 1.00 30.25 382 SER A N 1
ATOM 3083 C CA . SER A 1 382 ? 24.673 -28.703 21.086 1.00 30.25 382 SER A CA 1
ATOM 3084 C C . SER A 1 382 ? 25.166 -29.069 19.684 1.00 30.25 382 SER A C 1
ATOM 3086 O O . SER A 1 382 ? 24.889 -30.173 19.221 1.00 30.25 382 SER A O 1
ATOM 3088 N N . SER A 1 383 ? 25.896 -28.169 19.019 1.00 26.78 383 SER A N 1
ATOM 3089 C CA . SER A 1 383 ? 26.917 -28.486 18.007 1.00 26.78 383 SER A CA 1
ATOM 3090 C C . SER A 1 383 ? 27.728 -27.230 17.697 1.00 26.78 383 SER A C 1
ATOM 3092 O O . SER A 1 383 ? 27.215 -26.253 17.160 1.00 26.78 383 SER A O 1
ATOM 3094 N N . GLY A 1 384 ? 29.000 -27.248 18.094 1.00 27.98 384 GLY A N 1
ATOM 3095 C CA . GLY A 1 384 ? 29.918 -26.131 17.935 1.00 27.98 384 GLY A CA 1
ATOM 3096 C C . GLY A 1 384 ? 30.338 -25.896 16.488 1.00 27.98 384 GLY A C 1
ATOM 3097 O O . GLY A 1 384 ? 30.668 -26.832 15.765 1.00 27.98 384 GLY A O 1
ATOM 3098 N N . VAL A 1 385 ? 30.423 -24.622 16.111 1.00 25.95 385 VAL A N 1
ATOM 3099 C CA . VAL A 1 385 ? 31.256 -24.147 15.006 1.00 25.95 385 VAL A CA 1
ATOM 3100 C C . VAL A 1 385 ? 31.989 -22.901 15.490 1.00 25.95 385 VAL A C 1
ATOM 3102 O O . VAL A 1 385 ? 31.423 -22.043 16.162 1.00 25.95 385 VAL A O 1
ATOM 3105 N N . LYS A 1 386 ? 33.295 -22.900 15.229 1.00 25.08 386 LYS A N 1
ATOM 3106 C CA . LYS A 1 386 ? 34.296 -21.997 15.782 1.00 25.08 386 LYS A CA 1
ATOM 3107 C C . LYS A 1 386 ? 34.104 -20.548 15.334 1.00 25.08 386 LYS A C 1
ATOM 3109 O O . LYS A 1 386 ? 33.877 -20.258 14.167 1.00 25.08 386 LYS A O 1
ATOM 3114 N N . GLN A 1 387 ? 34.288 -19.702 16.334 1.00 24.12 387 GLN A N 1
ATOM 3115 C CA . GLN A 1 387 ? 34.631 -18.290 16.339 1.00 24.12 387 GLN A CA 1
ATOM 3116 C C . GLN A 1 387 ? 35.827 -17.989 15.418 1.00 24.12 387 GLN A C 1
ATOM 3118 O O . GLN A 1 387 ? 36.840 -18.684 15.498 1.00 24.12 387 GLN A O 1
ATOM 3123 N N . ASP A 1 388 ? 35.711 -16.945 14.595 1.00 23.14 388 ASP A N 1
ATOM 3124 C CA . ASP A 1 388 ? 36.860 -16.218 14.050 1.00 23.14 388 ASP A CA 1
ATOM 3125 C C . ASP A 1 388 ? 36.554 -14.711 14.121 1.00 23.14 388 ASP A C 1
ATOM 3127 O O . ASP A 1 388 ? 35.657 -14.194 13.451 1.00 23.14 388 ASP A O 1
ATOM 3131 N N . ASP A 1 389 ? 37.264 -14.042 15.032 1.00 23.86 389 ASP A N 1
ATOM 3132 C CA . ASP A 1 389 ? 37.292 -12.596 15.255 1.00 23.86 389 ASP A CA 1
ATOM 3133 C C . ASP A 1 389 ? 38.081 -11.938 14.102 1.00 23.86 389 ASP A C 1
ATOM 3135 O O . ASP A 1 389 ? 39.130 -12.422 13.691 1.00 23.86 389 ASP A O 1
ATOM 3139 N N . THR A 1 390 ? 37.696 -10.814 13.499 1.00 24.53 390 THR A N 1
ATOM 3140 C CA . THR A 1 390 ? 37.977 -9.469 14.021 1.00 24.53 390 THR A CA 1
ATOM 3141 C C . THR A 1 390 ? 37.588 -8.437 12.951 1.00 24.53 390 THR A C 1
ATOM 3143 O O . THR A 1 390 ? 38.088 -8.477 11.829 1.00 24.53 390 THR A O 1
ATOM 3146 N N . ARG A 1 391 ? 36.755 -7.453 13.311 1.00 24.67 391 ARG A N 1
ATOM 3147 C CA . ARG A 1 391 ? 36.920 -6.030 12.944 1.00 24.67 391 ARG A CA 1
ATOM 3148 C C . ARG A 1 391 ? 35.921 -5.199 13.743 1.00 24.67 391 ARG A C 1
ATOM 3150 O O . ARG A 1 391 ? 34.767 -5.025 13.366 1.00 24.67 391 ARG A O 1
ATOM 3157 N N . ALA A 1 392 ? 36.409 -4.729 14.885 1.00 24.48 392 ALA A N 1
ATOM 3158 C CA . ALA A 1 392 ? 35.778 -3.715 15.704 1.00 24.48 392 ALA A CA 1
ATOM 3159 C C . ALA A 1 392 ? 35.718 -2.386 14.936 1.00 24.48 392 ALA A C 1
ATOM 3161 O O . ALA A 1 392 ? 36.744 -1.872 14.491 1.00 24.48 392 ALA A O 1
ATOM 3162 N N . VAL A 1 393 ? 34.511 -1.842 14.803 1.00 26.47 393 VAL A N 1
ATOM 3163 C CA . VAL A 1 393 ? 34.277 -0.400 14.722 1.00 26.47 393 VAL A CA 1
ATOM 3164 C C . VAL A 1 393 ? 33.243 -0.093 15.796 1.00 26.47 393 VAL A C 1
ATOM 3166 O O . VAL A 1 393 ? 32.114 -0.583 15.765 1.00 26.47 393 VAL A O 1
ATOM 3169 N N . ASP A 1 394 ? 33.715 0.651 16.784 1.00 25.16 394 ASP A N 1
ATOM 3170 C CA . ASP A 1 394 ? 33.034 1.044 18.004 1.00 25.16 394 ASP A CA 1
ATOM 3171 C C . ASP A 1 394 ? 31.801 1.927 17.760 1.00 25.16 394 ASP A C 1
ATOM 3173 O O . ASP A 1 394 ? 31.734 2.692 16.798 1.00 25.16 394 ASP A O 1
ATOM 3177 N N . GLY A 1 395 ? 30.857 1.876 18.709 1.00 24.53 395 GLY A N 1
ATOM 3178 C CA . GLY A 1 395 ? 29.936 2.990 18.957 1.00 24.53 395 GLY A CA 1
ATOM 3179 C C . GLY A 1 395 ? 28.451 2.772 18.657 1.00 24.53 395 GLY A C 1
ATOM 3180 O O . GLY A 1 395 ? 27.793 3.700 18.200 1.00 24.53 395 GLY A O 1
ATOM 3181 N N . ARG A 1 396 ? 27.868 1.600 18.948 1.00 23.38 396 ARG A N 1
ATOM 3182 C CA . ARG A 1 396 ? 26.405 1.498 19.122 1.00 23.38 396 ARG A CA 1
ATOM 3183 C C . ARG A 1 396 ? 26.050 1.800 20.573 1.00 23.38 396 ARG A C 1
ATOM 3185 O O . ARG A 1 396 ? 26.014 0.906 21.414 1.00 23.38 396 ARG A O 1
ATOM 3192 N N . SER A 1 397 ? 25.789 3.073 20.856 1.00 24.09 397 SER A N 1
ATOM 3193 C CA . SER A 1 397 ? 24.964 3.443 22.000 1.00 24.09 397 SER A CA 1
ATOM 3194 C C . SER A 1 397 ? 23.641 2.675 21.918 1.00 24.09 397 SER A C 1
ATOM 3196 O O . SER A 1 397 ? 23.073 2.484 20.840 1.00 24.09 397 SER A O 1
ATOM 3198 N N . SER A 1 398 ? 23.193 2.176 23.066 1.00 24.72 398 SER A N 1
ATOM 3199 C CA . SER A 1 398 ? 21.884 1.567 23.294 1.00 24.72 398 SER A CA 1
ATOM 3200 C C . SER A 1 398 ? 20.795 2.258 22.469 1.00 24.72 398 SER A C 1
ATOM 3202 O O . SER A 1 398 ? 20.473 3.421 22.712 1.00 24.72 398 SER A O 1
ATOM 3204 N N . GLY A 1 399 ? 20.273 1.542 21.467 1.00 22.72 399 GLY A N 1
ATOM 3205 C CA . GLY A 1 399 ? 19.336 2.083 20.487 1.00 22.72 399 GLY A CA 1
ATOM 3206 C C . GLY A 1 399 ? 18.095 2.697 21.146 1.00 22.72 399 GLY A C 1
ATOM 3207 O O . GLY A 1 399 ? 17.623 2.179 22.164 1.00 22.72 399 GLY A O 1
ATOM 3208 N N . PRO A 1 400 ? 17.542 3.788 20.590 1.00 28.03 400 PRO A N 1
ATOM 3209 C CA . PRO A 1 400 ? 16.321 4.371 21.112 1.00 28.03 400 PRO A CA 1
ATOM 3210 C C . PRO A 1 400 ? 15.175 3.377 20.901 1.00 28.03 400 PRO A C 1
ATOM 3212 O O . PRO A 1 400 ? 14.846 3.014 19.774 1.00 28.03 400 PRO A O 1
ATOM 3215 N N . GLN A 1 401 ? 14.653 2.903 22.034 1.00 30.88 401 GLN A N 1
ATOM 3216 C CA . GLN A 1 401 ? 13.311 2.380 22.286 1.00 30.88 401 GLN A CA 1
ATOM 3217 C C . GLN A 1 401 ? 12.486 2.051 21.032 1.00 30.88 401 GLN A C 1
ATOM 3219 O O . GLN A 1 401 ? 12.046 2.939 20.298 1.00 30.88 401 GLN A O 1
ATOM 3224 N N . ALA A 1 402 ? 12.178 0.758 20.871 1.00 33.81 402 ALA A N 1
ATOM 3225 C CA . ALA A 1 402 ? 10.936 0.334 20.235 1.00 33.81 402 ALA A CA 1
ATOM 3226 C C . ALA A 1 402 ? 9.821 1.289 20.685 1.00 33.81 402 ALA A C 1
ATOM 3228 O O . ALA A 1 402 ? 9.712 1.605 21.875 1.00 33.81 402 ALA A O 1
ATOM 3229 N N . THR A 1 403 ? 9.090 1.831 19.716 1.00 41.59 403 THR A N 1
ATOM 3230 C CA . THR A 1 403 ? 7.957 2.729 19.927 1.00 41.59 403 THR A CA 1
ATOM 3231 C C . THR A 1 403 ? 7.130 2.233 21.110 1.00 41.59 403 THR A C 1
ATOM 3233 O O . THR A 1 403 ? 6.925 1.032 21.258 1.00 41.59 403 THR A O 1
ATOM 3236 N N . ARG A 1 404 ? 6.726 3.141 22.011 1.00 51.81 404 ARG A N 1
ATOM 3237 C CA . ARG A 1 404 ? 5.862 2.825 23.161 1.00 51.81 404 ARG A CA 1
ATOM 3238 C C . ARG A 1 404 ? 4.478 2.384 22.653 1.00 51.81 404 ARG A C 1
ATOM 3240 O O . ARG A 1 404 ? 3.513 3.148 22.721 1.00 51.81 404 ARG A O 1
ATOM 3247 N N . ASP A 1 405 ? 4.409 1.162 22.131 1.00 65.12 405 ASP A N 1
ATOM 3248 C CA . ASP A 1 405 ? 3.260 0.576 21.438 1.00 65.12 405 ASP A CA 1
ATOM 3249 C C . ASP A 1 405 ? 2.070 0.401 22.387 1.00 65.12 405 ASP A C 1
ATOM 3251 O O . ASP A 1 405 ? 0.926 0.491 21.957 1.00 65.12 405 ASP A O 1
ATOM 3255 N N . TRP A 1 406 ? 2.300 0.294 23.701 1.00 79.69 406 TRP A N 1
ATOM 3256 C CA . TRP A 1 406 ? 1.214 0.166 24.678 1.00 79.69 406 TRP A CA 1
ATOM 3257 C C . TRP A 1 406 ? 0.225 1.330 24.695 1.00 79.69 406 TRP A C 1
ATOM 3259 O O . TRP A 1 406 ? -0.935 1.152 25.069 1.00 79.69 406 TRP A O 1
ATOM 3269 N N . THR A 1 407 ? 0.653 2.519 24.263 1.00 85.75 407 THR A N 1
ATOM 3270 C CA . THR A 1 407 ? -0.237 3.682 24.185 1.00 85.75 407 THR A CA 1
ATOM 3271 C C . THR A 1 407 ? -1.369 3.481 23.179 1.00 85.75 407 THR A C 1
ATOM 3273 O O . THR A 1 407 ? -2.414 4.098 23.355 1.00 85.75 407 THR A O 1
ATOM 3276 N N . LEU A 1 408 ? -1.226 2.582 22.192 1.00 88.94 408 LEU A N 1
ATOM 3277 C CA . LEU A 1 408 ? -2.280 2.241 21.225 1.00 88.94 408 LEU A CA 1
ATOM 3278 C C . LEU A 1 408 ? -3.537 1.671 21.891 1.00 88.94 408 LEU A C 1
ATOM 3280 O O . LEU A 1 408 ? -4.628 1.801 21.335 1.00 88.94 408 LEU A O 1
ATOM 3284 N N . ALA A 1 409 ? -3.399 1.079 23.082 1.00 90.06 409 ALA A N 1
ATOM 3285 C CA . ALA A 1 409 ? -4.533 0.610 23.862 1.00 90.06 409 ALA A CA 1
ATOM 3286 C C . ALA A 1 409 ? -5.272 1.733 24.596 1.00 90.06 409 ALA A C 1
ATOM 3288 O O . ALA A 1 409 ? -6.386 1.517 25.053 1.00 90.06 409 ALA A O 1
ATOM 3289 N N . LEU A 1 410 ? -4.703 2.936 24.712 1.00 90.81 410 LEU A N 1
ATOM 3290 C CA . LEU A 1 410 ? -5.415 4.072 25.290 1.00 90.81 410 LEU A CA 1
ATOM 3291 C C . LEU A 1 410 ? -6.455 4.627 24.296 1.00 90.81 410 LEU A C 1
ATOM 3293 O O . LEU A 1 410 ? -6.192 4.675 23.085 1.00 90.81 410 LEU A O 1
ATOM 3297 N N . PRO A 1 411 ? -7.606 5.126 24.789 1.00 93.06 411 PRO A N 1
ATOM 3298 C CA . PRO A 1 411 ? -8.574 5.848 23.968 1.00 93.06 411 PRO A CA 1
ATOM 3299 C C . PRO A 1 411 ? -7.916 6.967 23.153 1.00 93.06 411 PRO A C 1
ATOM 3301 O O . PRO A 1 411 ? -7.006 7.647 23.638 1.00 93.06 411 PRO A O 1
ATOM 3304 N N . ARG A 1 412 ? -8.391 7.184 21.919 1.00 92.75 412 ARG A N 1
ATOM 3305 C CA . ARG A 1 412 ? -7.844 8.206 21.004 1.00 92.75 412 ARG A CA 1
ATOM 3306 C C . ARG A 1 412 ? -7.789 9.591 21.639 1.00 92.75 412 ARG A C 1
ATOM 3308 O O . ARG A 1 412 ? -6.770 10.261 21.521 1.00 92.75 412 ARG A O 1
ATOM 3315 N N . ASP A 1 413 ? -8.834 9.977 22.367 1.00 92.56 413 ASP A N 1
ATOM 3316 C CA . ASP A 1 413 ? -8.891 11.273 23.047 1.00 92.56 413 ASP A CA 1
ATOM 3317 C C . ASP A 1 413 ? -7.787 11.419 24.102 1.00 92.56 413 ASP A C 1
ATOM 3319 O O . ASP A 1 413 ? -7.134 12.457 24.165 1.00 92.56 413 ASP A O 1
ATOM 3323 N N . MET A 1 414 ? -7.509 10.363 24.875 1.00 90.69 414 MET A N 1
ATOM 3324 C CA . MET A 1 414 ? -6.419 10.370 25.856 1.00 90.69 414 MET A CA 1
ATOM 3325 C C . MET A 1 414 ? -5.053 10.445 25.175 1.00 90.69 414 MET A C 1
ATOM 3327 O O . MET A 1 414 ? -4.193 11.208 25.610 1.00 90.69 414 MET A O 1
ATOM 3331 N N . ARG A 1 415 ? -4.844 9.681 24.093 1.00 91.12 415 ARG A N 1
ATOM 3332 C CA . ARG A 1 415 ? -3.609 9.750 23.297 1.00 91.12 415 ARG A CA 1
ATOM 3333 C C . ARG A 1 415 ? -3.386 11.140 22.711 1.00 91.12 415 ARG A C 1
ATOM 3335 O O . ARG A 1 415 ? -2.260 11.628 22.764 1.00 91.12 415 ARG A O 1
ATOM 3342 N N . ARG A 1 416 ? -4.447 11.775 22.202 1.00 92.25 416 ARG A N 1
ATOM 3343 C CA . ARG A 1 416 ? -4.418 13.158 21.717 1.00 92.25 416 ARG A CA 1
ATOM 3344 C C . ARG A 1 416 ? -3.979 14.105 22.830 1.00 92.25 416 ARG A C 1
ATOM 3346 O O . ARG A 1 416 ? -2.980 14.789 22.657 1.00 92.25 416 ARG A O 1
ATOM 3353 N N . THR A 1 417 ? -4.634 14.078 23.992 1.00 90.62 417 THR A N 1
ATOM 3354 C CA . THR A 1 417 ? -4.266 14.944 25.127 1.00 90.62 417 THR A CA 1
ATOM 3355 C C . THR A 1 417 ? -2.820 14.726 25.575 1.00 90.62 417 THR A C 1
ATOM 3357 O O . THR A 1 417 ? -2.098 15.689 25.810 1.00 90.62 417 THR A O 1
ATOM 3360 N N . ILE A 1 418 ? -2.356 13.474 25.654 1.00 88.81 418 ILE A N 1
ATOM 3361 C CA . ILE A 1 418 ? -0.956 13.167 25.989 1.00 88.81 418 ILE A CA 1
ATOM 3362 C C . ILE A 1 418 ? -0.003 13.754 24.939 1.00 88.81 418 ILE A C 1
ATOM 3364 O O . ILE A 1 418 ? 1.033 14.309 25.300 1.00 88.81 418 ILE A O 1
ATOM 3368 N N . ALA A 1 419 ? -0.341 13.642 23.652 1.00 91.44 419 ALA A N 1
ATOM 3369 C CA . ALA A 1 419 ? 0.482 14.170 22.573 1.00 91.44 419 ALA A CA 1
ATOM 3370 C C . ALA A 1 419 ? 0.540 15.705 22.579 1.00 91.44 419 ALA A C 1
ATOM 3372 O O . ALA A 1 419 ? 1.621 16.275 22.440 1.00 91.44 419 ALA A O 1
ATOM 3373 N N . GLU A 1 420 ? -0.594 16.368 22.796 1.00 92.38 420 GLU A N 1
ATOM 3374 C CA . GLU A 1 420 ? -0.695 17.827 22.891 1.00 92.38 420 GLU A CA 1
ATOM 3375 C C . GLU A 1 420 ? 0.101 18.365 24.084 1.00 92.38 420 GLU A C 1
ATOM 3377 O O . GLU A 1 420 ? 0.926 19.265 23.915 1.00 92.38 420 GLU A O 1
ATOM 3382 N N . LEU A 1 421 ? -0.050 17.745 25.260 1.00 91.00 421 LEU A N 1
ATOM 3383 C CA . LEU A 1 421 ? 0.734 18.080 26.452 1.00 91.00 421 LEU A CA 1
ATOM 3384 C C . LEU A 1 421 ? 2.234 17.857 26.234 1.00 91.00 421 LEU A C 1
ATOM 3386 O O . LEU A 1 421 ? 3.042 18.654 26.702 1.00 91.00 421 LEU A O 1
ATOM 3390 N N . ALA A 1 422 ? 2.627 16.802 25.513 1.00 90.44 422 ALA A N 1
ATOM 3391 C CA . ALA A 1 422 ? 4.030 16.555 25.195 1.00 90.44 422 ALA A CA 1
ATOM 3392 C C . ALA A 1 422 ? 4.610 17.653 24.290 1.00 90.44 422 ALA A C 1
ATOM 3394 O O . ALA A 1 422 ? 5.700 18.148 24.560 1.00 90.44 422 ALA A O 1
ATOM 3395 N N . VAL A 1 423 ? 3.881 18.077 23.252 1.00 91.94 423 VAL A N 1
ATOM 3396 C CA . VAL A 1 423 ? 4.320 19.164 22.359 1.00 91.94 423 VAL A CA 1
ATOM 3397 C C . VAL A 1 423 ? 4.399 20.499 23.107 1.00 91.94 423 VAL A C 1
ATOM 3399 O O . VAL A 1 423 ? 5.379 21.227 22.955 1.00 91.94 423 VAL A O 1
ATOM 3402 N N . GLN A 1 424 ? 3.424 20.804 23.967 1.00 91.31 424 GLN A N 1
ATOM 3403 C CA . GLN A 1 424 ? 3.457 21.998 24.819 1.00 91.31 424 GLN A CA 1
ATOM 3404 C C . GLN A 1 424 ? 4.621 21.960 25.819 1.00 91.31 424 GLN A C 1
ATOM 3406 O O . GLN A 1 424 ? 5.318 22.960 25.988 1.00 91.31 424 GLN A O 1
ATOM 3411 N N . ALA A 1 425 ? 4.895 20.808 26.436 1.00 90.31 425 ALA A N 1
ATOM 3412 C CA . ALA A 1 425 ? 6.039 20.640 27.330 1.00 90.31 425 ALA A CA 1
ATOM 3413 C C . ALA A 1 425 ? 7.365 20.886 26.592 1.00 90.31 425 ALA A C 1
ATOM 3415 O O . ALA A 1 425 ? 8.199 21.652 27.080 1.00 90.31 425 ALA A O 1
ATOM 3416 N N . LEU A 1 426 ? 7.525 20.326 25.385 1.00 91.62 426 LEU A N 1
ATOM 3417 C CA . LEU A 1 426 ? 8.685 20.587 24.527 1.00 91.62 426 LEU A CA 1
ATOM 3418 C C . LEU A 1 426 ? 8.849 22.086 24.253 1.00 91.62 426 LEU A C 1
ATOM 3420 O O . LEU A 1 426 ? 9.956 22.605 24.387 1.00 91.62 426 LEU A O 1
ATOM 3424 N N . ALA A 1 427 ? 7.748 22.789 23.979 1.00 90.19 427 ALA A N 1
ATOM 3425 C CA . ALA A 1 427 ? 7.740 24.235 23.788 1.00 90.19 427 ALA A CA 1
ATOM 3426 C C . ALA A 1 427 ? 8.191 25.032 25.004 1.00 90.19 427 ALA A C 1
ATOM 3428 O O . ALA A 1 427 ? 9.091 25.862 24.893 1.00 90.19 427 ALA A O 1
ATOM 3429 N N . THR A 1 428 ? 7.644 24.728 26.177 1.00 89.00 428 THR A N 1
ATOM 3430 C CA . THR A 1 428 ? 8.036 25.406 27.421 1.00 89.00 428 THR A CA 1
ATOM 3431 C C . THR A 1 428 ? 9.478 25.116 27.846 1.00 89.00 428 THR A C 1
ATOM 3433 O O . THR A 1 428 ? 10.096 25.942 28.509 1.00 89.00 428 THR A O 1
ATOM 3436 N N . SER A 1 429 ? 10.026 23.959 27.460 1.00 88.88 429 SER A N 1
ATOM 3437 C CA . SER A 1 429 ? 11.399 23.552 27.790 1.00 88.88 429 SER A CA 1
ATOM 3438 C C . SER A 1 429 ? 12.457 24.022 26.786 1.00 88.88 429 SER A C 1
ATOM 3440 O O . SER A 1 429 ? 13.650 23.808 27.006 1.00 88.88 429 SER A O 1
ATOM 3442 N N . SER A 1 430 ? 12.036 24.626 25.671 1.00 89.12 430 SER A N 1
ATOM 3443 C CA . SER A 1 430 ? 12.941 24.996 24.588 1.00 89.12 430 SER A CA 1
ATOM 3444 C C . SER A 1 430 ? 13.868 26.144 24.983 1.00 89.12 430 SER A C 1
ATOM 3446 O O . SER A 1 430 ? 13.439 27.155 25.533 1.00 89.12 430 SER A O 1
ATOM 3448 N N . GLN A 1 431 ? 15.152 25.998 24.655 1.00 87.12 431 GLN A N 1
ATOM 3449 C CA . GLN A 1 431 ? 16.186 27.019 24.868 1.00 87.12 431 GLN A CA 1
ATOM 3450 C C . GLN A 1 431 ? 16.499 27.813 23.589 1.00 87.12 431 GLN A C 1
ATOM 3452 O O . GLN A 1 431 ? 17.462 28.579 23.552 1.00 87.12 431 GLN A O 1
ATOM 3457 N N . ILE A 1 432 ? 15.719 27.612 22.521 1.00 89.06 432 ILE A N 1
ATOM 3458 C CA . ILE A 1 432 ? 15.923 28.299 21.244 1.00 89.06 432 ILE A CA 1
ATOM 3459 C C . ILE A 1 432 ? 15.484 29.767 21.377 1.00 89.06 432 ILE A C 1
ATOM 3461 O O . ILE A 1 432 ? 14.403 30.025 21.913 1.00 89.06 432 ILE A O 1
ATOM 3465 N N . PRO A 1 433 ? 16.287 30.737 20.893 1.00 86.81 433 PRO A N 1
ATOM 3466 C CA . PRO A 1 433 ? 15.922 32.149 20.925 1.00 86.81 433 PRO A CA 1
ATOM 3467 C C . PRO A 1 433 ? 14.568 32.423 20.262 1.00 86.81 433 PRO A C 1
ATOM 3469 O O . PRO A 1 433 ? 14.237 31.822 19.242 1.00 86.81 433 PRO A O 1
ATOM 3472 N N . LEU A 1 434 ? 13.807 33.362 20.825 1.00 88.81 434 LEU A N 1
ATOM 3473 C CA . LEU A 1 434 ? 12.538 33.814 20.254 1.00 88.81 434 LEU A CA 1
ATOM 3474 C C . LEU A 1 434 ? 12.762 34.678 19.011 1.00 88.81 434 LEU A C 1
ATOM 3476 O O . LEU A 1 434 ? 13.742 35.425 18.932 1.00 88.81 434 LEU A O 1
ATOM 3480 N N . PHE A 1 435 ? 11.811 34.637 18.076 1.00 85.88 435 PHE A N 1
ATOM 3481 C CA . PHE A 1 435 ? 11.791 35.571 16.957 1.00 85.88 435 PHE A CA 1
ATOM 3482 C C . PHE A 1 435 ? 11.551 37.007 17.468 1.00 85.88 435 PHE A C 1
ATOM 3484 O O . PHE A 1 435 ? 10.554 37.256 18.154 1.00 85.88 435 PHE A O 1
ATOM 3491 N N . PRO A 1 436 ? 12.430 37.975 17.152 1.00 80.56 436 PRO A N 1
ATOM 3492 C CA . PRO A 1 436 ? 12.285 39.348 17.620 1.00 80.56 436 PRO A CA 1
ATOM 3493 C C . PRO A 1 436 ? 11.173 40.064 16.839 1.00 80.56 436 PRO A C 1
ATOM 3495 O O . PRO A 1 436 ? 11.415 40.667 15.796 1.00 80.56 436 PRO A O 1
ATOM 3498 N N . SER A 1 437 ? 9.942 40.013 17.352 1.00 77.50 437 SER A N 1
ATOM 3499 C CA . SER A 1 437 ? 8.777 40.699 16.779 1.00 77.50 437 SER A CA 1
ATOM 3500 C C . SER A 1 437 ? 8.072 41.571 17.814 1.00 77.50 437 SER A C 1
ATOM 3502 O O . SER A 1 437 ? 7.900 41.179 18.964 1.00 77.50 437 SER A O 1
ATOM 3504 N N . SER A 1 438 ? 7.610 42.747 17.386 1.00 69.75 438 SER A N 1
ATOM 3505 C CA . SER A 1 438 ? 6.744 43.630 18.177 1.00 69.75 438 SER A CA 1
ATOM 3506 C C . SER A 1 438 ? 5.260 43.247 18.104 1.00 69.75 438 SER A C 1
ATOM 3508 O O . SER A 1 438 ? 4.456 43.783 18.861 1.00 69.75 438 SER A O 1
ATOM 3510 N N . SER A 1 439 ? 4.884 42.342 17.193 1.00 74.62 439 SER A N 1
ATOM 3511 C CA . SER A 1 439 ? 3.507 41.871 16.984 1.00 74.62 439 SER A CA 1
ATOM 3512 C C . SER A 1 439 ? 3.391 40.363 17.224 1.00 74.62 439 SER A C 1
ATOM 3514 O O . SER A 1 439 ? 4.325 39.633 16.870 1.00 74.62 439 SER A O 1
ATOM 3516 N N . PRO A 1 440 ? 2.261 39.874 17.774 1.00 76.75 440 PRO A N 1
ATOM 3517 C CA . PRO A 1 440 ? 2.049 38.449 17.970 1.00 76.75 440 PRO A CA 1
ATOM 3518 C C . PRO A 1 440 ? 1.957 37.756 16.608 1.00 76.75 440 PRO A C 1
ATOM 3520 O O . PRO A 1 440 ? 1.035 38.003 15.831 1.00 76.75 440 PRO A O 1
ATOM 3523 N N . LEU A 1 441 ? 2.942 36.918 16.305 1.00 86.75 441 LEU A N 1
ATOM 3524 C CA . LEU A 1 441 ? 3.084 36.257 15.018 1.00 86.75 441 LEU A CA 1
ATOM 3525 C C . LEU A 1 441 ? 3.470 34.799 15.240 1.00 86.75 441 LEU A C 1
ATOM 3527 O O . LEU A 1 441 ? 4.257 34.491 16.134 1.00 86.75 441 LEU A O 1
ATOM 3531 N N . PHE A 1 442 ? 2.896 33.921 14.424 1.00 91.56 442 PHE A N 1
ATOM 3532 C CA . PHE A 1 442 ? 3.187 32.497 14.431 1.00 91.56 442 PHE A CA 1
ATOM 3533 C C . PHE A 1 442 ? 3.774 32.132 13.072 1.00 91.56 442 PHE A C 1
ATOM 3535 O O . PHE A 1 442 ? 3.265 32.577 12.043 1.00 91.56 442 PHE A O 1
ATOM 3542 N N . ALA A 1 443 ? 4.835 31.336 13.054 1.00 93.19 443 ALA A N 1
ATOM 3543 C CA . ALA A 1 443 ? 5.389 30.804 11.815 1.00 93.19 443 ALA A CA 1
ATOM 3544 C C . ALA A 1 443 ? 5.915 29.387 12.027 1.00 93.19 443 ALA A C 1
ATOM 3546 O O . ALA A 1 443 ? 6.334 29.034 13.132 1.00 93.19 443 ALA A O 1
ATOM 3547 N N . SER A 1 444 ? 5.898 28.579 10.974 1.00 95.38 444 SER A N 1
ATOM 3548 C CA . SER A 1 444 ? 6.473 27.238 10.994 1.00 95.38 444 SER A CA 1
ATOM 3549 C C . SER A 1 444 ? 7.009 26.836 9.635 1.00 95.38 444 SER A C 1
ATOM 3551 O O . SER A 1 444 ? 6.439 27.238 8.621 1.00 95.38 444 SER A O 1
ATOM 3553 N N . ASP A 1 445 ? 8.028 25.986 9.646 1.00 95.19 445 ASP A N 1
ATOM 3554 C CA . ASP A 1 445 ? 8.618 25.419 8.439 1.00 95.19 445 ASP A CA 1
ATOM 3555 C C . ASP A 1 445 ? 9.219 24.027 8.707 1.00 95.19 445 ASP A C 1
ATOM 3557 O O . ASP A 1 445 ? 9.503 23.660 9.859 1.00 95.19 445 ASP A O 1
ATOM 3561 N N . GLY A 1 446 ? 9.378 23.238 7.648 1.00 95.31 446 GLY A N 1
ATOM 3562 C CA . GLY A 1 446 ? 9.954 21.904 7.653 1.00 95.31 446 GLY A CA 1
ATOM 3563 C C . GLY A 1 446 ? 11.213 21.803 6.798 1.00 95.31 446 GLY A C 1
ATOM 3564 O O . GLY A 1 446 ? 11.341 22.431 5.760 1.00 95.31 446 GLY A O 1
ATOM 3565 N N . SER A 1 447 ? 12.146 20.937 7.189 1.00 95.44 447 SER A N 1
ATOM 3566 C CA . SER A 1 447 ? 13.333 20.640 6.385 1.00 95.44 447 SER A CA 1
ATOM 3567 C C . SER A 1 447 ? 13.626 19.143 6.339 1.00 95.44 447 SER A C 1
ATOM 3569 O O . SER A 1 447 ? 13.297 18.378 7.254 1.00 95.44 447 SER A O 1
ATOM 3571 N N . MET A 1 448 ? 14.214 18.689 5.231 1.00 95.19 448 MET A N 1
ATOM 3572 C CA . MET A 1 448 ? 14.521 17.280 4.984 1.00 95.19 448 MET A CA 1
ATOM 3573 C C . MET A 1 448 ? 15.827 17.117 4.207 1.00 95.19 448 MET A C 1
ATOM 3575 O O . MET A 1 448 ? 15.993 17.663 3.117 1.00 95.19 448 MET A O 1
ATOM 3579 N N . THR A 1 449 ? 16.708 16.253 4.713 1.00 90.75 449 THR A N 1
ATOM 3580 C CA . THR A 1 449 ? 17.959 15.865 4.053 1.00 90.75 449 THR A CA 1
ATOM 3581 C C . THR A 1 449 ? 18.082 14.334 3.954 1.00 90.75 449 THR A C 1
ATOM 3583 O O . THR A 1 449 ? 17.973 13.645 4.973 1.00 90.75 449 THR A O 1
ATOM 3586 N N . PRO A 1 450 ? 18.311 13.761 2.752 1.00 89.00 450 PRO A N 1
ATOM 3587 C CA . PRO A 1 450 ? 18.335 14.412 1.435 1.00 89.00 450 PRO A CA 1
ATOM 3588 C C . PRO A 1 450 ? 16.926 14.784 0.931 1.00 89.00 450 PRO A C 1
ATOM 3590 O O . PRO A 1 450 ? 15.940 14.156 1.310 1.00 89.00 450 PRO A O 1
ATOM 3593 N N . ALA A 1 451 ? 16.832 15.758 0.018 1.00 81.00 451 ALA A N 1
ATOM 3594 C CA . ALA A 1 451 ? 15.554 16.239 -0.527 1.00 81.00 451 ALA A CA 1
ATOM 3595 C C . ALA A 1 451 ? 14.780 15.180 -1.345 1.00 81.00 451 ALA A C 1
ATOM 3597 O O . ALA A 1 451 ? 13.551 15.198 -1.392 1.00 81.00 451 ALA A O 1
ATOM 3598 N N . THR A 1 452 ? 15.484 14.234 -1.972 1.00 78.38 452 THR A N 1
ATOM 3599 C CA . THR A 1 452 ? 14.893 13.137 -2.757 1.00 78.38 452 THR A CA 1
ATOM 3600 C C . THR A 1 452 ? 15.466 11.790 -2.306 1.00 78.38 452 THR A C 1
ATOM 3602 O O . THR A 1 452 ? 16.390 11.279 -2.944 1.00 78.38 452 THR A O 1
ATOM 3605 N N . PRO A 1 453 ? 14.972 11.227 -1.190 1.00 81.56 453 PRO A N 1
ATOM 3606 C CA . PRO A 1 453 ? 15.485 9.974 -0.651 1.00 81.56 453 PRO A CA 1
ATOM 3607 C C . PRO A 1 453 ? 15.034 8.771 -1.491 1.00 81.56 453 PRO A C 1
ATOM 3609 O O . PRO A 1 453 ? 13.908 8.743 -1.999 1.00 81.56 453 PRO A O 1
ATOM 3612 N N . THR A 1 454 ? 15.892 7.757 -1.619 1.00 79.44 454 THR A N 1
ATOM 3613 C CA . THR A 1 454 ? 15.496 6.435 -2.129 1.00 79.44 454 THR A CA 1
ATOM 3614 C C . THR A 1 454 ? 14.745 5.635 -1.057 1.00 79.44 454 THR A C 1
ATOM 3616 O O . THR A 1 454 ? 14.722 6.000 0.121 1.00 79.44 454 THR A O 1
ATOM 3619 N N . LEU A 1 455 ? 14.087 4.542 -1.459 1.00 81.19 455 LEU A N 1
ATOM 3620 C CA . LEU A 1 455 ? 13.384 3.658 -0.525 1.00 81.19 455 LEU A CA 1
ATOM 3621 C C . LEU A 1 455 ? 14.367 3.116 0.531 1.00 81.19 455 LEU A C 1
ATOM 3623 O O . LEU A 1 455 ? 15.464 2.695 0.178 1.00 81.19 455 LEU A O 1
ATOM 3627 N N . HIS A 1 456 ? 13.973 3.147 1.808 1.00 81.69 456 HIS A N 1
ATOM 3628 C CA . HIS A 1 456 ? 14.787 2.772 2.978 1.00 81.69 456 HIS A CA 1
ATOM 3629 C C . HIS A 1 456 ? 16.036 3.627 3.245 1.00 81.69 456 HIS A C 1
ATOM 3631 O O . HIS A 1 456 ? 16.764 3.357 4.203 1.00 81.69 456 HIS A O 1
ATOM 3637 N N . GLN A 1 457 ? 16.286 4.678 2.457 1.00 83.44 457 GLN A N 1
ATOM 3638 C CA . GLN A 1 457 ? 17.367 5.608 2.754 1.00 83.44 457 GLN A CA 1
ATOM 3639 C C . GLN A 1 457 ? 17.053 6.375 4.038 1.00 83.44 457 GLN A C 1
ATOM 3641 O O . GLN A 1 457 ? 15.978 6.965 4.181 1.00 83.44 457 GLN A O 1
ATOM 3646 N N . TYR A 1 458 ? 18.019 6.399 4.955 1.00 86.12 458 TYR A N 1
ATOM 3647 C CA . TYR A 1 458 ? 17.935 7.249 6.133 1.00 86.12 458 TYR A CA 1
ATOM 3648 C C . TYR A 1 458 ? 17.783 8.714 5.718 1.00 86.12 458 TYR A C 1
ATOM 3650 O O . TYR A 1 458 ? 18.503 9.208 4.846 1.00 86.12 458 TYR A O 1
ATOM 3658 N N . ARG A 1 459 ? 16.859 9.411 6.376 1.00 88.94 459 ARG A N 1
ATOM 3659 C CA . ARG A 1 459 ? 16.579 10.825 6.140 1.00 88.94 459 ARG A CA 1
ATOM 3660 C C . ARG A 1 459 ? 16.440 11.568 7.456 1.00 88.94 459 ARG A C 1
ATOM 3662 O O . ARG A 1 459 ? 15.709 11.133 8.342 1.00 88.94 459 ARG A O 1
ATOM 3669 N N . SER A 1 460 ? 17.144 12.691 7.569 1.00 93.81 460 SER A N 1
ATOM 3670 C CA . SER A 1 460 ? 16.978 13.624 8.679 1.00 93.81 460 SER A CA 1
ATOM 3671 C C . SER A 1 460 ? 15.851 14.583 8.324 1.00 93.81 460 SER A C 1
ATOM 3673 O O . SER A 1 460 ? 15.929 15.299 7.328 1.00 93.81 460 SER A O 1
ATOM 3675 N N . VAL A 1 461 ? 14.786 14.561 9.121 1.00 95.69 461 VAL A N 1
ATOM 3676 C CA . VAL A 1 461 ? 13.600 15.399 8.939 1.00 95.69 461 VAL A CA 1
ATOM 3677 C C . VAL A 1 461 ? 13.395 16.204 10.212 1.00 95.69 461 VAL A C 1
ATOM 3679 O O . VAL A 1 461 ? 13.295 15.635 11.303 1.00 95.69 461 VAL A O 1
ATOM 3682 N N . THR A 1 462 ? 13.356 17.520 10.076 1.00 97.12 462 THR A N 1
ATOM 3683 C CA . THR A 1 462 ? 13.255 18.482 11.175 1.00 97.12 462 THR A CA 1
ATOM 3684 C C . THR A 1 462 ? 12.142 19.468 10.876 1.00 97.12 462 THR A C 1
ATOM 3686 O O . THR A 1 462 ? 11.840 19.735 9.719 1.00 97.12 462 THR A O 1
ATOM 3689 N N . PHE A 1 463 ? 11.522 20.018 11.911 1.00 97.19 463 PHE A N 1
ATOM 3690 C CA . PHE A 1 463 ? 10.643 21.173 11.756 1.00 97.19 463 PHE A CA 1
ATOM 3691 C C . PHE A 1 463 ? 10.983 22.218 12.807 1.00 97.19 463 PHE A C 1
ATOM 3693 O O . PHE A 1 463 ? 11.501 21.887 13.882 1.00 97.19 463 PHE A O 1
ATOM 3700 N N . ALA A 1 464 ? 10.652 23.464 12.499 1.00 96.69 464 ALA A N 1
ATOM 3701 C CA . ALA A 1 464 ? 10.720 24.575 13.424 1.00 96.69 464 ALA A CA 1
ATOM 3702 C C . ALA A 1 464 ? 9.363 25.276 13.500 1.00 96.69 464 ALA A C 1
ATOM 3704 O O . ALA A 1 464 ? 8.641 25.386 12.510 1.00 96.69 464 ALA A O 1
ATOM 3705 N N . ALA A 1 465 ? 9.017 25.756 14.688 1.00 95.69 465 ALA A N 1
ATOM 3706 C CA . ALA A 1 465 ? 7.845 26.592 14.900 1.00 95.69 465 ALA A CA 1
ATOM 3707 C C . ALA A 1 465 ? 8.190 27.704 15.889 1.00 95.69 465 ALA A C 1
ATOM 3709 O O . ALA A 1 465 ? 8.804 27.452 16.926 1.00 95.69 465 ALA A O 1
ATOM 3710 N N . THR A 1 466 ? 7.792 28.931 15.573 1.00 93.31 466 THR A N 1
ATOM 3711 C CA . THR A 1 466 ? 7.977 30.103 16.429 1.00 93.31 466 THR A CA 1
ATOM 3712 C C . THR A 1 466 ? 6.630 30.738 16.740 1.00 93.31 466 THR A C 1
ATOM 3714 O O . THR A 1 466 ? 5.749 30.836 15.882 1.00 93.31 466 THR A O 1
ATOM 3717 N N . THR A 1 467 ? 6.467 31.139 17.993 1.00 89.94 467 THR A N 1
ATOM 3718 C CA . THR A 1 467 ? 5.302 31.829 18.540 1.00 89.94 467 THR A CA 1
ATOM 3719 C C . THR A 1 467 ? 5.790 32.999 19.400 1.00 89.94 467 THR A C 1
ATOM 3721 O O . THR A 1 467 ? 6.987 33.101 19.686 1.00 89.94 467 THR A O 1
ATOM 3724 N N . PRO A 1 468 ? 4.900 33.894 19.865 1.00 87.00 468 PRO A N 1
ATOM 3725 C CA . PRO A 1 468 ? 5.314 35.023 20.699 1.00 87.00 468 PRO A CA 1
ATOM 3726 C C . PRO A 1 468 ? 5.970 34.617 22.029 1.00 87.00 468 PRO A C 1
ATOM 3728 O O . PRO A 1 468 ? 6.683 35.420 22.625 1.00 87.00 468 PRO A O 1
ATOM 3731 N N . SER A 1 469 ? 5.708 33.399 22.512 1.00 86.06 469 SER A N 1
ATOM 3732 C CA . SER A 1 469 ? 6.151 32.915 23.824 1.00 86.06 469 SER A CA 1
ATOM 3733 C C . SER A 1 469 ? 7.177 31.787 23.760 1.00 86.06 469 SER A C 1
ATOM 3735 O O . SER A 1 469 ? 7.872 31.562 24.749 1.00 86.06 469 SER A O 1
ATOM 3737 N N . SER A 1 470 ? 7.298 31.073 22.638 1.00 90.94 470 SER A N 1
ATOM 3738 C CA . SER A 1 470 ? 8.276 29.995 22.501 1.00 90.94 470 SER A CA 1
ATOM 3739 C C . SER A 1 470 ? 8.767 29.833 21.063 1.00 90.94 470 SER A C 1
ATOM 3741 O O . SER A 1 470 ? 8.120 30.231 20.098 1.00 90.94 470 SER A O 1
ATOM 3743 N N . THR A 1 471 ? 9.940 29.234 20.902 1.00 93.94 471 THR A N 1
ATOM 3744 C CA . THR A 1 471 ? 10.418 28.746 19.607 1.00 93.94 471 THR A CA 1
ATOM 3745 C C . THR A 1 471 ? 10.909 27.332 19.801 1.00 93.94 471 THR A C 1
ATOM 3747 O O . THR A 1 471 ? 11.666 27.076 20.732 1.00 93.94 471 THR A O 1
ATOM 3750 N N . ILE A 1 472 ? 10.477 26.406 18.953 1.00 94.94 472 ILE A N 1
ATOM 3751 C CA . ILE A 1 472 ? 10.846 24.997 19.050 1.00 94.94 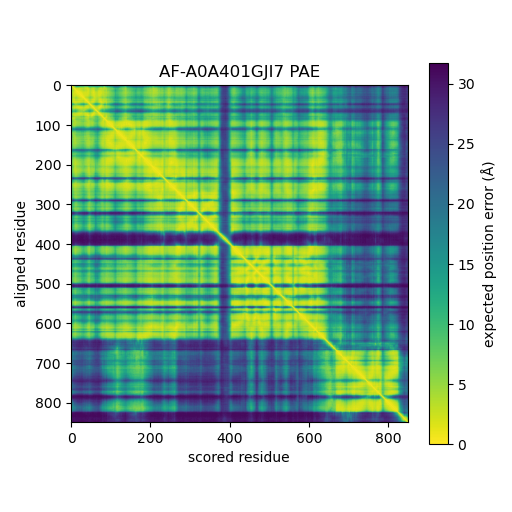472 ILE A CA 1
ATOM 3752 C C . ILE A 1 472 ? 11.447 24.497 17.758 1.00 94.94 472 ILE A C 1
ATOM 3754 O O . ILE A 1 472 ? 11.031 24.894 16.672 1.00 94.94 472 ILE A O 1
ATOM 3758 N N . VAL A 1 473 ? 12.389 23.572 17.904 1.00 96.38 473 VAL A N 1
ATOM 3759 C CA . VAL A 1 473 ? 12.940 22.783 16.809 1.00 96.38 473 VAL A CA 1
ATOM 3760 C C . VAL A 1 473 ? 12.961 21.330 17.258 1.00 96.38 473 VAL A C 1
ATOM 3762 O O . VAL A 1 473 ? 13.396 21.024 18.368 1.00 96.38 473 VAL A O 1
ATOM 3765 N N . CYS A 1 474 ? 12.441 20.434 16.430 1.00 96.25 474 CYS A N 1
ATOM 3766 C CA . CYS A 1 474 ? 12.301 19.018 16.762 1.00 96.25 474 CYS A CA 1
ATOM 3767 C C . CYS A 1 474 ? 12.702 18.141 15.574 1.00 96.25 474 CYS A C 1
ATOM 3769 O O . CYS A 1 474 ? 12.573 18.540 14.416 1.00 96.25 474 CYS A O 1
ATOM 3771 N N . SER A 1 475 ? 13.160 16.922 15.866 1.00 96.00 475 SER A N 1
ATOM 3772 C CA . SER A 1 475 ? 13.421 15.888 14.861 1.00 96.00 475 SER A CA 1
ATOM 3773 C C . SER A 1 475 ? 12.228 14.944 14.751 1.00 96.00 475 SER A C 1
ATOM 3775 O O . SER A 1 475 ? 11.721 14.460 15.759 1.00 96.00 475 SER A O 1
ATOM 3777 N N . LEU A 1 476 ? 11.818 14.608 13.528 1.00 94.38 476 LEU A N 1
ATOM 3778 C CA . LEU A 1 476 ? 10.780 13.609 13.258 1.00 94.38 476 LEU A CA 1
ATOM 3779 C C . LEU A 1 476 ? 11.327 12.175 13.179 1.00 94.38 476 LEU A C 1
ATOM 3781 O O . LEU A 1 476 ? 10.733 11.317 12.528 1.00 94.38 476 LEU A O 1
ATOM 3785 N N . SER A 1 477 ? 12.436 11.869 13.857 1.00 90.81 477 SER A N 1
ATOM 3786 C CA . SER A 1 477 ? 13.006 10.513 13.868 1.00 90.81 477 SER A CA 1
ATOM 3787 C C . SER A 1 477 ? 12.076 9.455 14.486 1.00 90.81 477 SER A C 1
ATOM 3789 O O . SER A 1 477 ? 12.234 8.267 14.200 1.00 90.81 477 SER A O 1
ATOM 3791 N N . SER A 1 478 ? 11.041 9.860 15.236 1.00 88.31 478 SER A N 1
ATOM 3792 C CA . SER A 1 478 ? 9.954 8.981 15.695 1.00 88.31 478 SER A CA 1
ATOM 3793 C C . SER A 1 478 ? 9.148 8.349 14.545 1.00 88.31 478 SER A C 1
ATOM 3795 O O . SER A 1 478 ? 8.621 7.250 14.708 1.00 88.31 478 SER A O 1
ATOM 3797 N N . PHE A 1 479 ? 9.124 8.980 13.364 1.00 88.69 479 PHE A N 1
ATOM 3798 C CA . PHE A 1 479 ? 8.530 8.454 12.126 1.00 88.69 479 PHE A CA 1
ATOM 3799 C C . PHE A 1 479 ? 9.507 7.599 11.296 1.00 88.69 479 PHE A C 1
ATOM 3801 O O . PHE A 1 479 ? 9.138 7.113 10.226 1.00 88.69 479 PHE A O 1
ATOM 3808 N N . ARG A 1 480 ? 10.748 7.403 11.771 1.00 89.88 480 ARG A N 1
ATOM 3809 C CA . ARG A 1 480 ? 11.811 6.630 11.103 1.00 89.88 480 ARG A CA 1
ATOM 3810 C C . ARG A 1 480 ? 11.981 7.039 9.632 1.00 89.88 480 ARG A C 1
ATOM 3812 O O . ARG A 1 480 ? 11.822 8.204 9.273 1.00 89.88 480 ARG A O 1
ATOM 3819 N N . ASN A 1 481 ? 12.284 6.076 8.763 1.00 88.50 481 ASN A N 1
ATOM 3820 C CA . ASN A 1 481 ? 12.434 6.313 7.338 1.00 88.50 481 ASN A CA 1
ATOM 3821 C C . ASN A 1 481 ? 11.107 6.616 6.632 1.00 88.50 481 ASN A C 1
ATOM 3823 O O . ASN A 1 481 ? 11.172 6.851 5.436 1.00 88.50 481 ASN A O 1
ATOM 3827 N N . SER A 1 482 ? 9.930 6.648 7.276 1.00 88.44 482 SER A N 1
ATOM 3828 C CA . SER A 1 482 ? 8.682 7.138 6.648 1.00 88.44 482 SER A CA 1
ATOM 3829 C C . SER A 1 482 ? 8.507 8.655 6.753 1.00 88.44 482 SER A C 1
ATOM 3831 O O . SER A 1 482 ? 7.717 9.226 5.997 1.00 88.44 482 SER A O 1
ATOM 3833 N N . ALA A 1 483 ? 9.280 9.320 7.620 1.00 90.44 483 ALA A N 1
ATOM 3834 C CA . ALA A 1 483 ? 9.267 10.772 7.775 1.00 90.44 483 ALA A CA 1
ATOM 3835 C C . ALA A 1 483 ? 9.532 11.475 6.436 1.00 90.44 483 ALA A C 1
ATOM 3837 O O . ALA A 1 483 ? 10.506 11.178 5.758 1.00 90.44 483 ALA A O 1
ATOM 3838 N N . SER A 1 484 ? 8.710 12.443 6.047 1.00 91.50 484 SER A N 1
ATOM 3839 C CA . SER A 1 484 ? 8.919 13.219 4.815 1.00 91.50 484 SER A CA 1
ATOM 3840 C C . SER A 1 484 ? 8.884 14.708 5.102 1.00 91.50 484 SER A C 1
ATOM 3842 O O . SER A 1 484 ? 8.355 15.110 6.135 1.00 91.50 484 SER A O 1
ATOM 3844 N N . ILE A 1 485 ? 9.324 15.523 4.141 1.00 93.00 485 ILE A N 1
ATOM 3845 C CA . ILE A 1 485 ? 9.167 16.982 4.205 1.00 93.00 485 ILE A CA 1
ATOM 3846 C C . ILE A 1 485 ? 7.729 17.377 4.568 1.00 93.00 485 ILE A C 1
ATOM 3848 O O . ILE A 1 485 ? 7.512 18.101 5.522 1.00 93.00 485 ILE A O 1
ATOM 3852 N N . LEU A 1 486 ? 6.729 16.742 3.946 1.00 92.31 486 LEU A N 1
ATOM 3853 C CA . LEU A 1 486 ? 5.315 16.986 4.261 1.00 92.31 486 LEU A CA 1
ATOM 3854 C C . LEU A 1 486 ? 4.925 16.674 5.715 1.00 92.31 486 LEU A C 1
ATOM 3856 O O . LEU A 1 486 ? 4.028 17.321 6.242 1.00 92.31 486 LEU A O 1
ATOM 3860 N N . HIS A 1 487 ? 5.580 15.713 6.376 1.00 93.75 487 HIS A N 1
ATOM 3861 C CA . HIS A 1 487 ? 5.361 15.504 7.806 1.00 93.75 487 HIS A CA 1
ATOM 3862 C C . HIS A 1 487 ? 5.919 16.687 8.602 1.00 93.75 487 HIS A C 1
ATOM 3864 O O . HIS A 1 487 ? 5.226 17.176 9.482 1.00 93.75 487 HIS A O 1
ATOM 3870 N N . ALA A 1 488 ? 7.123 17.171 8.276 1.00 95.12 488 ALA A N 1
ATOM 3871 C CA . ALA A 1 488 ? 7.732 18.323 8.945 1.00 95.12 488 ALA A CA 1
ATOM 3872 C C . ALA A 1 488 ? 6.883 19.590 8.816 1.00 95.12 488 ALA A C 1
ATOM 3874 O O . ALA A 1 488 ? 6.565 20.205 9.830 1.00 95.12 488 ALA A O 1
ATOM 3875 N N . GLU A 1 489 ? 6.444 19.902 7.597 1.00 95.31 489 GLU A N 1
ATOM 3876 C CA . GLU A 1 489 ? 5.593 21.057 7.293 1.00 95.31 489 GLU A CA 1
ATOM 3877 C C . GLU A 1 489 ? 4.334 21.088 8.164 1.00 95.31 489 GLU A C 1
ATOM 3879 O O . GLU A 1 489 ? 4.016 22.070 8.834 1.00 95.31 489 GLU A O 1
ATOM 3884 N N . VAL A 1 490 ? 3.600 19.971 8.193 1.00 95.38 490 VAL A N 1
ATOM 3885 C CA . VAL A 1 490 ? 2.321 19.902 8.907 1.00 95.38 490 VAL A CA 1
ATOM 3886 C C . VAL A 1 490 ? 2.534 19.804 10.417 1.00 95.38 490 VAL A C 1
ATOM 3888 O O . VAL A 1 490 ? 1.760 20.383 11.178 1.00 95.38 490 VAL A O 1
ATOM 3891 N N . TYR A 1 491 ? 3.584 19.118 10.876 1.00 96.19 491 TYR A N 1
ATOM 3892 C CA . TYR A 1 491 ? 3.893 19.043 12.305 1.00 96.19 491 TYR A CA 1
ATOM 3893 C C . TYR A 1 491 ? 4.294 20.416 12.863 1.00 96.19 491 TYR A C 1
ATOM 3895 O O . TYR A 1 491 ? 3.845 20.782 13.949 1.00 96.19 491 TYR A O 1
ATOM 3903 N N . GLY A 1 492 ? 5.059 21.210 12.106 1.00 95.44 492 GLY A N 1
ATOM 3904 C CA . GLY A 1 492 ? 5.373 22.594 12.463 1.00 95.44 492 GLY A CA 1
ATOM 3905 C C . GLY A 1 492 ? 4.116 23.439 12.672 1.00 95.44 492 GLY A C 1
ATOM 3906 O O . GLY A 1 492 ? 3.988 24.112 13.698 1.00 95.44 492 GLY A O 1
ATOM 3907 N N . LEU A 1 493 ? 3.140 23.318 11.768 1.00 94.94 493 LEU A N 1
ATOM 3908 C CA . LEU A 1 493 ? 1.846 23.994 11.893 1.00 94.94 493 LEU A CA 1
ATOM 3909 C C . LEU A 1 493 ? 1.072 23.558 13.144 1.00 94.94 493 LEU A C 1
ATOM 3911 O O . LEU A 1 493 ? 0.521 24.402 13.848 1.00 94.94 493 LEU A O 1
ATOM 3915 N N . ILE A 1 494 ? 1.052 22.257 13.452 1.00 94.94 494 ILE A N 1
ATOM 3916 C CA . ILE A 1 494 ? 0.416 21.715 14.667 1.00 94.94 494 ILE A CA 1
ATOM 3917 C C . ILE A 1 494 ? 1.075 22.290 15.920 1.00 94.94 494 ILE A C 1
ATOM 3919 O O . ILE A 1 494 ? 0.388 22.756 16.828 1.00 94.94 494 ILE A O 1
ATOM 3923 N N . ALA A 1 495 ? 2.406 22.289 15.963 1.00 94.50 495 ALA A N 1
ATOM 3924 C CA . ALA A 1 495 ? 3.155 22.795 17.100 1.00 94.50 495 ALA A CA 1
ATOM 3925 C C . ALA A 1 495 ? 2.910 24.287 17.357 1.00 94.50 495 ALA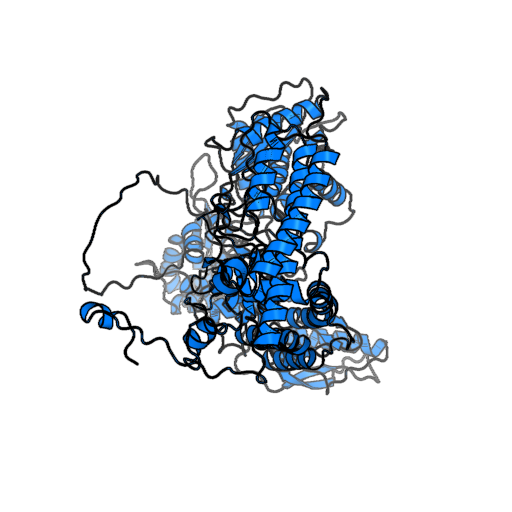 A C 1
ATOM 3927 O O . ALA A 1 495 ? 2.794 24.687 18.516 1.00 94.50 495 ALA A O 1
ATOM 3928 N N . ALA A 1 496 ? 2.808 25.096 16.299 1.00 92.25 496 ALA A N 1
ATOM 3929 C CA . ALA A 1 496 ? 2.454 26.506 16.414 1.00 92.25 496 ALA A CA 1
ATOM 3930 C C . ALA A 1 496 ? 0.991 26.693 16.855 1.00 92.25 496 ALA A C 1
ATOM 3932 O O . ALA A 1 496 ? 0.712 27.506 17.736 1.00 92.25 496 ALA A O 1
ATOM 3933 N N . ALA A 1 497 ? 0.061 25.913 16.289 1.00 90.81 497 ALA A N 1
ATOM 3934 C CA . ALA A 1 497 ? -1.366 26.007 16.590 1.00 90.81 497 ALA A CA 1
ATOM 3935 C C . ALA A 1 497 ? -1.699 25.648 18.049 1.00 90.81 497 ALA A C 1
ATOM 3937 O O . ALA A 1 497 ? -2.508 26.329 18.675 1.00 90.81 497 ALA A O 1
ATOM 3938 N N . LEU A 1 498 ? -1.041 24.633 18.620 1.00 90.50 498 LEU A N 1
ATOM 3939 C CA . LEU A 1 498 ? -1.242 24.201 20.014 1.00 90.50 498 LEU A CA 1
ATOM 3940 C C . LEU A 1 498 ? -0.782 25.217 21.069 1.00 90.50 498 LEU A C 1
ATOM 3942 O O . LEU A 1 498 ? -1.102 25.063 22.249 1.00 90.50 498 LEU A O 1
ATOM 3946 N N . GLN A 1 499 ? -0.007 26.218 20.661 1.00 85.50 499 GLN A N 1
ATOM 3947 C CA . GLN A 1 499 ? 0.502 27.277 21.530 1.00 85.50 499 GLN A CA 1
ATOM 3948 C C . GLN A 1 499 ? -0.293 28.580 21.414 1.00 85.50 499 GLN A C 1
ATOM 3950 O O . GLN A 1 499 ? 0.022 29.551 22.105 1.00 85.50 499 GLN A O 1
ATOM 3955 N N . ALA A 1 500 ? -1.294 28.642 20.533 1.00 79.19 500 ALA A N 1
ATOM 3956 C CA . ALA A 1 500 ? -2.113 29.834 20.432 1.00 79.19 500 ALA A CA 1
ATOM 3957 C C . ALA A 1 500 ? -2.988 30.010 21.684 1.00 79.19 500 ALA A C 1
ATOM 3959 O O . ALA A 1 500 ? -3.569 29.040 22.175 1.00 79.19 500 ALA A O 1
ATOM 3960 N N . PRO A 1 501 ? -3.087 31.241 22.215 1.00 67.12 501 PRO A N 1
ATOM 3961 C CA . PRO A 1 501 ? -3.872 31.511 23.410 1.00 67.12 501 PRO A CA 1
ATOM 3962 C C . PRO A 1 501 ? -5.364 31.252 23.160 1.00 67.12 501 PRO A C 1
ATOM 3964 O O . PRO A 1 501 ? -5.926 31.719 22.171 1.00 67.12 501 PRO A O 1
ATOM 3967 N N . THR A 1 502 ? -6.007 30.537 24.085 1.00 61.47 502 THR A N 1
ATOM 3968 C CA . THR A 1 502 ? -7.452 30.248 24.073 1.00 61.47 502 THR A CA 1
ATOM 3969 C C . THR A 1 502 ? -8.314 31.448 24.486 1.00 61.47 502 THR A C 1
ATOM 3971 O O . THR A 1 502 ? -9.462 31.531 24.068 1.00 61.47 502 THR A O 1
ATOM 3974 N N . ASP A 1 503 ? -7.757 32.407 25.238 1.00 50.78 503 ASP A N 1
ATOM 3975 C CA . ASP A 1 503 ? -8.452 33.597 25.764 1.00 50.78 503 ASP A CA 1
ATOM 3976 C C . ASP A 1 503 ? -8.086 34.886 24.999 1.00 50.78 503 ASP A C 1
ATOM 3978 O O . ASP A 1 503 ? -7.543 35.841 25.557 1.00 50.78 503 ASP A O 1
ATOM 3982 N N . LEU A 1 504 ? -8.389 34.959 23.700 1.00 53.06 504 LEU A N 1
ATOM 3983 C CA . LEU A 1 504 ? -8.391 36.244 22.984 1.00 53.06 504 LEU A CA 1
ATOM 3984 C C . LEU A 1 504 ? -9.762 36.915 23.136 1.00 53.06 504 LEU A C 1
ATOM 3986 O O . LEU A 1 504 ? -10.572 36.969 22.211 1.00 53.06 504 LEU A O 1
ATOM 3990 N N . SER A 1 505 ? -10.039 37.427 24.336 1.00 46.00 505 SER A N 1
ATOM 3991 C CA . SER A 1 505 ? -11.210 38.265 24.577 1.00 46.00 505 SER A CA 1
ATOM 3992 C C . SER A 1 505 ? -11.091 39.588 23.805 1.00 46.00 505 SER A C 1
ATOM 3994 O O . SER A 1 505 ? -10.265 40.435 24.134 1.00 46.00 505 SER A O 1
ATOM 3996 N N . HIS A 1 506 ? -11.971 39.776 22.820 1.00 45.88 506 HIS A N 1
ATOM 3997 C CA . HIS A 1 506 ? -12.432 41.072 22.310 1.00 45.88 506 HIS A CA 1
ATOM 3998 C C . HIS A 1 506 ? -11.398 42.064 21.737 1.00 45.88 506 HIS A C 1
ATOM 4000 O O . HIS A 1 506 ? -11.461 43.243 22.068 1.00 45.88 506 HIS A O 1
ATOM 4006 N N . THR A 1 507 ? -10.567 41.667 20.770 1.00 45.91 507 THR A N 1
ATOM 4007 C CA . THR A 1 507 ? -10.089 42.595 19.716 1.00 45.91 507 THR A CA 1
ATOM 4008 C C . THR A 1 507 ? -9.659 41.839 18.446 1.00 45.91 507 THR A C 1
ATOM 4010 O O . THR A 1 507 ? -8.844 40.925 18.529 1.00 45.91 507 THR A O 1
ATOM 4013 N N . PRO A 1 508 ? -10.171 42.188 17.246 1.00 55.28 508 PRO A N 1
ATOM 4014 C CA . PRO A 1 508 ? -9.572 41.757 15.984 1.00 55.28 508 PRO A CA 1
ATOM 4015 C C . PRO A 1 508 ? -8.282 42.550 15.680 1.00 55.28 508 PRO A C 1
ATOM 4017 O O . PRO A 1 508 ? -8.169 43.701 16.113 1.00 55.28 508 PRO A O 1
ATOM 4020 N N . PRO A 1 509 ? -7.353 42.005 14.869 1.00 57.91 509 PRO A N 1
ATOM 4021 C CA . PRO A 1 509 ? -7.451 40.737 14.148 1.00 57.91 509 PRO A CA 1
ATOM 4022 C C . PRO A 1 509 ? -6.749 39.564 14.847 1.00 57.91 509 PRO A C 1
ATOM 4024 O O . PRO A 1 509 ? -5.736 39.707 15.525 1.00 57.91 509 PRO A O 1
ATOM 4027 N N . SER A 1 510 ? -7.294 38.381 14.587 1.00 67.06 510 SER A N 1
ATOM 4028 C CA . SER A 1 510 ? -6.616 37.090 14.640 1.00 67.06 510 SER A CA 1
ATOM 4029 C C . SER A 1 510 ? -5.116 37.138 14.327 1.00 67.06 510 SER A C 1
ATOM 4031 O O . SER A 1 510 ? -4.766 37.615 13.240 1.00 67.06 510 SER A O 1
ATOM 4033 N N . PRO A 1 511 ? -4.227 36.578 15.169 1.00 75.88 511 PRO A N 1
ATOM 4034 C CA . PRO A 1 511 ? -2.838 36.431 14.770 1.00 75.88 511 PRO A CA 1
ATOM 4035 C C . PRO A 1 511 ? -2.735 35.429 13.599 1.00 75.88 511 PRO A C 1
ATOM 4037 O O . PRO A 1 511 ? -3.334 34.350 13.653 1.00 75.88 511 PRO A O 1
ATOM 4040 N N . PRO A 1 512 ? -2.022 35.767 12.515 1.00 86.75 512 PRO A N 1
ATOM 4041 C CA . PRO A 1 512 ? -1.796 34.852 11.401 1.00 86.75 512 PRO A CA 1
ATOM 4042 C C . PRO A 1 512 ? -0.733 33.797 11.743 1.00 86.75 512 PRO A C 1
ATOM 4044 O O . PRO A 1 512 ? 0.263 34.096 12.408 1.00 86.75 512 PRO A O 1
ATOM 4047 N N . LEU A 1 513 ? -0.942 32.576 11.242 1.00 90.75 513 LEU A N 1
ATOM 4048 C CA . LEU A 1 513 ? 0.056 31.504 11.205 1.00 90.75 513 LEU A CA 1
ATOM 4049 C C . LEU A 1 513 ? 0.651 31.434 9.802 1.00 90.75 513 LEU A C 1
ATOM 4051 O O . LEU A 1 513 ? -0.054 31.091 8.852 1.00 90.75 513 LEU A O 1
ATOM 4055 N N . TYR A 1 514 ? 1.927 31.784 9.676 1.00 92.25 514 TYR A N 1
ATOM 4056 C CA . TYR A 1 514 ? 2.637 31.834 8.405 1.00 92.25 514 TYR A CA 1
ATOM 4057 C C . TYR A 1 514 ? 3.372 30.529 8.091 1.00 92.25 514 TYR A C 1
ATOM 4059 O O . TYR A 1 514 ? 3.996 29.922 8.958 1.00 92.25 514 TYR A O 1
ATOM 4067 N N . THR A 1 515 ? 3.299 30.128 6.827 1.00 93.75 515 THR A N 1
ATOM 4068 C CA . THR A 1 515 ? 4.051 29.016 6.232 1.00 93.75 515 THR A CA 1
ATOM 4069 C C . THR A 1 515 ? 4.199 29.278 4.737 1.00 93.75 515 THR A C 1
ATOM 4071 O O . THR A 1 515 ? 3.314 29.887 4.118 1.00 93.75 515 THR A O 1
ATOM 4074 N N . ASP A 1 516 ? 5.277 28.803 4.133 1.00 91.44 516 ASP A N 1
ATOM 4075 C CA . ASP A 1 516 ? 5.453 28.784 2.681 1.00 91.44 516 ASP A CA 1
ATOM 4076 C C . ASP A 1 516 ? 4.909 27.510 2.017 1.00 91.44 516 ASP A C 1
ATOM 4078 O O . ASP A 1 516 ? 4.843 27.415 0.786 1.00 91.44 516 ASP A O 1
ATOM 4082 N N . HIS A 1 517 ? 4.373 26.567 2.792 1.00 92.75 517 HIS A N 1
ATOM 4083 C CA . HIS A 1 517 ? 3.763 25.371 2.239 1.00 92.75 517 HIS A CA 1
ATOM 4084 C C . HIS A 1 517 ? 2.327 25.634 1.748 1.00 92.75 517 HIS A C 1
ATOM 4086 O O . HIS A 1 517 ? 1.318 25.314 2.387 1.00 92.75 517 HIS A O 1
ATOM 4092 N N . LEU A 1 518 ? 2.224 26.195 0.537 1.00 90.31 518 LEU A N 1
ATOM 4093 C CA . LEU A 1 518 ? 0.970 26.587 -0.124 1.00 90.31 518 LEU A CA 1
ATOM 4094 C C . LEU A 1 518 ? -0.095 25.478 -0.149 1.00 90.31 518 LEU A C 1
ATOM 4096 O O . LEU A 1 518 ? -1.293 25.759 -0.034 1.00 90.31 518 LEU A O 1
ATOM 4100 N N . ASN A 1 519 ? 0.327 24.222 -0.316 1.00 88.94 519 ASN A N 1
ATOM 4101 C CA . ASN A 1 519 ? -0.585 23.082 -0.366 1.00 88.94 519 ASN A CA 1
ATOM 4102 C C . ASN A 1 519 ? -1.275 22.851 0.984 1.00 88.94 519 ASN A C 1
ATOM 4104 O O . ASN A 1 519 ? -2.488 22.645 0.991 1.00 88.94 519 ASN A O 1
ATOM 4108 N N . SER A 1 520 ? -0.548 22.962 2.106 1.00 90.62 520 SER A N 1
ATOM 4109 C CA . SER A 1 520 ? -1.143 22.863 3.449 1.00 90.62 520 SER A CA 1
ATOM 4110 C C . SER A 1 520 ? -2.183 23.954 3.659 1.00 90.62 520 SER A C 1
ATOM 4112 O O . SER A 1 520 ? -3.308 23.661 4.060 1.00 90.62 520 SER A O 1
ATOM 4114 N N . THR A 1 521 ? -1.845 25.198 3.310 1.00 89.88 521 THR A N 1
ATOM 4115 C CA . THR A 1 521 ? -2.743 26.351 3.454 1.00 89.88 521 THR A CA 1
ATOM 4116 C C . THR A 1 521 ? -4.032 26.177 2.661 1.00 89.88 521 THR A C 1
ATOM 4118 O O . THR A 1 521 ? -5.124 26.341 3.204 1.00 89.88 521 THR A O 1
ATOM 4121 N N . ARG A 1 522 ? -3.933 25.799 1.380 1.00 89.38 522 ARG A N 1
ATOM 4122 C CA . ARG A 1 522 ? -5.108 25.572 0.524 1.00 89.38 522 ARG A CA 1
ATOM 4123 C C . ARG A 1 522 ? -5.976 24.432 1.039 1.00 89.38 522 ARG A C 1
ATOM 4125 O O . ARG A 1 522 ? -7.198 24.566 1.071 1.00 89.38 522 ARG A O 1
ATOM 4132 N N . LEU A 1 523 ? -5.348 23.326 1.429 1.00 88.38 523 LEU A N 1
ATOM 4133 C CA . LEU A 1 523 ? -6.049 22.129 1.870 1.00 88.38 523 LEU A CA 1
ATOM 4134 C C . LEU A 1 523 ? -6.801 22.365 3.183 1.00 88.38 523 LEU A C 1
ATOM 4136 O O . LEU A 1 523 ? -7.990 22.059 3.268 1.00 88.38 523 LEU A O 1
ATOM 4140 N N . ILE A 1 524 ? -6.138 22.958 4.178 1.00 88.50 524 ILE A N 1
ATOM 4141 C CA . ILE A 1 524 ? -6.737 23.239 5.485 1.00 88.50 524 ILE A CA 1
ATOM 4142 C C . ILE A 1 524 ? -7.822 24.310 5.368 1.00 88.50 524 ILE A C 1
ATOM 4144 O O . ILE A 1 524 ? -8.958 24.037 5.755 1.00 88.50 524 ILE A O 1
ATOM 4148 N N . ASN A 1 525 ? -7.538 25.468 4.760 1.00 87.50 525 ASN A N 1
ATOM 4149 C CA . ASN A 1 525 ? -8.532 26.542 4.630 1.00 87.50 525 ASN A CA 1
ATOM 4150 C C . ASN A 1 525 ? -9.754 26.092 3.816 1.00 87.50 525 ASN A C 1
ATOM 4152 O O . ASN A 1 525 ? -10.888 26.402 4.184 1.00 87.50 525 ASN A O 1
ATOM 4156 N N . GLY A 1 526 ? -9.546 25.303 2.755 1.00 84.00 526 GLY A N 1
ATOM 4157 C CA . GLY A 1 526 ? -10.637 24.691 1.996 1.00 84.00 526 GLY A CA 1
ATOM 4158 C C . GLY A 1 526 ? -11.476 23.729 2.843 1.00 84.00 526 GLY A C 1
ATOM 4159 O O . GLY A 1 526 ? -12.702 23.764 2.778 1.00 84.00 526 GLY A O 1
ATOM 4160 N N . SER A 1 527 ? -10.832 22.913 3.684 1.00 84.19 527 SER A N 1
ATOM 4161 C CA . SER A 1 527 ? -11.522 21.953 4.558 1.00 84.19 527 SER A CA 1
ATOM 4162 C C . SER A 1 527 ? -12.277 22.587 5.729 1.00 84.19 527 SER A C 1
ATOM 4164 O O . SER A 1 527 ? -13.261 22.013 6.189 1.00 84.19 527 SER A O 1
ATOM 4166 N N . LEU A 1 528 ? -11.826 23.749 6.208 1.00 82.38 528 LEU A N 1
ATOM 4167 C CA . LEU A 1 528 ? -12.495 24.532 7.251 1.00 82.38 528 LEU A CA 1
ATOM 4168 C C . LEU A 1 528 ? -13.666 25.344 6.683 1.00 82.38 528 LEU A C 1
ATOM 4170 O O . LEU A 1 528 ? -14.660 25.551 7.368 1.00 82.38 528 LEU A O 1
ATOM 4174 N N . SER A 1 529 ? -13.565 25.773 5.419 1.00 78.38 529 SER A N 1
ATOM 4175 C CA . SER A 1 529 ? -14.623 26.522 4.722 1.00 78.38 529 SER A CA 1
ATOM 4176 C C . SER A 1 529 ? -15.771 25.633 4.227 1.00 78.38 529 SER A C 1
ATOM 4178 O O . SER A 1 529 ? -16.845 26.134 3.894 1.00 78.38 529 SER A O 1
ATOM 4180 N N . ALA A 1 530 ? -15.556 24.319 4.132 1.00 72.19 530 ALA A N 1
ATOM 4181 C CA . ALA A 1 530 ? -16.581 23.373 3.716 1.00 72.19 530 ALA A CA 1
ATOM 4182 C C . ALA A 1 530 ? -17.653 23.214 4.808 1.00 72.19 530 ALA A C 1
ATOM 4184 O O . ALA A 1 530 ? -17.344 22.966 5.970 1.00 72.19 530 ALA A O 1
ATOM 4185 N N . SER A 1 531 ? -18.933 23.275 4.424 1.00 61.38 531 SER A N 1
ATOM 4186 C CA . SER A 1 531 ? -20.078 23.083 5.334 1.00 61.38 531 SER A CA 1
ATOM 4187 C C . SER A 1 531 ? -20.200 21.661 5.896 1.00 61.38 531 SER A C 1
ATOM 4189 O O . SER A 1 531 ? -21.053 21.391 6.737 1.00 61.38 531 SER A O 1
ATOM 4191 N N . SER A 1 532 ? -19.379 20.727 5.418 1.00 60.72 532 SER A N 1
ATOM 4192 C CA . SER A 1 532 ? -19.345 19.333 5.849 1.00 60.72 532 SER A CA 1
ATOM 4193 C C . SER A 1 532 ? -17.894 18.879 6.005 1.00 60.72 532 SER A C 1
ATOM 4195 O O . SER A 1 532 ? -17.044 19.301 5.216 1.00 60.72 532 SER A O 1
ATOM 4197 N N . PRO A 1 533 ? -17.591 18.015 6.991 1.00 63.97 533 PRO A N 1
ATOM 4198 C CA . PRO A 1 533 ? -16.257 17.455 7.134 1.00 63.97 533 PRO A CA 1
ATOM 4199 C C . PRO A 1 533 ? -15.833 16.720 5.852 1.00 63.97 533 PRO A C 1
ATOM 4201 O O . PRO A 1 533 ? -16.675 16.079 5.213 1.00 63.97 533 PRO A O 1
ATOM 4204 N N . PRO A 1 534 ? -14.544 16.793 5.467 1.00 63.94 534 PRO A N 1
ATOM 4205 C CA . PRO A 1 534 ? -14.039 16.073 4.315 1.00 63.94 534 PRO A CA 1
ATOM 4206 C C . PRO A 1 534 ? -14.281 14.578 4.509 1.00 63.94 534 PRO A C 1
ATOM 4208 O O . PRO A 1 534 ? -14.057 14.022 5.588 1.00 63.94 534 PRO A O 1
ATOM 4211 N N . LEU A 1 535 ? -14.770 13.924 3.457 1.00 61.00 535 LEU A N 1
ATOM 4212 C CA . LEU A 1 535 ? -15.030 12.490 3.497 1.00 61.00 535 LEU A CA 1
ATOM 4213 C C . LEU A 1 535 ? -13.697 11.741 3.697 1.00 61.00 535 LEU A C 1
ATOM 4215 O O . LEU A 1 535 ? -12.692 12.152 3.114 1.00 61.00 535 LEU A O 1
ATOM 4219 N N . PRO A 1 536 ? -13.663 10.615 4.438 1.00 59.91 536 PRO A N 1
ATOM 4220 C CA . PRO A 1 536 ? -12.421 9.896 4.757 1.00 59.91 536 PRO A CA 1
ATOM 4221 C C . PRO A 1 536 ? -11.530 9.556 3.548 1.00 59.91 536 PRO A C 1
ATOM 4223 O O . PRO A 1 536 ? -10.309 9.505 3.673 1.00 59.91 536 PRO A O 1
ATOM 4226 N N . HIS A 1 537 ? -12.128 9.369 2.365 1.00 65.81 537 HIS A N 1
ATOM 4227 C CA . HIS A 1 537 ? -11.418 9.064 1.120 1.00 65.81 537 HIS A CA 1
ATOM 4228 C C . HIS A 1 537 ? -10.776 10.282 0.439 1.00 65.81 537 HIS A C 1
ATOM 4230 O O . HIS A 1 537 ? -9.892 10.109 -0.390 1.00 65.81 537 HIS A O 1
ATOM 4236 N N . GLN A 1 538 ? -11.187 11.516 0.753 1.00 70.19 538 GLN A N 1
ATOM 4237 C CA . GLN A 1 538 ? -10.617 12.710 0.110 1.00 70.19 538 GLN A CA 1
ATOM 4238 C C . GLN A 1 538 ? -9.135 12.883 0.452 1.00 70.19 538 GLN A C 1
ATOM 4240 O O . GLN A 1 538 ? -8.377 13.435 -0.341 1.00 70.19 538 GLN A O 1
ATOM 4245 N N . TRP A 1 539 ? -8.722 12.399 1.626 1.00 77.00 539 TRP A N 1
ATOM 4246 C CA . TRP A 1 539 ? -7.354 12.500 2.132 1.00 77.00 539 TRP A CA 1
ATOM 4247 C C . TRP A 1 539 ? -6.640 11.148 2.214 1.00 77.00 539 TRP A C 1
ATOM 4249 O O . TRP A 1 539 ? -5.533 11.073 2.739 1.00 77.00 539 TRP A O 1
ATOM 4259 N N . SER A 1 540 ? -7.241 10.065 1.707 1.00 70.62 540 SER A N 1
ATOM 4260 C CA . SER A 1 540 ? -6.695 8.716 1.895 1.00 70.62 540 SER A CA 1
ATOM 4261 C C . SER A 1 540 ? -5.345 8.506 1.209 1.00 70.62 540 SER A C 1
ATOM 4263 O O . SER A 1 540 ? -4.559 7.701 1.699 1.00 70.62 540 SER A O 1
ATOM 4265 N N . SER A 1 541 ? -5.076 9.228 0.114 1.00 72.31 541 SER A N 1
ATOM 4266 C CA . SER A 1 541 ? -3.818 9.180 -0.645 1.00 72.31 541 SER A CA 1
ATOM 4267 C C . SER A 1 541 ? -2.821 10.280 -0.267 1.00 72.31 541 SER A C 1
ATOM 4269 O O . SER A 1 541 ? -1.765 10.381 -0.893 1.00 72.31 541 SER A O 1
ATOM 4271 N N . LEU A 1 542 ? -3.160 11.150 0.691 1.00 81.50 542 LEU A N 1
ATOM 4272 C CA . LEU A 1 542 ? -2.258 12.215 1.111 1.00 81.50 542 LEU A CA 1
ATOM 4273 C C . LEU A 1 542 ? -1.199 11.649 2.063 1.00 81.50 542 LEU A C 1
ATOM 4275 O O . LEU A 1 542 ? -1.558 11.027 3.064 1.00 81.50 542 LEU A O 1
ATOM 4279 N N . PRO A 1 543 ? 0.094 11.898 1.812 1.00 81.94 543 PRO A N 1
ATOM 4280 C CA . PRO A 1 543 ? 1.116 11.645 2.820 1.00 81.94 543 PRO A CA 1
ATOM 4281 C C . PRO A 1 543 ? 0.860 12.542 4.042 1.00 81.94 543 PRO A C 1
ATOM 4283 O O . PRO A 1 543 ? 0.310 13.637 3.903 1.00 81.94 543 PRO A O 1
ATOM 4286 N N . ALA A 1 544 ? 1.260 12.090 5.234 1.00 88.25 544 ALA A N 1
ATOM 4287 C CA . ALA A 1 544 ? 1.028 12.803 6.497 1.00 88.25 544 ALA A CA 1
ATOM 4288 C C . ALA A 1 544 ? -0.463 13.084 6.810 1.00 88.25 544 ALA A C 1
ATOM 4290 O O . ALA A 1 544 ? -0.794 14.024 7.535 1.00 88.25 544 ALA A O 1
ATOM 4291 N N . ARG A 1 545 ? -1.394 12.288 6.266 1.00 89.12 545 ARG A N 1
ATOM 4292 C CA . ARG A 1 545 ? -2.847 12.454 6.469 1.00 89.12 545 ARG A CA 1
ATOM 4293 C C . ARG A 1 545 ? -3.270 12.473 7.940 1.00 89.12 545 ARG A C 1
ATOM 4295 O O . ARG A 1 545 ? -4.188 13.219 8.279 1.00 89.12 545 ARG A O 1
ATOM 4302 N N . SER A 1 546 ? -2.619 11.701 8.814 1.00 92.25 546 SER A N 1
ATOM 4303 C CA . SER A 1 546 ? -2.875 11.735 10.261 1.00 92.25 546 SER A CA 1
ATOM 4304 C C . SER A 1 546 ? -2.614 13.125 10.858 1.00 92.25 546 SER A C 1
ATOM 4306 O O . SER A 1 546 ? -3.423 13.624 11.643 1.00 92.25 546 SER A O 1
ATOM 4308 N N . LEU A 1 547 ? -1.539 13.792 10.426 1.00 94.12 547 LEU A N 1
ATOM 4309 C CA . LEU A 1 547 ? -1.187 15.149 10.844 1.00 94.12 547 LEU A CA 1
ATOM 4310 C C . LEU A 1 547 ? -2.178 16.174 10.283 1.00 94.12 547 LEU A C 1
ATOM 4312 O O . LEU A 1 547 ? -2.630 17.042 11.020 1.00 94.12 547 LEU A O 1
ATOM 4316 N N . TYR A 1 548 ? -2.606 16.047 9.024 1.00 92.62 548 TYR A N 1
ATOM 4317 C CA . TYR A 1 548 ? -3.640 16.935 8.473 1.00 92.62 548 TYR A CA 1
ATOM 4318 C C . TYR A 1 548 ? -4.972 16.834 9.226 1.00 92.62 548 TYR A C 1
ATOM 4320 O O . TYR A 1 548 ? -5.605 17.857 9.493 1.0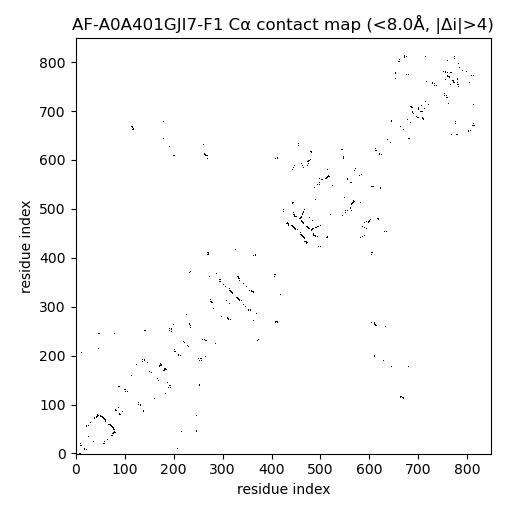0 92.62 548 TYR A O 1
ATOM 4328 N N . ARG A 1 549 ? -5.389 15.616 9.598 1.00 91.44 549 ARG A N 1
ATOM 4329 C CA . ARG A 1 549 ? -6.571 15.391 10.447 1.00 91.44 549 ARG A CA 1
ATOM 4330 C C . ARG A 1 549 ? -6.400 16.055 11.811 1.00 91.44 549 ARG A C 1
ATOM 4332 O O . ARG A 1 549 ? -7.283 16.797 12.219 1.00 91.44 549 ARG A O 1
ATOM 4339 N N . TRP A 1 550 ? -5.245 15.878 12.456 1.00 92.88 550 TRP A N 1
ATOM 4340 C CA . TRP A 1 550 ? -4.967 16.501 13.752 1.00 92.88 550 TRP A CA 1
ATOM 4341 C C . TRP A 1 550 ? -4.965 18.032 13.684 1.00 92.88 550 TRP A C 1
ATOM 4343 O O . TRP A 1 550 ? -5.634 18.680 14.485 1.00 92.88 550 TRP A O 1
ATOM 4353 N N . LEU A 1 551 ? -4.285 18.619 12.696 1.00 92.31 551 LEU A N 1
ATOM 4354 C CA . LEU A 1 551 ? -4.256 20.068 12.493 1.00 92.31 551 LEU A CA 1
ATOM 4355 C C . LEU A 1 551 ? -5.664 20.631 12.278 1.00 92.31 551 LEU A C 1
ATOM 4357 O O . LEU A 1 551 ? -6.034 21.629 12.893 1.00 92.31 551 LEU A O 1
ATOM 4361 N N . ARG A 1 552 ? -6.468 19.977 11.432 1.00 89.62 552 ARG A N 1
ATOM 4362 C CA . ARG A 1 552 ? -7.863 20.368 11.214 1.00 89.62 552 ARG A CA 1
ATOM 4363 C C . ARG A 1 552 ? -8.673 20.277 12.503 1.00 89.62 552 ARG A C 1
ATOM 4365 O O . ARG A 1 552 ? -9.433 21.199 12.776 1.00 89.62 552 ARG A O 1
ATOM 4372 N N . ASP A 1 553 ? -8.517 19.208 13.276 1.00 88.62 553 ASP A N 1
ATOM 4373 C CA . ASP A 1 553 ? -9.243 19.029 14.532 1.00 88.62 553 ASP A CA 1
ATOM 4374 C C . ASP A 1 553 ? -8.883 20.125 15.545 1.00 88.62 553 ASP A C 1
ATOM 4376 O O . ASP A 1 553 ? -9.790 20.684 16.158 1.00 88.62 553 ASP A O 1
ATOM 4380 N N . ILE A 1 554 ? -7.605 20.509 15.666 1.00 88.25 554 ILE A N 1
ATOM 4381 C CA . ILE A 1 554 ? -7.165 21.630 16.520 1.00 88.25 554 ILE A CA 1
ATOM 4382 C C . ILE A 1 554 ? -7.834 22.942 16.086 1.00 88.25 554 ILE A C 1
ATOM 4384 O O . ILE A 1 554 ? -8.381 23.670 16.915 1.00 88.25 554 ILE A O 1
ATOM 4388 N N . LEU A 1 555 ? -7.809 23.240 14.784 1.00 85.88 555 LEU A N 1
ATOM 4389 C CA . LEU A 1 555 ? -8.342 24.493 14.244 1.00 85.88 555 LEU A CA 1
ATOM 4390 C C . LEU A 1 555 ? -9.880 24.542 14.266 1.00 85.88 555 LEU A C 1
ATOM 4392 O O . LEU A 1 555 ? -10.449 25.610 14.458 1.00 85.88 5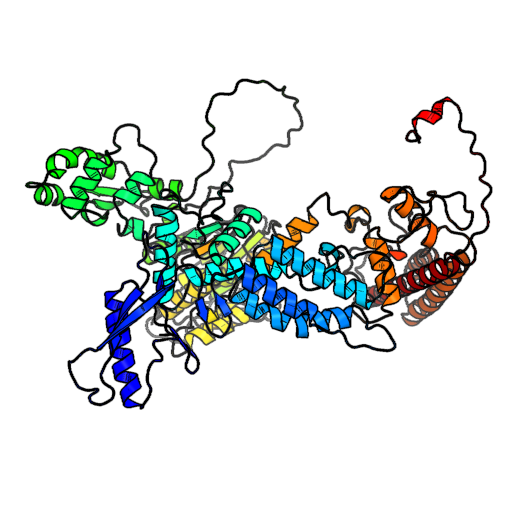55 LEU A O 1
ATOM 4396 N N . ALA A 1 556 ? -10.560 23.405 14.099 1.00 82.06 556 ALA A N 1
ATOM 4397 C CA . ALA A 1 556 ? -12.022 23.322 14.087 1.00 82.06 556 ALA A CA 1
ATOM 4398 C C . ALA A 1 556 ? -12.640 23.237 15.492 1.00 82.06 556 ALA A C 1
ATOM 4400 O O . ALA A 1 556 ? -13.738 23.746 15.709 1.00 82.06 556 ALA A O 1
ATOM 4401 N N . SER A 1 557 ? -11.959 22.594 16.447 1.00 75.88 557 SER A N 1
ATOM 4402 C CA . SER A 1 557 ? -12.475 22.383 17.812 1.00 75.88 557 SER A CA 1
ATOM 4403 C C . SER A 1 557 ? -12.375 23.625 18.694 1.00 75.88 557 SER A C 1
ATOM 4405 O O . SER A 1 557 ? -12.862 23.613 19.823 1.00 75.88 557 SER A O 1
ATOM 4407 N N . SER A 1 558 ? -11.744 24.691 18.202 1.00 61.19 558 SER A N 1
ATOM 4408 C CA . SER A 1 558 ? -11.537 25.916 18.956 1.00 61.19 558 SER A CA 1
ATOM 4409 C C . SER A 1 558 ? -12.427 27.036 18.403 1.00 61.19 558 SER A C 1
ATOM 4411 O O . SER A 1 558 ? -11.997 27.784 17.527 1.00 61.19 558 SER A O 1
ATOM 4413 N N . PRO A 1 559 ? -13.670 27.197 18.907 1.00 49.75 559 PRO A N 1
ATOM 4414 C CA . PRO A 1 559 ? -14.596 28.250 18.465 1.00 49.75 559 PRO A CA 1
ATOM 4415 C C . PRO A 1 559 ? -14.088 29.680 18.744 1.00 49.75 559 PRO A C 1
ATOM 4417 O O . PRO A 1 559 ? -14.730 30.648 18.343 1.00 49.75 559 PRO A O 1
ATOM 4420 N N . GLN A 1 560 ? -12.944 29.812 19.427 1.00 46.34 560 GLN A N 1
ATOM 4421 C CA . GLN A 1 560 ? -12.271 31.062 19.789 1.00 46.34 560 GLN A CA 1
ATOM 4422 C C . GLN A 1 560 ? -10.822 31.150 19.260 1.00 46.34 560 GLN A C 1
ATOM 4424 O O . GLN A 1 560 ? -10.210 32.213 19.381 1.00 46.34 560 GLN A O 1
ATOM 4429 N N . SER A 1 561 ? -10.265 30.094 18.635 1.00 52.09 561 SER A N 1
ATOM 4430 C CA . SER A 1 561 ? -8.949 30.181 17.982 1.00 52.09 561 SER A CA 1
ATOM 4431 C C . SER A 1 561 ? -9.099 30.906 16.659 1.00 52.09 561 SER A C 1
ATOM 4433 O O . SER A 1 561 ? -9.398 30.346 15.609 1.00 52.09 561 SER A O 1
ATOM 4435 N N . LEU A 1 562 ? -8.876 32.203 16.738 1.00 61.38 562 LEU A N 1
ATOM 4436 C CA . LEU A 1 562 ? -8.834 33.115 15.618 1.00 61.38 562 LEU A CA 1
ATOM 4437 C C . LEU A 1 562 ? -7.647 32.834 14.661 1.00 61.38 562 LEU A C 1
ATOM 4439 O O . LEU A 1 562 ? -7.480 33.580 13.717 1.00 61.38 562 LEU A O 1
ATOM 4443 N N . LEU A 1 563 ? -6.805 31.805 14.829 1.00 74.81 563 LEU A N 1
ATOM 4444 C CA . LEU A 1 563 ? -5.636 31.588 13.956 1.00 74.81 563 LEU A CA 1
ATOM 4445 C C . LEU A 1 563 ? -6.014 31.454 12.469 1.00 74.81 563 LEU A C 1
ATOM 4447 O O . LEU A 1 563 ? -6.652 30.488 12.051 1.00 74.81 563 LEU A O 1
ATOM 4451 N N . THR A 1 564 ? -5.550 32.396 11.645 1.00 81.69 564 THR A N 1
ATOM 4452 C CA . THR A 1 564 ? -5.725 32.337 10.187 1.00 81.69 564 THR A CA 1
ATOM 4453 C C . THR A 1 564 ? -4.451 31.817 9.532 1.00 81.69 564 THR A C 1
ATOM 4455 O O . THR A 1 564 ? -3.418 32.494 9.531 1.00 81.69 564 THR A O 1
ATOM 4458 N N . LEU A 1 565 ? -4.522 30.617 8.952 1.00 88.38 565 LEU A N 1
ATOM 4459 C CA . LEU A 1 565 ? -3.409 30.021 8.217 1.00 88.38 565 LEU A CA 1
ATOM 4460 C C . LEU A 1 565 ? -3.161 30.800 6.917 1.00 88.38 565 LEU A C 1
ATOM 4462 O O . LEU A 1 565 ? -4.019 30.844 6.029 1.00 88.38 565 LEU A O 1
ATOM 4466 N N . THR A 1 566 ? -1.985 31.418 6.815 1.00 89.25 566 THR A N 1
ATOM 4467 C CA . THR A 1 566 ? -1.635 32.381 5.766 1.00 89.25 566 THR A CA 1
ATOM 4468 C C . THR A 1 566 ? -0.373 31.946 5.031 1.00 89.25 566 THR A C 1
ATOM 4470 O O . THR A 1 566 ? 0.679 31.739 5.627 1.00 89.25 566 THR A O 1
ATOM 4473 N N . TYR A 1 567 ? -0.465 31.842 3.706 1.00 92.44 567 TYR A N 1
ATOM 4474 C CA . TYR A 1 567 ? 0.686 31.523 2.865 1.00 92.44 567 TYR A CA 1
ATOM 4475 C C . TYR A 1 567 ? 1.625 32.729 2.731 1.00 92.44 567 TYR A C 1
ATOM 4477 O O . TYR A 1 567 ? 1.182 33.816 2.357 1.00 92.44 567 TYR A O 1
ATOM 4485 N N . THR A 1 568 ? 2.917 32.515 2.977 1.00 88.25 568 THR A N 1
ATOM 4486 C CA . THR A 1 568 ? 3.994 33.479 2.710 1.00 88.25 568 THR A CA 1
ATOM 4487 C C . THR A 1 568 ? 5.002 32.830 1.773 1.00 88.25 568 THR A C 1
ATOM 4489 O O . THR A 1 568 ? 5.533 31.798 2.136 1.00 88.25 568 THR A O 1
ATOM 4492 N N . PRO A 1 569 ? 5.281 33.369 0.576 1.00 85.25 569 PRO A N 1
ATOM 4493 C CA . PRO A 1 569 ? 6.205 32.707 -0.340 1.00 85.25 569 PRO A CA 1
ATOM 4494 C C . PRO A 1 569 ? 7.626 32.565 0.230 1.00 85.25 569 PRO A C 1
ATOM 4496 O O . PRO A 1 569 ? 8.141 33.485 0.868 1.00 85.25 569 PRO A O 1
ATOM 4499 N N . ALA A 1 570 ? 8.268 31.435 -0.072 1.00 77.94 570 ALA A N 1
ATOM 4500 C CA . ALA A 1 570 ? 9.661 31.170 0.272 1.00 77.94 570 ALA A CA 1
ATOM 4501 C C . ALA A 1 570 ? 10.630 32.126 -0.451 1.00 77.94 570 ALA A C 1
ATOM 4503 O O . ALA A 1 570 ? 10.339 32.633 -1.539 1.00 77.94 570 ALA A O 1
ATOM 4504 N N . HIS A 1 571 ? 11.812 32.328 0.139 1.00 67.81 571 HIS A N 1
ATOM 4505 C CA . HIS A 1 571 ? 12.964 33.016 -0.468 1.00 67.81 571 HIS A CA 1
ATOM 4506 C C . HIS A 1 571 ? 12.683 34.411 -1.064 1.00 67.81 571 HIS A C 1
ATOM 4508 O O . HIS A 1 571 ? 13.317 34.823 -2.038 1.00 67.81 571 HIS A O 1
ATOM 4514 N N . ILE A 1 572 ? 11.751 35.174 -0.485 1.00 71.75 572 ILE A N 1
ATOM 4515 C CA . ILE A 1 572 ? 11.550 36.574 -0.872 1.00 71.75 572 ILE A CA 1
ATOM 4516 C C . ILE A 1 572 ? 12.578 37.445 -0.140 1.00 71.75 572 ILE A C 1
ATOM 4518 O O . ILE A 1 572 ? 12.704 37.369 1.077 1.00 71.75 572 ILE A O 1
ATOM 4522 N N . THR A 1 573 ? 13.229 38.374 -0.845 1.00 72.56 573 THR A N 1
ATOM 4523 C CA . THR A 1 573 ? 14.097 39.423 -0.261 1.00 72.56 573 THR A CA 1
ATOM 4524 C C . THR A 1 573 ? 13.314 40.513 0.496 1.00 72.56 573 THR A C 1
ATOM 4526 O O . THR A 1 573 ? 13.759 41.655 0.600 1.00 72.56 573 THR A O 1
ATOM 4529 N N . SER A 1 574 ? 12.095 40.207 0.941 1.00 75.00 574 SER A N 1
ATOM 4530 C CA . SER A 1 574 ? 11.189 41.147 1.594 1.00 75.00 574 SER A CA 1
ATOM 4531 C C . SER A 1 574 ? 11.483 41.188 3.087 1.00 75.00 574 SER A C 1
ATOM 4533 O O . SER A 1 574 ? 11.560 40.149 3.731 1.00 75.00 574 SER A O 1
ATOM 4535 N N . ASN A 1 575 ? 11.554 42.390 3.655 1.00 78.81 575 ASN A N 1
ATOM 4536 C CA . ASN A 1 575 ? 11.738 42.600 5.095 1.00 78.81 575 ASN A CA 1
ATOM 4537 C C . ASN A 1 575 ? 10.399 42.707 5.848 1.00 78.81 575 ASN A C 1
ATOM 4539 O O . ASN A 1 575 ? 10.322 43.319 6.911 1.00 78.81 575 ASN A O 1
ATOM 4543 N N . SER A 1 576 ? 9.312 42.188 5.269 1.00 85.94 576 SER A N 1
ATOM 4544 C CA . SER A 1 576 ? 8.027 42.134 5.973 1.00 85.94 576 SER A CA 1
ATOM 4545 C C . SER A 1 576 ? 8.116 41.191 7.184 1.00 85.94 576 SER A C 1
ATOM 4547 O O . SER A 1 576 ? 8.804 40.173 7.085 1.00 85.94 576 SER A O 1
ATOM 4549 N N . PRO A 1 577 ? 7.387 41.448 8.290 1.00 85.12 577 PRO A N 1
ATOM 4550 C CA . PRO A 1 577 ? 7.405 40.573 9.466 1.00 85.12 577 PRO A CA 1
ATOM 4551 C C . PRO A 1 577 ? 7.110 39.103 9.141 1.00 85.12 577 PRO A C 1
ATOM 4553 O O . PRO A 1 577 ? 7.746 38.216 9.698 1.00 85.12 577 PRO A O 1
ATOM 4556 N N . ALA A 1 578 ? 6.201 38.848 8.193 1.00 86.88 578 ALA A N 1
ATOM 4557 C CA . ALA A 1 578 ? 5.872 37.506 7.714 1.00 86.88 578 ALA A CA 1
ATOM 4558 C C . ALA A 1 578 ? 7.060 36.826 7.011 1.00 86.88 578 ALA A C 1
ATOM 4560 O O . ALA A 1 578 ? 7.408 35.697 7.341 1.00 86.88 578 ALA A O 1
ATOM 4561 N N . ALA A 1 579 ? 7.717 37.528 6.081 1.00 87.38 579 ALA A N 1
ATOM 4562 C CA . ALA A 1 579 ? 8.875 36.999 5.358 1.00 87.38 579 ALA A CA 1
ATOM 4563 C C . ALA A 1 579 ? 10.080 36.773 6.286 1.00 87.38 579 ALA A C 1
ATOM 4565 O O . ALA A 1 579 ? 10.746 35.747 6.183 1.00 87.38 579 ALA A O 1
ATOM 4566 N N . SER A 1 580 ? 10.328 37.686 7.231 1.00 89.31 580 SER A N 1
ATOM 4567 C CA . SER A 1 580 ? 11.396 37.537 8.226 1.00 89.31 580 SER A CA 1
ATOM 4568 C C . SER A 1 580 ? 11.135 36.381 9.192 1.00 89.31 580 SER A C 1
ATOM 4570 O O . SER A 1 580 ? 12.067 35.653 9.522 1.00 89.31 580 SER A O 1
ATOM 4572 N N . ALA A 1 581 ? 9.886 36.181 9.616 1.00 89.19 581 ALA A N 1
ATOM 4573 C CA . ALA A 1 581 ? 9.524 35.055 10.468 1.00 89.19 581 ALA A CA 1
ATOM 4574 C C . ALA A 1 581 ? 9.645 33.715 9.736 1.00 89.19 581 ALA A C 1
ATOM 4576 O O . ALA A 1 581 ? 10.198 32.783 10.308 1.00 89.19 581 ALA A O 1
ATOM 4577 N N . ASN A 1 582 ? 9.204 33.635 8.472 1.00 91.00 582 ASN A N 1
ATOM 4578 C CA . ASN A 1 582 ? 9.378 32.442 7.637 1.00 91.00 582 ASN A CA 1
ATOM 4579 C C . ASN A 1 582 ? 10.865 32.115 7.446 1.00 91.00 582 ASN A C 1
ATOM 4581 O O . ASN A 1 582 ? 11.287 31.000 7.712 1.00 91.00 582 ASN A O 1
ATOM 4585 N N . ALA A 1 583 ? 11.684 33.108 7.077 1.00 90.50 583 ALA A N 1
ATOM 4586 C CA . ALA A 1 583 ? 13.129 32.924 6.925 1.00 90.50 583 ALA A CA 1
ATOM 4587 C C . ALA A 1 583 ? 13.814 32.485 8.232 1.00 90.50 583 ALA A C 1
ATOM 4589 O O . ALA A 1 583 ? 14.781 31.726 8.207 1.00 90.50 583 ALA A O 1
ATOM 4590 N N . PHE A 1 584 ? 13.319 32.954 9.382 1.00 92.62 584 PHE A N 1
ATOM 4591 C CA . PHE A 1 584 ? 13.820 32.539 10.688 1.00 92.62 584 PHE A CA 1
ATOM 4592 C C . PHE A 1 584 ? 13.534 31.058 10.974 1.00 92.62 584 PHE A C 1
ATOM 4594 O O . PHE A 1 584 ? 14.449 30.337 11.375 1.00 92.62 584 PHE A O 1
ATOM 4601 N N . VAL A 1 585 ? 12.301 30.584 10.752 1.00 94.00 585 VAL A N 1
ATOM 4602 C CA . VAL A 1 585 ? 11.960 29.167 10.973 1.00 94.00 585 VAL A CA 1
ATOM 4603 C C . VAL A 1 585 ? 12.586 28.235 9.931 1.00 94.00 585 VAL A C 1
ATOM 4605 O O . VAL A 1 585 ? 13.066 27.177 10.330 1.00 94.00 585 VAL A O 1
ATOM 4608 N N . ASP A 1 586 ? 12.703 28.649 8.666 1.00 93.19 586 ASP A N 1
ATOM 4609 C CA . ASP A 1 586 ? 13.433 27.912 7.616 1.00 93.19 586 ASP A CA 1
ATOM 4610 C C . ASP A 1 586 ? 14.895 27.701 8.013 1.00 93.19 586 ASP A C 1
ATOM 4612 O O . ASP A 1 586 ? 15.403 26.577 8.078 1.00 93.19 586 ASP A O 1
ATOM 4616 N N . HIS A 1 587 ? 15.567 28.790 8.406 1.00 93.75 587 HIS A N 1
ATOM 4617 C CA . HIS A 1 587 ? 16.947 28.723 8.865 1.00 93.75 587 HIS A CA 1
ATOM 4618 C C . HIS A 1 587 ? 17.097 27.754 10.045 1.00 93.75 587 HIS A C 1
ATOM 4620 O O . HIS A 1 587 ? 18.017 26.932 10.045 1.00 93.75 587 HIS A O 1
ATOM 4626 N N . LEU A 1 588 ? 16.206 27.821 11.040 1.00 94.69 588 LEU A N 1
ATOM 4627 C CA . LEU A 1 588 ? 16.234 26.911 12.185 1.00 94.69 588 LEU A CA 1
ATOM 4628 C C . LEU A 1 588 ? 16.004 25.452 11.777 1.00 94.69 588 LEU A C 1
ATOM 4630 O O . LEU A 1 588 ? 16.760 24.588 12.221 1.00 94.69 588 LEU A O 1
ATOM 4634 N N . ALA A 1 589 ? 15.006 25.161 10.942 1.00 93.94 589 ALA A N 1
ATOM 4635 C CA . ALA A 1 589 ? 14.715 23.800 10.503 1.00 93.94 589 ALA A CA 1
ATOM 4636 C C . ALA A 1 589 ? 15.903 23.209 9.723 1.00 93.94 589 ALA A C 1
ATOM 4638 O O . ALA A 1 589 ? 16.381 22.121 10.061 1.00 93.94 589 ALA A O 1
ATOM 4639 N N . SER A 1 590 ? 16.433 23.964 8.758 1.00 93.12 590 SER A N 1
ATOM 4640 C CA . SER A 1 590 ? 17.492 23.538 7.839 1.00 93.12 590 SER A CA 1
ATOM 4641 C C . SER A 1 590 ? 18.881 23.424 8.490 1.00 93.12 590 SER A C 1
ATOM 4643 O O . SER A 1 590 ? 19.658 22.541 8.128 1.00 93.12 590 SER A O 1
ATOM 4645 N N . HIS A 1 591 ? 19.212 24.244 9.496 1.00 93.25 591 HIS A N 1
ATOM 4646 C CA . HIS A 1 591 ? 20.520 24.171 10.180 1.00 93.25 591 HIS A CA 1
ATOM 4647 C C . HIS A 1 591 ? 20.561 23.175 11.345 1.00 93.25 591 HIS A C 1
ATOM 4649 O O . HIS A 1 591 ? 21.632 22.915 11.894 1.00 93.25 591 HIS A O 1
ATOM 4655 N N . SER A 1 592 ? 19.423 22.586 11.720 1.00 92.69 592 SER A N 1
ATOM 4656 C CA . SER A 1 592 ? 19.335 21.735 12.912 1.00 92.69 592 SER A CA 1
ATOM 4657 C C . SER A 1 592 ? 19.467 20.233 12.638 1.00 92.69 592 SER A C 1
ATOM 4659 O O . SER A 1 592 ? 19.377 19.435 13.568 1.00 92.69 592 SER A O 1
ATOM 4661 N N . HIS A 1 593 ? 19.728 19.816 11.392 1.00 91.19 593 HIS A N 1
ATOM 4662 C CA . HIS A 1 593 ? 19.851 18.398 11.018 1.00 91.19 593 HIS A CA 1
ATOM 4663 C C . HIS A 1 593 ? 20.973 17.634 11.739 1.00 91.19 593 HIS A C 1
ATOM 4665 O O . HIS A 1 593 ? 20.903 16.407 11.824 1.00 91.19 593 HIS A O 1
ATOM 4671 N N . THR A 1 594 ? 22.000 18.332 12.230 1.00 88.44 594 THR A N 1
ATOM 4672 C CA . THR A 1 594 ? 23.152 17.753 12.943 1.00 88.44 594 THR A CA 1
ATOM 4673 C C . THR A 1 594 ? 23.005 17.800 14.466 1.00 88.44 594 THR A C 1
ATOM 4675 O O . THR A 1 594 ? 23.850 17.257 15.178 1.00 88.44 594 THR A O 1
ATOM 4678 N N . LEU A 1 595 ? 21.949 18.439 14.979 1.00 87.75 595 LEU A N 1
ATOM 4679 C CA . LEU A 1 595 ? 21.731 18.631 16.409 1.00 87.75 595 LEU A CA 1
ATOM 4680 C C . LEU A 1 595 ? 20.975 17.446 17.026 1.00 87.75 595 LEU A C 1
ATOM 4682 O O . LEU A 1 595 ? 20.124 16.818 16.395 1.00 87.75 595 LEU A O 1
ATOM 4686 N N . ALA A 1 596 ? 21.244 17.171 18.304 1.00 89.12 596 ALA A N 1
ATOM 4687 C CA . ALA A 1 596 ? 20.469 16.219 19.096 1.00 89.12 596 ALA A CA 1
ATOM 4688 C C . ALA A 1 596 ? 19.140 16.861 19.528 1.00 89.12 596 ALA A C 1
ATOM 4690 O O . ALA A 1 596 ? 19.037 17.455 20.600 1.00 89.12 596 ALA A O 1
ATOM 4691 N N . LEU A 1 597 ? 18.135 16.782 18.657 1.00 90.94 597 LEU A N 1
ATOM 4692 C CA . LEU A 1 597 ? 16.826 17.400 18.867 1.00 90.94 597 LEU A CA 1
ATOM 4693 C C . LEU A 1 597 ? 15.847 16.465 19.598 1.00 90.94 597 LEU A C 1
ATOM 4695 O O . LEU A 1 597 ? 15.904 15.244 19.412 1.00 90.94 597 LEU A O 1
ATOM 4699 N N . PRO A 1 598 ? 14.893 17.015 20.373 1.00 92.75 598 PRO A N 1
ATOM 4700 C CA . PRO A 1 598 ? 13.786 16.234 20.907 1.00 92.75 598 PRO A CA 1
ATOM 4701 C C . PRO A 1 598 ? 12.905 15.677 19.782 1.00 92.75 598 PRO A C 1
ATOM 4703 O O . PRO A 1 598 ? 12.836 16.231 18.681 1.00 92.75 598 PRO A O 1
ATOM 4706 N N . THR A 1 599 ? 12.209 14.578 20.078 1.00 90.94 599 THR A N 1
ATOM 4707 C CA . THR A 1 599 ? 11.320 13.898 19.130 1.00 90.94 599 THR A CA 1
ATOM 4708 C C . THR A 1 599 ? 9.874 14.011 19.592 1.00 90.94 599 THR A C 1
ATOM 4710 O O . THR A 1 599 ? 9.574 13.701 20.749 1.00 90.94 599 THR A O 1
ATOM 4713 N N . PRO A 1 600 ? 8.958 14.476 18.731 1.00 91.44 600 PRO A N 1
ATOM 4714 C CA . PRO A 1 600 ? 7.564 14.595 19.098 1.00 91.44 600 PRO A CA 1
ATOM 4715 C C . PRO A 1 600 ? 6.844 13.239 18.923 1.00 91.44 600 PRO A C 1
ATOM 4717 O O . PRO A 1 600 ? 7.354 12.331 18.248 1.00 91.44 600 PRO A O 1
ATOM 4720 N N . PRO A 1 601 ? 5.651 13.079 19.520 1.00 91.31 601 PRO A N 1
ATOM 4721 C CA . PRO A 1 601 ? 4.863 11.856 19.400 1.00 91.31 601 PRO A CA 1
ATOM 4722 C C . PRO A 1 601 ? 4.333 11.623 17.974 1.00 91.31 601 PRO A C 1
ATOM 4724 O O . PRO A 1 601 ? 4.052 12.553 17.229 1.00 91.31 601 PRO A O 1
ATOM 4727 N N . VAL A 1 602 ? 4.132 10.358 17.604 1.00 91.69 602 VAL A N 1
ATOM 4728 C CA . VAL A 1 602 ? 3.434 9.991 16.360 1.00 91.69 602 VAL A CA 1
ATOM 4729 C C . VAL A 1 602 ? 1.915 10.068 16.602 1.00 91.69 602 VAL A C 1
ATOM 4731 O O . VAL A 1 602 ? 1.445 9.496 17.593 1.00 91.69 602 VAL A O 1
ATOM 4734 N N . PRO A 1 603 ? 1.117 10.721 15.732 1.00 92.56 603 PRO A N 1
ATOM 4735 C CA . PRO A 1 603 ? -0.312 10.975 15.948 1.00 92.56 603 PRO A CA 1
ATOM 4736 C C . PRO A 1 603 ? -1.183 9.746 15.640 1.00 92.56 603 PRO A C 1
ATOM 4738 O O . PRO A 1 603 ? -2.074 9.759 14.794 1.00 92.56 603 PRO A O 1
ATOM 4741 N N . THR A 1 604 ? -0.944 8.646 16.350 1.00 91.75 604 THR A N 1
ATOM 4742 C CA . THR A 1 604 ? -1.658 7.373 16.143 1.00 91.75 604 THR A CA 1
ATOM 4743 C C . THR A 1 604 ? -3.168 7.468 16.399 1.00 91.75 604 THR A C 1
ATOM 4745 O O . THR A 1 604 ? -3.918 6.601 15.967 1.00 91.75 604 THR A O 1
ATOM 4748 N N . PHE A 1 605 ? -3.637 8.524 17.069 1.00 92.69 605 PHE A N 1
ATOM 4749 C CA . PHE A 1 605 ? -5.052 8.780 17.351 1.00 92.69 605 PHE A CA 1
ATOM 4750 C C . PHE A 1 605 ? -5.842 9.319 16.144 1.00 92.69 605 PHE A C 1
ATOM 4752 O O . PHE A 1 605 ? -7.060 9.162 16.104 1.00 92.69 605 PHE A O 1
ATOM 4759 N N . THR A 1 606 ? -5.181 9.910 15.145 1.00 92.31 606 THR A N 1
ATOM 4760 C CA . THR A 1 606 ? -5.811 10.382 13.893 1.00 92.31 606 THR A CA 1
ATOM 4761 C C . THR A 1 606 ? -5.482 9.504 12.682 1.00 92.31 606 THR A C 1
ATOM 4763 O O . THR A 1 606 ? -5.954 9.772 11.570 1.00 92.31 606 THR A O 1
ATOM 4766 N N . MET A 1 607 ? -4.699 8.438 12.877 1.00 91.50 607 MET A N 1
ATOM 4767 C CA . MET A 1 607 ? -4.455 7.405 11.868 1.00 91.50 607 MET A CA 1
ATOM 4768 C C . MET A 1 607 ? -5.721 6.581 11.577 1.00 91.50 607 MET A C 1
ATOM 4770 O O . MET A 1 607 ? -6.694 6.591 12.337 1.00 91.50 607 MET A O 1
ATOM 4774 N N . ASP A 1 608 ? -5.703 5.878 10.444 1.00 89.50 608 ASP A N 1
ATOM 4775 C CA . ASP A 1 608 ? -6.693 4.836 10.159 1.00 89.50 608 ASP A CA 1
ATOM 4776 C C . ASP A 1 608 ? -6.474 3.646 11.107 1.00 89.50 608 ASP A C 1
ATOM 4778 O O . ASP A 1 608 ? -5.323 3.353 11.455 1.00 89.50 608 ASP A O 1
ATOM 4782 N N . ASP A 1 609 ? -7.555 2.951 11.476 1.00 89.19 609 ASP A N 1
ATOM 4783 C CA . ASP A 1 609 ? -7.565 1.817 12.417 1.00 89.19 609 ASP A CA 1
ATOM 4784 C C . ASP A 1 609 ? -6.486 0.785 12.082 1.00 89.19 609 ASP A C 1
ATOM 4786 O O . ASP A 1 609 ? -5.813 0.277 12.975 1.00 89.19 609 ASP A O 1
ATOM 4790 N N . TYR A 1 610 ? -6.271 0.521 10.792 1.00 91.31 610 TYR A N 1
ATOM 4791 C CA . TYR A 1 610 ? -5.189 -0.321 10.295 1.00 91.31 610 TYR A CA 1
ATOM 4792 C C . TYR A 1 610 ? -4.267 0.482 9.385 1.00 91.31 610 TYR A C 1
ATOM 4794 O O . TYR A 1 610 ? -4.700 1.026 8.369 1.00 91.31 610 TYR A O 1
ATOM 4802 N N . THR A 1 611 ? -2.979 0.528 9.718 1.00 91.56 611 THR A N 1
ATOM 4803 C CA . THR A 1 611 ? -1.967 1.245 8.929 1.00 91.56 611 THR A CA 1
ATOM 4804 C C . THR A 1 611 ? -0.809 0.311 8.581 1.00 91.56 611 THR A C 1
ATOM 4806 O O . THR A 1 611 ? -0.391 -0.514 9.395 1.00 91.56 611 THR A O 1
ATOM 4809 N N . LEU A 1 612 ? -0.303 0.425 7.350 1.00 92.44 612 LEU A N 1
ATOM 4810 C CA . LEU A 1 612 ? 0.850 -0.340 6.879 1.00 92.44 612 LEU A CA 1
ATOM 4811 C C . LEU A 1 612 ? 2.097 0.049 7.683 1.00 92.44 612 LEU A C 1
ATOM 4813 O O . LEU A 1 612 ? 2.317 1.225 7.971 1.00 92.44 612 LEU A O 1
ATOM 4817 N N . PHE A 1 613 ? 2.914 -0.933 8.043 1.00 91.19 613 PHE A N 1
ATOM 4818 C CA . PHE A 1 613 ? 4.098 -0.727 8.867 1.00 91.19 613 PHE A CA 1
ATOM 4819 C C . PHE A 1 613 ? 5.245 -1.630 8.421 1.00 91.19 613 PHE A C 1
ATOM 4821 O O . PHE A 1 613 ? 5.040 -2.800 8.089 1.00 91.19 613 PHE A O 1
ATOM 4828 N N . SER A 1 614 ? 6.460 -1.094 8.481 1.00 88.81 614 SER A N 1
ATOM 4829 C CA . SER A 1 614 ? 7.704 -1.852 8.340 1.00 88.81 614 SER A CA 1
ATOM 4830 C C . SER A 1 614 ? 8.628 -1.567 9.526 1.00 88.81 614 SER A C 1
ATOM 4832 O O . SER A 1 614 ? 8.594 -0.494 10.132 1.00 88.81 614 SER A O 1
ATOM 4834 N N . SER A 1 615 ? 9.483 -2.524 9.879 1.00 84.50 615 SER A N 1
ATOM 4835 C CA . SER A 1 615 ? 10.461 -2.341 10.961 1.00 84.50 615 SER A CA 1
ATOM 4836 C C . SER A 1 615 ? 11.496 -1.254 10.632 1.00 84.50 615 SER A C 1
ATOM 4838 O O . SER A 1 615 ? 11.942 -0.527 11.528 1.00 84.50 615 SER A O 1
ATOM 4840 N N . SER A 1 616 ? 11.849 -1.115 9.352 1.00 85.44 616 SER A N 1
ATOM 4841 C CA . SER A 1 616 ? 12.770 -0.103 8.831 1.00 85.44 616 SER A CA 1
ATOM 4842 C C . SER A 1 616 ? 12.152 1.292 8.797 1.00 85.44 616 SER A C 1
ATOM 4844 O O . SER A 1 616 ? 12.786 2.255 9.228 1.00 85.44 616 SER A O 1
ATOM 4846 N N . ASP A 1 617 ? 10.915 1.417 8.316 1.00 88.19 617 ASP A N 1
ATOM 4847 C CA . ASP A 1 617 ? 10.326 2.716 7.984 1.00 88.19 617 ASP A CA 1
ATOM 4848 C C . ASP A 1 617 ? 9.257 3.180 8.971 1.00 88.19 617 ASP A C 1
ATOM 4850 O O . ASP A 1 617 ? 8.896 4.350 8.939 1.00 88.19 617 ASP A O 1
ATOM 4854 N N . GLY A 1 618 ? 8.786 2.339 9.890 1.00 89.56 618 GLY A N 1
ATOM 4855 C CA . GLY A 1 618 ? 7.712 2.701 10.814 1.00 89.56 618 GLY A CA 1
ATOM 4856 C C . GLY A 1 618 ? 6.344 2.705 10.127 1.00 89.56 618 GLY A C 1
ATOM 4857 O O . GLY A 1 618 ? 6.078 1.860 9.275 1.00 89.56 618 GLY A O 1
ATOM 4858 N N . TYR A 1 619 ? 5.463 3.633 10.516 1.00 91.12 619 TYR A N 1
ATOM 4859 C CA . TYR A 1 619 ? 4.123 3.770 9.931 1.00 91.12 619 TYR A CA 1
ATOM 4860 C C . TYR A 1 619 ? 4.185 4.400 8.536 1.00 91.12 619 TYR A C 1
ATOM 4862 O O . TYR A 1 619 ? 4.672 5.517 8.370 1.00 91.12 619 TYR A O 1
ATOM 4870 N N . ILE A 1 620 ? 3.640 3.697 7.546 1.00 90.06 620 ILE A N 1
ATOM 4871 C CA . ILE A 1 620 ? 3.636 4.106 6.143 1.00 90.06 620 ILE A CA 1
ATOM 4872 C C . ILE A 1 620 ? 2.283 4.753 5.831 1.00 90.06 620 ILE A C 1
ATOM 4874 O O . ILE A 1 620 ? 1.277 4.077 5.618 1.00 90.06 620 ILE A O 1
ATOM 4878 N N . GLU A 1 621 ? 2.265 6.085 5.823 1.00 83.81 621 GLU A N 1
ATOM 4879 C CA . GLU A 1 621 ? 1.080 6.896 5.501 1.00 83.81 621 GLU A CA 1
ATOM 4880 C C . GLU A 1 621 ? 1.055 7.416 4.058 1.00 83.81 621 GLU A C 1
ATOM 4882 O O . GLU A 1 621 ? 0.096 8.068 3.645 1.00 83.81 621 GLU A O 1
ATOM 4887 N N . SER A 1 622 ? 2.116 7.168 3.289 1.00 77.00 622 SER A N 1
ATOM 4888 C CA . SER A 1 622 ? 2.129 7.429 1.851 1.00 77.00 622 SER A CA 1
ATOM 4889 C C . SER A 1 622 ? 1.149 6.505 1.121 1.00 77.00 622 SER A C 1
ATOM 4891 O O . SER A 1 622 ? 0.684 5.518 1.686 1.00 77.00 622 SER A O 1
ATOM 4893 N N . ASP A 1 623 ? 0.839 6.810 -0.146 1.00 84.56 623 ASP A N 1
ATOM 4894 C CA . ASP A 1 623 ? 0.023 5.925 -0.988 1.00 84.56 623 ASP A CA 1
ATOM 4895 C C . ASP A 1 623 ? 0.570 4.480 -0.938 1.00 84.56 623 ASP A C 1
ATOM 4897 O O . ASP A 1 623 ? 1.669 4.233 -1.461 1.00 84.56 623 ASP A O 1
ATOM 4901 N N . PRO A 1 624 ? -0.173 3.523 -0.336 1.00 85.69 624 PRO A N 1
ATOM 4902 C CA . PRO A 1 624 ? 0.313 2.160 -0.157 1.00 85.69 624 PRO A CA 1
ATOM 4903 C C . PRO A 1 624 ? 0.648 1.506 -1.496 1.00 85.69 624 PRO A C 1
ATOM 4905 O O . PRO A 1 624 ? 1.617 0.758 -1.590 1.00 85.69 624 PRO A O 1
ATOM 4908 N N . SER A 1 625 ? -0.095 1.846 -2.553 1.00 87.31 625 SER A N 1
ATOM 4909 C CA . SER A 1 625 ? 0.108 1.310 -3.900 1.00 87.31 625 SER A CA 1
ATOM 4910 C C . SER A 1 625 ? 1.494 1.664 -4.440 1.00 87.31 625 SER A C 1
ATOM 4912 O O . SER A 1 625 ? 2.213 0.808 -4.968 1.00 87.31 625 SER A O 1
ATOM 4914 N N . THR A 1 626 ? 1.882 2.933 -4.284 1.00 87.12 626 THR A N 1
ATOM 4915 C CA . THR A 1 626 ? 3.196 3.444 -4.676 1.00 87.12 626 THR A CA 1
ATOM 4916 C C . THR A 1 626 ? 4.301 2.829 -3.824 1.00 87.12 626 THR A C 1
ATOM 4918 O O . THR A 1 626 ? 5.301 2.377 -4.383 1.00 87.12 626 THR A O 1
ATOM 4921 N N . TYR A 1 627 ? 4.119 2.764 -2.501 1.00 89.56 627 TYR A N 1
ATOM 4922 C CA . TYR A 1 627 ? 5.116 2.184 -1.596 1.00 89.56 627 TYR A CA 1
ATOM 4923 C C . TYR A 1 627 ? 5.368 0.703 -1.917 1.00 89.56 627 TYR A C 1
ATOM 4925 O O . TYR A 1 627 ? 6.503 0.326 -2.187 1.00 89.56 627 TYR A O 1
ATOM 4933 N N . ILE A 1 628 ? 4.312 -0.114 -2.016 1.00 90.94 628 ILE A N 1
ATOM 4934 C CA . ILE A 1 628 ? 4.406 -1.545 -2.353 1.00 90.94 628 ILE A CA 1
ATOM 4935 C C . ILE A 1 628 ? 5.102 -1.743 -3.699 1.00 90.94 628 ILE A C 1
ATOM 4937 O O . ILE A 1 628 ? 5.994 -2.579 -3.826 1.00 90.94 628 ILE A O 1
ATOM 4941 N N . THR A 1 629 ? 4.732 -0.950 -4.708 1.00 89.56 629 THR A N 1
ATOM 4942 C CA . THR A 1 629 ? 5.361 -1.029 -6.031 1.00 89.56 629 THR A CA 1
ATOM 4943 C C . THR A 1 629 ? 6.859 -0.741 -5.948 1.00 89.56 629 THR A C 1
ATOM 4945 O O . THR A 1 629 ? 7.646 -1.450 -6.573 1.00 89.56 629 THR A O 1
ATOM 4948 N N . GLN A 1 630 ? 7.266 0.270 -5.174 1.00 88.44 630 GLN A N 1
ATOM 4949 C CA . GLN A 1 630 ? 8.676 0.595 -4.965 1.00 88.44 630 GLN A CA 1
ATOM 4950 C C . GLN A 1 630 ? 9.411 -0.512 -4.207 1.00 88.44 630 GLN A C 1
ATOM 4952 O O . GLN A 1 630 ? 10.477 -0.911 -4.666 1.00 88.44 630 GLN A O 1
ATOM 4957 N N . SER A 1 631 ? 8.833 -1.060 -3.134 1.00 89.31 631 SER A N 1
ATOM 4958 C CA . SER A 1 631 ? 9.413 -2.190 -2.395 1.00 89.31 631 SER A CA 1
ATOM 4959 C C . SER A 1 631 ? 9.639 -3.396 -3.301 1.00 89.31 631 SER A C 1
ATOM 4961 O O . SER A 1 631 ? 10.733 -3.947 -3.321 1.00 89.31 631 SER A O 1
ATOM 4963 N N . LEU A 1 632 ? 8.652 -3.745 -4.134 1.00 88.62 632 LEU A N 1
ATOM 4964 C CA . LEU A 1 632 ? 8.761 -4.841 -5.100 1.00 88.62 632 LEU A CA 1
ATOM 4965 C C . LEU A 1 632 ? 9.865 -4.613 -6.137 1.00 88.62 632 LEU A C 1
ATOM 4967 O O . LEU A 1 632 ? 10.538 -5.561 -6.533 1.00 88.62 632 LEU A O 1
ATOM 4971 N N . ILE A 1 633 ? 10.045 -3.372 -6.596 1.00 87.50 633 ILE A N 1
ATOM 4972 C CA . ILE A 1 633 ? 11.135 -3.018 -7.512 1.00 87.50 633 ILE A CA 1
ATOM 4973 C C . ILE A 1 633 ? 12.482 -3.189 -6.809 1.00 87.50 633 ILE A C 1
ATOM 4975 O O . ILE A 1 633 ? 13.368 -3.819 -7.377 1.00 87.50 633 ILE A O 1
ATOM 4979 N N . THR A 1 634 ? 12.625 -2.671 -5.589 1.00 84.19 634 THR A N 1
ATOM 4980 C CA . THR A 1 634 ? 13.860 -2.779 -4.804 1.00 84.19 634 THR A CA 1
ATOM 4981 C C . THR A 1 634 ? 14.237 -4.240 -4.564 1.00 84.19 634 THR A C 1
ATOM 4983 O O . THR A 1 634 ? 15.370 -4.612 -4.835 1.00 84.19 634 THR A O 1
ATOM 4986 N N . THR A 1 635 ? 13.281 -5.108 -4.210 1.00 83.38 635 THR A N 1
ATOM 4987 C CA . THR A 1 635 ? 13.541 -6.550 -4.041 1.00 83.38 635 THR A CA 1
ATOM 4988 C C . THR A 1 635 ? 14.105 -7.211 -5.302 1.00 83.38 635 THR A C 1
ATOM 4990 O O . THR A 1 635 ? 14.959 -8.082 -5.196 1.00 83.38 635 THR A O 1
ATOM 4993 N N . VAL A 1 636 ? 13.644 -6.818 -6.496 1.00 81.12 636 VAL A N 1
ATOM 4994 C CA . VAL A 1 636 ? 14.161 -7.359 -7.769 1.00 81.12 636 VAL A CA 1
ATOM 4995 C C . VAL A 1 636 ? 15.533 -6.778 -8.112 1.00 81.12 636 VAL A C 1
ATOM 4997 O O . VAL A 1 636 ? 16.367 -7.479 -8.671 1.00 81.12 636 VAL A O 1
ATOM 5000 N N . VAL A 1 637 ? 15.768 -5.500 -7.812 1.00 77.44 637 VAL A N 1
ATOM 5001 C CA . VAL A 1 637 ? 17.046 -4.822 -8.092 1.00 77.44 637 VAL A CA 1
ATOM 5002 C C . VAL A 1 637 ? 18.164 -5.318 -7.174 1.00 77.44 637 VAL A C 1
ATOM 5004 O O . VAL A 1 637 ? 19.302 -5.421 -7.624 1.00 77.44 637 VAL A O 1
ATOM 5007 N N . ASP A 1 638 ? 17.835 -5.636 -5.924 1.00 75.12 638 ASP A N 1
ATOM 5008 C CA . ASP A 1 638 ? 18.786 -6.122 -4.920 1.00 75.12 638 ASP A CA 1
ATOM 5009 C C . ASP A 1 638 ? 19.045 -7.640 -5.025 1.00 75.12 638 ASP A C 1
ATOM 5011 O O . ASP A 1 638 ? 19.934 -8.163 -4.351 1.00 75.12 638 ASP A O 1
ATOM 5015 N N . ASP A 1 639 ? 18.291 -8.361 -5.866 1.00 74.00 639 ASP A N 1
ATOM 5016 C CA . ASP A 1 639 ? 18.496 -9.789 -6.113 1.00 74.00 639 ASP A CA 1
ATOM 5017 C C . ASP A 1 639 ? 19.818 -10.015 -6.864 1.00 74.00 639 ASP A C 1
ATOM 5019 O O . ASP A 1 639 ? 19.970 -9.654 -8.031 1.00 74.00 639 ASP A O 1
ATOM 5023 N N . SER A 1 640 ? 20.778 -10.661 -6.198 1.00 62.22 640 SER A N 1
ATOM 5024 C CA . SER A 1 640 ? 22.107 -10.952 -6.749 1.00 62.22 640 SER A CA 1
ATOM 5025 C C . SER A 1 640 ? 22.078 -11.873 -7.973 1.00 62.22 640 SER A C 1
ATOM 5027 O O . SER A 1 640 ? 23.030 -11.890 -8.754 1.00 62.22 640 SER A O 1
ATOM 5029 N N . VAL A 1 641 ? 20.992 -12.627 -8.170 1.00 64.44 641 VAL A N 1
ATOM 5030 C CA . VAL A 1 641 ? 20.779 -13.473 -9.353 1.00 64.44 641 VAL A CA 1
ATOM 5031 C C . VAL A 1 641 ? 20.305 -12.636 -10.545 1.00 64.44 641 VAL A C 1
ATOM 5033 O O . VAL A 1 641 ? 20.556 -12.982 -11.705 1.00 64.44 641 VAL A O 1
ATOM 5036 N N . PHE A 1 642 ? 19.643 -11.507 -10.285 1.00 61.88 642 PHE A N 1
ATOM 5037 C CA . PHE A 1 642 ? 19.171 -10.584 -11.305 1.00 61.88 642 PHE A CA 1
ATOM 5038 C C . PHE A 1 642 ? 20.285 -9.590 -11.671 1.00 61.88 642 PHE A C 1
ATOM 5040 O O . PHE A 1 642 ? 20.403 -8.497 -11.128 1.00 61.88 642 PHE A O 1
ATOM 5047 N N . ALA A 1 643 ? 21.118 -9.975 -12.643 1.00 56.62 643 ALA A N 1
ATOM 5048 C CA . ALA A 1 643 ? 22.372 -9.289 -12.959 1.00 56.62 643 ALA A CA 1
ATOM 5049 C C . ALA A 1 643 ? 22.409 -8.424 -14.252 1.00 56.62 643 ALA A C 1
ATOM 5051 O O . ALA A 1 643 ? 23.374 -8.543 -15.011 1.00 56.62 643 ALA A O 1
ATOM 5052 N N . PRO A 1 644 ? 21.460 -7.507 -14.550 1.00 52.50 644 PRO A N 1
ATOM 5053 C CA . PRO A 1 644 ? 21.737 -6.453 -15.535 1.00 52.50 644 PRO A CA 1
ATOM 5054 C C . PRO A 1 644 ? 22.811 -5.465 -15.033 1.00 52.50 644 PRO A C 1
ATOM 5056 O O . PRO A 1 644 ? 23.580 -4.912 -15.818 1.00 52.50 644 PRO A O 1
ATOM 5059 N N . SER A 1 645 ? 22.899 -5.276 -13.714 1.00 45.38 645 SER A N 1
ATOM 5060 C CA . SER A 1 645 ? 23.777 -4.335 -12.999 1.00 45.38 645 SER A CA 1
ATOM 5061 C C . SER A 1 645 ? 25.259 -4.728 -12.979 1.00 45.38 645 SER A C 1
ATOM 5063 O O . SER A 1 645 ? 26.117 -3.854 -12.900 1.00 45.38 645 SER A O 1
ATOM 5065 N N . HIS A 1 646 ? 25.600 -6.012 -13.133 1.00 49.25 646 HIS A N 1
ATOM 5066 C CA . HIS A 1 646 ? 27.002 -6.459 -13.169 1.00 49.25 646 HIS A CA 1
ATOM 5067 C C . HIS A 1 646 ? 27.772 -5.966 -14.404 1.00 49.25 646 HIS A C 1
ATOM 5069 O O . HIS A 1 646 ? 29.000 -5.980 -14.406 1.00 49.25 646 HIS A O 1
ATOM 5075 N N . THR A 1 647 ? 27.068 -5.504 -15.442 1.00 49.56 647 THR A N 1
ATOM 5076 C CA . THR A 1 647 ? 27.690 -4.902 -16.631 1.00 49.56 647 THR A CA 1
ATOM 5077 C C . THR A 1 647 ? 27.867 -3.384 -16.524 1.00 49.56 647 THR A C 1
ATOM 5079 O O . THR A 1 647 ? 28.532 -2.798 -17.374 1.00 49.56 647 THR A O 1
ATOM 5082 N N . LEU A 1 648 ? 27.291 -2.728 -15.505 1.00 51.00 648 LEU A N 1
ATOM 5083 C CA . LEU A 1 648 ? 27.208 -1.268 -15.410 1.00 51.00 648 LEU A CA 1
ATOM 5084 C C . LEU A 1 648 ? 27.304 -0.780 -13.952 1.00 51.00 648 LEU A C 1
ATOM 5086 O O . LEU A 1 648 ? 26.310 -0.734 -13.231 1.00 51.00 648 LEU A O 1
ATOM 5090 N N . SER A 1 649 ? 28.484 -0.317 -13.533 1.00 52.25 649 SER A N 1
ATOM 5091 C CA . SER A 1 649 ? 28.638 0.442 -12.282 1.00 52.25 649 SER A CA 1
ATOM 5092 C C . SER A 1 649 ? 28.362 1.930 -12.526 1.00 52.25 649 SER A C 1
ATOM 5094 O O . SER A 1 649 ? 29.291 2.694 -12.766 1.00 52.25 649 SER A O 1
ATOM 5096 N N . LEU A 1 650 ? 27.087 2.346 -12.484 1.00 48.25 650 LEU A N 1
ATOM 5097 C CA . LEU A 1 650 ? 26.633 3.750 -12.614 1.00 48.25 650 LEU A CA 1
ATOM 5098 C C . LEU A 1 650 ? 27.496 4.786 -11.873 1.00 48.25 650 LEU A C 1
ATOM 5100 O O . LEU A 1 650 ? 27.773 5.813 -12.481 1.00 48.25 650 LEU A O 1
ATOM 5104 N N . PRO A 1 651 ? 27.945 4.546 -10.620 1.00 52.06 651 PRO A N 1
ATOM 5105 C CA . PRO A 1 651 ? 28.788 5.499 -9.896 1.00 52.06 651 PRO A CA 1
ATOM 5106 C C . PRO A 1 651 ? 30.127 5.809 -10.577 1.00 52.06 651 PRO A C 1
ATOM 5108 O O . PRO A 1 651 ? 30.728 6.831 -10.270 1.00 52.06 651 PRO A O 1
ATOM 5111 N N . LEU A 1 652 ? 30.605 4.936 -11.475 1.00 49.88 652 LEU A N 1
ATOM 5112 C CA . LEU A 1 652 ? 31.829 5.144 -12.255 1.00 49.88 652 LEU A CA 1
ATOM 5113 C C . LEU A 1 652 ? 31.598 5.976 -13.529 1.00 49.88 652 LEU A C 1
ATOM 5115 O O . LEU A 1 652 ? 32.567 6.377 -14.165 1.00 49.88 652 LEU A O 1
ATOM 5119 N N . TYR A 1 653 ? 30.343 6.217 -13.919 1.00 54.59 653 TYR A N 1
ATOM 5120 C CA . TYR A 1 653 ? 29.951 6.977 -15.111 1.00 54.59 653 TYR A CA 1
ATOM 5121 C C . TYR A 1 653 ? 29.225 8.276 -14.690 1.00 54.59 653 TYR A C 1
ATOM 5123 O O . TYR A 1 653 ? 28.967 8.482 -13.510 1.00 54.59 653 TYR A O 1
ATOM 5131 N N . SER A 1 654 ? 28.945 9.194 -15.629 1.00 54.03 654 SER A N 1
ATOM 5132 C CA . SER A 1 654 ? 28.466 10.569 -15.346 1.00 54.03 654 SER A CA 1
ATOM 5133 C C . SER A 1 654 ? 27.419 10.701 -14.223 1.00 54.03 654 SER A C 1
ATOM 5135 O O . SER A 1 654 ? 26.420 9.985 -14.210 1.00 54.03 654 SER A O 1
ATOM 5137 N N . HIS A 1 655 ? 27.614 11.686 -13.333 1.00 49.41 655 HIS A N 1
ATOM 5138 C CA . HIS A 1 655 ? 26.665 12.040 -12.265 1.00 49.41 655 HIS A CA 1
ATOM 5139 C C . HIS A 1 655 ? 25.469 12.885 -12.745 1.00 49.41 655 HIS A C 1
ATOM 5141 O O . HIS A 1 655 ? 24.535 13.125 -11.977 1.00 49.41 655 HIS A O 1
ATOM 5147 N N . CYS A 1 656 ? 25.471 13.354 -13.998 1.00 48.47 656 CYS A N 1
ATOM 5148 C CA . CYS A 1 656 ? 24.346 14.095 -14.560 1.00 48.47 656 CYS A CA 1
ATOM 5149 C C . CYS A 1 656 ? 23.161 13.160 -14.835 1.00 48.47 656 CYS A C 1
ATOM 5151 O O . CYS A 1 656 ? 23.342 12.008 -15.232 1.00 48.47 656 CYS A O 1
ATOM 5153 N N . ALA A 1 657 ? 21.932 13.669 -14.679 1.00 43.38 657 ALA A N 1
ATOM 5154 C CA . ALA A 1 657 ? 20.732 12.917 -15.037 1.00 43.38 657 ALA A CA 1
ATOM 5155 C C . ALA A 1 657 ? 20.856 12.390 -16.483 1.00 43.38 657 ALA A C 1
ATOM 5157 O O . ALA A 1 657 ? 21.231 13.163 -17.375 1.00 43.38 657 ALA A O 1
ATOM 5158 N N . PRO A 1 658 ? 20.577 11.095 -16.730 1.00 44.75 658 PRO A N 1
ATOM 5159 C CA . PRO A 1 658 ? 20.797 10.496 -18.035 1.00 44.75 658 PRO A CA 1
ATOM 5160 C C . PRO A 1 658 ? 20.002 11.259 -19.105 1.00 44.75 658 PRO A C 1
ATOM 5162 O O . PRO A 1 658 ? 18.851 11.636 -18.860 1.00 44.75 658 PRO A O 1
ATOM 5165 N N . PRO A 1 659 ? 20.584 11.492 -20.295 1.00 51.12 659 PRO A N 1
ATOM 5166 C CA . PRO A 1 659 ? 19.846 12.028 -21.427 1.00 51.12 659 PRO A CA 1
ATOM 5167 C C . PRO A 1 659 ? 18.583 11.205 -21.680 1.00 51.12 659 PRO A C 1
ATOM 5169 O O . PRO A 1 659 ? 18.634 9.978 -21.610 1.00 51.12 659 PRO A O 1
ATOM 5172 N N . ASP A 1 660 ? 17.476 11.861 -22.035 1.00 50.66 660 ASP A N 1
ATOM 5173 C CA . ASP A 1 660 ? 16.280 11.163 -22.509 1.00 50.66 660 ASP A CA 1
ATOM 5174 C C . ASP A 1 660 ? 16.660 10.208 -23.647 1.00 50.66 660 ASP A C 1
ATOM 5176 O O . ASP A 1 660 ? 17.051 10.629 -24.739 1.00 50.66 660 ASP A O 1
ATOM 5180 N N . HIS A 1 661 ? 16.599 8.913 -23.352 1.00 54.56 661 HIS A N 1
ATOM 5181 C CA . HIS A 1 661 ? 17.086 7.875 -24.240 1.00 54.56 661 HIS A CA 1
ATOM 5182 C C . HIS A 1 661 ? 16.284 7.825 -25.564 1.00 54.56 661 HIS A C 1
ATOM 5184 O O . HIS A 1 661 ? 15.114 8.200 -25.609 1.00 54.56 661 HIS A O 1
ATOM 5190 N N . PRO A 1 662 ? 16.839 7.299 -26.670 1.00 50.78 662 PRO A N 1
ATOM 5191 C CA . PRO A 1 662 ? 16.129 7.046 -27.930 1.00 50.78 662 PRO A CA 1
ATOM 5192 C C . PRO A 1 662 ? 14.756 6.381 -27.780 1.00 50.78 662 PRO A C 1
ATOM 5194 O O . PRO A 1 662 ? 13.794 6.728 -28.469 1.00 50.78 662 PRO A O 1
ATOM 5197 N N . TYR A 1 663 ? 14.642 5.464 -26.818 1.00 54.47 663 TYR A N 1
ATOM 5198 C CA . TYR A 1 663 ? 13.410 4.772 -26.448 1.00 54.47 663 TYR A CA 1
ATOM 5199 C C . TYR A 1 663 ? 12.521 5.550 -25.465 1.00 54.47 663 TYR A C 1
ATOM 5201 O O . TYR A 1 663 ? 11.586 4.977 -24.924 1.00 54.47 663 TYR A O 1
ATOM 5209 N N . THR A 1 664 ? 12.780 6.826 -25.194 1.00 52.59 664 THR A N 1
ATOM 5210 C CA . THR A 1 664 ? 11.827 7.759 -24.570 1.00 52.59 664 THR A CA 1
ATOM 5211 C C . THR A 1 664 ? 11.315 8.792 -25.577 1.00 52.59 664 THR A C 1
ATOM 5213 O O . THR A 1 664 ? 10.198 9.277 -25.415 1.00 52.59 664 THR A O 1
ATOM 5216 N N . ARG A 1 665 ? 12.066 9.064 -26.661 1.00 51.09 665 ARG A N 1
ATOM 5217 C CA . ARG A 1 665 ? 11.774 10.128 -27.648 1.00 51.09 665 ARG A CA 1
ATOM 5218 C C . ARG A 1 665 ? 11.566 9.681 -29.106 1.00 51.09 665 ARG A C 1
ATOM 5220 O O . ARG A 1 665 ? 11.368 10.534 -29.962 1.00 51.09 665 ARG A O 1
ATOM 5227 N N . ALA A 1 666 ? 11.521 8.373 -29.373 1.00 53.22 666 ALA A N 1
ATOM 5228 C CA . ALA A 1 666 ? 11.222 7.767 -30.679 1.00 53.22 666 ALA A CA 1
ATOM 5229 C C . ALA A 1 666 ? 12.314 7.920 -31.762 1.00 53.22 666 ALA A C 1
ATOM 5231 O O . ALA A 1 666 ? 12.072 8.487 -32.826 1.00 53.22 666 ALA A O 1
ATOM 5232 N N . SER A 1 667 ? 13.482 7.302 -31.558 1.00 49.50 667 SER A N 1
ATOM 5233 C CA . SER A 1 667 ? 14.320 6.851 -32.685 1.00 49.50 667 SER A CA 1
ATOM 5234 C C . SER A 1 667 ? 14.401 5.318 -32.741 1.00 49.50 667 SER A C 1
ATOM 5236 O O . SER A 1 667 ? 14.055 4.640 -31.776 1.00 49.50 667 SER A O 1
ATOM 5238 N N . SER A 1 668 ? 14.699 4.788 -33.936 1.00 60.97 668 SER A N 1
ATOM 5239 C CA . SER A 1 668 ? 14.255 3.483 -34.470 1.00 60.97 668 SER A CA 1
ATOM 5240 C C . SER A 1 668 ? 14.047 2.335 -33.458 1.00 60.97 668 SER A C 1
ATOM 5242 O O . SER A 1 668 ? 14.914 2.028 -32.638 1.00 60.97 668 SER A O 1
ATOM 5244 N N . ALA A 1 669 ? 12.908 1.632 -33.577 1.00 62.84 669 ALA A N 1
ATOM 5245 C CA . ALA A 1 669 ? 12.563 0.464 -32.752 1.00 62.84 669 ALA A CA 1
ATOM 5246 C C . ALA A 1 669 ? 13.683 -0.595 -32.716 1.00 62.84 669 ALA A C 1
ATOM 5248 O O . ALA A 1 669 ? 13.870 -1.273 -31.710 1.00 62.84 669 ALA A O 1
ATOM 5249 N N . TYR A 1 670 ? 14.449 -0.691 -33.807 1.00 70.31 670 TYR A N 1
ATOM 5250 C CA . TYR A 1 670 ? 15.558 -1.621 -33.954 1.00 70.31 670 TYR A CA 1
ATOM 5251 C C . TYR A 1 670 ? 16.784 -1.248 -33.107 1.00 70.31 670 TYR A C 1
ATOM 5253 O O . TYR A 1 670 ? 17.295 -2.095 -32.386 1.00 70.31 670 TYR A O 1
ATOM 5261 N N . SER A 1 671 ? 17.249 0.006 -33.110 1.00 73.19 671 SER A N 1
ATOM 5262 C CA . SER A 1 671 ? 18.416 0.399 -32.298 1.00 73.19 671 SER A CA 1
ATOM 5263 C C . SER A 1 671 ? 18.149 0.300 -30.793 1.00 73.19 671 SER A C 1
ATOM 5265 O O . SER A 1 671 ? 18.991 -0.197 -30.046 1.00 73.19 671 SER A O 1
ATOM 5267 N N . ALA A 1 672 ? 16.953 0.710 -30.354 1.00 67.25 672 ALA A N 1
ATOM 5268 C CA . ALA A 1 672 ? 16.514 0.548 -28.967 1.00 67.25 672 ALA A CA 1
ATOM 5269 C C . ALA A 1 672 ? 16.511 -0.927 -28.535 1.00 67.25 672 ALA A C 1
ATOM 5271 O O . ALA A 1 672 ? 16.849 -1.260 -27.399 1.00 67.25 672 ALA A O 1
ATOM 5272 N N . LEU A 1 673 ? 16.165 -1.820 -29.460 1.00 70.31 673 LEU A N 1
ATOM 5273 C CA . LEU A 1 673 ? 16.210 -3.244 -29.209 1.00 70.31 673 LEU A CA 1
ATOM 5274 C C . LEU A 1 673 ? 17.633 -3.777 -29.039 1.00 70.31 673 LEU A C 1
ATOM 5276 O O . LEU A 1 673 ? 17.900 -4.545 -28.121 1.00 70.31 673 LEU A O 1
ATOM 5280 N N . VAL A 1 674 ? 18.547 -3.423 -29.934 1.00 76.44 674 VAL A N 1
ATOM 5281 C CA . VAL A 1 674 ? 19.921 -3.938 -29.862 1.00 76.44 674 VAL A CA 1
ATOM 5282 C C . VAL A 1 674 ? 20.546 -3.583 -28.517 1.00 76.44 674 VAL A C 1
ATOM 5284 O O . VAL A 1 674 ? 21.139 -4.436 -27.858 1.00 76.44 674 VAL A O 1
ATOM 5287 N N . GLN A 1 675 ? 20.301 -2.359 -28.056 1.00 74.56 675 GLN A N 1
ATOM 5288 C CA . GLN A 1 675 ? 20.702 -1.908 -26.732 1.00 74.56 675 GLN A CA 1
ATOM 5289 C C . GLN A 1 675 ? 20.065 -2.741 -25.603 1.00 74.56 675 GLN A C 1
ATOM 5291 O O . GLN A 1 675 ? 20.741 -3.077 -24.632 1.00 74.56 675 GLN A O 1
ATOM 5296 N N . LEU A 1 676 ? 18.785 -3.112 -25.731 1.00 69.00 676 LEU A N 1
ATOM 5297 C CA . LEU A 1 676 ? 18.085 -3.987 -24.786 1.00 69.00 676 LEU A CA 1
ATOM 5298 C C . LEU A 1 676 ? 18.749 -5.362 -24.679 1.00 69.00 676 LEU A C 1
ATOM 5300 O O . LEU A 1 676 ? 18.981 -5.856 -23.574 1.00 69.00 676 LEU A O 1
ATOM 5304 N N . TYR A 1 677 ? 19.079 -5.976 -25.812 1.00 73.12 677 TYR A N 1
ATOM 5305 C CA . TYR A 1 677 ? 19.731 -7.286 -25.833 1.00 73.12 677 TYR A CA 1
ATOM 5306 C C . TYR A 1 677 ? 21.151 -7.203 -25.276 1.00 73.12 677 TYR A C 1
ATOM 5308 O O . TYR A 1 677 ? 21.599 -8.119 -24.587 1.00 73.12 677 TYR A O 1
ATOM 5316 N N . ALA A 1 678 ? 21.851 -6.100 -25.542 1.00 76.56 678 ALA A N 1
ATOM 5317 C CA . ALA A 1 678 ? 23.190 -5.881 -25.024 1.00 76.56 678 ALA A CA 1
ATOM 5318 C C . ALA A 1 678 ? 23.188 -5.748 -23.493 1.00 76.56 678 ALA A C 1
ATOM 5320 O O . ALA A 1 678 ? 23.920 -6.469 -22.821 1.00 76.56 678 ALA A O 1
ATOM 5321 N N . ARG A 1 679 ? 22.305 -4.905 -22.934 1.00 71.06 679 ARG A N 1
ATOM 5322 C CA . ARG A 1 679 ? 22.172 -4.677 -21.478 1.00 71.06 679 ARG A CA 1
ATOM 5323 C C . ARG A 1 679 ? 21.727 -5.907 -20.691 1.00 71.06 679 ARG A C 1
ATOM 5325 O O . ARG A 1 679 ? 21.990 -6.005 -19.501 1.00 71.06 679 ARG A O 1
ATOM 5332 N N . SER A 1 680 ? 21.035 -6.831 -21.345 1.00 63.72 680 SER A N 1
ATOM 5333 C CA . SER A 1 680 ? 20.533 -8.058 -20.721 1.00 63.72 680 SER A CA 1
ATOM 5334 C C . SER A 1 680 ? 21.420 -9.277 -20.957 1.00 63.72 680 SER A C 1
ATOM 5336 O O . SER A 1 680 ? 21.040 -10.382 -20.568 1.00 63.72 680 SER A O 1
ATOM 5338 N N . ALA A 1 681 ? 22.573 -9.099 -21.614 1.00 70.56 681 ALA A N 1
ATOM 5339 C CA . ALA A 1 681 ? 23.432 -10.192 -22.063 1.00 70.56 681 ALA A CA 1
ATOM 5340 C C . ALA A 1 681 ? 22.649 -11.269 -22.850 1.00 70.56 681 ALA A C 1
ATOM 5342 O O . ALA A 1 681 ? 22.830 -12.472 -22.662 1.00 70.56 681 ALA A O 1
ATOM 5343 N N . GLN A 1 682 ? 21.731 -10.829 -23.719 1.00 71.19 682 GLN A N 1
ATOM 5344 C CA . GLN A 1 682 ? 20.883 -11.693 -24.550 1.00 71.19 682 GLN A CA 1
ATOM 5345 C C . GLN A 1 682 ? 21.226 -11.635 -26.041 1.00 71.19 682 GLN A C 1
ATOM 5347 O O . GLN A 1 682 ? 20.580 -12.324 -26.824 1.00 71.19 682 GLN A O 1
ATOM 5352 N N . LEU A 1 683 ? 22.209 -10.834 -26.466 1.00 77.38 683 LEU A N 1
ATOM 5353 C CA . LEU A 1 683 ? 22.622 -10.787 -27.873 1.00 77.38 683 LEU A CA 1
ATOM 5354 C C . LEU A 1 683 ? 23.069 -12.167 -28.367 1.00 77.38 683 LEU A C 1
ATOM 5356 O O . LEU A 1 683 ? 23.944 -12.803 -27.787 1.00 77.38 683 LEU A O 1
ATOM 5360 N N . ASP A 1 684 ? 22.458 -12.597 -29.466 1.00 73.50 684 ASP A N 1
ATOM 5361 C CA . ASP A 1 684 ? 22.683 -13.888 -30.115 1.00 73.50 684 ASP A CA 1
ATOM 5362 C C . ASP A 1 684 ? 24.035 -13.942 -30.827 1.00 73.50 684 ASP A C 1
ATOM 5364 O O . ASP A 1 684 ? 24.109 -13.721 -32.040 1.00 73.50 684 ASP A O 1
ATOM 5368 N N . MET A 1 685 ? 25.077 -14.169 -30.031 1.00 83.12 685 MET A N 1
ATOM 5369 C CA . MET A 1 685 ? 26.475 -14.284 -30.435 1.00 83.12 685 MET A CA 1
ATOM 5370 C C . MET A 1 685 ? 27.029 -15.663 -30.080 1.00 83.12 685 MET A C 1
ATOM 5372 O O . MET A 1 685 ? 26.543 -16.326 -29.158 1.00 83.12 685 MET A O 1
ATOM 5376 N N . ALA A 1 686 ? 28.082 -16.070 -30.780 1.00 82.56 686 ALA A N 1
ATOM 5377 C CA . ALA A 1 686 ? 28.694 -17.388 -30.682 1.00 82.56 686 ALA A CA 1
ATOM 5378 C C . ALA A 1 686 ? 29.151 -17.731 -29.252 1.00 82.56 686 ALA A C 1
ATOM 5380 O O . ALA A 1 686 ? 28.919 -18.847 -28.791 1.00 82.56 686 ALA A O 1
ATOM 5381 N N . TYR A 1 687 ? 29.700 -16.765 -28.499 1.00 83.50 687 TYR A N 1
ATOM 5382 C CA . TYR A 1 687 ? 30.073 -16.977 -27.094 1.00 83.50 687 TYR A CA 1
ATOM 5383 C C . TYR A 1 687 ? 28.862 -17.286 -26.202 1.00 83.50 687 TYR A C 1
ATOM 5385 O O . TYR A 1 687 ? 28.907 -18.205 -25.386 1.00 83.50 687 TYR A O 1
ATOM 5393 N N . LEU A 1 688 ? 27.761 -16.544 -26.362 1.00 77.25 688 LEU A N 1
ATOM 5394 C CA . LEU A 1 688 ? 26.561 -16.742 -25.546 1.00 77.25 688 LEU A CA 1
ATOM 5395 C C . LEU A 1 688 ? 25.873 -18.073 -25.875 1.00 77.25 688 LEU A C 1
ATOM 5397 O O . LEU A 1 688 ? 25.389 -18.757 -24.974 1.00 77.25 688 LEU A O 1
ATOM 5401 N N . ARG A 1 689 ? 25.842 -18.443 -27.158 1.00 73.25 689 ARG A N 1
ATOM 5402 C CA . ARG A 1 689 ? 25.321 -19.735 -27.619 1.00 73.25 689 ARG A CA 1
ATOM 5403 C C . ARG A 1 689 ? 26.154 -20.900 -27.100 1.00 73.25 689 ARG A C 1
ATOM 5405 O O . ARG A 1 689 ? 25.589 -21.812 -26.505 1.00 73.25 689 ARG A O 1
ATOM 5412 N N . PHE A 1 690 ? 27.480 -20.803 -27.195 1.00 79.19 690 PHE A N 1
ATOM 5413 C CA . PHE A 1 690 ? 28.399 -21.757 -26.576 1.00 79.19 690 PHE A CA 1
ATOM 5414 C C . PHE A 1 690 ? 28.123 -21.908 -25.075 1.00 79.19 690 PHE A C 1
ATOM 5416 O O . PHE A 1 690 ? 27.896 -23.017 -24.604 1.00 79.19 690 PHE A O 1
ATOM 5423 N N . ALA A 1 691 ? 28.059 -20.798 -24.333 1.00 73.75 691 ALA A N 1
ATOM 5424 C CA . ALA A 1 691 ? 27.860 -20.823 -22.885 1.00 73.75 691 ALA A CA 1
ATOM 5425 C C . ALA A 1 691 ? 26.504 -21.415 -22.452 1.00 73.75 691 ALA A C 1
ATOM 5427 O O . ALA A 1 691 ? 26.410 -21.991 -21.372 1.00 73.75 691 ALA A O 1
ATOM 5428 N N . ARG A 1 692 ? 25.444 -21.260 -23.261 1.00 71.44 692 ARG A N 1
ATOM 5429 C CA . ARG A 1 692 ? 24.089 -21.735 -22.922 1.00 71.44 692 ARG A CA 1
ATOM 5430 C C . ARG A 1 692 ? 23.765 -23.126 -23.450 1.00 71.44 692 ARG A C 1
ATOM 5432 O O . ARG A 1 692 ? 23.030 -23.857 -22.794 1.00 71.44 692 ARG A O 1
ATOM 5439 N N . PHE A 1 693 ? 24.241 -23.454 -24.646 1.00 70.25 693 PHE A N 1
ATOM 5440 C CA . PHE A 1 693 ? 23.804 -24.633 -25.395 1.00 70.25 693 PHE A CA 1
ATOM 5441 C C . PHE A 1 693 ? 24.961 -25.535 -25.831 1.00 70.25 693 PHE A C 1
ATOM 5443 O O . PHE A 1 693 ? 24.714 -26.686 -26.176 1.00 70.25 693 PHE A O 1
ATOM 5450 N N . GLY A 1 694 ? 26.201 -25.034 -25.841 1.00 73.25 694 GLY A N 1
ATOM 5451 C CA . GLY A 1 694 ? 27.367 -25.776 -26.330 1.00 73.25 694 GLY A CA 1
ATOM 5452 C C . GLY A 1 694 ? 27.310 -26.121 -27.824 1.00 73.25 694 GLY A C 1
ATOM 5453 O O . GLY A 1 694 ? 28.061 -26.975 -28.280 1.00 73.25 694 GLY A O 1
ATOM 5454 N N . ASP A 1 695 ? 26.418 -25.487 -28.592 1.00 70.25 695 ASP A N 1
ATOM 5455 C CA . ASP A 1 695 ? 26.102 -25.849 -29.981 1.00 70.25 695 ASP A CA 1
ATOM 5456 C C . ASP A 1 695 ? 26.979 -25.139 -31.028 1.00 70.25 695 ASP A C 1
ATOM 5458 O O . ASP A 1 695 ? 26.940 -25.468 -32.214 1.00 70.25 695 ASP A O 1
ATOM 5462 N N . THR A 1 696 ? 27.783 -24.166 -30.602 1.00 79.31 696 THR A N 1
ATOM 5463 C CA . THR A 1 696 ? 28.708 -23.403 -31.447 1.00 79.31 696 THR A CA 1
ATOM 5464 C C . THR A 1 696 ? 30.033 -23.187 -30.729 1.00 79.31 696 THR A C 1
ATOM 5466 O O . THR A 1 696 ? 30.072 -23.169 -29.506 1.00 79.31 696 THR A O 1
ATOM 5469 N N . LEU A 1 697 ? 31.124 -22.957 -31.462 1.00 84.75 697 LEU A N 1
ATOM 5470 C CA . LEU A 1 697 ? 32.382 -22.510 -30.853 1.00 84.75 697 LEU A CA 1
ATOM 5471 C C . LEU A 1 697 ? 32.253 -21.066 -30.328 1.00 84.75 697 LEU A C 1
ATOM 5473 O O . LEU A 1 697 ? 31.502 -20.286 -30.907 1.00 84.75 697 LEU A O 1
ATOM 5477 N N . PRO A 1 698 ? 32.999 -20.670 -29.280 1.00 87.75 698 PRO A N 1
ATOM 5478 C CA . PRO A 1 698 ? 32.863 -19.343 -28.670 1.00 87.75 698 PRO A CA 1
ATOM 5479 C C . PRO A 1 698 ? 33.573 -18.207 -29.433 1.00 87.75 698 PRO A C 1
ATOM 5481 O O . PRO A 1 698 ? 33.493 -17.045 -29.027 1.00 87.75 698 PRO A O 1
ATOM 5484 N N . TRP A 1 699 ? 34.308 -18.531 -30.499 1.00 90.56 699 TRP A N 1
ATOM 5485 C CA . TRP A 1 699 ? 35.133 -17.598 -31.271 1.00 90.56 699 TRP A CA 1
ATOM 5486 C C . TRP A 1 699 ? 34.308 -16.732 -32.227 1.00 90.56 699 TRP A C 1
ATOM 5488 O O . TRP A 1 699 ? 33.225 -17.123 -32.656 1.00 90.56 699 TRP A O 1
ATOM 5498 N N . CYS A 1 700 ? 34.853 -15.572 -32.596 1.00 91.12 700 CYS A N 1
ATOM 5499 C CA . CYS A 1 700 ? 34.255 -14.680 -33.587 1.00 91.12 700 CYS A CA 1
ATOM 5500 C C . CYS A 1 700 ? 34.014 -15.388 -34.930 1.00 91.12 700 CYS A C 1
ATOM 5502 O O . CYS A 1 700 ? 34.951 -15.871 -35.573 1.00 91.12 700 CYS A O 1
ATOM 5504 N N . CYS A 1 701 ? 32.764 -15.384 -35.396 1.00 87.50 701 CYS A N 1
ATOM 5505 C CA . CYS A 1 701 ? 32.347 -16.031 -36.640 1.00 87.50 701 CYS A CA 1
ATOM 5506 C C . CYS A 1 701 ? 32.930 -15.382 -37.908 1.00 87.50 701 CYS A C 1
ATOM 5508 O O . CYS A 1 701 ? 32.842 -15.964 -38.988 1.00 87.50 701 CYS A O 1
ATOM 5510 N N . PHE A 1 702 ? 33.573 -14.216 -37.786 1.00 88.88 702 PHE A N 1
ATOM 5511 C CA . PHE A 1 702 ? 34.261 -13.535 -38.887 1.00 88.88 702 PHE A CA 1
ATOM 5512 C C . PHE A 1 702 ? 35.776 -13.785 -38.934 1.00 88.88 702 PHE A C 1
ATOM 5514 O O . PHE A 1 702 ? 36.479 -13.125 -39.697 1.00 88.88 702 PHE A O 1
ATOM 5521 N N . GLY A 1 703 ? 36.293 -14.725 -38.134 1.00 84.25 703 GLY A N 1
ATOM 5522 C CA . GLY A 1 703 ? 37.695 -15.152 -38.197 1.00 84.25 703 GLY A CA 1
ATOM 5523 C C . GLY A 1 703 ? 38.665 -14.347 -37.327 1.00 84.25 703 GLY A C 1
ATOM 5524 O O . GLY A 1 703 ? 39.875 -14.438 -37.524 1.00 84.25 703 GLY A O 1
ATOM 5525 N N . CYS A 1 704 ? 38.170 -13.572 -36.357 1.00 90.25 704 CYS A N 1
ATOM 5526 C CA . CYS A 1 704 ? 39.029 -12.908 -35.375 1.00 90.25 704 CYS A CA 1
ATOM 5527 C C . CYS A 1 704 ? 39.529 -13.898 -34.311 1.00 90.25 704 CYS A C 1
ATOM 5529 O O . CYS A 1 704 ? 38.789 -14.776 -33.870 1.00 90.25 704 CYS A O 1
ATOM 5531 N N . SER A 1 705 ? 40.757 -13.708 -33.823 1.00 88.12 705 SER A N 1
ATOM 5532 C CA . SER A 1 705 ? 41.330 -14.460 -32.696 1.00 88.12 705 SER A CA 1
ATOM 5533 C C . SER A 1 705 ? 40.831 -13.931 -31.341 1.00 88.12 705 SER A C 1
ATOM 5535 O O . SER A 1 705 ? 41.623 -13.550 -30.482 1.00 88.12 705 SER A O 1
ATOM 5537 N N . ALA A 1 706 ? 39.512 -13.839 -31.173 1.00 88.81 706 ALA A N 1
ATOM 5538 C CA . ALA A 1 706 ? 38.855 -13.326 -29.974 1.00 88.81 706 ALA A CA 1
ATOM 5539 C C . ALA A 1 706 ? 37.516 -14.041 -29.737 1.00 88.81 706 ALA A C 1
ATOM 5541 O O . ALA A 1 706 ? 36.902 -14.564 -30.672 1.00 88.81 706 ALA A O 1
ATOM 5542 N N . LEU A 1 707 ? 37.060 -14.054 -28.482 1.00 90.31 707 LEU A N 1
ATOM 5543 C CA . LEU A 1 707 ? 35.723 -14.535 -28.128 1.00 90.31 707 LEU A CA 1
ATOM 5544 C C . LEU A 1 707 ? 34.662 -13.590 -28.700 1.00 90.31 707 LEU A C 1
ATOM 5546 O O . LEU A 1 707 ? 34.814 -12.368 -28.638 1.00 90.31 707 LEU A O 1
ATOM 5550 N N . GLU A 1 708 ? 33.565 -14.146 -29.210 1.00 90.12 708 GLU A N 1
ATOM 5551 C CA . GLU A 1 708 ? 32.470 -13.359 -29.779 1.00 90.12 708 GLU A CA 1
ATOM 5552 C C . GLU A 1 708 ? 31.576 -12.750 -28.691 1.00 90.12 708 GLU A C 1
ATOM 5554 O O . GLU A 1 708 ? 30.443 -13.169 -28.456 1.00 90.12 708 GLU A O 1
ATOM 5559 N N . THR A 1 709 ? 32.120 -11.769 -27.982 1.00 89.75 709 THR A N 1
ATOM 5560 C CA . THR A 1 709 ? 31.418 -11.003 -26.949 1.00 89.75 709 THR A CA 1
ATOM 5561 C C . THR A 1 709 ? 30.770 -9.746 -27.546 1.00 89.75 709 THR A C 1
ATOM 5563 O O . THR A 1 709 ? 31.186 -9.306 -28.624 1.00 89.75 709 THR A O 1
ATOM 5566 N N . PRO A 1 710 ? 29.797 -9.106 -26.855 1.00 88.19 710 PRO A N 1
ATOM 5567 C CA . PRO A 1 710 ? 29.238 -7.838 -27.329 1.00 88.19 710 PRO A CA 1
ATOM 5568 C C . PRO A 1 710 ? 30.337 -6.791 -27.528 1.00 88.19 710 PRO A C 1
ATOM 5570 O O . PRO A 1 710 ? 30.378 -6.118 -28.553 1.00 88.19 710 PRO A O 1
ATOM 5573 N N . HIS A 1 711 ? 31.263 -6.712 -26.571 1.00 90.38 711 HIS A N 1
ATOM 5574 C CA . HIS A 1 711 ? 32.398 -5.802 -26.628 1.00 90.38 711 HIS A CA 1
ATOM 5575 C C . HIS A 1 711 ? 33.240 -6.020 -27.889 1.00 90.38 711 HIS A C 1
ATOM 5577 O O . HIS A 1 711 ? 33.504 -5.076 -28.630 1.00 90.38 711 HIS A O 1
ATOM 5583 N N . HIS A 1 712 ? 33.582 -7.278 -28.191 1.00 93.12 712 HIS A N 1
ATOM 5584 C CA . HIS A 1 712 ? 34.322 -7.588 -29.406 1.00 93.12 712 HIS A CA 1
ATOM 5585 C C . HIS A 1 712 ? 33.570 -7.116 -30.656 1.00 93.12 712 HIS A C 1
ATOM 5587 O O . HIS A 1 712 ? 34.140 -6.389 -31.461 1.00 93.12 712 HIS A O 1
ATOM 5593 N N . ILE A 1 713 ? 32.289 -7.468 -30.805 1.00 93.62 713 ILE A N 1
ATOM 5594 C CA . ILE A 1 713 ? 31.499 -7.129 -31.999 1.00 93.62 713 ILE A CA 1
ATOM 5595 C C . ILE A 1 713 ? 31.340 -5.616 -32.198 1.00 93.62 713 ILE A C 1
ATOM 5597 O O . ILE A 1 713 ? 31.460 -5.144 -33.327 1.00 93.62 713 ILE A O 1
ATOM 5601 N N . PHE A 1 714 ? 31.070 -4.853 -31.136 1.00 93.50 714 PHE A N 1
ATOM 5602 C CA . PHE A 1 714 ? 30.773 -3.421 -31.258 1.00 93.50 714 PHE A CA 1
ATOM 5603 C C . PHE A 1 714 ? 31.998 -2.507 -31.224 1.00 93.50 714 PHE A C 1
ATOM 5605 O O . PHE A 1 714 ? 31.899 -1.388 -31.726 1.00 93.50 714 PHE A O 1
ATOM 5612 N N . VAL A 1 715 ? 33.105 -2.939 -30.613 1.00 92.44 715 VAL A N 1
ATOM 5613 C CA . VAL A 1 715 ? 34.263 -2.071 -30.334 1.00 92.44 715 VAL A CA 1
ATOM 5614 C C . VAL A 1 715 ? 35.531 -2.564 -31.030 1.00 92.44 715 VAL A C 1
ATOM 5616 O O . VAL A 1 715 ? 36.268 -1.756 -31.575 1.00 92.44 715 VAL A O 1
ATOM 5619 N N . GLN A 1 716 ? 35.801 -3.874 -31.037 1.00 93.06 716 GLN A N 1
ATOM 5620 C CA . GLN A 1 716 ? 37.122 -4.398 -31.426 1.00 93.06 716 GLN A CA 1
ATOM 5621 C C . GLN A 1 716 ? 37.146 -5.122 -32.779 1.00 93.06 716 GLN A C 1
ATOM 5623 O O . GLN A 1 716 ? 38.217 -5.395 -33.318 1.00 93.06 716 GLN A O 1
ATOM 5628 N N . CYS A 1 717 ? 35.992 -5.522 -33.311 1.00 94.00 717 CYS A N 1
ATOM 5629 C CA . CYS A 1 717 ? 35.923 -6.377 -34.489 1.00 94.00 717 CYS A CA 1
ATOM 5630 C C . CYS A 1 717 ? 36.317 -5.592 -35.757 1.00 94.00 717 CYS A C 1
ATOM 5632 O O . CYS A 1 717 ? 35.580 -4.686 -36.162 1.00 94.00 717 CYS A O 1
ATOM 5634 N N . PRO A 1 718 ? 37.394 -5.981 -36.474 1.00 93.38 718 PRO A N 1
ATOM 5635 C CA . PRO A 1 718 ? 37.866 -5.248 -37.655 1.00 93.38 718 PRO A CA 1
ATOM 5636 C C . PRO A 1 718 ? 36.841 -5.165 -38.795 1.00 93.38 718 PRO A C 1
ATOM 5638 O O . PRO A 1 718 ? 36.906 -4.266 -39.628 1.00 93.38 718 PRO A O 1
ATOM 5641 N N . ILE A 1 719 ? 35.882 -6.096 -38.840 1.00 93.94 719 ILE A N 1
ATOM 5642 C CA . ILE A 1 719 ? 34.799 -6.096 -39.836 1.00 93.94 719 ILE A CA 1
ATOM 5643 C C . ILE A 1 719 ? 33.886 -4.878 -39.688 1.00 93.94 719 ILE A C 1
ATOM 5645 O O . ILE A 1 719 ? 33.393 -4.358 -40.690 1.00 93.94 719 ILE A O 1
ATOM 5649 N N . PHE A 1 720 ? 33.653 -4.427 -38.455 1.00 93.62 720 PHE A N 1
ATOM 5650 C CA . PHE A 1 720 ? 32.733 -3.331 -38.149 1.00 93.62 720 PHE A CA 1
ATOM 5651 C C . PHE A 1 720 ? 33.446 -1.997 -37.890 1.00 93.62 720 PHE A C 1
ATOM 5653 O O . PHE A 1 720 ? 32.783 -0.960 -37.871 1.00 93.62 720 PHE A O 1
ATOM 5660 N N . GLU A 1 721 ? 34.780 -1.996 -37.823 1.00 93.00 721 GLU A N 1
ATOM 5661 C CA . GLU A 1 721 ? 35.626 -0.798 -37.713 1.00 93.00 721 GLU A CA 1
ATOM 5662 C C . GLU A 1 721 ? 35.255 0.329 -38.704 1.00 93.00 721 GLU A C 1
ATOM 5664 O O . GLU A 1 721 ? 35.153 1.486 -38.283 1.00 93.00 721 GLU A O 1
ATOM 5669 N N . PRO A 1 722 ? 34.938 0.059 -39.994 1.00 93.25 722 PRO A N 1
ATOM 5670 C CA . PRO A 1 722 ? 34.526 1.118 -40.916 1.00 93.25 722 PRO A CA 1
ATOM 5671 C C . PRO A 1 722 ? 33.246 1.845 -40.481 1.00 93.25 722 PRO A C 1
ATOM 5673 O O . PRO A 1 722 ? 33.103 3.043 -40.727 1.00 93.25 722 PRO A O 1
ATOM 5676 N N . LEU A 1 723 ? 32.306 1.147 -39.830 1.00 90.81 723 LEU A N 1
ATOM 5677 C CA . LEU A 1 723 ? 31.077 1.755 -39.312 1.00 90.81 723 LEU A CA 1
ATOM 5678 C C . LEU A 1 723 ? 31.377 2.657 -38.109 1.00 90.81 723 LEU A C 1
ATOM 5680 O O . LEU A 1 723 ? 30.823 3.756 -38.033 1.00 90.81 723 LEU A O 1
ATOM 5684 N N . CYS A 1 724 ? 32.281 2.228 -37.225 1.00 90.75 724 CYS A N 1
ATOM 5685 C CA . CYS A 1 724 ? 32.756 3.021 -36.090 1.00 90.75 724 CYS A CA 1
ATOM 5686 C C . CYS A 1 724 ? 33.466 4.299 -36.561 1.00 90.75 724 CYS A C 1
ATOM 5688 O O . CYS A 1 724 ? 33.130 5.392 -36.104 1.00 90.75 724 CYS A O 1
ATOM 5690 N N . CYS A 1 725 ? 34.356 4.194 -37.554 1.00 90.81 725 CYS A N 1
ATOM 5691 C CA . CYS A 1 725 ? 35.049 5.333 -38.165 1.00 90.81 725 CYS A CA 1
ATOM 5692 C C . CYS A 1 725 ? 34.086 6.367 -38.781 1.00 90.81 725 CYS A C 1
ATOM 5694 O O . CYS A 1 725 ? 34.281 7.578 -38.638 1.00 90.81 725 CYS A O 1
ATOM 5696 N N . LEU A 1 726 ? 33.031 5.908 -39.466 1.00 89.81 726 LEU A N 1
ATOM 5697 C CA . LEU A 1 726 ? 32.009 6.792 -40.040 1.00 89.81 726 LEU A CA 1
ATOM 5698 C C . LEU A 1 726 ? 31.235 7.539 -38.949 1.00 89.81 726 LEU A C 1
ATOM 5700 O O . LEU A 1 726 ? 31.112 8.761 -39.019 1.00 89.81 726 LEU A O 1
ATOM 5704 N N . ALA A 1 727 ? 30.764 6.824 -37.926 1.00 89.06 727 ALA A N 1
ATOM 5705 C CA . ALA A 1 727 ? 30.042 7.426 -36.810 1.00 89.06 727 ALA A CA 1
ATOM 5706 C C . ALA A 1 727 ? 30.915 8.418 -36.025 1.00 89.06 727 ALA A C 1
ATOM 5708 O O . ALA A 1 727 ? 30.443 9.496 -35.667 1.00 89.06 727 ALA A O 1
ATOM 5709 N N . PHE A 1 728 ? 32.194 8.091 -35.807 1.00 91.25 728 PHE A N 1
ATOM 5710 C CA . PHE A 1 728 ? 33.182 9.000 -35.219 1.00 91.25 728 PHE A CA 1
ATOM 5711 C C . PHE A 1 728 ? 33.255 10.316 -35.997 1.00 91.25 728 PHE A C 1
ATOM 5713 O O . PHE A 1 728 ? 33.155 11.389 -35.404 1.00 91.25 728 PHE A O 1
ATOM 5720 N N . ARG A 1 729 ? 33.387 10.250 -37.329 1.00 89.19 729 ARG A N 1
ATOM 5721 C CA . ARG A 1 729 ? 33.525 11.442 -38.175 1.00 89.19 729 ARG A CA 1
ATOM 5722 C C . ARG A 1 729 ? 32.293 12.338 -38.078 1.00 89.19 729 ARG A C 1
ATOM 5724 O O . ARG A 1 729 ? 32.434 13.558 -37.986 1.00 89.19 729 ARG A O 1
ATOM 5731 N N . ASP A 1 730 ? 31.110 11.732 -38.074 1.00 86.31 730 ASP A N 1
ATOM 5732 C CA . ASP A 1 730 ? 29.840 12.450 -37.997 1.00 86.31 730 ASP A CA 1
ATOM 5733 C C . ASP A 1 730 ? 29.685 13.142 -36.629 1.00 86.31 730 ASP A C 1
ATOM 5735 O O . ASP A 1 730 ? 29.411 14.342 -36.574 1.00 86.31 730 ASP A O 1
ATOM 5739 N N . VAL A 1 731 ? 29.966 12.434 -35.524 1.00 89.00 731 VAL A N 1
ATOM 5740 C CA . VAL A 1 731 ? 29.960 13.012 -34.164 1.00 89.00 731 VAL A CA 1
ATOM 5741 C C . VAL A 1 731 ? 30.976 14.142 -34.041 1.00 89.00 731 VAL A C 1
ATOM 5743 O O . VAL A 1 731 ? 30.650 15.209 -33.525 1.00 89.00 731 VAL A O 1
ATOM 5746 N N . PHE A 1 732 ? 32.203 13.933 -34.518 1.00 89.00 732 PHE A N 1
ATOM 5747 C CA . PHE A 1 732 ? 33.279 14.912 -34.398 1.00 89.00 732 PHE A CA 1
ATOM 5748 C C . PHE A 1 732 ? 32.976 16.198 -35.181 1.00 89.00 732 PHE A C 1
ATOM 5750 O O . PHE A 1 732 ? 33.224 17.302 -34.686 1.00 89.00 732 PHE A O 1
ATOM 5757 N N . SER A 1 733 ? 32.404 16.070 -36.385 1.00 87.75 733 SER A N 1
ATOM 5758 C CA . SER A 1 733 ? 31.997 17.208 -37.215 1.00 87.75 733 SER A CA 1
ATOM 5759 C C . SER A 1 733 ? 30.875 18.018 -36.566 1.00 87.75 733 SER A C 1
ATOM 5761 O O . SER A 1 733 ? 31.008 19.234 -36.417 1.00 87.75 733 SER A O 1
ATOM 5763 N N . GLU A 1 734 ? 29.799 17.360 -36.129 1.00 86.69 734 GLU A N 1
ATOM 5764 C CA . GLU A 1 734 ? 28.665 18.036 -35.489 1.00 86.69 734 GLU A CA 1
ATOM 5765 C C . GLU A 1 734 ? 29.056 18.667 -34.152 1.00 86.69 734 GLU A C 1
ATOM 5767 O O . GLU A 1 734 ? 28.673 19.799 -33.856 1.00 86.69 734 GLU A O 1
ATOM 5772 N N . MET A 1 735 ? 29.906 17.999 -33.371 1.00 87.38 735 MET A N 1
ATOM 5773 C CA . MET A 1 735 ? 30.381 18.554 -32.110 1.00 87.38 735 MET A CA 1
ATOM 5774 C C . MET A 1 735 ? 31.257 19.788 -32.309 1.00 87.38 735 MET A C 1
ATOM 5776 O O . MET A 1 735 ? 31.099 20.772 -31.592 1.00 87.38 735 MET A O 1
ATOM 5780 N N . SER A 1 736 ? 32.141 19.769 -33.308 1.00 85.88 736 SER A N 1
ATOM 5781 C CA . SER A 1 736 ? 32.980 20.923 -33.642 1.00 85.88 736 SER A CA 1
ATOM 5782 C C . SER A 1 736 ? 32.127 22.138 -34.036 1.00 85.88 736 SER A C 1
ATOM 5784 O O . SER A 1 736 ? 32.412 23.253 -33.602 1.00 85.88 736 SER A O 1
ATOM 5786 N N . LYS A 1 737 ? 31.026 21.931 -34.780 1.00 86.75 737 LYS A N 1
ATOM 5787 C CA . LYS A 1 737 ? 30.047 22.988 -35.102 1.00 86.75 737 LYS A CA 1
ATOM 5788 C C . LYS A 1 737 ? 29.320 23.503 -33.857 1.00 86.75 737 LYS A C 1
ATOM 5790 O O . LYS A 1 737 ? 29.176 24.714 -33.698 1.00 86.75 737 LYS A O 1
ATOM 5795 N N . LEU A 1 738 ? 28.878 22.604 -32.973 1.00 85.12 738 LEU A N 1
ATOM 5796 C CA . LEU A 1 738 ? 28.176 22.961 -31.734 1.00 85.12 738 LEU A CA 1
ATOM 5797 C C . LEU A 1 738 ? 29.058 23.772 -30.776 1.00 85.12 738 LEU A C 1
ATOM 5799 O O . LEU A 1 738 ? 28.599 24.777 -30.236 1.00 85.12 738 LEU A O 1
ATOM 5803 N N . LEU A 1 739 ? 30.318 23.368 -30.594 1.00 84.25 739 LEU A N 1
ATOM 5804 C CA . LEU A 1 739 ? 31.280 24.069 -29.739 1.00 84.25 739 LEU A CA 1
ATOM 5805 C C . LEU A 1 739 ? 31.651 25.443 -30.320 1.00 84.25 739 LEU A C 1
ATOM 5807 O O . LEU A 1 739 ? 31.681 26.426 -29.582 1.00 84.25 739 LEU A O 1
ATOM 5811 N N . ALA A 1 740 ? 31.847 25.534 -31.643 1.00 82.31 740 ALA A N 1
ATOM 5812 C CA . ALA A 1 740 ? 32.109 26.802 -32.325 1.00 82.31 740 ALA A CA 1
ATOM 5813 C C . ALA A 1 740 ? 30.922 27.777 -32.220 1.00 82.31 740 ALA A C 1
ATOM 5815 O O . ALA A 1 740 ? 31.110 28.960 -31.941 1.00 82.31 740 ALA A O 1
ATOM 5816 N N . GLY A 1 741 ? 29.689 27.284 -32.388 1.00 79.88 741 GLY A N 1
ATOM 5817 C CA . GLY A 1 741 ? 28.473 28.095 -32.263 1.00 79.88 741 GLY A CA 1
ATOM 5818 C C . GLY A 1 741 ? 28.189 28.582 -30.838 1.00 79.88 741 GLY A C 1
ATOM 5819 O O . GLY A 1 741 ? 27.553 29.618 -30.664 1.00 79.88 741 GLY A O 1
ATOM 5820 N N . ALA A 1 742 ? 28.677 27.865 -29.822 1.00 76.62 742 ALA A N 1
ATOM 5821 C CA . ALA A 1 742 ? 28.522 28.220 -28.412 1.00 76.62 742 ALA A CA 1
ATOM 5822 C C . ALA A 1 742 ? 29.606 29.184 -27.879 1.00 76.62 742 ALA A C 1
ATOM 5824 O O . ALA A 1 742 ? 29.536 29.556 -26.710 1.00 76.62 742 ALA A O 1
ATOM 5825 N N . GLN A 1 743 ? 30.577 29.595 -28.712 1.00 77.44 743 GLN A N 1
ATOM 5826 C CA . GLN A 1 743 ? 31.660 30.537 -28.365 1.00 77.44 743 GLN A CA 1
ATOM 5827 C C . GLN A 1 743 ? 32.448 30.154 -27.095 1.00 77.44 743 GLN A C 1
ATOM 5829 O O . GLN A 1 743 ? 32.815 31.005 -26.287 1.00 77.44 743 GLN A O 1
ATOM 5834 N N . ILE A 1 744 ? 32.697 28.859 -26.897 1.00 73.19 744 ILE A N 1
ATOM 5835 C CA . ILE A 1 744 ? 33.418 28.349 -25.722 1.00 73.19 744 ILE A CA 1
ATOM 5836 C C . ILE A 1 744 ? 34.923 28.578 -25.876 1.00 73.19 744 ILE A C 1
ATOM 5838 O O . ILE A 1 744 ? 35.462 28.525 -26.981 1.00 73.19 744 ILE A O 1
ATOM 5842 N N . THR A 1 745 ? 35.614 28.790 -24.757 1.00 72.25 745 THR A N 1
ATOM 5843 C CA . THR A 1 745 ? 37.074 28.896 -24.712 1.00 72.25 745 THR A CA 1
ATOM 5844 C C . THR A 1 745 ? 37.761 27.594 -25.135 1.00 72.25 745 THR A C 1
ATOM 5846 O O . THR A 1 745 ? 37.315 26.489 -24.821 1.00 72.25 745 THR A O 1
ATOM 5849 N N . THR A 1 746 ? 38.914 27.718 -25.794 1.00 71.75 746 THR A N 1
ATOM 5850 C CA . THR A 1 746 ? 39.718 26.583 -26.282 1.00 71.75 746 THR A CA 1
ATOM 5851 C C . THR A 1 746 ? 40.110 25.598 -25.172 1.00 71.75 746 THR A C 1
ATOM 5853 O O . THR A 1 746 ? 40.154 24.391 -25.389 1.00 71.75 746 THR A O 1
ATOM 5856 N N . GLN A 1 747 ? 40.306 26.099 -23.948 1.00 69.81 747 GLN A N 1
ATOM 5857 C CA . GLN A 1 747 ? 40.633 25.291 -22.766 1.00 69.81 747 GLN A CA 1
ATOM 5858 C C . GLN A 1 747 ? 39.522 24.303 -22.366 1.00 69.81 747 GLN A C 1
ATOM 5860 O O . GLN A 1 747 ? 39.826 23.233 -21.848 1.00 69.81 747 GLN A O 1
ATOM 5865 N N . LEU A 1 748 ? 38.253 24.633 -22.632 1.00 72.12 748 LEU A N 1
ATOM 5866 C CA . LEU A 1 748 ? 37.103 23.767 -22.347 1.00 72.12 748 LEU A CA 1
ATOM 5867 C C . LEU A 1 748 ? 36.694 22.918 -23.562 1.00 72.12 748 LEU A C 1
ATOM 5869 O O . LEU A 1 748 ? 36.151 21.827 -23.393 1.00 72.12 748 LEU A O 1
ATOM 5873 N N . SER A 1 749 ? 36.965 23.372 -24.793 1.00 78.75 749 SER A N 1
ATOM 5874 C CA . SER A 1 749 ? 36.641 22.600 -26.002 1.00 78.75 749 SER A CA 1
ATOM 5875 C C . SER A 1 749 ? 37.563 21.400 -26.216 1.00 78.75 749 SER A C 1
ATOM 5877 O O . SER A 1 749 ? 37.110 20.357 -26.691 1.00 78.75 749 SER A O 1
ATOM 5879 N N . ASP A 1 750 ? 38.845 21.525 -25.867 1.00 80.25 750 ASP A N 1
ATOM 5880 C CA . ASP A 1 750 ? 39.855 20.500 -26.147 1.00 80.25 750 ASP A CA 1
ATOM 5881 C C . ASP A 1 750 ? 39.635 19.180 -25.380 1.00 80.25 750 ASP A C 1
ATOM 5883 O O . ASP A 1 750 ? 39.730 18.118 -26.007 1.00 80.25 750 ASP A O 1
ATOM 5887 N N . PRO A 1 751 ? 39.288 19.179 -24.075 1.00 82.38 751 PRO A N 1
ATOM 5888 C CA . PRO A 1 751 ? 38.934 17.954 -23.356 1.00 82.38 751 PRO A CA 1
ATOM 5889 C C . PRO A 1 751 ? 37.701 17.258 -23.946 1.00 82.38 751 PRO A C 1
ATOM 5891 O O . PRO A 1 751 ? 37.708 16.042 -24.129 1.00 82.38 751 PRO A O 1
ATOM 5894 N N . ILE A 1 752 ? 36.668 18.021 -24.316 1.00 84.12 752 ILE A N 1
ATOM 5895 C CA . ILE A 1 752 ? 35.432 17.485 -24.906 1.00 84.12 752 ILE A CA 1
ATOM 5896 C C . ILE A 1 752 ? 35.723 16.843 -26.271 1.00 84.12 752 ILE A C 1
ATOM 5898 O O . ILE A 1 752 ? 35.286 15.723 -26.541 1.00 84.12 752 ILE A O 1
ATOM 5902 N N . LEU A 1 753 ? 36.503 17.520 -27.123 1.00 85.50 753 LEU A N 1
ATOM 5903 C CA . LEU A 1 753 ? 36.948 16.991 -28.418 1.00 85.50 753 LEU A CA 1
ATOM 5904 C C . LEU A 1 753 ? 37.827 15.751 -28.271 1.00 85.50 753 LEU A C 1
ATOM 5906 O O . LEU A 1 753 ? 37.733 14.851 -29.104 1.00 85.50 753 LEU A O 1
ATOM 5910 N N . ARG A 1 754 ? 38.645 15.670 -27.216 1.00 85.69 754 ARG A N 1
ATOM 5911 C CA . ARG A 1 754 ? 39.430 14.471 -26.902 1.00 85.69 754 ARG A CA 1
ATOM 5912 C C . ARG A 1 754 ? 38.526 13.287 -26.568 1.00 85.69 754 ARG A C 1
ATOM 5914 O O . ARG A 1 754 ? 38.702 12.236 -27.167 1.00 85.69 754 ARG A O 1
ATOM 5921 N N . ILE A 1 755 ? 37.532 13.482 -25.703 1.00 86.62 755 ILE A N 1
ATOM 5922 C CA . ILE A 1 755 ? 36.578 12.431 -25.318 1.00 86.62 755 ILE A CA 1
ATOM 5923 C C . ILE A 1 755 ? 35.772 11.941 -26.527 1.00 86.62 755 ILE A C 1
ATOM 5925 O O . ILE A 1 755 ? 35.614 10.741 -26.733 1.00 86.62 755 ILE A O 1
ATOM 5929 N N . ALA A 1 756 ? 35.291 12.849 -27.382 1.00 87.94 756 ALA A N 1
ATOM 5930 C CA . ALA A 1 756 ? 34.559 12.428 -28.576 1.00 87.94 756 ALA A CA 1
ATOM 5931 C C . ALA A 1 756 ? 35.424 11.638 -29.558 1.00 87.94 756 ALA A C 1
ATOM 5933 O O . ALA A 1 756 ? 34.886 10.831 -30.317 1.00 87.94 756 ALA A O 1
ATOM 5934 N N . ARG A 1 757 ? 36.749 11.850 -29.558 1.00 86.56 757 ARG A N 1
ATOM 5935 C CA . ARG A 1 757 ? 37.632 11.074 -30.428 1.00 86.56 757 ARG A CA 1
ATOM 5936 C C . ARG A 1 757 ? 37.717 9.609 -30.025 1.00 86.56 757 ARG A C 1
ATOM 5938 O O . ARG A 1 757 ? 37.921 8.768 -30.891 1.00 86.56 757 ARG A O 1
ATOM 5945 N N . SER A 1 758 ? 37.529 9.319 -28.746 1.00 88.19 758 SER A N 1
ATOM 5946 C CA . SER A 1 758 ? 37.591 7.973 -28.197 1.00 88.19 758 SER A CA 1
ATOM 5947 C C . SER A 1 758 ? 36.223 7.368 -27.873 1.00 88.19 758 SER A C 1
ATOM 5949 O O . SER A 1 758 ? 36.119 6.364 -27.176 1.00 88.19 758 SER A O 1
ATOM 5951 N N . LEU A 1 759 ? 35.135 7.931 -28.405 1.00 88.81 759 LEU A N 1
ATOM 5952 C CA . LEU A 1 759 ? 33.789 7.488 -28.039 1.00 88.81 759 LEU A CA 1
ATOM 5953 C C . LEU A 1 759 ? 33.506 6.018 -28.413 1.00 88.81 759 LEU A C 1
ATOM 5955 O O . LEU A 1 759 ? 32.797 5.325 -27.691 1.00 88.81 759 LEU A O 1
ATOM 5959 N N . PHE A 1 760 ? 34.051 5.538 -29.532 1.00 93.50 760 PHE A N 1
ATOM 5960 C CA . PHE A 1 760 ? 33.749 4.209 -30.089 1.00 93.50 760 PHE A CA 1
ATOM 5961 C C . PHE A 1 760 ? 34.905 3.208 -29.977 1.00 93.50 760 PHE A C 1
ATOM 5963 O O . PHE A 1 760 ? 34.848 2.155 -30.602 1.00 93.50 760 PHE A O 1
ATOM 5970 N N . VAL A 1 761 ? 35.936 3.536 -29.195 1.00 91.94 761 VAL A N 1
ATOM 5971 C CA . VAL A 1 761 ? 37.140 2.716 -28.994 1.00 91.94 761 VAL A CA 1
ATOM 5972 C C . VAL A 1 761 ? 37.528 2.696 -27.517 1.00 91.94 761 VAL A C 1
ATOM 5974 O O . VAL A 1 761 ? 37.149 3.591 -26.761 1.00 91.94 761 VAL A O 1
ATOM 5977 N N . ASP A 1 762 ? 38.285 1.682 -27.112 1.00 90.25 762 ASP A N 1
ATOM 5978 C CA . ASP A 1 762 ? 38.868 1.591 -25.770 1.00 90.25 762 ASP A CA 1
ATOM 5979 C C . ASP A 1 762 ? 39.908 2.702 -25.565 1.00 90.25 762 ASP A C 1
ATOM 5981 O O . ASP A 1 762 ? 40.822 2.867 -26.375 1.00 90.25 762 ASP A O 1
ATOM 5985 N N . ASP A 1 763 ? 39.756 3.495 -24.503 1.00 89.50 763 ASP A N 1
ATOM 5986 C CA . ASP A 1 763 ? 40.589 4.672 -24.242 1.00 89.50 763 ASP A CA 1
ATOM 5987 C C . ASP A 1 763 ? 40.488 5.132 -22.783 1.00 89.50 763 ASP A C 1
ATOM 5989 O O . ASP A 1 763 ? 39.529 4.825 -22.077 1.00 89.50 763 ASP A O 1
ATOM 5993 N N . VAL A 1 764 ? 41.448 5.953 -22.354 1.00 84.12 764 VAL A N 1
ATOM 5994 C CA . VAL A 1 764 ? 41.491 6.576 -21.020 1.00 84.12 764 VAL A CA 1
ATOM 5995 C C . VAL A 1 764 ? 40.295 7.478 -20.707 1.00 84.12 764 VAL A C 1
ATOM 5997 O O . VAL A 1 764 ? 40.021 7.720 -19.535 1.00 84.12 764 VAL A O 1
ATOM 6000 N N . ALA A 1 765 ? 39.577 7.971 -21.721 1.00 82.06 765 ALA A N 1
ATOM 6001 C CA . ALA A 1 765 ? 38.344 8.729 -21.520 1.00 82.06 765 ALA A CA 1
ATOM 6002 C C . ALA A 1 765 ? 37.199 7.883 -20.932 1.00 82.06 765 ALA A C 1
ATOM 6004 O O . ALA A 1 765 ? 36.250 8.438 -20.373 1.00 82.06 765 ALA A O 1
ATOM 6005 N N . TRP A 1 766 ? 37.266 6.554 -21.059 1.00 81.25 766 TRP A N 1
ATOM 6006 C CA . TRP A 1 766 ? 36.272 5.644 -20.504 1.00 81.25 766 TRP A CA 1
ATOM 6007 C C . TRP A 1 766 ? 36.682 5.137 -19.117 1.00 81.25 766 TRP A C 1
ATOM 6009 O O . TRP A 1 766 ? 37.837 4.757 -18.904 1.00 81.25 766 TRP A O 1
ATOM 6019 N N . PRO A 1 767 ? 35.732 5.033 -18.171 1.00 72.44 767 PRO A N 1
ATOM 6020 C CA . PRO A 1 767 ? 35.951 4.287 -16.939 1.00 72.44 767 PRO A CA 1
ATOM 6021 C C . PRO A 1 767 ? 36.407 2.858 -17.249 1.00 72.44 767 PRO A C 1
ATOM 6023 O O . PRO A 1 767 ? 35.863 2.205 -18.137 1.00 72.44 767 PRO A O 1
ATOM 6026 N N . GLN A 1 768 ? 37.426 2.379 -16.528 1.00 78.56 768 GLN A N 1
ATOM 6027 C CA . GLN A 1 768 ? 38.053 1.068 -16.766 1.00 78.56 768 GLN A CA 1
ATOM 6028 C C . GLN A 1 768 ? 38.635 0.887 -18.183 1.00 78.56 768 GLN A C 1
ATOM 6030 O O . GLN A 1 768 ? 38.847 -0.244 -18.616 1.00 78.56 768 GLN A O 1
ATOM 6035 N N . TYR A 1 769 ? 38.906 1.979 -18.904 1.00 85.56 769 TYR A N 1
ATOM 6036 C CA . TYR A 1 769 ? 39.516 1.975 -20.237 1.00 85.56 769 TYR A CA 1
ATOM 6037 C C . TYR A 1 769 ? 38.707 1.242 -21.319 1.00 85.56 769 TYR A C 1
ATOM 6039 O O . TYR A 1 769 ? 39.259 0.918 -22.365 1.00 85.56 769 TYR A O 1
ATOM 6047 N N . THR A 1 770 ? 37.422 0.961 -21.076 1.00 84.31 770 THR A N 1
ATOM 6048 C CA . THR A 1 770 ? 36.601 0.087 -21.931 1.00 84.31 770 THR A CA 1
ATOM 6049 C C . THR A 1 770 ? 35.385 0.833 -22.472 1.00 84.31 770 THR A C 1
ATOM 6051 O O . THR A 1 770 ? 34.626 1.427 -21.700 1.00 84.31 770 THR A O 1
ATOM 6054 N N . SER A 1 771 ? 35.161 0.793 -23.787 1.00 88.12 771 SER A N 1
ATOM 6055 C CA . SER A 1 771 ? 34.013 1.476 -24.391 1.00 88.12 771 SER A CA 1
ATOM 6056 C C . SER A 1 771 ? 32.709 0.694 -24.217 1.00 88.12 771 SER A C 1
ATOM 6058 O O . SER A 1 771 ? 32.577 -0.462 -24.621 1.00 88.12 771 SER A O 1
ATOM 6060 N N . TYR A 1 772 ? 31.686 1.364 -23.679 1.00 85.38 772 TYR A N 1
ATOM 6061 C CA . TYR A 1 772 ? 30.347 0.797 -23.467 1.00 85.38 772 TYR A CA 1
ATOM 6062 C C . TYR A 1 772 ? 29.244 1.568 -24.209 1.00 85.38 772 TYR A C 1
ATOM 6064 O O . TYR A 1 772 ? 28.071 1.538 -23.820 1.00 85.38 772 TYR A O 1
ATOM 6072 N N . TYR A 1 773 ? 29.585 2.251 -25.308 1.00 86.38 773 TYR A N 1
ATOM 6073 C CA . TYR A 1 773 ? 28.627 3.065 -26.070 1.00 86.38 773 TYR A CA 1
ATOM 6074 C C . TYR A 1 773 ? 27.400 2.262 -26.543 1.00 86.38 773 TYR A C 1
ATOM 6076 O O . TYR A 1 773 ? 26.291 2.794 -26.608 1.00 86.38 773 TYR A O 1
ATOM 6084 N N . PHE A 1 774 ? 27.573 0.970 -26.846 1.00 83.50 774 PHE A N 1
ATOM 6085 C CA . PHE A 1 774 ? 26.510 0.078 -27.323 1.00 83.50 774 PHE A CA 1
ATOM 6086 C C . PHE A 1 774 ? 25.490 -0.275 -26.226 1.00 83.50 774 PHE A C 1
ATOM 6088 O O . PHE A 1 774 ? 24.359 -0.660 -26.524 1.00 83.50 774 PHE A O 1
ATOM 6095 N N . LEU A 1 775 ? 25.845 -0.070 -24.951 1.00 77.75 775 LEU A N 1
ATOM 6096 C CA . LEU A 1 775 ? 24.915 -0.085 -23.818 1.00 77.75 775 LEU A CA 1
ATOM 6097 C C . LEU A 1 775 ? 24.200 1.270 -23.652 1.00 77.75 775 LEU A C 1
ATOM 6099 O O . LEU A 1 775 ? 23.353 1.429 -22.770 1.00 77.75 775 LEU A O 1
ATOM 6103 N N . GLY A 1 776 ? 24.498 2.253 -24.505 1.00 76.06 776 GLY A N 1
ATOM 6104 C CA . GLY A 1 776 ? 24.038 3.640 -24.433 1.00 76.06 776 GLY A CA 1
ATOM 6105 C C . GLY A 1 776 ? 24.555 4.384 -23.209 1.00 76.06 776 GLY A C 1
ATOM 6106 O O . GLY A 1 776 ? 23.837 5.216 -22.658 1.00 76.06 776 GLY A O 1
ATOM 6107 N N . VAL A 1 777 ? 25.763 4.058 -22.762 1.00 76.88 777 VAL A N 1
ATOM 6108 C CA . VAL A 1 777 ? 26.506 4.836 -21.765 1.00 76.88 777 VAL A CA 1
ATOM 6109 C C . VAL A 1 777 ? 27.344 5.886 -22.492 1.00 76.88 777 VAL A C 1
ATOM 6111 O O . VAL A 1 777 ? 27.683 5.703 -23.661 1.00 76.88 777 VAL A O 1
ATOM 6114 N N . VAL A 1 778 ? 27.653 6.992 -21.819 1.00 81.81 778 VAL A N 1
ATOM 6115 C CA . VAL A 1 778 ? 28.575 8.022 -22.307 1.00 81.81 778 VAL A CA 1
ATOM 6116 C C . VAL A 1 778 ? 29.640 8.315 -21.239 1.00 81.81 778 VAL A C 1
ATOM 6118 O O . VAL A 1 778 ? 29.330 8.225 -20.047 1.00 81.81 778 VAL A O 1
ATOM 6121 N N . PRO A 1 779 ? 30.881 8.636 -21.639 1.00 82.06 779 PRO A N 1
ATOM 6122 C CA . PRO A 1 779 ? 31.959 8.989 -20.715 1.00 82.06 779 PRO A CA 1
ATOM 6123 C C . PRO A 1 779 ? 31.702 10.343 -20.027 1.00 82.06 779 PRO A C 1
ATOM 6125 O O . PRO A 1 779 ? 30.902 11.154 -20.501 1.00 82.06 779 PRO A O 1
ATOM 6128 N N . HIS A 1 780 ? 32.373 10.588 -18.897 1.00 76.38 780 HIS A N 1
ATOM 6129 C CA . HIS A 1 780 ? 32.208 11.817 -18.114 1.00 76.38 780 HIS A CA 1
ATOM 6130 C C . HIS A 1 780 ? 32.859 13.017 -18.819 1.00 76.38 780 HIS A C 1
ATOM 6132 O O . HIS A 1 780 ? 33.999 12.938 -19.270 1.00 76.38 780 HIS A O 1
ATOM 6138 N N . ILE A 1 781 ? 32.164 14.156 -18.863 1.00 74.94 781 ILE A N 1
ATOM 6139 C CA . ILE A 1 781 ? 32.753 15.445 -19.254 1.00 74.94 781 ILE A CA 1
ATOM 6140 C C . ILE A 1 781 ? 33.275 16.095 -17.968 1.00 74.94 781 ILE A C 1
ATOM 6142 O O . ILE A 1 781 ? 32.470 16.446 -17.114 1.00 74.94 781 ILE A O 1
ATOM 6146 N N . HIS A 1 782 ? 34.595 16.140 -17.763 1.00 65.31 782 HIS A N 1
ATOM 6147 C CA . HIS A 1 782 ? 35.207 16.717 -16.554 1.00 65.31 782 HIS A CA 1
ATOM 6148 C C . HIS A 1 782 ? 34.727 18.156 -16.300 1.00 65.31 782 HIS A C 1
ATOM 6150 O O . HIS A 1 782 ? 34.718 18.966 -17.226 1.00 65.31 782 HIS A O 1
ATOM 6156 N N . ASP A 1 783 ? 34.381 18.454 -15.045 1.00 56.34 783 ASP A N 1
ATOM 6157 C CA . ASP A 1 783 ? 33.926 19.770 -14.561 1.00 56.34 783 ASP A CA 1
ATOM 6158 C C . ASP A 1 783 ? 34.969 20.374 -13.590 1.00 56.34 783 ASP A C 1
ATOM 6160 O O . ASP A 1 783 ? 34.637 21.069 -12.638 1.00 56.34 783 ASP A O 1
ATOM 6164 N N . ASP A 1 784 ? 36.257 20.069 -13.801 1.00 45.09 784 ASP A N 1
ATOM 6165 C CA . ASP A 1 784 ? 37.374 20.419 -12.897 1.00 45.09 784 ASP A CA 1
ATOM 6166 C C . ASP A 1 784 ? 37.797 21.907 -12.962 1.00 45.09 784 ASP A C 1
ATOM 6168 O O . ASP A 1 784 ? 38.941 22.259 -12.671 1.00 45.09 784 ASP A O 1
ATOM 6172 N N . GLY A 1 785 ? 36.900 22.806 -13.367 1.00 48.28 785 GLY A N 1
ATOM 6173 C CA . GLY A 1 785 ? 37.158 24.243 -13.402 1.00 48.28 785 GLY A CA 1
ATOM 6174 C C . GLY A 1 785 ? 36.352 24.987 -12.345 1.00 48.28 785 GLY A C 1
ATOM 6175 O O . GLY A 1 785 ? 35.154 25.169 -12.521 1.00 48.28 785 GLY A O 1
ATOM 6176 N N . ASP A 1 786 ? 37.010 25.497 -11.302 1.00 39.62 786 ASP A N 1
ATOM 6177 C CA . ASP A 1 786 ? 36.505 26.673 -10.583 1.00 39.62 786 ASP A CA 1
ATOM 6178 C C . ASP A 1 786 ? 36.529 27.867 -11.557 1.00 39.62 786 ASP A C 1
ATOM 6180 O O . ASP A 1 786 ? 37.590 28.142 -12.135 1.00 39.62 786 ASP A O 1
ATOM 6184 N N . PRO A 1 787 ? 35.422 28.609 -11.776 1.00 49.19 787 PRO A N 1
ATOM 6185 C CA . PRO A 1 787 ? 34.161 28.651 -11.022 1.00 49.19 787 PRO A CA 1
ATOM 6186 C C . PRO A 1 787 ? 33.033 27.768 -11.614 1.00 49.19 787 PRO A C 1
ATOM 6188 O O . PRO A 1 787 ? 33.124 27.364 -12.774 1.00 49.19 787 PRO A O 1
ATOM 6191 N N . PRO A 1 788 ? 31.925 27.535 -10.868 1.00 52.28 788 PRO A N 1
ATOM 6192 C CA . PRO A 1 788 ? 30.855 26.607 -11.242 1.00 52.28 788 PRO A CA 1
ATOM 6193 C C . PRO A 1 788 ? 30.307 26.823 -12.659 1.00 52.28 788 PRO A C 1
ATOM 6195 O O . PRO A 1 788 ? 30.190 27.968 -13.120 1.00 52.28 788 PRO A O 1
ATOM 6198 N N . PRO A 1 789 ? 29.898 25.736 -13.339 1.00 55.91 789 PRO A N 1
ATOM 6199 C CA . PRO A 1 789 ? 29.424 25.792 -14.709 1.00 55.91 789 PRO A CA 1
ATOM 6200 C C . PRO A 1 789 ? 28.252 26.765 -14.821 1.00 55.91 789 PRO A C 1
ATOM 6202 O O . PRO A 1 789 ? 27.208 26.618 -14.181 1.00 55.91 789 PRO A O 1
ATOM 6205 N N . THR A 1 790 ? 28.404 27.777 -15.675 1.00 60.31 790 THR A N 1
ATOM 6206 C CA . THR A 1 790 ? 27.288 28.666 -16.013 1.00 60.31 790 THR A CA 1
ATOM 6207 C C . THR A 1 790 ? 26.105 27.833 -16.524 1.00 60.31 790 THR A C 1
ATOM 6209 O O . THR A 1 790 ? 26.282 26.813 -17.193 1.00 60.31 790 THR A O 1
ATOM 6212 N N . HIS A 1 791 ? 24.869 28.273 -16.278 1.00 60.22 791 HIS A N 1
ATOM 6213 C CA . HIS A 1 791 ? 23.658 27.577 -16.746 1.00 60.22 791 HIS A CA 1
ATOM 6214 C C . HIS A 1 791 ? 23.658 27.298 -18.272 1.00 60.22 791 HIS A C 1
ATOM 6216 O O . HIS A 1 791 ? 23.034 26.344 -18.745 1.00 60.22 791 HIS A O 1
ATOM 6222 N N . ASN A 1 792 ? 24.410 28.085 -19.048 1.00 67.56 792 ASN A N 1
ATOM 6223 C CA . ASN A 1 792 ? 24.633 27.864 -20.476 1.00 67.56 792 ASN A CA 1
ATOM 6224 C C . ASN A 1 792 ? 25.553 26.665 -20.766 1.00 67.56 792 ASN A C 1
ATOM 6226 O O . ASN A 1 792 ? 25.263 25.905 -21.691 1.00 67.56 792 ASN A O 1
ATOM 6230 N N . PHE A 1 793 ? 26.604 26.454 -19.966 1.00 73.69 793 PHE A N 1
ATOM 6231 C CA . PHE A 1 793 ? 27.493 25.295 -20.086 1.00 73.69 793 PHE A CA 1
ATOM 6232 C C . PHE A 1 793 ? 26.751 23.997 -19.761 1.00 73.69 793 PHE A C 1
ATOM 6234 O O . PHE A 1 793 ? 26.776 23.067 -20.560 1.00 73.69 793 PHE A O 1
ATOM 6241 N N . HIS A 1 794 ? 25.962 23.974 -18.681 1.00 72.88 794 HIS A N 1
ATOM 6242 C CA . HIS A 1 794 ? 25.139 22.809 -18.338 1.00 72.88 794 HIS A CA 1
ATOM 6243 C C . HIS A 1 794 ? 24.175 22.420 -19.476 1.00 72.88 794 HIS A C 1
ATOM 6245 O O . HIS A 1 794 ? 24.089 21.256 -19.874 1.00 72.88 794 HIS A O 1
ATOM 6251 N N . ARG A 1 795 ? 23.467 23.397 -20.065 1.00 75.38 795 ARG A N 1
ATOM 6252 C CA . ARG A 1 795 ? 22.570 23.158 -21.213 1.00 75.38 795 ARG A CA 1
ATOM 6253 C C . ARG A 1 795 ? 23.303 22.600 -22.430 1.00 75.38 795 ARG A C 1
ATOM 6255 O O . ARG A 1 795 ? 22.748 21.765 -23.147 1.00 75.38 795 ARG A O 1
ATOM 6262 N N . LEU A 1 796 ? 24.518 23.071 -22.681 1.00 80.88 796 LEU A N 1
ATOM 6263 C CA . LEU A 1 796 ? 25.333 22.581 -23.778 1.00 80.88 796 LEU A CA 1
ATOM 6264 C C . LEU A 1 796 ? 25.837 21.157 -23.519 1.00 80.88 796 LEU A C 1
ATOM 6266 O O . LEU A 1 796 ? 25.700 20.315 -24.405 1.00 80.88 796 LEU A O 1
ATOM 6270 N N . SER A 1 797 ? 26.347 20.866 -22.322 1.00 77.31 797 SER A N 1
ATOM 6271 C CA . SER A 1 797 ? 26.794 19.525 -21.930 1.00 77.31 797 SER A CA 1
ATOM 6272 C C . SER A 1 797 ? 25.674 18.501 -22.105 1.00 77.31 797 SER A C 1
ATOM 6274 O O . SER A 1 797 ? 25.887 17.448 -22.702 1.00 77.31 797 SER A O 1
ATOM 6276 N N . VAL A 1 798 ? 24.437 18.844 -21.722 1.00 76.88 798 VAL A N 1
ATOM 6277 C CA . VAL A 1 798 ? 23.255 17.998 -21.970 1.00 76.88 798 VAL A CA 1
ATOM 6278 C C . VAL A 1 798 ? 23.035 17.729 -23.465 1.00 76.88 798 VAL A C 1
ATOM 6280 O O . VAL A 1 798 ? 22.758 16.590 -23.842 1.00 76.88 798 VAL A O 1
ATOM 6283 N N . ARG A 1 799 ? 23.176 18.737 -24.337 1.00 81.31 799 ARG A N 1
ATOM 6284 C CA . ARG A 1 799 ? 23.041 18.555 -25.796 1.00 81.31 799 ARG A CA 1
ATOM 6285 C C . ARG A 1 799 ? 24.146 17.673 -26.380 1.00 81.31 799 ARG A C 1
ATOM 6287 O O . ARG A 1 799 ? 23.854 16.819 -27.214 1.00 81.31 799 ARG A O 1
ATOM 6294 N N . ILE A 1 800 ? 25.389 17.858 -25.938 1.00 85.06 800 ILE A N 1
ATOM 6295 C CA . ILE A 1 800 ? 26.539 17.053 -26.375 1.00 85.06 800 ILE A CA 1
ATOM 6296 C C . ILE A 1 800 ? 26.331 15.589 -25.980 1.00 85.06 800 ILE A C 1
ATOM 6298 O O . ILE A 1 800 ? 26.422 14.702 -26.828 1.00 85.06 800 ILE A O 1
ATOM 6302 N N . MET A 1 801 ? 25.947 15.337 -24.727 1.00 81.19 801 MET A N 1
ATOM 6303 C CA . MET A 1 801 ? 25.655 13.988 -24.243 1.00 81.19 801 MET A CA 1
ATOM 6304 C C . MET A 1 801 ? 24.493 13.335 -25.003 1.00 81.19 801 MET A C 1
ATOM 6306 O O . MET A 1 801 ? 24.590 12.166 -25.372 1.00 81.19 801 MET A O 1
ATOM 6310 N N . GLN A 1 802 ? 23.412 14.074 -25.290 1.00 79.75 802 GLN A N 1
ATOM 6311 C CA . GLN A 1 802 ? 22.292 13.578 -26.107 1.00 79.75 802 GLN A CA 1
ATOM 6312 C C . GLN A 1 802 ? 22.748 13.138 -27.502 1.00 79.75 802 GLN A C 1
ATOM 6314 O O . GLN A 1 802 ? 22.328 12.084 -27.986 1.00 79.75 802 GLN A O 1
ATOM 6319 N N . MET A 1 803 ? 23.620 13.919 -28.137 1.00 84.75 803 MET A N 1
ATOM 6320 C CA . MET A 1 803 ? 24.183 13.596 -29.445 1.00 84.75 803 MET A CA 1
ATOM 6321 C C . MET A 1 803 ? 25.063 12.341 -29.386 1.00 84.75 803 MET A C 1
ATOM 6323 O O . MET A 1 803 ? 24.831 11.413 -30.158 1.00 84.75 803 MET A O 1
ATOM 6327 N N . TRP A 1 804 ? 26.021 12.273 -28.454 1.00 87.19 804 TRP A N 1
ATOM 6328 C CA . TRP A 1 804 ? 26.895 11.103 -28.269 1.00 87.19 804 TRP A CA 1
ATOM 6329 C C . TRP A 1 804 ? 26.092 9.823 -28.056 1.00 87.19 804 TRP A C 1
ATOM 6331 O O . TRP A 1 804 ? 26.301 8.816 -28.733 1.00 87.19 804 TRP A O 1
ATOM 6341 N N . HIS A 1 805 ? 25.115 9.897 -27.156 1.00 82.88 805 HIS A N 1
ATOM 6342 C CA . HIS A 1 805 ? 24.231 8.795 -26.829 1.00 82.88 805 HIS A CA 1
ATOM 6343 C C . HIS A 1 805 ? 23.412 8.321 -28.041 1.00 82.88 805 HIS A C 1
ATOM 6345 O O . HIS A 1 805 ? 23.363 7.125 -28.335 1.00 82.88 805 HIS A O 1
ATOM 6351 N N . THR A 1 806 ? 22.799 9.254 -28.778 1.00 80.25 806 THR A N 1
ATOM 6352 C CA . THR A 1 806 ? 21.968 8.938 -29.951 1.00 80.25 806 THR A CA 1
ATOM 6353 C C . THR A 1 806 ? 22.792 8.280 -31.053 1.00 80.25 806 THR A C 1
ATOM 6355 O O . THR A 1 806 ? 22.382 7.255 -31.603 1.00 80.25 806 THR A O 1
ATOM 6358 N N . THR A 1 807 ? 23.971 8.828 -31.354 1.00 85.44 807 THR A N 1
ATOM 6359 C CA . THR A 1 807 ? 24.831 8.274 -32.402 1.00 85.44 807 THR A CA 1
ATOM 6360 C C . THR A 1 807 ? 25.372 6.901 -32.023 1.00 85.44 807 THR A C 1
ATOM 6362 O O . THR A 1 807 ? 25.359 6.002 -32.862 1.00 85.44 807 THR A O 1
ATOM 6365 N N . GLY A 1 808 ? 25.756 6.691 -30.759 1.00 87.62 808 GLY A N 1
ATOM 6366 C CA . GLY A 1 808 ? 26.196 5.379 -30.283 1.00 87.62 808 GLY A CA 1
ATOM 6367 C C . GLY A 1 808 ? 25.120 4.299 -30.404 1.00 87.62 808 GLY A C 1
ATOM 6368 O O . GLY A 1 808 ? 25.390 3.208 -30.904 1.00 87.62 808 GLY A O 1
ATOM 6369 N N . ILE A 1 809 ? 23.874 4.607 -30.042 1.00 81.19 809 ILE A N 1
ATOM 6370 C CA . ILE A 1 809 ? 22.763 3.648 -30.157 1.00 81.19 809 ILE A CA 1
ATOM 6371 C C . ILE A 1 809 ? 22.422 3.348 -31.623 1.00 81.19 809 ILE A C 1
ATOM 6373 O O . ILE A 1 809 ? 22.164 2.195 -31.982 1.00 81.19 809 ILE A O 1
ATOM 6377 N N . HIS A 1 810 ? 22.450 4.354 -32.499 1.00 82.69 810 HIS A N 1
ATOM 6378 C CA . HIS A 1 810 ? 22.261 4.135 -33.933 1.00 82.69 810 HIS A CA 1
ATOM 6379 C C . HIS A 1 810 ? 23.380 3.280 -34.539 1.00 82.69 810 HIS A C 1
ATOM 6381 O O . HIS A 1 810 ? 23.083 2.369 -35.315 1.00 82.69 810 HIS A O 1
ATOM 6387 N N . LEU A 1 811 ? 24.637 3.524 -34.153 1.00 89.00 811 LEU A N 1
ATOM 6388 C CA . LEU A 1 811 ? 25.786 2.725 -34.578 1.00 89.00 811 LEU A CA 1
ATOM 6389 C C . LEU A 1 811 ? 25.640 1.265 -34.139 1.00 89.00 811 LEU A C 1
ATOM 6391 O O . LEU A 1 811 ? 25.734 0.377 -34.982 1.00 89.00 811 LEU A O 1
ATOM 6395 N N . ALA A 1 812 ? 25.323 1.016 -32.865 1.00 88.44 812 ALA A N 1
ATOM 6396 C CA . ALA A 1 812 ? 25.100 -0.335 -32.354 1.00 88.44 812 ALA A CA 1
ATOM 6397 C C . ALA A 1 812 ? 23.980 -1.051 -33.127 1.00 88.44 812 ALA A C 1
ATOM 6399 O O . ALA A 1 812 ? 24.149 -2.186 -33.571 1.00 88.44 812 ALA A O 1
ATOM 6400 N N . GLY A 1 813 ? 22.862 -0.357 -33.378 1.00 82.94 813 GLY A N 1
ATOM 6401 C CA . GLY A 1 813 ? 21.790 -0.861 -34.236 1.00 82.94 813 GLY A CA 1
ATOM 6402 C C . GLY A 1 813 ? 22.291 -1.255 -35.628 1.00 82.94 813 GLY A C 1
ATOM 6403 O O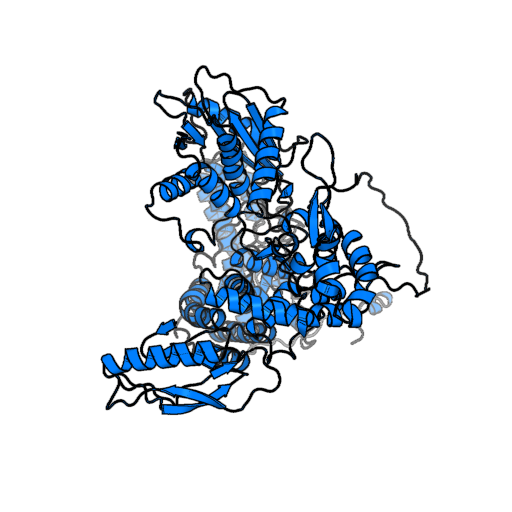 . GLY A 1 813 ? 22.037 -2.363 -36.091 1.00 82.94 813 GLY A O 1
ATOM 6404 N N . ARG A 1 814 ? 23.055 -0.379 -36.287 1.00 85.50 814 ARG A N 1
ATOM 6405 C CA . ARG A 1 814 ? 23.592 -0.625 -37.631 1.00 85.50 814 ARG A CA 1
ATOM 6406 C C . ARG A 1 814 ? 24.566 -1.804 -37.670 1.00 85.50 814 ARG A C 1
ATOM 6408 O O . ARG A 1 814 ? 24.418 -2.656 -38.543 1.00 85.50 814 ARG A O 1
ATOM 6415 N N . ILE A 1 815 ? 25.507 -1.872 -36.725 1.00 89.06 815 ILE A N 1
ATOM 6416 C CA . ILE A 1 815 ? 26.467 -2.980 -36.592 1.00 89.06 815 ILE A CA 1
ATOM 6417 C C . ILE A 1 815 ? 25.721 -4.298 -36.414 1.00 89.06 815 ILE A C 1
ATOM 6419 O O . ILE A 1 815 ? 25.979 -5.255 -37.136 1.00 89.06 815 ILE A O 1
ATOM 6423 N N . TRP A 1 816 ? 24.741 -4.345 -35.512 1.00 87.31 816 TRP A N 1
ATOM 6424 C CA . TRP A 1 816 ? 23.988 -5.570 -35.263 1.00 87.31 816 TRP A CA 1
ATOM 6425 C C . TRP A 1 816 ? 23.121 -5.999 -36.453 1.00 87.31 816 TRP A C 1
ATOM 6427 O O . TRP A 1 816 ? 22.987 -7.188 -36.737 1.00 87.31 816 TRP A O 1
ATOM 6437 N N . GLY A 1 817 ? 22.536 -5.038 -37.177 1.00 77.62 817 GLY A N 1
ATOM 6438 C CA . GLY A 1 817 ? 21.858 -5.295 -38.452 1.00 77.62 817 GLY A CA 1
ATOM 6439 C C . GLY A 1 817 ? 22.774 -5.963 -39.471 1.00 77.62 817 GLY A C 1
ATOM 6440 O O . GLY A 1 817 ? 22.409 -6.990 -40.039 1.00 77.62 817 GLY A O 1
ATOM 6441 N N . ASP A 1 818 ? 23.978 -5.422 -39.650 1.00 80.69 818 ASP A N 1
ATOM 6442 C CA . ASP A 1 818 ? 24.963 -5.972 -40.581 1.00 80.69 818 ASP A CA 1
ATOM 6443 C C . ASP A 1 818 ? 25.482 -7.348 -40.125 1.00 80.69 818 ASP A C 1
ATOM 6445 O O . ASP A 1 818 ? 25.525 -8.288 -40.918 1.00 80.69 818 ASP A O 1
ATOM 6449 N N . TYR A 1 819 ? 25.753 -7.512 -38.825 1.00 85.50 819 TYR A N 1
ATOM 6450 C CA . TYR A 1 819 ? 26.071 -8.800 -38.200 1.00 85.50 819 TYR A CA 1
ATOM 6451 C C . TYR A 1 819 ? 25.023 -9.865 -38.551 1.00 85.50 819 TYR A C 1
ATOM 6453 O O . TYR A 1 819 ? 25.355 -10.921 -39.091 1.00 85.50 819 TYR A O 1
ATOM 6461 N N . LYS A 1 820 ? 23.733 -9.578 -38.325 1.00 78.88 820 LYS A N 1
ATOM 6462 C CA . LYS A 1 820 ? 22.651 -10.531 -38.608 1.00 78.88 820 LYS A CA 1
ATOM 6463 C C . LYS A 1 820 ? 22.488 -10.839 -40.092 1.00 78.88 820 LYS A C 1
ATOM 6465 O O . LYS A 1 820 ? 22.161 -11.977 -40.424 1.00 78.88 820 LYS A O 1
ATOM 6470 N N . CYS A 1 821 ? 22.723 -9.877 -40.980 1.00 75.94 821 CYS A N 1
ATOM 6471 C CA . CYS A 1 821 ? 22.720 -10.127 -42.420 1.00 75.94 821 CYS A CA 1
ATOM 6472 C C . CYS A 1 821 ? 23.835 -11.096 -42.836 1.00 75.94 821 CYS A C 1
ATOM 6474 O O . CYS A 1 821 ? 23.587 -11.981 -43.652 1.00 75.94 821 CYS A O 1
ATOM 6476 N N . ARG A 1 822 ? 25.031 -10.963 -42.252 1.00 78.19 822 ARG A N 1
ATOM 6477 C CA . ARG A 1 822 ? 26.207 -11.777 -42.595 1.00 78.19 822 ARG A CA 1
ATOM 6478 C C . ARG A 1 822 ? 26.176 -13.193 -42.016 1.00 78.19 822 ARG A C 1
ATOM 6480 O O . ARG A 1 822 ? 26.714 -14.097 -42.637 1.00 78.19 822 ARG A O 1
ATOM 6487 N N . VAL A 1 823 ? 25.533 -13.391 -40.864 1.00 72.12 823 VAL A N 1
ATOM 6488 C CA . VAL A 1 823 ? 25.464 -14.690 -40.157 1.00 72.12 823 VAL A CA 1
ATOM 6489 C C . VAL A 1 823 ? 24.272 -15.562 -40.610 1.00 72.12 823 VAL A C 1
ATOM 6491 O O . VAL A 1 823 ? 24.131 -16.709 -40.187 1.00 72.12 823 VAL A O 1
ATOM 6494 N N . ARG A 1 824 ? 23.392 -15.065 -41.495 1.00 61.72 824 ARG A N 1
ATOM 6495 C CA . ARG A 1 824 ? 22.281 -15.865 -42.052 1.00 61.72 824 ARG A CA 1
ATOM 6496 C C . ARG A 1 824 ? 22.789 -17.090 -42.844 1.00 61.72 824 ARG A C 1
ATOM 6498 O O . ARG A 1 824 ? 23.859 -17.020 -43.443 1.00 61.72 824 ARG A O 1
ATOM 6505 N N . PRO A 1 825 ? 22.012 -18.193 -42.924 1.00 50.75 825 PRO A N 1
ATOM 6506 C CA . PRO A 1 825 ? 22.503 -19.530 -43.301 1.00 50.75 825 PRO A CA 1
ATOM 6507 C C . PRO A 1 825 ? 22.972 -19.721 -44.755 1.00 50.75 825 PRO A C 1
ATOM 6509 O O . PRO A 1 825 ? 23.196 -20.850 -45.174 1.00 50.75 825 PRO A O 1
ATOM 6512 N N . THR A 1 826 ? 23.097 -18.664 -45.556 1.00 43.38 826 THR A N 1
ATOM 6513 C CA . THR A 1 826 ? 23.489 -18.755 -46.972 1.00 43.38 826 THR A CA 1
ATOM 6514 C C . THR A 1 826 ? 25.000 -18.710 -47.202 1.00 43.38 826 THR A C 1
ATOM 6516 O O . THR A 1 826 ? 25.441 -19.006 -48.305 1.00 43.38 826 THR A O 1
ATOM 6519 N N . HIS A 1 827 ? 25.807 -18.394 -46.185 1.00 41.78 827 HIS A N 1
ATOM 6520 C CA . HIS A 1 827 ? 27.268 -18.434 -46.273 1.00 41.78 827 HIS A CA 1
ATOM 6521 C C . HIS A 1 827 ? 27.877 -18.879 -44.938 1.00 41.78 827 HIS A C 1
ATOM 6523 O O . HIS A 1 827 ? 28.305 -18.057 -44.137 1.00 41.78 827 HIS A O 1
ATOM 6529 N N . GLN A 1 828 ? 27.947 -20.189 -44.694 1.00 40.47 828 GLN A N 1
ATOM 6530 C CA . GLN A 1 828 ? 28.950 -20.717 -43.768 1.00 40.47 828 GLN A CA 1
ATOM 6531 C C . GLN A 1 828 ? 30.236 -20.969 -44.565 1.00 40.47 828 GLN A C 1
ATOM 6533 O O . GLN A 1 828 ? 30.285 -21.939 -45.323 1.00 40.47 828 GLN A O 1
ATOM 6538 N N . PRO A 1 829 ? 31.279 -20.128 -44.458 1.00 41.56 829 PRO A N 1
ATOM 6539 C CA . PRO A 1 829 ? 32.605 -20.562 -44.859 1.00 41.56 829 PRO A CA 1
ATOM 6540 C C . PRO A 1 829 ? 33.020 -21.713 -43.934 1.00 41.56 829 PRO A C 1
ATOM 6542 O O . PRO A 1 829 ? 32.988 -21.585 -42.710 1.00 41.56 829 PRO A O 1
ATOM 6545 N N . THR A 1 830 ? 33.384 -22.855 -44.516 1.00 38.22 830 THR A N 1
ATOM 6546 C CA . THR A 1 830 ? 34.030 -23.967 -43.809 1.00 38.22 830 THR A CA 1
ATOM 6547 C C . THR A 1 830 ? 35.274 -23.446 -43.097 1.00 38.22 830 THR A C 1
ATOM 6549 O O . THR A 1 830 ? 36.262 -23.096 -43.739 1.00 38.22 830 THR A O 1
ATOM 6552 N N . TYR A 1 831 ? 35.208 -23.364 -41.770 1.00 42.75 831 TYR A N 1
ATOM 6553 C CA . TYR A 1 831 ? 36.329 -22.965 -40.933 1.00 42.75 831 TYR A CA 1
ATOM 6554 C C . TYR A 1 831 ? 37.267 -24.155 -40.725 1.00 42.75 831 TYR A C 1
ATOM 6556 O O . TYR A 1 831 ? 36.874 -25.178 -40.166 1.00 42.75 831 TYR A O 1
ATOM 6564 N N . THR A 1 832 ? 38.519 -24.018 -41.153 1.00 37.56 832 THR A N 1
ATOM 6565 C CA . THR A 1 832 ? 39.627 -24.853 -40.682 1.00 37.56 832 THR A CA 1
ATOM 6566 C C . THR A 1 832 ? 40.231 -24.195 -39.447 1.00 37.56 832 THR A C 1
ATOM 6568 O O . THR A 1 832 ? 40.773 -23.094 -39.540 1.00 37.56 832 THR A O 1
ATOM 6571 N N . SER A 1 833 ? 40.119 -24.861 -38.297 1.00 38.00 833 SER A N 1
ATOM 6572 C CA . SER A 1 833 ? 40.618 -24.370 -37.012 1.00 38.00 833 SER A CA 1
ATOM 6573 C C . SER A 1 833 ? 42.116 -24.047 -37.033 1.00 38.00 833 SER A C 1
ATOM 6575 O O . SER A 1 833 ? 42.897 -24.865 -37.520 1.00 38.00 833 SER A O 1
ATOM 6577 N N . PRO A 1 834 ? 42.566 -22.940 -36.419 1.00 40.25 834 PRO A N 1
ATOM 6578 C CA . PRO A 1 834 ? 43.932 -22.838 -35.947 1.00 40.25 834 PRO A CA 1
ATOM 6579 C C . PRO A 1 834 ? 44.092 -23.820 -34.781 1.00 40.25 834 PRO A C 1
ATOM 6581 O O . PRO A 1 834 ? 43.409 -23.727 -33.760 1.00 40.25 834 PRO A O 1
ATOM 6584 N N . THR A 1 835 ? 44.975 -24.801 -34.942 1.00 35.84 835 THR A N 1
ATOM 6585 C CA . THR A 1 835 ? 45.390 -25.701 -33.862 1.00 35.84 835 THR A CA 1
ATOM 6586 C C . THR A 1 835 ? 46.108 -24.895 -32.787 1.00 35.84 835 THR A C 1
ATOM 6588 O O . THR A 1 835 ? 47.250 -24.477 -32.968 1.00 35.84 835 THR A O 1
ATOM 6591 N N . LEU A 1 836 ? 45.427 -24.669 -31.667 1.00 44.22 836 LEU A N 1
ATOM 6592 C CA . LEU A 1 836 ? 45.989 -24.017 -30.492 1.00 44.22 836 LEU A CA 1
ATOM 6593 C C . LEU A 1 836 ? 46.749 -25.079 -29.685 1.00 44.22 836 LEU A C 1
ATOM 6595 O O . LEU A 1 836 ? 46.161 -25.839 -28.920 1.00 44.22 836 LEU A O 1
ATOM 6599 N N . THR A 1 837 ? 48.061 -25.184 -29.896 1.00 37.69 837 THR A N 1
ATOM 6600 C CA . THR A 1 837 ? 48.929 -26.032 -29.069 1.00 37.69 837 THR A CA 1
ATOM 6601 C C . THR A 1 837 ? 49.182 -25.330 -27.738 1.00 37.69 837 THR A C 1
ATOM 6603 O O . THR A 1 837 ? 50.039 -24.450 -27.651 1.00 37.69 837 THR A O 1
ATOM 6606 N N . LEU A 1 838 ? 48.425 -25.694 -26.701 1.00 46.59 838 LEU A N 1
ATOM 6607 C CA . LEU A 1 838 ? 48.690 -25.239 -25.336 1.00 46.59 838 LEU A CA 1
ATOM 6608 C C . LEU A 1 838 ? 49.847 -26.044 -24.716 1.00 46.59 838 LEU A C 1
ATOM 6610 O O . LEU A 1 838 ? 49.936 -27.259 -24.922 1.00 46.59 838 LEU A O 1
ATOM 6614 N N . PRO A 1 839 ? 50.725 -25.400 -23.926 1.00 53.75 839 PRO A N 1
ATOM 6615 C CA . PRO A 1 839 ? 51.695 -26.097 -23.093 1.00 53.75 839 PRO A CA 1
ATOM 6616 C C . PRO A 1 839 ? 51.016 -27.121 -22.159 1.00 53.75 839 PRO A C 1
ATOM 6618 O O . PRO A 1 839 ? 49.958 -26.815 -21.604 1.00 53.75 839 PRO A O 1
ATOM 6621 N N . PRO A 1 840 ? 51.631 -28.295 -21.899 1.00 59.56 840 PRO A N 1
ATOM 6622 C CA . PRO A 1 840 ? 51.043 -29.389 -21.112 1.00 59.56 840 PRO A CA 1
ATOM 6623 C C . PRO A 1 840 ? 50.482 -28.971 -19.746 1.00 59.56 840 PRO A C 1
ATOM 6625 O O . PRO A 1 840 ? 49.507 -29.533 -19.256 1.00 59.56 840 PRO A O 1
ATOM 6628 N N . HIS A 1 841 ? 51.086 -27.953 -19.137 1.00 58.00 841 HIS A N 1
ATOM 6629 C CA . HIS A 1 841 ? 50.713 -27.466 -17.819 1.00 58.00 841 HIS A CA 1
ATOM 6630 C C . HIS A 1 841 ? 49.456 -26.587 -17.809 1.00 58.00 841 HIS A C 1
ATOM 6632 O O . HIS A 1 841 ? 48.977 -26.316 -16.723 1.00 58.00 841 HIS A O 1
ATOM 6638 N N . LEU A 1 842 ? 48.901 -26.157 -18.951 1.00 52.44 842 LEU A N 1
ATOM 6639 C CA . LEU A 1 842 ? 47.692 -25.311 -19.013 1.00 52.44 842 LEU A CA 1
ATOM 6640 C C . LEU A 1 842 ? 46.421 -26.071 -19.425 1.00 52.44 842 LEU A C 1
ATOM 6642 O O . LEU A 1 842 ? 45.341 -25.488 -19.431 1.00 52.44 842 LEU A O 1
ATOM 6646 N N . TYR A 1 843 ? 46.513 -27.373 -19.723 1.00 56.72 843 TYR A N 1
ATOM 6647 C CA . TYR A 1 843 ? 45.353 -28.174 -20.145 1.00 56.72 843 TYR A CA 1
ATOM 6648 C C . TYR A 1 843 ? 44.245 -28.275 -19.091 1.00 56.72 843 TYR A C 1
ATOM 6650 O O . TYR A 1 843 ? 43.085 -28.438 -19.448 1.00 56.72 843 TYR A O 1
ATOM 6658 N N . HIS A 1 844 ? 44.580 -28.140 -17.807 1.00 54.00 844 HIS A N 1
ATOM 6659 C CA . HIS A 1 844 ? 43.618 -28.213 -16.704 1.00 54.00 844 HIS A CA 1
ATOM 6660 C C . HIS A 1 844 ? 42.673 -26.997 -16.617 1.00 54.00 844 HIS A C 1
ATOM 6662 O O . HIS A 1 844 ? 41.732 -27.021 -15.829 1.00 54.00 844 HIS A O 1
ATOM 6668 N N . LEU A 1 845 ? 42.924 -25.934 -17.394 1.00 42.41 845 LEU A N 1
ATOM 6669 C CA . LEU A 1 845 ? 42.098 -24.719 -17.434 1.00 42.41 845 LEU A CA 1
ATOM 6670 C C . LEU A 1 845 ? 40.953 -24.793 -18.455 1.00 42.41 845 LEU A C 1
ATOM 6672 O O . LEU A 1 845 ? 40.094 -23.912 -18.466 1.00 42.41 845 LEU A O 1
ATOM 6676 N N . LEU A 1 846 ? 40.925 -25.818 -19.311 1.00 44.72 846 LEU A N 1
ATOM 6677 C CA . LEU A 1 846 ? 39.776 -26.099 -20.166 1.00 44.72 846 LEU A CA 1
ATOM 6678 C C . LEU A 1 846 ? 38.851 -27.093 -19.446 1.00 44.72 846 LEU A C 1
ATOM 6680 O O . LEU A 1 846 ? 39.346 -28.093 -18.920 1.00 44.72 846 LEU A O 1
ATOM 6684 N N . PRO A 1 847 ? 37.523 -26.865 -19.420 1.00 39.12 847 PRO A N 1
ATOM 6685 C CA . PRO A 1 847 ? 36.587 -27.889 -18.977 1.00 39.12 847 PRO A CA 1
ATOM 6686 C C . PRO A 1 847 ? 36.774 -29.115 -19.874 1.00 39.12 847 PRO A C 1
ATOM 6688 O O . PRO A 1 847 ? 36.848 -28.975 -21.096 1.00 39.12 847 PRO A O 1
ATOM 6691 N N . SER A 1 848 ? 36.890 -30.301 -19.282 1.00 34.94 848 SER A N 1
ATOM 6692 C CA . SER A 1 848 ? 36.921 -31.559 -20.030 1.00 34.94 848 SER A CA 1
ATOM 6693 C C . SER A 1 848 ? 35.708 -31.632 -20.965 1.00 34.94 848 SER A C 1
ATOM 6695 O O . SER A 1 848 ? 34.581 -31.520 -20.482 1.00 34.94 848 SER A O 1
ATOM 6697 N N . LEU A 1 849 ? 35.981 -31.764 -22.269 1.00 32.66 849 LEU A N 1
ATOM 6698 C CA . LEU A 1 849 ? 35.009 -31.950 -23.355 1.00 32.66 849 LEU A CA 1
ATOM 6699 C C . LEU A 1 849 ? 33.979 -33.046 -23.066 1.00 32.66 849 LEU A C 1
ATOM 6701 O O . LEU A 1 849 ? 34.390 -34.098 -22.521 1.00 32.66 849 LEU A O 1
#

Sequence (849 aa):
MVKVTDDSAIITTTHNSLQRSCLMMERFQVMYGWFTNWLKSLIFLLNVLNTPHSLPMPSISPDDPVSDTVIWHDVRVVTTHIEFLRVHINDPNHQYEKLRDIILSFDLPNLSLCLPLTVLRRIFTQCLISRILPHLAFQPITHQQAVKLEHLITLRVHQYFSFPFRFNSQLLTLPLRHYGFDFPSLSRLNDSAAVTGLLRDLNHHHTTFHNMARITLTDWTCALNHCVPPLDSLPTPRLFTHHTHNLPSSWITAHTDLCRLQLVLRHTDQSFFFSGDVSLRHLLRSLPPLLSTTPSPAMITNLERAGLSHLHHTASWSPRPPASSPPTSWTLTPLENVPHLLRFTAAASDWPTVQQWLQSITLQYLVDRHSSNGPIEDGTGSSGVKQDDTRAVDGRSSGPQATRDWTLALPRDMRRTIAELAVQALATSSQIPLFPSSSPLFASDGSMTPATPTLHQYRSVTFAATTPSSTIVCSLSSFRNSASILHAEVYGLIAAALQAPTDLSHTPPSPPLYTDHLNSTRLINGSLSASSPPLPHQWSSLPARSLYRWLRDILASSPQSLLTLTYTPAHITSNSPAASANAFVDHLASHSHTLALPTPPVPTFTMDDYTLFSSSDGYIESDPSTYITQSLITTVVDDSVFAPSHTLSLPLYSHCAPPDHPYTRASSAYSALVQLYARSAQLDMAYLRFARFGDTLPWCCFGCSALETPHHIFVQCPIFEPLCCLAFRDVFSEMSKLLAGAQITTQLSDPILRIARSLFVDDVAWPQYTSYYFLGVVPHIHDDGDPPPTHNFHRLSVRIMQMWHTTGIHLAGRIWGDYKCRVRPTHQPTYTSPTLTLPPHLYHLLPSL

Radius of gyration: 34.47 Å; Cα contacts (8 Å, |Δi|>4): 1200; chains: 1; bounding box: 103×76×92 Å

Solvent-accessible surface area (backbone atoms only — not comparable to full-atom values): 48754 Å² total; per-residue (Å²): 115,52,72,54,95,87,56,68,47,82,83,64,98,44,71,67,56,41,36,52,54,41,36,53,48,43,52,56,35,48,78,74,78,44,81,84,62,62,89,80,47,68,42,80,52,69,68,64,84,85,72,60,68,54,48,80,37,48,36,61,44,89,92,46,64,84,54,89,60,71,42,79,42,80,28,43,45,38,49,58,56,48,77,55,96,92,38,58,38,59,35,43,65,64,46,46,54,55,52,48,50,55,59,73,69,57,80,74,88,89,58,102,60,78,72,38,63,51,58,48,42,47,46,44,51,68,60,50,43,60,63,46,49,63,53,30,62,72,39,26,50,51,65,70,56,28,46,54,51,33,47,49,53,33,48,50,59,32,57,76,70,66,58,98,64,83,62,59,45,66,49,43,30,30,47,58,94,78,75,24,65,49,28,85,47,48,37,54,53,29,52,27,30,16,40,51,43,47,50,45,41,59,56,33,90,53,63,71,55,20,50,51,36,50,52,53,51,47,44,44,13,50,75,73,42,67,40,40,62,77,46,45,30,77,60,76,93,74,78,58,77,87,39,48,60,50,42,58,46,40,50,50,43,18,50,54,47,27,51,75,68,61,39,27,46,38,67,39,64,34,28,43,67,57,67,17,73,41,44,48,67,49,53,63,59,55,48,78,79,52,96,83,40,65,66,56,75,64,48,53,50,35,28,37,75,71,70,44,44,36,35,50,68,48,30,46,73,41,72,47,88,58,100,84,60,83,59,89,46,37,34,34,43,67,46,86,61,45,69,69,73,24,65,91,44,84,26,45,81,41,38,66,49,48,50,54,31,45,53,71,42,34,53,51,64,58,34,52,54,66,61,56,63,72,84,81,78,79,88,82,80,93,76,92,80,84,87,81,89,87,81,90,78,87,81,83,69,86,74,86,67,78,72,78,61,36,56,31,28,43,47,45,68,59,46,44,52,53,44,53,52,49,53,49,50,52,33,74,69,41,85,52,77,63,77,94,64,100,61,73,47,30,22,22,21,44,22,45,44,61,85,80,66,58,91,86,41,81,54,49,35,19,19,7,21,31,35,82,87,34,18,39,64,35,26,44,65,74,35,37,45,47,51,42,48,66,41,19,39,45,46,10,47,39,60,35,58,75,67,56,71,74,81,70,79,88,70,87,76,54,48,45,35,36,27,54,58,53,66,59,38,53,53,50,55,53,49,70,71,41,95,54,77,76,58,79,71,81,48,59,64,36,60,43,37,29,48,54,48,47,43,47,49,61,60,65,74,32,95,57,52,54,66,42,72,39,71,43,76,72,94,58,96,50,86,45,74,66,44,47,42,42,54,50,20,42,50,51,11,61,70,42,73,86,53,97,53,56,62,62,76,77,61,50,58,51,43,59,54,56,37,44,30,33,92,76,27,34,64,51,49,49,42,62,55,60,52,48,43,50,53,57,49,48,57,51,66,70,32,84,85,53,59,54,58,83,81,51,66,61,90,69,39,51,90,64,82,76,60,86,44,50,65,75,74,76,50,59,45,62,24,49,44,47,28,51,29,51,48,62,76,58,55,96,33,37,29,54,44,22,76,76,68,64,81,43,66,39,45,29,93,87,74,54,99,45,62,25,41,72,60,35,60,74,53,66,33,76,89,44,44,67,59,46,54,52,52,42,52,54,52,51,53,53,47,53,52,54,47,61,75,65,70,62,56,68,85,66,48,51,62,54,55,53,42,53,72,40,51,64,32,68,28,85,63,27,64,92,40,46,54,48,25,50,61,52,48,63,64,59,80,86,78,91,52,90,69,78,77,49,76,67,52,54,57,47,52,52,52,52,50,41,50,54,33,50,52,29,26,50,48,38,22,52,52,52,52,52,50,55,65,63,70,40,93,87,60,77,77,86,80,80,78,82,82,79,82,70,62,85,89,58,57,84,77,51,81,83,127